Protein AF-A0A9D5PKR8-F1 (afdb_monomer)

Mean predicted aligned error: 23.33 Å

Sequence (1119 aa):
MSKFVYKGEVLKSQGVYWEDVYVYSGGSVDNIAVFSGNMHIYQGGSAYVPGITHGAMDLNGKAVSACVYSSGYLHVSSGGIATDAIIVHGSSYAHVYDGGSMARTSTLMGTVIGSSGSMITDTYMLGGGVYVYSGSIIKNTLKISGSMAICGGSSINITQSAGITYVYSGGKAVSNFISNGNMNVYSNGTAEQNNIIGNGRLNVFSGGTATKTTLHNGINSLLKGGLYISSNGVASDTTVNSGGILCVDNGGVHRGYMQIADGAVVSASIYGVIDFTVSNRTAADGYLINNLSLIQGNASYTITVANDQAKGIYKLADNAAAFNSTVSIGNGSVNYGKLAVGQALDYNNLTYSLSNDSGKLHLVVSDYVPPVVVNKADLIIDTISTDISTAYTSQSVTVSFTIKNSGNAAAGATEAYIYDGNTLLGKVSVGALAVGGAFSGTFTIAAGKLSVGTHTLTVVADGGNVVAESNESNNSAAQSLNVTAPPAATHDIREYIPEGWESGLVIAHKKGNWESAEKMGTYEDTVITNEDDVFISFGVTDDTAASAHPTFQSALYIDGVYVTAWNSESSTKHNRFVVDYNYGKLSVGTHTIKMVHDSTNLVSEINENNNVVTKTIVVERAVHDIKPYAPDDWSNSIVINNNGSYKDSSVNTKDNVYVNVAFEDDSNAAYIHEFYTAVYLDGKYVDSYVCRSDKESDNWFHNNEPLNLGKLSIGEHTITLKTDYYNDVAESNESNNTITRKFVVAAPPVVYDDAVHFKNNSLSKTALTNSADGKTASGQLTGFIGKGDAEDYFHVVTNGPAQSTISLSGLTCKAKVTLYDANKKKIKTYSLKGNGTIYSGYLPGDYYVAVTSADKGKGKYNTNYSVNINAVYAPGDAAKNNSFNEAAASASKLATANTFSGWVGMGDIADYYKFTNVSGEKLSFTVTGVTAKLKLTVYDRNLKKVKSVSIKKDGTYLTNLLVNGDFFVAVESSDKGKKQHSNYNISVKADIFPVEAKFNNDRSHASNLAQSGNGVVNTWDGVDAQIDDWVGFGDKSDYFAFEMTKAEKIDFNLELDDDNLKVGKAVKVTLYNAAGKKVALDKLMTTKKDLAIGKYFVEVSTSNEKKYLSGYNLDITIC

Solvent-accessible surface area (backbone atoms only — not comparable to full-atom values): 56037 Å² total; per-residue (Å²): 137,86,66,59,73,36,68,62,42,78,45,82,55,78,46,80,35,66,57,46,38,38,29,30,48,58,6,31,41,37,48,39,28,33,53,53,16,40,37,38,28,34,57,62,7,39,36,32,25,70,30,30,25,52,17,40,33,44,28,24,12,38,37,35,42,42,25,24,28,66,46,4,36,37,38,25,31,52,67,5,38,40,30,48,27,35,24,25,39,75,68,6,37,34,38,26,31,46,52,5,34,39,31,51,30,35,21,51,30,3,31,40,37,29,30,42,52,10,41,38,32,44,32,38,28,69,18,31,39,37,39,26,25,44,56,7,39,36,34,46,32,43,24,63,26,33,41,37,40,24,45,29,7,37,39,36,39,38,42,29,59,24,39,44,35,39,26,31,50,56,4,35,41,32,46,33,36,26,44,19,36,41,38,40,24,29,42,55,5,36,42,34,44,32,40,32,31,37,46,5,30,42,38,23,30,48,50,4,35,35,32,47,31,38,29,32,45,30,45,98,50,101,60,66,11,28,41,38,24,32,43,55,3,35,37,31,39,34,38,28,32,46,39,4,32,41,39,27,31,51,47,2,32,41,34,40,39,36,43,62,39,79,69,34,45,36,39,22,33,66,53,4,31,46,29,46,54,43,48,93,60,58,50,85,50,68,54,29,24,63,39,47,72,60,55,39,74,53,55,37,39,34,35,31,38,36,99,76,57,73,70,38,54,34,40,42,27,25,56,33,67,84,71,79,65,63,30,40,34,27,56,86,84,51,80,75,49,75,38,38,74,79,36,74,47,78,57,92,70,27,27,45,29,31,43,65,64,92,15,36,31,30,43,36,35,43,78,54,81,87,88,93,87,86,74,36,14,22,54,26,50,76,43,75,47,60,80,57,71,64,42,33,34,81,45,61,47,41,40,38,35,27,36,29,22,77,19,75,26,62,38,63,62,44,35,27,31,35,23,48,68,91,44,78,75,49,75,44,86,39,70,61,28,47,57,71,28,71,50,78,49,75,47,72,47,56,51,63,74,55,64,76,44,80,43,43,40,32,44,25,48,49,58,76,71,80,66,78,50,73,49,89,81,51,24,55,48,74,44,76,35,38,28,38,80,77,82,86,79,72,40,34,50,26,70,22,61,58,75,69,38,87,45,33,69,25,44,18,61,61,74,44,58,84,88,41,90,64,44,54,38,36,60,69,57,88,68,43,38,39,82,34,43,38,20,42,17,39,26,37,26,37,79,42,97,59,84,61,48,82,66,40,33,36,33,38,24,52,72,83,41,81,74,52,70,46,74,47,70,72,44,79,62,54,65,49,71,51,66,51,46,73,77,41,66,52,70,64,43,79,45,40,43,34,41,28,45,44,67,73,69,79,67,64,48,79,49,88,79,49,24,62,53,76,48,76,52,48,26,39,74,65,44,39,29,53,29,76,26,56,57,94,84,34,69,38,32,69,17,46,11,50,79,58,52,60,42,62,43,91,32,24,50,86,30,42,38,17,41,36,44,29,33,24,43,78,39,95,50,85,81,75,80,70,48,38,34,36,34,21,54,73,85,39,83,74,53,69,49,69,37,51,61,93,52,102,82,56,58,51,35,40,58,92,59,54,44,71,74,39,64,54,69,72,43,82,46,37,43,36,39,31,47,49,63,83,65,82,65,58,51,77,49,84,81,49,30,57,52,74,49,77,49,62,29,34,75,67,84,83,84,84,71,97,82,73,94,71,63,54,80,55,77,44,77,48,74,50,50,61,43,96,84,68,48,36,27,39,39,74,48,74,53,68,24,9,60,76,27,29,49,41,43,39,33,43,47,52,101,44,34,18,45,31,36,33,29,40,34,70,37,81,33,41,36,31,41,34,35,21,39,72,85,65,48,78,71,51,76,44,79,39,85,40,61,46,78,74,44,76,48,78,44,66,26,42,30,31,47,32,42,27,16,67,66,62,20,74,47,86,25,55,29,47,36,30,43,37,38,40,30,36,47,55,80,74,74,90,69,64,20,67,38,85,92,40,29,36,80,70,42,76,51,57,90,57,74,44,72,51,69,54,63,22,12,56,97,37,39,33,43,23,31,32,39,36,71,35,85,61,30,33,29,28,37,37,36,36,69,43,71,28,42,30,31,46,34,38,22,41,74,83,70,46,78,74,50,72,50,80,41,74,53,62,49,77,41,70,65,72,38,76,51,68,45,34,31,34,40,38,41,28,14,64,63,65,17,72,83,23,51,20,47,36,34,38,32,38,42,47,54,75,72,79,73,87,87,65,83,14,72,40,79,93,41,35,39,68,44,38,35,74,95,71,48,76,46,78,66,46,89,74,69,57,26,60,44,77,53,67,30,12,67,97,36,46,32,44,21,34,32,47,22,37,74,56,69,45,35,44,34,44,50,75,45,58,73,42,83,90,58,45,81,78,67,41,37,38,80,48,42,23,39,75,90,67,48,78,52,66,55,49,97,77,42,28,41,77,57,61,43,65,62,43,50,34,36,42,32,44,32,31,74,41,31,92,77,40,67,36,44,34,39,39,39,40,38,72,113

Foldseek 3Di:
DDEDAFDLDEAADADEDAAEYEFEANYEYENYEYACYEYEAADNYEYEYCYFHNYEYAFLYEYEAYEYDHQYEYEFEANGEYENYEFAAQNYEYEYEANGEYECYEYHQYEYEYDANYEYENYEYPEHEYEFAANYEYENYEAAEYEYEFHLGEYENYAHPEYEYEFDANGEYECAEFQAYEYEFDANGEYENYEWHELGAYEFDANGEYENHEFDAFDPDVRTTAYEFYANGEYENYEFEANHAAEQEANGEYEFAYHHYPNGQAEYEANREYEDECQVHDQPDDESEEAPPRYDYDYAYEYAHHPCRDFHKHFHYAQQQVPFDKYFYDNVPDTQGIATAPDWGDDPQWIWHWHQDNRTTIIGIGGDDDDDDDFFWAKAWPDWDWPDQEAELQDKIKIKTKIWTQTRAKWAKAWKWKDWPPHTQDIDTGHIAGHRGMDIDMDIHHRNNDDQAKTKIKIFQHPVPPGDGPDPPRRMDIDIHGYHHDDDAFWAKAFDAQQLAPGQKAKDLDFFDVPDPNGGRRDHDQEAAQQGWIFIKGKMFIPGQDQWDDKAKKWKDKQNHTDDIDIDDIHRDRMDMDTGDTPTGDDAAKMKIKIAIRPVCPHDHPDNPRRIDMDIHGHHHFAWAKAQDAPPPACGQKEWDQPFDRYHDQAAQVGFIWIKHKIFGPGPGFDDAKWKKWKDKQNHTDDMDIWGDPDRPGRMTMGPTTDGPGGDDFFKMKMKMAIRPVVPGHHPDNPRRIDMDIDGHHHPDDDDDPPDPADLPDAAEDEFCADPVRFKTKDKDKDKDAARRFKHKYKYAAPWKWFKWKKKAQFPAKKKKWKAAQVRHTPDIDIDGHIDTDDTGIHGRIIMIMIGFPVRNNGPGITMMMIMMMTGDDPDDPQPQQDPVSAAEQDEEQADWGKDKDKDAAPRFKGKHKYFNYAFWFKKKWKAQWPFKKKKWKAAPVRHTQDIDIDGHTGIDPGRRTYHGMIMIMIGQPVRRDHTITIMMIIMDTDDADDFPAPQLDPVRAAAWQAVPPGGDQEDPFGKTKDKDKDAAPRFKGKHKHWYPAWFKKFKDKDWPDPVDDEPAFKYKWKAFPVRDTFDADPRRIGPGTDHTTMMMMMIGGPHRHPHITIMMIMMGTD

Radius of gyration: 53.01 Å; Cα contacts (8 Å, |Δi|>4): 3312; chains: 1; bounding box: 114×83×146 Å

Nearest PDB structures (foldseek):
  5iku-assembly1_A  TM=3.672E-01  e=1.038E-08  Hathewaya histolytica
  2l0d-assembly1_A  TM=8.239E-01  e=1.111E-03  Methanosarcina acetivorans
  5axg-assembly1_A  TM=6.627E-01  e=4.649E-03  Thermoanaerobacter pseudethanolicus ATCC 33223
  5axh-assembly1_A  TM=6.688E-01  e=6.079E-03  Thermoanaerobacter pseudethanolicus ATCC 33223
  8cte-assembly1_X  TM=2.873E-01  e=1.699E-04  Homo sapiens

Secondary structure (DSSP, 8-state):
---EEESS-EE---EEESS-EEE-TT-EEESEEESSS-EEE-TT-EEE-SEEESSEEEESSEEES-EEETT-EEEE-TT-EEES-EEESTT-EEEE-TT-EEES-EEEB-EEEE-TT-EEEEEEESSSEEEEETT-EEEEEEESSSEEEEEBSEEEEEEESSSEEEE-TT-EEEEEEESSSEEEE-TT-EEEEEEEEET-EEEE-TT-EEEEEEEEEE--SSS--EEEE-TT-EEEEEEE-TT-EEEE-TT-EEEEEEEE-TT-EEEE-TT-EEEEE-TT--TTS--SBS-GGGEEE--EEEEE--TTPPSEEEEEESS-TT----EEEE-SSSEEEEE-TT-EEEETTEEEEEEEETTEEEEEEEE--PPP----B-EEEEEEEES-SEEETTS-EEEEEEEEE-SSSPBPPEEEEEEETTEEEEEEEE--B-TT-EEEEEEEE-TTSSPSEEEEEEEETTTT--S-BS-TTSSEEEEEEEEEPPPPP-B-EEE---TT-SSSEEEESSPPPTT-TTSTT-PPPS-EETTSEEEEEEEEEE-S--SSPPP-EEEEEETTEEEEEEEPP--S-SEEEEEEEEEEE--SEEEEEEEETTTT--S-BS-TTSSEEEEEEEEEPP-B-EEE---TTSSSSEEEESSS-SS----BTTS--EEEEEEEE-S-S-----EEEEEEETTEEEEEEEE--SSTT--EEE-SS-EE--PPPSEEEEEEEESSTT--S-BS-TTSSEEEEEEEEBPPP----TT--S---S-EEEE-EE-TTSSEEEEEEEEEEBTTB-EEEEEEE-SS-EEEEEEEES-SS-EEEEEEETT--EEEEEEESSSEEEEEEEE-SEEEEEEEETTSSSSSS-EEEEEEEEEEE----SS---SSSS-EEEEES-SS-EEEEEEEBTTB-EEEEEEES--SPEEEEEEE---S-EEEEEEETTS-EEEEEEE-SSEEEEEEEE--SSEEEEEEETTSSSS--EEEEEEEEEEPPPP-SS--SSGGGPEEPEETTTEE-SSB-S--EEEEEEEBTTB-EEEEEEEESS-B-EEEEEEES-TTS-BTTTEEEEEEETTSPEEPB-TTS-BSSPBPSEEEEEEEEES-TTT--EEEEEEEEE-

Structure (mmCIF, N/CA/C/O backbone):
data_AF-A0A9D5PKR8-F1
#
_entry.id   AF-A0A9D5PKR8-F1
#
loop_
_atom_site.group_PDB
_atom_site.id
_atom_site.type_symbol
_atom_site.label_atom_id
_atom_site.label_alt_id
_atom_site.label_comp_id
_atom_site.label_asym_id
_atom_site.label_entity_id
_atom_site.label_seq_id
_atom_site.pdbx_PDB_ins_code
_atom_site.Cartn_x
_atom_site.Cartn_y
_atom_site.Cartn_z
_atom_site.occupancy
_atom_site.B_iso_or_equiv
_atom_site.auth_seq_id
_atom_site.auth_comp_id
_atom_site.auth_asym_id
_atom_site.auth_atom_id
_atom_site.pdbx_PDB_model_num
ATOM 1 N N . MET A 1 1 ? 10.407 16.617 -37.428 1.00 34.12 1 MET A N 1
ATOM 2 C CA . MET A 1 1 ? 9.433 16.633 -38.544 1.00 34.12 1 MET A CA 1
ATOM 3 C C . MET A 1 1 ? 8.134 16.049 -38.009 1.00 34.12 1 MET A C 1
ATOM 5 O O . MET A 1 1 ? 8.202 15.239 -37.103 1.00 34.12 1 MET A O 1
ATOM 9 N N . SER A 1 2 ? 6.981 16.567 -38.423 1.00 33.25 2 SER A N 1
ATOM 10 C CA . SER A 1 2 ? 5.711 16.474 -37.688 1.00 33.25 2 SER A CA 1
ATOM 11 C C . SER A 1 2 ? 4.747 15.380 -38.171 1.00 33.25 2 SER A C 1
ATOM 13 O O . SER A 1 2 ? 4.370 15.398 -39.338 1.00 33.25 2 SER A O 1
ATOM 15 N N . LYS A 1 3 ? 4.257 14.592 -37.200 1.00 50.53 3 LYS A N 1
ATOM 16 C CA . LYS A 1 3 ? 2.852 14.248 -36.872 1.00 50.53 3 LYS A CA 1
ATOM 17 C C . LYS A 1 3 ? 1.977 13.664 -37.993 1.00 50.53 3 LYS A C 1
ATOM 19 O O . LYS A 1 3 ? 1.429 14.408 -38.804 1.00 50.53 3 LYS A O 1
ATOM 24 N N . PHE A 1 4 ? 1.685 12.362 -37.918 1.00 61.34 4 PHE A N 1
ATOM 25 C CA . PHE A 1 4 ? 0.495 11.799 -38.567 1.00 61.34 4 PHE A CA 1
ATOM 26 C C . PHE A 1 4 ? -0.755 12.345 -37.863 1.00 61.34 4 PHE A C 1
ATOM 28 O O . PHE A 1 4 ? -0.982 12.076 -36.683 1.00 61.34 4 PHE A O 1
ATOM 35 N N . VAL A 1 5 ? -1.526 13.165 -38.577 1.00 64.19 5 VAL A N 1
ATOM 36 C CA . VAL A 1 5 ? -2.736 13.834 -38.086 1.00 64.19 5 VAL A CA 1
ATOM 37 C C . VAL A 1 5 ? -3.935 13.298 -38.859 1.00 64.19 5 VAL A C 1
ATOM 39 O O . VAL A 1 5 ? -4.068 13.578 -40.046 1.00 64.19 5 VAL A O 1
ATOM 42 N N . TYR A 1 6 ? -4.829 12.578 -38.183 1.00 68.38 6 TYR A N 1
ATOM 43 C CA . TYR A 1 6 ? -6.042 12.026 -38.791 1.00 68.38 6 TYR A CA 1
ATOM 44 C C . TYR A 1 6 ? -7.264 12.852 -38.369 1.00 68.38 6 TYR A C 1
ATOM 46 O O . TYR A 1 6 ? -7.600 12.915 -37.184 1.00 68.38 6 TYR A O 1
ATOM 54 N N . LYS A 1 7 ? -7.916 13.518 -39.332 1.00 71.88 7 LYS A N 1
ATOM 55 C CA . LYS A 1 7 ? -9.127 14.338 -39.141 1.00 71.88 7 LYS A CA 1
ATOM 56 C C . LYS A 1 7 ? -10.229 13.836 -40.072 1.00 71.88 7 LYS A C 1
ATOM 58 O O . LYS A 1 7 ? -10.115 14.016 -41.276 1.00 71.88 7 LYS A O 1
ATOM 63 N N . GLY A 1 8 ? -11.292 13.247 -39.521 1.00 60.72 8 GLY A N 1
ATOM 64 C CA . GLY A 1 8 ? -12.469 12.835 -40.303 1.00 60.72 8 GLY A CA 1
ATOM 65 C C . GLY A 1 8 ? -12.281 11.633 -41.242 1.00 60.72 8 GLY A C 1
ATOM 66 O O . GLY A 1 8 ? -13.156 11.389 -42.067 1.00 60.72 8 GLY A O 1
ATOM 67 N N . GLU A 1 9 ? -11.177 10.887 -41.131 1.00 66.38 9 GLU A N 1
ATOM 68 C CA . GLU A 1 9 ? -10.867 9.713 -41.963 1.00 66.38 9 GLU A CA 1
ATOM 69 C C . GLU A 1 9 ? -10.698 8.444 -41.105 1.00 66.38 9 GLU A C 1
ATOM 71 O O . GLU A 1 9 ? -10.237 8.511 -39.961 1.00 66.38 9 GLU A O 1
ATOM 76 N N . VAL A 1 10 ? -11.064 7.281 -41.660 1.00 65.25 10 VAL A N 1
ATOM 77 C CA . VAL A 1 10 ? -10.853 5.958 -41.045 1.00 65.25 10 VAL A CA 1
ATOM 78 C C . VAL A 1 10 ? -9.610 5.323 -41.659 1.00 65.25 10 VAL A C 1
ATOM 80 O O . VAL A 1 10 ? -9.616 4.946 -42.831 1.00 65.25 10 VAL A O 1
ATOM 83 N N . LEU A 1 11 ? -8.555 5.166 -40.865 1.00 64.44 11 LEU A N 1
ATOM 84 C CA . LEU A 1 11 ? -7.315 4.536 -41.288 1.00 64.44 11 LEU A CA 1
ATOM 85 C C . LEU A 1 11 ? -7.275 3.077 -40.820 1.00 64.44 11 LEU A C 1
ATOM 87 O O . LEU A 1 11 ? -7.088 2.793 -39.639 1.00 64.44 11 LEU A O 1
ATOM 91 N N . LYS A 1 12 ? -7.434 2.145 -41.764 1.00 59.09 12 LYS A N 1
ATOM 92 C CA . LYS A 1 12 ? -7.359 0.691 -41.530 1.00 59.09 12 LYS A CA 1
ATOM 93 C C . LYS A 1 12 ? -5.987 0.115 -41.897 1.00 59.09 12 LYS A C 1
ATOM 95 O O . LYS A 1 12 ? -5.907 -0.880 -42.616 1.00 59.09 12 LYS A O 1
ATOM 100 N N . SER A 1 13 ? -4.896 0.772 -41.501 1.00 51.25 13 SER A N 1
ATOM 101 C CA . SER A 1 13 ? -3.542 0.305 -41.829 1.00 51.25 13 SER A CA 1
ATOM 102 C C . SER A 1 13 ? -2.840 -0.280 -40.607 1.00 51.25 13 SER A C 1
ATOM 104 O O . SER A 1 13 ? -2.622 0.426 -39.626 1.00 51.25 13 SER A O 1
ATOM 106 N N . GLN A 1 14 ? -2.414 -1.541 -40.703 1.00 56.12 14 GLN A N 1
ATOM 107 C CA . GLN A 1 14 ? -1.536 -2.161 -39.712 1.00 56.12 14 GLN A CA 1
ATOM 108 C C . GLN A 1 14 ? -0.155 -1.490 -39.739 1.00 56.12 14 GLN A C 1
ATOM 110 O O . GLN A 1 14 ? 0.482 -1.445 -40.794 1.00 56.12 14 GLN A O 1
ATOM 115 N N . GLY A 1 15 ? 0.324 -0.987 -38.600 1.00 60.47 15 GLY A N 1
ATOM 116 C CA . GLY A 1 15 ? 1.635 -0.337 -38.523 1.00 60.47 15 GLY A CA 1
ATOM 117 C C . GLY A 1 15 ? 2.159 -0.168 -37.098 1.00 60.47 15 GLY A C 1
ATOM 118 O O . GLY A 1 15 ? 1.382 0.038 -36.166 1.00 60.47 15 GLY A O 1
ATOM 119 N N . VAL A 1 16 ? 3.486 -0.255 -36.947 1.00 67.56 16 VAL A N 1
ATOM 120 C CA . VAL A 1 16 ? 4.221 0.089 -35.719 1.00 67.56 16 VAL A CA 1
ATOM 121 C C . VAL A 1 16 ? 4.809 1.484 -35.896 1.00 67.56 16 VAL A C 1
ATOM 123 O O . VAL A 1 16 ? 5.593 1.711 -36.819 1.00 67.56 16 VAL A O 1
ATOM 126 N N . TYR A 1 17 ? 4.446 2.410 -35.015 1.00 68.69 17 TYR A N 1
ATOM 127 C CA . TYR A 1 17 ? 4.891 3.799 -35.077 1.00 68.69 17 TYR A CA 1
ATOM 128 C C . TYR A 1 17 ? 5.894 4.097 -33.956 1.00 68.69 17 TYR A C 1
ATOM 130 O O . TYR A 1 17 ? 5.694 3.744 -32.790 1.00 68.69 17 TYR A O 1
ATOM 138 N N . TRP A 1 18 ? 6.987 4.757 -34.337 1.00 73.25 18 TRP A N 1
ATOM 139 C CA . TRP A 1 18 ? 8.067 5.200 -33.443 1.00 73.25 18 TRP A CA 1
ATOM 140 C C . TRP A 1 18 ? 7.974 6.697 -33.112 1.00 73.25 18 TRP A C 1
ATOM 142 O O . TRP A 1 18 ? 8.656 7.176 -32.210 1.00 73.25 18 TRP A O 1
ATOM 152 N N . GLU A 1 19 ? 7.114 7.417 -33.835 1.00 80.75 19 GLU A N 1
ATOM 153 C CA . GLU A 1 19 ? 6.816 8.841 -33.677 1.00 80.75 19 GLU A CA 1
ATOM 154 C C . GLU A 1 19 ? 5.392 9.042 -33.143 1.00 80.75 19 GLU A C 1
ATOM 156 O O . GLU A 1 19 ? 4.604 8.096 -33.061 1.00 80.75 19 GLU A O 1
ATOM 161 N N . ASP A 1 20 ? 5.052 10.286 -32.810 1.00 84.88 20 ASP A N 1
ATOM 162 C CA . ASP A 1 20 ? 3.745 10.617 -32.259 1.00 84.88 20 ASP A CA 1
ATOM 163 C C . ASP A 1 20 ? 2.599 10.530 -33.291 1.00 84.88 20 ASP A C 1
ATOM 165 O O . ASP A 1 20 ? 2.702 11.014 -34.427 1.00 84.88 20 ASP A O 1
ATOM 169 N N . VAL A 1 21 ? 1.454 10.007 -32.850 1.00 85.38 21 VAL A N 1
ATOM 170 C CA . VAL A 1 21 ? 0.216 9.851 -33.630 1.00 85.38 21 VAL A CA 1
ATOM 171 C C . VAL A 1 21 ? -0.887 10.729 -33.043 1.00 85.38 21 VAL A C 1
ATOM 173 O O . VAL A 1 21 ? -1.112 10.712 -31.838 1.00 85.38 21 VAL A O 1
ATOM 176 N N . TYR A 1 22 ? -1.616 11.466 -33.886 1.00 88.38 22 TYR A N 1
ATOM 177 C CA . TYR A 1 22 ? -2.680 12.378 -33.453 1.00 88.38 22 TYR A CA 1
ATOM 178 C C . TYR A 1 22 ? -4.001 12.036 -34.150 1.00 88.38 22 TYR A C 1
ATOM 180 O O . TYR A 1 22 ? -4.130 12.177 -35.368 1.00 88.38 22 TYR A O 1
ATOM 188 N N . VAL A 1 23 ? -5.002 11.618 -33.374 1.00 89.38 23 VAL A N 1
ATOM 189 C CA . VAL A 1 23 ? -6.343 11.255 -33.855 1.00 89.38 23 VAL A CA 1
ATOM 190 C C . VAL A 1 23 ? -7.339 12.302 -33.370 1.00 89.38 23 VAL A C 1
ATOM 192 O O . VAL A 1 23 ? -7.596 12.421 -32.174 1.00 89.38 23 VAL A O 1
ATOM 195 N N . TYR A 1 24 ? -7.882 13.095 -34.289 1.00 88.06 24 TYR A N 1
ATOM 196 C CA . TYR A 1 24 ? -8.833 14.164 -33.982 1.00 88.06 24 TYR A CA 1
ATOM 197 C C . TYR A 1 24 ? -10.284 13.694 -34.146 1.00 88.06 24 TYR A C 1
ATOM 199 O O . TYR A 1 24 ? -10.550 12.576 -34.583 1.00 88.06 24 TYR A O 1
ATOM 207 N N . SER A 1 25 ? -11.232 14.573 -33.813 1.00 88.44 25 SER A N 1
ATOM 208 C CA . SER A 1 25 ? -12.669 14.321 -33.959 1.00 88.44 25 SER A CA 1
ATOM 209 C C . SER A 1 25 ? -13.040 13.772 -35.345 1.00 88.44 25 SER A C 1
ATOM 211 O O . SER A 1 25 ? -12.597 14.296 -36.370 1.00 88.44 25 SER A O 1
ATOM 213 N N . GLY A 1 26 ? -13.826 12.691 -35.367 1.00 80.12 26 GLY A N 1
ATOM 214 C CA . GLY A 1 26 ? -14.239 11.979 -36.582 1.00 80.12 26 GLY A CA 1
ATOM 215 C C . GLY A 1 26 ? -13.165 11.070 -37.191 1.00 80.12 26 GLY A C 1
ATOM 216 O O . GLY A 1 26 ? -13.475 10.302 -38.096 1.00 80.12 26 GLY A O 1
ATOM 217 N N . GLY A 1 27 ? -11.920 11.138 -36.712 1.00 84.38 27 GLY A N 1
ATOM 218 C CA . GLY A 1 27 ? -10.853 10.220 -37.095 1.00 84.38 27 GLY A CA 1
ATOM 219 C C . GLY A 1 27 ? -10.980 8.873 -36.383 1.00 84.38 27 GLY A C 1
ATOM 220 O O . GLY A 1 27 ? -11.332 8.805 -35.201 1.00 84.38 27 GLY A O 1
ATOM 221 N N . SER A 1 28 ? -10.668 7.793 -37.093 1.00 85.62 28 SER A N 1
ATOM 222 C CA . SER A 1 28 ? -10.578 6.453 -36.514 1.00 85.62 28 SER A CA 1
ATOM 223 C C . SER A 1 28 ? -9.305 5.768 -36.980 1.00 85.62 28 SER A C 1
ATOM 225 O O . SER A 1 28 ? -8.995 5.807 -38.168 1.00 85.62 28 SER A O 1
ATOM 227 N N . VAL A 1 29 ? -8.572 5.150 -36.060 1.00 81.62 29 VAL A N 1
ATOM 228 C CA . VAL A 1 29 ? -7.404 4.331 -36.394 1.00 81.62 29 VAL A CA 1
ATOM 229 C C . VAL A 1 29 ? -7.620 2.899 -35.939 1.00 81.62 29 VAL A C 1
ATOM 231 O O . VAL A 1 29 ? -8.008 2.649 -34.802 1.00 81.62 29 VAL A O 1
ATOM 234 N N . ASP A 1 30 ? -7.374 1.950 -36.829 1.00 82.88 30 ASP A N 1
ATOM 235 C CA . ASP A 1 30 ? -7.586 0.535 -36.559 1.00 82.88 30 ASP A CA 1
ATOM 236 C C . ASP A 1 30 ? -6.271 -0.233 -36.698 1.00 82.88 30 ASP A C 1
ATOM 238 O O . ASP A 1 30 ? -5.599 -0.172 -37.730 1.00 82.88 30 ASP A O 1
ATOM 242 N N . ASN A 1 31 ? -5.924 -0.962 -35.639 1.00 77.94 31 ASN A N 1
ATOM 243 C CA . ASN A 1 31 ? -4.797 -1.882 -35.562 1.00 77.94 31 ASN A CA 1
ATOM 244 C C . ASN A 1 31 ? -3.411 -1.210 -35.625 1.00 77.94 31 ASN A C 1
ATOM 246 O O . ASN A 1 31 ? -2.489 -1.692 -36.290 1.00 77.94 31 ASN A O 1
ATOM 250 N N . ILE A 1 32 ? -3.263 -0.097 -34.901 1.00 75.12 32 ILE A N 1
ATOM 251 C CA . ILE A 1 32 ? -2.003 0.647 -34.778 1.00 75.12 32 ILE A CA 1
ATOM 252 C C . ILE A 1 32 ? -1.279 0.280 -33.479 1.00 75.12 32 ILE A C 1
ATOM 254 O O . ILE A 1 32 ? -1.868 0.367 -32.406 1.00 75.12 32 ILE A O 1
ATOM 258 N N . ALA A 1 33 ? 0.011 -0.056 -33.559 1.00 75.44 33 ALA A N 1
ATOM 259 C CA . ALA A 1 33 ? 0.880 -0.224 -32.395 1.00 75.44 33 ALA A CA 1
ATOM 260 C C . ALA A 1 33 ? 1.877 0.940 -32.269 1.00 75.44 33 ALA A C 1
ATOM 262 O O . ALA A 1 33 ? 2.372 1.457 -33.272 1.00 75.44 33 ALA A O 1
ATOM 263 N N . VAL A 1 34 ? 2.205 1.338 -31.040 1.00 76.06 34 VAL A N 1
ATOM 264 C CA . VAL A 1 34 ? 3.148 2.431 -30.747 1.00 76.06 34 VAL A CA 1
ATOM 265 C C . VAL A 1 34 ? 4.273 1.915 -29.856 1.00 76.06 34 VAL A C 1
ATOM 267 O O . VAL A 1 34 ? 4.000 1.269 -28.847 1.00 76.06 34 VAL A O 1
ATOM 270 N N . PHE A 1 35 ? 5.532 2.159 -30.238 1.00 74.62 35 PHE A N 1
ATOM 271 C CA . PHE A 1 35 ? 6.702 1.548 -29.580 1.00 74.62 35 PHE A CA 1
ATOM 272 C C . PHE A 1 35 ? 7.645 2.530 -28.860 1.00 74.62 35 PHE A C 1
ATOM 274 O O . PHE A 1 35 ? 8.410 2.112 -28.000 1.00 74.62 35 PHE A O 1
ATOM 281 N N . SER A 1 36 ? 7.641 3.817 -29.209 1.00 78.75 36 SER A N 1
ATOM 282 C CA . SER A 1 36 ? 8.428 4.855 -28.504 1.00 78.75 36 SER A CA 1
ATOM 283 C C . SER A 1 36 ? 7.846 6.263 -28.621 1.00 78.75 36 SER A C 1
ATOM 285 O O . SER A 1 36 ? 8.238 7.146 -27.865 1.00 78.75 36 SER A O 1
ATOM 287 N N . GLY A 1 37 ? 6.947 6.487 -29.583 1.00 77.44 37 GLY A N 1
ATOM 288 C CA . GLY A 1 37 ? 6.187 7.729 -29.703 1.00 77.44 37 GLY A CA 1
ATOM 289 C C . GLY A 1 37 ? 4.970 7.752 -28.781 1.00 77.44 37 GLY A C 1
ATOM 290 O O . GLY A 1 37 ? 4.679 6.771 -28.094 1.00 77.44 37 GLY A O 1
ATOM 291 N N . ASN A 1 38 ? 4.234 8.862 -28.802 1.00 86.88 38 ASN A N 1
ATOM 292 C CA . ASN A 1 38 ? 2.982 9.003 -28.064 1.00 86.88 38 ASN A CA 1
ATOM 293 C C . ASN A 1 38 ? 1.765 9.006 -28.994 1.00 86.88 38 ASN A C 1
ATOM 295 O O . ASN A 1 38 ? 1.780 9.609 -30.065 1.00 86.88 38 ASN A O 1
ATOM 299 N N . MET A 1 39 ? 0.673 8.363 -28.589 1.00 89.31 39 MET A N 1
ATOM 300 C CA . MET A 1 39 ? -0.605 8.451 -29.294 1.00 89.31 39 MET A CA 1
ATOM 301 C C . MET A 1 39 ? -1.552 9.389 -28.559 1.00 89.31 39 MET A C 1
ATOM 303 O O . MET A 1 39 ? -1.971 9.094 -27.449 1.00 89.31 39 MET A O 1
ATOM 307 N N . HIS A 1 40 ? -1.963 10.472 -29.205 1.00 91.50 40 HIS A N 1
ATOM 308 C CA . HIS A 1 40 ? -2.948 11.407 -28.678 1.00 91.50 40 HIS A CA 1
ATOM 309 C C . HIS A 1 40 ? -4.280 11.210 -29.403 1.00 91.50 40 HIS A C 1
ATOM 311 O O . HIS A 1 40 ? -4.406 11.508 -30.594 1.00 91.50 40 HIS A O 1
ATOM 317 N N . ILE A 1 41 ? -5.287 10.716 -28.687 1.00 91.62 41 ILE A N 1
ATOM 318 C CA . ILE A 1 41 ? -6.643 10.525 -29.207 1.00 91.62 41 ILE A CA 1
ATOM 319 C C . ILE A 1 41 ? -7.523 11.608 -28.598 1.00 91.62 41 ILE A C 1
ATOM 321 O O . ILE A 1 41 ? -7.952 11.504 -27.451 1.00 91.62 41 ILE A O 1
ATOM 325 N N . TYR A 1 42 ? -7.804 12.653 -29.367 1.00 92.31 42 TYR A N 1
ATOM 326 C CA . TYR A 1 42 ? -8.639 13.764 -28.928 1.00 92.31 42 TYR A CA 1
ATOM 327 C C . TYR A 1 42 ? -10.127 13.394 -28.903 1.00 92.31 42 TYR A C 1
ATOM 329 O O . TYR A 1 42 ? -10.563 12.384 -29.462 1.00 92.31 42 TYR A O 1
ATOM 337 N N . GLN A 1 43 ? -10.929 14.255 -28.275 1.00 92.88 43 GLN A N 1
ATOM 338 C CA . GLN A 1 43 ? -12.378 14.101 -28.193 1.00 92.88 43 GLN A CA 1
ATOM 339 C C . GLN A 1 43 ? -13.008 13.882 -29.582 1.00 92.88 43 GLN A C 1
ATOM 341 O O . GLN A 1 43 ? -12.724 14.608 -30.536 1.00 92.88 43 GLN A O 1
ATOM 346 N N . GLY A 1 44 ? -13.864 12.862 -29.688 1.00 85.06 44 GLY A N 1
ATOM 347 C CA . GLY A 1 44 ? -14.502 12.444 -30.942 1.00 85.06 44 GLY A CA 1
ATOM 348 C C . GLY A 1 44 ? -13.642 11.550 -31.847 1.00 85.06 44 GLY A C 1
ATOM 349 O O . GLY A 1 44 ? -14.157 11.065 -32.851 1.00 85.06 44 GLY A O 1
ATOM 350 N N . GLY A 1 45 ? -12.365 11.330 -31.518 1.00 89.00 45 GLY A N 1
ATOM 351 C CA . GLY A 1 45 ? -11.499 10.346 -32.171 1.00 89.00 45 GLY A CA 1
ATOM 352 C C . GLY A 1 45 ? -11.685 8.938 -31.594 1.00 89.00 45 GLY A C 1
ATOM 353 O O . GLY A 1 45 ? -12.113 8.777 -30.446 1.00 89.00 45 GLY A O 1
ATOM 354 N N . SER A 1 46 ? -11.363 7.908 -32.380 1.00 89.81 46 SER A N 1
ATOM 355 C CA . SER A 1 46 ? -11.424 6.505 -31.944 1.00 89.81 46 SER A CA 1
ATOM 356 C C . SER A 1 46 ? -10.198 5.700 -32.371 1.00 89.81 46 SER A C 1
ATOM 358 O O . SER A 1 46 ? -9.617 5.967 -33.420 1.00 89.81 46 SER A O 1
ATOM 360 N N . ALA A 1 47 ? -9.811 4.711 -31.569 1.00 87.75 47 ALA A N 1
ATOM 361 C CA . ALA A 1 47 ? -8.700 3.827 -31.883 1.00 87.75 47 ALA A CA 1
ATOM 362 C C . ALA A 1 47 ? -8.952 2.376 -31.451 1.00 87.75 47 ALA A C 1
ATOM 364 O O . ALA A 1 47 ? -9.502 2.127 -30.379 1.00 87.75 47 ALA A O 1
ATOM 365 N N . TYR A 1 48 ? -8.484 1.422 -32.248 1.00 85.31 48 TYR A N 1
ATOM 366 C CA . TYR A 1 48 ? -8.233 0.046 -31.823 1.00 85.31 48 TYR A CA 1
ATOM 367 C C . TYR A 1 48 ? -6.717 -0.173 -31.789 1.00 85.31 48 TYR A C 1
ATOM 369 O O . TYR A 1 48 ? -6.053 -0.073 -32.825 1.00 85.31 48 TYR A O 1
ATOM 377 N N . VAL A 1 49 ? -6.155 -0.397 -30.596 1.00 80.25 49 VAL A N 1
ATOM 378 C CA . VAL A 1 49 ? -4.698 -0.316 -30.372 1.00 80.25 49 VAL A CA 1
ATOM 379 C C . VAL A 1 49 ? -4.146 -1.623 -29.818 1.00 80.25 49 VAL A C 1
ATOM 381 O O . VAL A 1 49 ? -4.099 -1.798 -28.607 1.00 80.25 49 VAL A O 1
ATOM 384 N N . PRO A 1 50 ? -3.660 -2.537 -30.671 1.00 66.75 50 PRO A N 1
ATOM 385 C CA . PRO A 1 50 ? -3.145 -3.838 -30.245 1.00 66.75 50 PRO A CA 1
ATOM 386 C C . PRO A 1 50 ? -1.878 -3.780 -29.372 1.00 66.75 50 PRO A C 1
ATOM 388 O O . PRO A 1 50 ? -1.487 -4.819 -28.842 1.00 66.75 50 PRO A O 1
ATOM 391 N N . GLY A 1 51 ? -1.203 -2.629 -29.233 1.00 81.69 51 GLY A N 1
ATOM 392 C CA . GLY A 1 51 ? 0.024 -2.538 -28.436 1.00 81.69 51 GLY A CA 1
ATOM 393 C C . GLY A 1 51 ? 0.583 -1.126 -28.228 1.00 81.69 51 GLY A C 1
ATOM 394 O O . GLY A 1 51 ? 0.831 -0.409 -29.193 1.00 81.69 51 GLY A O 1
ATOM 395 N N . ILE A 1 52 ? 0.869 -0.766 -26.976 1.00 84.19 52 ILE A N 1
ATOM 396 C CA . ILE A 1 52 ? 1.692 0.380 -26.563 1.00 84.19 52 ILE A CA 1
ATOM 397 C C . ILE A 1 52 ? 2.894 -0.178 -25.802 1.00 84.19 52 ILE A C 1
ATOM 399 O O . ILE A 1 52 ? 2.722 -0.885 -24.813 1.00 84.19 52 ILE A O 1
ATOM 403 N N . THR A 1 53 ? 4.107 0.110 -26.259 1.00 85.75 53 THR A N 1
ATOM 404 C CA . THR A 1 53 ? 5.369 -0.316 -25.627 1.00 85.75 53 THR A CA 1
ATOM 405 C C . THR A 1 53 ? 6.275 0.905 -25.498 1.00 85.75 53 THR A C 1
ATOM 407 O O . THR A 1 53 ? 6.263 1.701 -26.423 1.00 85.75 53 THR A O 1
ATOM 410 N N . HIS A 1 54 ? 6.995 1.093 -24.384 1.00 81.81 54 HIS A N 1
ATOM 411 C CA . HIS A 1 54 ? 7.923 2.213 -24.074 1.00 81.81 54 HIS A CA 1
ATOM 412 C C . HIS A 1 54 ? 7.458 3.674 -24.329 1.00 81.81 54 HIS A C 1
ATOM 414 O O . HIS A 1 54 ? 8.217 4.598 -24.043 1.00 81.81 54 HIS A O 1
ATOM 420 N N . GLY A 1 55 ? 6.254 3.902 -24.854 1.00 84.25 55 GLY A N 1
ATOM 421 C CA . GLY A 1 55 ? 5.625 5.206 -25.083 1.00 84.25 55 GLY A CA 1
ATOM 422 C C . GLY A 1 55 ? 4.281 5.325 -24.358 1.00 84.25 55 GLY A C 1
ATOM 423 O O . GLY A 1 55 ? 3.911 4.442 -23.579 1.00 84.25 55 GLY A O 1
ATOM 424 N N . ALA A 1 56 ? 3.534 6.400 -24.610 1.00 90.50 56 ALA A N 1
ATOM 425 C CA . ALA A 1 56 ? 2.248 6.647 -23.957 1.00 90.50 56 ALA A CA 1
ATOM 426 C C . ALA A 1 56 ? 1.077 6.764 -24.945 1.00 90.50 56 ALA A C 1
ATOM 428 O O . ALA A 1 56 ? 1.236 7.182 -26.089 1.00 90.50 56 ALA A O 1
ATOM 429 N N . MET A 1 57 ? -0.130 6.439 -24.488 1.00 93.00 57 MET A N 1
ATOM 430 C CA . MET A 1 57 ? -1.374 6.861 -25.129 1.00 93.00 57 MET A CA 1
ATOM 431 C C . MET A 1 57 ? -2.111 7.842 -24.227 1.00 93.00 57 MET A C 1
ATOM 433 O O . MET A 1 57 ? -2.566 7.453 -23.157 1.00 93.00 57 MET A O 1
ATOM 437 N N . ASP A 1 58 ? -2.313 9.064 -24.705 1.00 94.19 58 ASP A N 1
ATOM 438 C CA . ASP A 1 58 ? -3.162 10.070 -24.079 1.00 94.19 58 ASP A CA 1
ATOM 439 C C . ASP A 1 58 ? -4.550 10.057 -24.732 1.00 94.19 58 ASP A C 1
ATOM 441 O O . ASP A 1 58 ? -4.726 10.393 -25.908 1.00 94.19 58 ASP A O 1
ATOM 445 N N . LEU A 1 59 ? -5.552 9.641 -23.965 1.00 94.44 59 LEU A N 1
ATOM 446 C CA . LEU A 1 59 ? -6.897 9.340 -24.436 1.00 94.44 59 LEU A CA 1
ATOM 447 C C . LEU A 1 59 ? -7.928 10.333 -23.881 1.00 94.44 59 LEU A C 1
ATOM 449 O O . LEU A 1 59 ? -8.313 10.257 -22.718 1.00 94.44 59 LEU A O 1
ATOM 453 N N . ASN A 1 60 ? -8.439 11.206 -24.749 1.00 94.44 60 ASN A N 1
ATOM 454 C CA . ASN A 1 60 ? -9.637 12.038 -24.556 1.00 94.44 60 ASN A CA 1
ATOM 455 C C . ASN A 1 60 ? -10.820 11.594 -25.451 1.00 94.44 60 ASN A C 1
ATOM 457 O O . ASN A 1 60 ? -11.922 12.127 -25.327 1.00 94.44 60 ASN A O 1
ATOM 461 N N . GLY A 1 61 ? -10.588 10.666 -26.389 1.00 92.06 61 GLY A N 1
ATOM 462 C CA . GLY A 1 61 ? -11.595 10.032 -27.252 1.00 92.06 61 GLY A CA 1
ATOM 463 C C . GLY A 1 61 ? -11.930 8.600 -26.819 1.00 92.06 61 GLY A C 1
ATOM 464 O O . GLY A 1 61 ? -12.130 8.336 -25.638 1.00 92.06 61 GLY A O 1
ATOM 465 N N . LYS A 1 62 ? -12.006 7.648 -27.757 1.00 93.31 62 LYS A N 1
ATOM 466 C CA . LYS A 1 62 ? -12.306 6.232 -27.457 1.00 93.31 62 LYS A CA 1
ATOM 467 C C . LYS A 1 62 ? -11.168 5.302 -27.871 1.00 93.31 62 LYS A C 1
ATOM 469 O O . LYS A 1 62 ? -10.678 5.420 -28.987 1.00 93.31 62 LYS A O 1
ATOM 474 N N . ALA A 1 63 ? -10.798 4.350 -27.020 1.00 90.94 63 ALA A N 1
ATOM 475 C CA . ALA A 1 63 ? -9.851 3.291 -27.354 1.00 90.94 63 ALA A CA 1
ATOM 476 C C . ALA A 1 63 ? -10.408 1.909 -26.98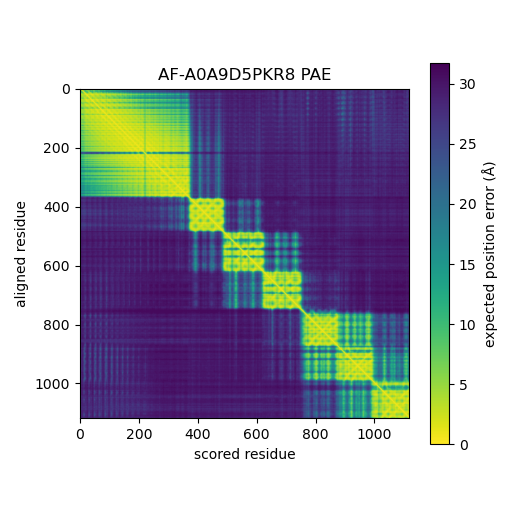4 1.00 90.94 63 ALA A C 1
ATOM 478 O O . ALA A 1 63 ? -10.969 1.721 -25.902 1.00 90.94 63 ALA A O 1
ATOM 479 N N . VAL A 1 64 ? -10.236 0.937 -27.876 1.00 87.56 64 VAL A N 1
ATOM 480 C CA . VAL A 1 64 ? -10.603 -0.469 -27.664 1.00 87.56 64 VAL A CA 1
ATOM 481 C C . VAL A 1 64 ? -9.349 -1.336 -27.749 1.00 87.56 64 VAL A C 1
ATOM 483 O O . VAL A 1 64 ? -8.492 -1.113 -28.605 1.00 87.56 64 VAL A O 1
ATOM 486 N N . SER A 1 65 ? -9.255 -2.330 -26.867 1.00 78.62 65 SER A N 1
ATOM 487 C CA . SER A 1 65 ? -8.200 -3.347 -26.841 1.00 78.62 65 SER A CA 1
ATOM 488 C C . SER A 1 65 ? -6.779 -2.798 -26.683 1.00 78.62 65 SER A C 1
ATOM 490 O O . SER A 1 65 ? -5.842 -3.381 -27.221 1.00 78.62 65 SER A O 1
ATOM 492 N N . ALA A 1 66 ? -6.618 -1.693 -25.944 1.00 79.69 66 ALA A N 1
ATOM 493 C CA . ALA A 1 66 ? -5.324 -1.069 -25.670 1.00 79.69 66 ALA A CA 1
ATOM 494 C C . ALA A 1 66 ? -4.436 -1.984 -24.810 1.00 79.69 66 ALA A C 1
ATOM 496 O O . ALA A 1 66 ? -4.499 -1.960 -23.577 1.00 79.69 66 ALA A O 1
ATOM 497 N N . CYS A 1 67 ? -3.613 -2.810 -25.448 1.00 84.50 67 CYS A N 1
ATOM 498 C CA . CYS A 1 67 ? -2.651 -3.644 -24.738 1.00 84.50 67 CYS A CA 1
ATOM 499 C C . CYS A 1 67 ? -1.387 -2.829 -24.421 1.00 84.50 67 CYS A C 1
ATOM 501 O O . CYS A 1 67 ? -0.766 -2.272 -25.321 1.00 84.50 67 CYS A O 1
ATOM 503 N N . VAL A 1 68 ? -0.992 -2.752 -23.151 1.00 89.50 68 VAL A N 1
ATOM 504 C CA . VAL A 1 68 ? 0.125 -1.928 -22.665 1.00 89.50 68 VAL A CA 1
ATOM 505 C C . VAL A 1 68 ? 1.231 -2.836 -22.131 1.00 89.50 68 VAL A C 1
ATOM 507 O O . VAL A 1 68 ? 0.988 -3.636 -21.227 1.00 89.50 68 VAL A O 1
ATOM 510 N N . TYR A 1 69 ? 2.442 -2.714 -22.673 1.00 86.06 69 TYR A N 1
ATOM 511 C CA . TYR A 1 69 ? 3.585 -3.588 -22.395 1.00 86.06 69 TYR A CA 1
ATOM 512 C C . TYR A 1 69 ? 4.851 -2.792 -22.074 1.00 86.06 69 TYR A C 1
ATOM 514 O O . TYR A 1 69 ? 4.990 -1.652 -22.499 1.00 86.06 69 TYR A O 1
ATOM 522 N N . SER A 1 70 ? 5.803 -3.440 -21.389 1.00 79.25 70 SER A N 1
ATOM 523 C CA . SER A 1 70 ? 7.212 -3.029 -21.243 1.00 79.25 70 SER A CA 1
ATOM 524 C C . SER A 1 70 ? 7.426 -1.510 -21.156 1.00 79.25 70 SER A C 1
ATOM 526 O O . SER A 1 70 ? 7.913 -0.882 -22.095 1.00 79.25 70 SER A O 1
ATOM 528 N N . SER A 1 71 ? 7.043 -0.927 -20.017 1.00 85.19 71 SER A N 1
ATOM 529 C CA . SER A 1 71 ? 7.172 0.513 -19.733 1.00 85.19 71 SER A CA 1
ATOM 530 C C . SER A 1 71 ? 6.322 1.418 -20.634 1.00 85.19 71 SER A C 1
ATOM 532 O O . SER A 1 71 ? 6.656 2.582 -20.835 1.00 85.19 71 SER A O 1
ATOM 534 N N . GLY A 1 72 ? 5.242 0.877 -21.200 1.00 89.00 72 GLY A N 1
ATOM 535 C CA . GLY A 1 72 ? 4.198 1.642 -21.870 1.00 89.00 72 GLY A CA 1
ATOM 536 C C . GLY A 1 72 ? 3.177 2.202 -20.879 1.00 89.00 72 GLY A C 1
ATOM 537 O O . GLY A 1 72 ? 2.943 1.621 -19.811 1.00 89.00 72 GLY A O 1
ATOM 538 N N . TYR A 1 73 ? 2.534 3.304 -21.265 1.00 93.06 73 TYR A N 1
ATOM 539 C CA . TYR A 1 73 ? 1.566 4.010 -20.428 1.00 93.06 73 TYR A CA 1
ATOM 540 C C . TYR A 1 73 ? 0.254 4.279 -21.162 1.00 93.06 73 TYR A C 1
ATOM 542 O O . TYR A 1 73 ? 0.239 4.613 -22.345 1.00 93.06 73 TYR A O 1
ATOM 550 N N . LEU A 1 74 ? -0.863 4.154 -20.451 1.00 96.12 74 LEU A N 1
ATOM 551 C CA . LEU A 1 74 ? -2.185 4.534 -20.944 1.00 96.12 74 LEU A CA 1
ATOM 552 C C . LEU A 1 74 ? -2.796 5.583 -20.018 1.00 96.12 74 LEU A C 1
ATOM 554 O O . LEU A 1 74 ? -3.153 5.280 -18.887 1.00 96.12 74 LEU A O 1
ATOM 558 N N . HIS A 1 75 ? -2.952 6.802 -20.506 1.00 96.62 75 HIS A N 1
ATOM 559 C CA . HIS A 1 75 ? -3.538 7.928 -19.795 1.00 96.62 75 HIS A CA 1
ATOM 560 C C . HIS A 1 75 ? -4.958 8.177 -20.293 1.00 96.62 75 HIS A C 1
ATOM 562 O O . HIS A 1 75 ? -5.167 8.684 -21.391 1.00 96.62 75 HIS A O 1
ATOM 568 N N . VAL A 1 76 ? -5.960 7.844 -19.486 1.00 97.06 76 VAL A N 1
ATOM 569 C CA . VAL A 1 76 ? -7.369 8.095 -19.806 1.00 97.06 76 VAL A CA 1
ATOM 570 C C . VAL A 1 76 ? -7.795 9.396 -19.143 1.00 97.06 76 VAL A C 1
ATOM 572 O O . VAL A 1 76 ? -8.054 9.443 -17.943 1.00 97.06 76 VAL A O 1
ATOM 575 N N . SER A 1 77 ? -7.814 10.462 -19.931 1.00 95.38 77 SER A N 1
ATOM 576 C CA . SER A 1 77 ? -8.151 11.818 -19.499 1.00 95.38 77 SER A CA 1
ATOM 577 C C . SER A 1 77 ? -9.661 12.077 -19.547 1.00 95.38 77 SER A C 1
ATOM 579 O O . SER A 1 77 ? -10.440 11.221 -19.965 1.00 95.38 77 SER A O 1
ATOM 581 N N . SER A 1 78 ? -10.083 13.278 -19.143 1.00 94.06 78 SER A N 1
ATOM 582 C CA . SER A 1 78 ? -11.490 13.695 -19.162 1.00 94.06 78 SER A CA 1
ATOM 583 C C . SER A 1 78 ? -12.154 13.467 -20.526 1.00 94.06 78 SER A C 1
ATOM 585 O O . SER A 1 78 ? -11.620 13.879 -21.563 1.00 94.06 78 SER A O 1
ATOM 587 N N . GLY A 1 79 ? -13.302 12.778 -20.520 1.00 86.50 79 GLY A N 1
ATOM 588 C CA . GLY A 1 79 ? -14.051 12.381 -21.719 1.00 86.50 79 GLY A CA 1
ATOM 589 C C . GLY A 1 79 ? -13.502 11.147 -22.447 1.00 86.50 79 GLY A C 1
ATOM 590 O O . GLY A 1 79 ? -14.174 10.620 -23.336 1.00 86.50 79 GLY A O 1
ATOM 591 N N . GLY A 1 80 ? -12.319 10.667 -22.053 1.00 95.38 80 GLY A N 1
ATOM 592 C CA . GLY A 1 80 ? -11.678 9.472 -22.583 1.00 95.38 80 GLY A CA 1
ATOM 593 C C . GLY A 1 80 ? -12.353 8.182 -22.120 1.00 95.38 80 GLY A C 1
ATOM 594 O O . GLY A 1 80 ? -12.716 8.047 -20.951 1.00 95.38 80 GLY A O 1
ATOM 595 N N . ILE A 1 81 ? -12.496 7.215 -23.029 1.00 95.81 81 ILE A N 1
ATOM 596 C CA . ILE A 1 81 ? -13.086 5.900 -22.749 1.00 95.81 81 ILE A CA 1
ATOM 597 C C . ILE A 1 81 ? -12.167 4.799 -23.275 1.00 95.81 81 ILE A C 1
ATOM 599 O O . ILE A 1 81 ? -12.050 4.626 -24.489 1.00 95.81 81 ILE A O 1
ATOM 603 N N . ALA A 1 82 ? -11.558 4.028 -22.375 1.00 95.94 82 ALA A N 1
ATOM 604 C CA . ALA A 1 82 ? -10.794 2.828 -22.710 1.00 95.94 82 ALA A CA 1
ATOM 605 C C . ALA A 1 82 ? -11.613 1.562 -22.418 1.00 95.94 82 ALA A C 1
ATOM 607 O O . ALA A 1 82 ? -12.178 1.419 -21.336 1.00 95.94 82 ALA A O 1
ATOM 608 N N . THR A 1 83 ? -11.653 0.614 -23.349 1.00 95.06 83 THR A N 1
ATOM 609 C CA . THR A 1 83 ? -12.310 -0.687 -23.140 1.00 95.06 83 THR A CA 1
ATOM 610 C C . THR A 1 83 ? -11.400 -1.838 -23.535 1.00 95.06 83 THR A C 1
ATOM 612 O O . THR A 1 83 ? -10.605 -1.691 -24.462 1.00 95.06 83 THR A O 1
ATOM 615 N N . ASP A 1 84 ? -11.500 -2.963 -22.825 1.00 93.31 84 ASP A N 1
ATOM 616 C CA . ASP A 1 84 ? -10.736 -4.191 -23.104 1.00 93.31 84 ASP A CA 1
ATOM 617 C C . ASP A 1 84 ? -9.209 -3.992 -23.030 1.00 93.31 84 ASP A C 1
ATOM 619 O O . ASP A 1 84 ? -8.438 -4.658 -23.716 1.00 93.31 84 ASP A O 1
ATOM 623 N N . ALA A 1 85 ? -8.754 -3.038 -22.210 1.00 92.81 85 ALA A N 1
ATOM 624 C CA . ALA A 1 85 ? -7.332 -2.773 -22.024 1.00 92.81 85 ALA A CA 1
ATOM 625 C C . ALA A 1 85 ? -6.651 -3.927 -21.272 1.00 92.81 85 ALA A C 1
ATOM 627 O O . ALA A 1 85 ? -7.205 -4.478 -20.320 1.00 92.81 85 ALA A O 1
ATOM 628 N N . ILE A 1 86 ? -5.426 -4.273 -21.664 1.00 93.62 86 ILE A N 1
ATOM 629 C CA . ILE A 1 86 ? -4.644 -5.328 -21.007 1.00 93.62 86 ILE A CA 1
ATOM 630 C C . ILE A 1 86 ? -3.309 -4.731 -20.580 1.00 93.62 86 ILE A C 1
ATOM 632 O O . ILE A 1 86 ? -2.498 -4.371 -21.427 1.00 93.62 86 ILE A O 1
ATOM 636 N N . ILE A 1 87 ? -3.071 -4.619 -19.273 1.00 95.62 87 ILE A N 1
ATOM 637 C CA . ILE A 1 87 ? -1.860 -3.996 -18.726 1.00 95.62 87 ILE A CA 1
ATOM 638 C C . ILE A 1 87 ? -0.892 -5.084 -18.274 1.00 95.62 87 ILE A C 1
ATOM 640 O O . ILE A 1 87 ? -1.165 -5.836 -17.332 1.00 95.62 87 ILE A O 1
ATOM 644 N N . VAL A 1 88 ? 0.244 -5.174 -18.958 1.00 91.25 88 VAL A N 1
ATOM 645 C CA . VAL A 1 88 ? 1.167 -6.305 -18.875 1.00 91.25 88 VAL A CA 1
ATOM 646 C C . VAL A 1 88 ? 2.561 -5.837 -18.456 1.00 91.25 88 VAL A C 1
ATOM 648 O O . VAL A 1 88 ? 3.042 -4.811 -18.931 1.00 91.25 88 VAL A O 1
ATOM 651 N N . HIS A 1 89 ? 3.230 -6.637 -17.619 1.00 83.94 89 HIS A N 1
ATOM 652 C CA . HIS A 1 89 ? 4.549 -6.369 -17.012 1.00 83.94 89 HIS A CA 1
ATOM 653 C C . HIS A 1 89 ? 4.547 -5.279 -15.927 1.00 83.94 89 HIS A C 1
ATOM 655 O O . HIS A 1 89 ? 3.832 -4.288 -16.014 1.00 83.94 89 HIS A O 1
ATOM 661 N N . GLY A 1 90 ? 5.406 -5.450 -14.914 1.00 80.75 90 GLY A N 1
ATOM 662 C CA . GLY A 1 90 ? 5.446 -4.596 -13.718 1.00 80.75 90 GLY A CA 1
ATOM 663 C C . GLY A 1 90 ? 5.822 -3.131 -13.946 1.00 80.75 90 GLY A C 1
ATOM 664 O O . GLY A 1 90 ? 5.542 -2.308 -13.082 1.00 80.75 90 GLY A O 1
ATOM 665 N N . SER A 1 91 ? 6.430 -2.795 -15.087 1.00 87.62 91 SER A N 1
ATOM 666 C CA . SER A 1 91 ? 6.784 -1.412 -15.429 1.00 87.62 91 SER A CA 1
ATOM 667 C C . SER A 1 91 ? 5.688 -0.653 -16.187 1.00 87.62 91 SER A C 1
ATOM 669 O O . SER A 1 91 ? 5.831 0.548 -16.391 1.00 87.62 91 SER A O 1
ATOM 671 N N . SER A 1 92 ? 4.606 -1.317 -16.603 1.00 92.44 92 SER A N 1
ATOM 672 C CA . SER A 1 92 ? 3.524 -0.699 -17.380 1.00 92.44 92 SER A CA 1
ATOM 673 C C . SER A 1 92 ? 2.363 -0.278 -16.483 1.00 92.44 92 SER A C 1
ATOM 675 O O . SER A 1 92 ? 1.988 -1.015 -15.560 1.00 92.44 92 SER A O 1
ATOM 677 N N . TYR A 1 93 ? 1.728 0.857 -16.787 1.00 95.38 93 TYR A N 1
ATOM 678 C CA . TYR A 1 93 ? 0.510 1.262 -16.084 1.00 95.38 93 TYR A CA 1
ATOM 679 C C . TYR A 1 93 ? -0.537 1.936 -16.971 1.00 95.38 93 TYR A C 1
ATOM 681 O O . TYR A 1 93 ? -0.228 2.568 -17.979 1.00 95.38 93 TYR A O 1
ATOM 689 N N . ALA A 1 94 ? -1.796 1.826 -16.551 1.00 97.25 94 ALA A N 1
ATOM 690 C CA . ALA A 1 94 ? -2.872 2.694 -17.002 1.00 97.25 94 ALA A CA 1
ATOM 691 C C . ALA A 1 94 ? -3.282 3.644 -15.877 1.00 97.25 94 ALA A C 1
ATOM 693 O O . ALA A 1 94 ? -3.552 3.199 -14.764 1.00 97.25 94 ALA A O 1
ATOM 694 N N . HIS A 1 95 ? -3.366 4.937 -16.169 1.00 98.00 95 HIS A N 1
ATOM 695 C CA . HIS A 1 95 ? -3.836 5.971 -15.258 1.00 98.00 95 HIS A CA 1
ATOM 696 C C . HIS A 1 95 ? -5.123 6.586 -15.806 1.00 98.00 95 HIS A C 1
ATOM 698 O O . HIS A 1 95 ? -5.140 7.155 -16.893 1.00 98.00 95 HIS A O 1
ATOM 704 N N . VAL A 1 96 ? -6.215 6.457 -15.056 1.00 98.25 96 VAL A N 1
ATOM 705 C CA . VAL A 1 96 ? -7.502 7.093 -15.334 1.00 98.25 96 VAL A CA 1
ATOM 706 C C . VAL A 1 96 ? -7.621 8.352 -14.478 1.00 98.25 96 VAL A C 1
ATOM 708 O O . VAL A 1 96 ? -7.674 8.284 -13.246 1.00 98.25 96 VAL A O 1
ATOM 711 N N . TYR A 1 97 ? -7.627 9.500 -15.143 1.00 96.75 97 TYR A N 1
ATOM 712 C CA . TYR A 1 97 ? -7.731 10.826 -14.541 1.00 96.75 97 TYR A CA 1
ATOM 713 C C . TYR A 1 97 ? -9.198 11.258 -14.388 1.00 96.75 97 TYR A C 1
ATOM 715 O O . TYR A 1 97 ? -10.129 10.509 -14.699 1.00 96.75 97 TYR A O 1
ATOM 723 N N . ASP A 1 98 ? -9.397 12.482 -13.901 1.00 96.38 98 ASP A N 1
ATOM 724 C CA . ASP A 1 98 ? -10.713 13.083 -13.687 1.00 96.38 98 ASP A CA 1
ATOM 725 C C . ASP A 1 98 ? -11.569 13.108 -14.959 1.00 96.38 98 ASP A C 1
ATOM 727 O O . ASP A 1 98 ? -11.130 13.548 -16.025 1.00 96.38 98 ASP A O 1
ATOM 731 N N . GLY A 1 99 ? -12.792 12.586 -14.849 1.00 89.38 99 GLY A N 1
ATOM 732 C CA . GLY A 1 99 ? -13.735 12.424 -15.954 1.00 89.38 99 GLY A CA 1
ATOM 733 C C . GLY A 1 99 ? -13.372 11.341 -16.979 1.00 89.38 99 GLY A C 1
ATOM 734 O O . GLY A 1 99 ? -14.061 11.233 -17.996 1.00 89.38 99 GLY A O 1
ATOM 735 N N . GLY A 1 100 ? -12.305 10.566 -16.761 1.00 96.31 100 GLY A N 1
ATOM 736 C CA . GLY A 1 100 ? -11.931 9.423 -17.597 1.00 96.31 100 GLY A CA 1
ATOM 737 C C . GLY A 1 100 ? -12.670 8.138 -17.207 1.00 96.31 100 GLY A C 1
ATOM 738 O O . GLY A 1 100 ? -13.011 7.927 -16.037 1.00 96.31 100 GLY A O 1
ATOM 739 N N . SER A 1 101 ? -12.898 7.248 -18.179 1.00 97.31 101 SER A N 1
ATOM 740 C CA . SER A 1 101 ? -13.558 5.957 -17.956 1.00 97.31 101 SER A CA 1
ATOM 741 C C . SER A 1 101 ? -12.792 4.776 -18.551 1.00 97.31 101 SER A C 1
ATOM 743 O O . SER A 1 101 ? -12.348 4.818 -19.698 1.00 97.31 101 SER A O 1
ATOM 745 N N . MET A 1 102 ? -12.665 3.693 -17.783 1.00 97.50 102 MET A N 1
ATOM 746 C CA . MET A 1 102 ? -12.083 2.434 -18.252 1.00 97.50 102 MET A CA 1
ATOM 747 C C . MET A 1 102 ? -12.998 1.249 -17.921 1.00 97.50 102 MET A C 1
ATOM 749 O O . MET A 1 102 ? -13.508 1.156 -16.806 1.00 97.50 102 MET A O 1
ATOM 753 N N . ALA A 1 103 ? -13.201 0.329 -18.865 1.00 96.94 103 ALA A N 1
ATOM 754 C CA . ALA A 1 103 ? -14.023 -0.864 -18.658 1.00 96.94 103 ALA A CA 1
ATOM 755 C C . ALA A 1 103 ? -13.369 -2.148 -19.192 1.00 96.94 103 ALA A C 1
ATOM 757 O O . ALA A 1 103 ? -12.609 -2.098 -20.161 1.00 96.94 103 ALA A O 1
ATOM 758 N N . ARG A 1 104 ? -13.703 -3.301 -18.596 1.00 95.06 104 ARG A N 1
ATOM 759 C CA . ARG A 1 104 ? -13.232 -4.639 -19.019 1.00 95.06 104 ARG A CA 1
ATOM 760 C C . ARG A 1 104 ? -11.706 -4.754 -19.078 1.00 95.06 104 ARG A C 1
ATOM 762 O O . ARG A 1 104 ? -11.145 -5.358 -19.986 1.00 95.06 104 ARG A O 1
ATOM 769 N N . THR A 1 105 ? -11.020 -4.130 -18.124 1.00 94.56 105 THR A N 1
ATOM 770 C CA . THR A 1 105 ? -9.552 -4.084 -18.100 1.00 94.56 105 THR A CA 1
ATOM 771 C C . THR A 1 105 ? -8.963 -5.300 -17.391 1.00 94.56 105 THR A C 1
ATOM 773 O O . THR A 1 105 ? -9.534 -5.791 -16.419 1.00 94.56 105 THR A O 1
ATOM 776 N N . SER A 1 106 ? -7.817 -5.793 -17.856 1.00 94.44 106 SER A N 1
ATOM 777 C CA . SER A 1 106 ? -7.104 -6.925 -17.252 1.00 94.44 106 SER A CA 1
ATOM 778 C C . SER A 1 106 ? -5.690 -6.538 -16.832 1.00 94.44 106 SER A C 1
ATOM 780 O O . SER A 1 106 ? -4.937 -5.988 -17.633 1.00 94.44 106 SER A O 1
ATOM 782 N N . THR A 1 107 ? -5.285 -6.879 -15.605 1.00 95.19 107 THR A N 1
ATOM 783 C CA . THR A 1 107 ? -3.896 -6.701 -15.147 1.00 95.19 107 THR A CA 1
ATOM 784 C C . THR A 1 107 ? -3.154 -8.035 -15.147 1.00 95.19 107 THR A C 1
ATOM 786 O O . THR A 1 107 ? -3.490 -8.955 -14.399 1.00 95.19 107 THR A O 1
ATOM 789 N N . LEU A 1 108 ? -2.115 -8.147 -15.976 1.00 91.19 108 LEU A N 1
ATOM 790 C CA . LEU A 1 108 ? -1.193 -9.284 -16.032 1.00 91.19 108 LEU A CA 1
ATOM 791 C C . LEU A 1 108 ? 0.200 -8.809 -15.603 1.00 91.19 108 LEU A C 1
ATOM 793 O O . LEU A 1 108 ? 1.105 -8.608 -16.410 1.00 91.19 108 LEU A O 1
ATOM 797 N N . MET A 1 109 ? 0.342 -8.583 -14.296 1.00 89.31 109 MET A N 1
ATOM 798 C CA . MET A 1 109 ? 1.512 -7.976 -13.641 1.00 89.31 109 MET A CA 1
ATOM 799 C C . MET A 1 109 ? 1.674 -6.460 -13.807 1.00 89.31 109 MET A C 1
ATOM 801 O O . MET A 1 109 ? 2.515 -5.902 -13.114 1.00 89.31 109 MET A O 1
ATOM 805 N N . GLY A 1 110 ? 0.875 -5.799 -14.646 1.00 92.94 110 GLY A N 1
ATOM 806 C CA . GLY A 1 110 ? 0.848 -4.338 -14.756 1.00 92.94 110 GLY A CA 1
ATOM 807 C C . GLY A 1 110 ? -0.013 -3.641 -13.700 1.00 92.94 110 GLY A C 1
ATOM 808 O O . GLY A 1 110 ? -0.617 -4.294 -12.843 1.00 92.94 110 GLY A O 1
ATOM 809 N N . THR A 1 111 ? -0.071 -2.309 -13.772 1.00 96.50 111 THR A N 1
ATOM 810 C CA . THR A 1 111 ? -0.768 -1.479 -12.776 1.00 96.50 111 THR A CA 1
ATOM 811 C C . THR A 1 111 ? -1.926 -0.677 -13.373 1.00 96.50 111 THR A C 1
ATOM 813 O O . THR A 1 111 ? -1.794 -0.092 -14.442 1.00 96.50 111 THR A O 1
ATOM 816 N N . VAL A 1 112 ? -3.056 -0.590 -12.671 1.00 98.12 112 VAL A N 1
ATOM 817 C CA . VAL A 1 112 ? -4.137 0.365 -12.981 1.00 98.12 112 VAL A CA 1
ATOM 818 C C . VAL A 1 112 ? -4.266 1.371 -11.841 1.00 98.12 112 VAL A C 1
ATOM 820 O O . VAL A 1 112 ? -4.293 0.993 -10.673 1.00 98.12 112 VAL A O 1
ATOM 823 N N . ILE A 1 113 ? -4.355 2.653 -12.176 1.00 98.31 113 ILE A N 1
ATOM 824 C CA . ILE A 1 113 ? -4.430 3.769 -11.236 1.00 98.31 113 ILE A CA 1
ATOM 825 C C . ILE A 1 113 ? -5.675 4.592 -11.559 1.00 98.31 113 ILE A C 1
ATOM 827 O O . ILE A 1 113 ? -5.817 5.082 -12.674 1.00 98.31 113 ILE A O 1
ATOM 831 N N . GLY A 1 114 ? -6.568 4.765 -10.590 1.00 97.69 114 GLY A N 1
ATOM 832 C CA . GLY A 1 114 ? -7.700 5.685 -10.676 1.00 97.69 114 GLY A CA 1
ATOM 833 C C . GLY A 1 114 ? -7.496 6.892 -9.764 1.00 97.69 114 GLY A C 1
ATOM 834 O O . GLY A 1 114 ? -7.253 6.726 -8.569 1.00 97.69 114 GLY A O 1
ATOM 835 N N . SER A 1 115 ? -7.608 8.102 -10.313 1.00 95.19 115 SER A N 1
ATOM 836 C CA . SER A 1 115 ? -7.572 9.372 -9.567 1.00 95.19 115 SER A CA 1
ATOM 837 C C . SER A 1 115 ? -8.965 9.988 -9.397 1.00 95.19 115 SER A C 1
ATOM 839 O O . SER A 1 115 ? -9.961 9.412 -9.835 1.00 95.19 115 SER A O 1
ATOM 841 N N . SER A 1 116 ? -9.049 11.141 -8.728 1.00 94.56 116 SER A N 1
ATOM 842 C CA . SER A 1 116 ? -10.312 11.843 -8.461 1.00 94.56 116 SER A CA 1
ATOM 843 C C . SER A 1 116 ? -11.187 11.949 -9.703 1.00 94.56 116 SER A C 1
ATOM 845 O O . SER A 1 116 ? -10.687 12.357 -10.741 1.00 94.56 116 SER A O 1
ATOM 847 N N . GLY A 1 117 ? -12.458 11.555 -9.591 1.00 87.62 117 GLY A N 1
ATOM 848 C CA . GLY A 1 117 ? -13.462 11.629 -10.655 1.00 87.62 117 GLY A CA 1
ATOM 849 C C . GLY A 1 117 ? -13.352 10.567 -11.755 1.00 87.62 117 GLY A C 1
ATOM 850 O O . GLY A 1 117 ? -14.158 10.573 -12.685 1.00 87.62 117 GLY A O 1
ATOM 851 N N . SER A 1 118 ? -12.402 9.631 -11.653 1.00 96.88 118 SER A N 1
ATOM 852 C CA . SER A 1 118 ? -12.305 8.492 -12.576 1.00 96.88 118 SER A CA 1
ATOM 853 C C . SER A 1 118 ? -13.352 7.408 -12.298 1.00 96.88 118 SER A C 1
ATOM 855 O O . SER A 1 118 ? -13.719 7.154 -11.146 1.00 96.88 118 SER A O 1
ATOM 857 N N . MET A 1 119 ? -13.789 6.717 -13.359 1.00 97.12 119 MET A N 1
ATOM 858 C CA . MET A 1 119 ? -14.687 5.560 -13.270 1.00 97.12 119 MET A CA 1
ATOM 859 C C . MET A 1 119 ? -14.095 4.329 -13.961 1.00 97.12 119 MET A C 1
ATOM 861 O O . MET A 1 119 ? -13.959 4.295 -15.183 1.00 97.12 119 MET A O 1
ATOM 865 N N . ILE A 1 120 ? -13.802 3.288 -13.183 1.00 98.25 120 ILE A N 1
ATOM 866 C CA . ILE A 1 120 ? -13.233 2.027 -13.670 1.00 98.25 120 ILE A CA 1
ATOM 867 C C . ILE A 1 120 ? -14.235 0.894 -13.419 1.00 98.25 120 ILE A C 1
ATOM 869 O O . ILE A 1 120 ? -14.805 0.795 -12.336 1.00 98.25 120 ILE A O 1
ATOM 873 N N . THR A 1 121 ? -14.495 0.039 -14.404 1.00 97.75 121 THR A N 1
ATOM 874 C CA . THR A 1 121 ? -15.496 -1.037 -14.292 1.00 97.75 121 THR A CA 1
ATOM 875 C C . THR A 1 121 ? -14.991 -2.353 -14.873 1.00 97.75 121 THR A C 1
ATOM 877 O O . THR A 1 121 ? -14.185 -2.358 -15.800 1.00 97.75 121 THR A O 1
ATOM 880 N N . ASP A 1 122 ? -15.478 -3.468 -14.333 1.00 96.69 122 ASP A N 1
ATOM 881 C CA . ASP A 1 122 ? -15.212 -4.823 -14.828 1.00 96.69 122 ASP A CA 1
ATOM 882 C C . ASP A 1 122 ? -13.702 -5.112 -14.930 1.00 96.69 122 ASP A C 1
ATOM 884 O O . ASP A 1 122 ? -13.151 -5.349 -16.004 1.00 96.69 122 ASP A O 1
ATOM 888 N N . THR A 1 123 ? -13.009 -5.033 -13.793 1.00 96.94 123 THR A N 1
ATOM 889 C CA . THR A 1 123 ? -11.550 -5.201 -13.719 1.00 96.94 123 THR A CA 1
ATOM 890 C C . THR A 1 123 ? -11.177 -6.635 -13.357 1.00 96.94 123 THR A C 1
ATOM 892 O O . THR A 1 123 ? -11.575 -7.141 -12.307 1.00 96.94 123 THR A O 1
ATOM 895 N N . TYR A 1 124 ? -10.339 -7.269 -14.174 1.00 95.94 124 TYR A N 1
ATOM 896 C CA . TYR A 1 124 ? -9.829 -8.624 -13.972 1.00 95.94 124 TYR A CA 1
ATOM 897 C C . TYR A 1 124 ? -8.371 -8.583 -13.502 1.00 95.94 124 TYR A C 1
ATOM 899 O O . TYR A 1 124 ? -7.444 -8.373 -14.286 1.00 95.94 124 TYR A O 1
ATOM 907 N N . MET A 1 125 ? -8.141 -8.799 -12.207 1.00 96.69 125 MET A N 1
ATOM 908 C CA . MET A 1 125 ? -6.792 -8.780 -11.636 1.00 96.69 125 MET A CA 1
ATOM 909 C C . MET A 1 125 ? -6.167 -10.177 -11.651 1.00 96.69 125 MET A C 1
ATOM 911 O O . MET A 1 125 ? -6.366 -10.971 -10.724 1.00 96.69 125 MET A O 1
ATOM 915 N N . LEU A 1 126 ? -5.393 -10.468 -12.701 1.00 92.12 126 LEU A N 1
ATOM 916 C CA . LEU A 1 126 ? -4.653 -11.727 -12.879 1.00 92.12 126 LEU A CA 1
ATOM 917 C C . LEU A 1 126 ? -3.236 -11.663 -12.265 1.00 92.12 126 LEU A C 1
ATOM 919 O O . LEU A 1 126 ? -2.589 -12.688 -12.064 1.00 92.12 126 LEU A O 1
ATOM 923 N N . GLY A 1 127 ? -2.767 -10.459 -11.928 1.00 89.06 127 GLY A N 1
ATOM 924 C CA . GLY A 1 127 ? -1.507 -10.145 -11.248 1.00 89.06 127 GLY A CA 1
ATOM 925 C C . GLY A 1 127 ? -1.271 -8.628 -11.223 1.00 89.06 127 GLY A C 1
ATOM 926 O O . GLY A 1 127 ? -2.054 -7.882 -11.802 1.00 89.06 127 GLY A O 1
ATOM 927 N N . GLY A 1 128 ? -0.193 -8.154 -10.595 1.00 92.50 128 GLY A N 1
ATOM 928 C CA . GLY A 1 128 ? 0.124 -6.715 -10.559 1.00 92.50 128 GLY A CA 1
ATOM 929 C C . GLY A 1 128 ? -0.704 -5.932 -9.536 1.00 92.50 128 GLY A C 1
ATOM 930 O O . GLY A 1 128 ? -1.048 -6.487 -8.487 1.00 92.50 128 GLY A O 1
ATOM 931 N N . GLY A 1 129 ? -0.985 -4.657 -9.830 1.00 95.62 129 GLY A N 1
ATOM 932 C CA . GLY A 1 129 ? -1.530 -3.690 -8.871 1.00 95.62 129 GLY A CA 1
ATOM 933 C C . GLY A 1 129 ? -2.761 -2.917 -9.358 1.00 95.62 129 GLY A C 1
ATOM 934 O O . GLY A 1 129 ? -2.868 -2.573 -10.532 1.00 95.62 129 GLY A O 1
ATOM 935 N N . VAL A 1 130 ? -3.674 -2.583 -8.445 1.00 98.31 130 VAL A N 1
ATOM 936 C CA . VAL A 1 130 ? -4.738 -1.588 -8.674 1.00 98.31 130 VAL A CA 1
ATOM 937 C C . VAL A 1 130 ? -4.724 -0.561 -7.546 1.00 98.31 130 VAL A C 1
ATOM 939 O O . VAL A 1 130 ? -4.824 -0.944 -6.382 1.00 98.31 130 VAL A O 1
ATOM 942 N N . TYR A 1 131 ? -4.646 0.727 -7.878 1.00 98.19 131 TYR A N 1
ATOM 943 C CA . TYR A 1 131 ? -4.671 1.842 -6.928 1.00 98.19 131 TYR A CA 1
ATOM 944 C C . TYR A 1 131 ? -5.912 2.706 -7.154 1.00 98.19 131 TYR A C 1
ATOM 946 O O . TYR A 1 131 ? -6.132 3.209 -8.253 1.00 98.19 131 TYR A O 1
ATOM 954 N N . VAL A 1 132 ? -6.717 2.886 -6.109 1.00 98.38 132 VAL A N 1
ATOM 955 C CA . VAL A 1 132 ? -7.976 3.644 -6.140 1.00 98.38 132 VAL A CA 1
ATOM 956 C C . VAL A 1 132 ? -7.826 4.855 -5.226 1.00 98.38 132 VAL A C 1
ATOM 958 O O . VAL A 1 132 ? -8.070 4.769 -4.020 1.00 98.38 132 VAL A O 1
ATOM 961 N N . TYR A 1 133 ? -7.358 5.970 -5.778 1.00 98.12 133 TYR A N 1
ATOM 962 C CA . TYR A 1 133 ? -7.117 7.190 -5.012 1.00 98.12 133 TYR A CA 1
ATOM 963 C C . TYR A 1 133 ? -8.404 7.978 -4.737 1.00 98.12 133 TYR A C 1
ATOM 965 O O . TYR A 1 133 ? -9.463 7.687 -5.295 1.00 98.12 133 TYR A O 1
ATOM 973 N N . SER A 1 134 ? -8.298 8.983 -3.864 1.00 97.06 134 SER A N 1
ATOM 974 C CA . SER A 1 134 ? -9.397 9.871 -3.469 1.00 97.06 134 SER A CA 1
ATOM 975 C C . SER A 1 134 ? -10.238 10.336 -4.655 1.00 97.06 134 SER A C 1
ATOM 977 O O . SER A 1 134 ? -9.697 10.820 -5.648 1.00 97.06 134 SER A O 1
ATOM 979 N N . GLY A 1 135 ? -11.555 10.146 -4.551 1.00 91.44 135 GLY A N 1
ATOM 980 C CA . GLY A 1 135 ? -12.540 10.498 -5.578 1.00 91.44 135 GLY A CA 1
ATOM 981 C C . GLY A 1 135 ? -12.657 9.521 -6.758 1.00 91.44 135 GLY A C 1
ATOM 982 O O . GLY A 1 135 ? -13.552 9.706 -7.579 1.00 91.44 135 GLY A O 1
ATOM 983 N N . SER A 1 136 ? -11.805 8.496 -6.867 1.00 97.31 136 SER A N 1
ATOM 984 C CA . SER A 1 136 ? -11.945 7.434 -7.876 1.00 97.31 136 SER A CA 1
ATOM 985 C C . SER A 1 136 ? -13.015 6.418 -7.474 1.00 97.31 136 SER A C 1
ATOM 987 O O . SER A 1 136 ? -13.141 6.077 -6.293 1.00 97.31 136 SER A O 1
ATOM 989 N N . ILE A 1 137 ? -13.759 5.897 -8.454 1.00 97.81 137 ILE A N 1
ATOM 990 C CA . ILE A 1 137 ? -14.709 4.796 -8.267 1.00 97.81 137 ILE A CA 1
ATOM 991 C C . ILE A 1 137 ? -14.318 3.620 -9.160 1.00 97.81 137 ILE A C 1
ATOM 993 O O . ILE A 1 137 ? -14.285 3.750 -10.384 1.00 97.81 137 ILE A O 1
ATOM 997 N N . ILE A 1 138 ? -14.119 2.448 -8.557 1.00 98.31 138 ILE A N 1
ATOM 998 C CA . ILE A 1 138 ? -13.960 1.177 -9.269 1.00 98.31 138 ILE A CA 1
ATOM 999 C C . ILE A 1 138 ? -15.111 0.216 -8.950 1.00 98.31 138 ILE A C 1
ATOM 1001 O O . ILE A 1 138 ? -15.546 0.124 -7.802 1.00 98.31 138 ILE A O 1
ATOM 1005 N N . LYS A 1 139 ? -15.633 -0.493 -9.956 1.00 98.12 139 LYS A N 1
ATOM 1006 C CA . LYS A 1 139 ? -16.733 -1.456 -9.791 1.00 98.12 139 LYS A CA 1
ATOM 1007 C C . LYS A 1 139 ? -16.426 -2.806 -10.431 1.00 98.12 139 LYS A C 1
ATOM 1009 O O . LYS A 1 139 ? -15.762 -2.855 -11.461 1.00 98.12 139 LYS A O 1
ATOM 1014 N N . ASN A 1 140 ? -17.005 -3.870 -9.875 1.00 97.00 140 ASN A N 1
ATOM 1015 C CA . ASN A 1 140 ? -16.972 -5.232 -10.423 1.00 97.00 140 ASN A CA 1
ATOM 1016 C C . ASN A 1 140 ? -15.538 -5.747 -10.622 1.00 97.00 140 ASN A C 1
ATOM 1018 O O . ASN A 1 140 ? -15.122 -6.085 -11.729 1.00 97.00 140 ASN A O 1
ATOM 1022 N N . THR A 1 141 ? -14.765 -5.789 -9.541 1.00 97.62 141 THR A N 1
ATOM 1023 C CA . THR A 1 141 ? -13.381 -6.271 -9.594 1.00 97.62 141 THR A CA 1
ATOM 1024 C C . THR A 1 141 ? -13.340 -7.768 -9.311 1.00 97.62 141 THR A C 1
ATOM 1026 O O . THR A 1 141 ? -13.617 -8.190 -8.187 1.00 97.62 141 THR A O 1
ATOM 1029 N N . LEU A 1 142 ? -12.941 -8.577 -10.294 1.00 96.31 142 LEU A N 1
ATOM 1030 C CA . LEU A 1 142 ? -12.607 -9.987 -10.094 1.00 96.31 142 LEU A CA 1
ATOM 1031 C C . LEU A 1 142 ? -11.110 -10.122 -9.811 1.00 96.31 142 LEU A C 1
ATOM 1033 O O . LEU A 1 142 ? -10.268 -9.942 -10.691 1.00 96.31 142 LEU A O 1
ATOM 1037 N N . LYS A 1 143 ? -10.776 -10.463 -8.568 1.00 96.38 143 LYS A N 1
ATOM 1038 C CA . LYS A 1 143 ? -9.406 -10.513 -8.068 1.00 96.38 143 LYS A CA 1
ATOM 1039 C C . LYS A 1 143 ? -8.960 -11.941 -7.790 1.00 96.38 143 LYS A C 1
ATOM 1041 O O . LYS A 1 143 ? -9.216 -12.492 -6.717 1.00 96.38 143 LYS A O 1
ATOM 1046 N N . ILE A 1 144 ? -8.230 -12.506 -8.748 1.00 92.56 144 ILE A N 1
ATOM 1047 C CA . ILE A 1 144 ? -7.676 -13.860 -8.645 1.00 92.56 144 ILE A CA 1
ATOM 1048 C C . ILE A 1 144 ? -6.197 -13.876 -8.239 1.00 92.56 144 ILE A C 1
ATOM 1050 O O . ILE A 1 144 ? -5.675 -14.936 -7.913 1.00 92.56 144 ILE A O 1
ATOM 1054 N N . SER A 1 145 ? -5.518 -12.720 -8.261 1.00 92.00 145 SER A N 1
ATOM 1055 C CA . SER A 1 145 ? -4.137 -12.518 -7.797 1.00 92.00 145 SER A CA 1
ATOM 1056 C C . SER A 1 145 ? -3.842 -11.017 -7.580 1.00 92.00 145 SER A C 1
ATOM 1058 O O . SER A 1 145 ? -4.747 -10.184 -7.641 1.00 92.00 145 SER A O 1
ATOM 1060 N N . GLY A 1 146 ? -2.586 -10.658 -7.296 1.00 92.31 146 GLY A N 1
ATOM 1061 C CA . GLY A 1 146 ? -2.112 -9.269 -7.198 1.00 92.31 146 GLY A CA 1
ATOM 1062 C C . GLY A 1 146 ? -2.525 -8.516 -5.925 1.00 92.31 146 GLY A C 1
ATOM 1063 O O . GLY A 1 146 ? -3.093 -9.095 -4.985 1.00 92.31 146 GLY A O 1
ATOM 1064 N N . SER A 1 147 ? -2.226 -7.215 -5.895 1.00 96.06 147 SER A N 1
ATOM 1065 C CA . SER A 1 147 ? -2.545 -6.295 -4.796 1.00 96.06 147 SER A CA 1
ATOM 1066 C C . SER A 1 147 ? -3.511 -5.194 -5.236 1.00 96.06 147 SER A C 1
ATOM 1068 O O . SER A 1 147 ? -3.370 -4.609 -6.305 1.00 96.06 147 SER A O 1
ATOM 1070 N N . MET A 1 148 ? -4.511 -4.901 -4.406 1.00 98.31 148 MET A N 1
ATOM 1071 C CA . MET A 1 148 ? -5.409 -3.758 -4.601 1.00 98.31 148 MET A CA 1
ATOM 1072 C C . MET A 1 148 ? -5.265 -2.804 -3.419 1.00 98.31 148 MET A C 1
ATOM 1074 O O . MET A 1 148 ? -5.338 -3.251 -2.280 1.00 98.31 148 MET A O 1
ATOM 1078 N N . ALA A 1 149 ? -5.072 -1.513 -3.666 1.00 98.50 149 ALA A N 1
ATOM 1079 C CA . ALA A 1 149 ? -4.965 -0.478 -2.645 1.00 98.50 149 ALA A CA 1
ATOM 1080 C C . ALA A 1 149 ? -6.048 0.586 -2.857 1.00 98.50 149 ALA A C 1
ATOM 1082 O O . ALA A 1 149 ? -6.116 1.219 -3.908 1.00 98.50 149 ALA A O 1
ATOM 1083 N N . ILE A 1 150 ? -6.902 0.783 -1.854 1.00 98.50 150 ILE A N 1
ATOM 1084 C CA . ILE A 1 150 ? -7.989 1.763 -1.860 1.00 98.50 150 ILE A CA 1
ATOM 1085 C C . ILE A 1 150 ? -7.583 2.901 -0.919 1.00 98.50 150 ILE A C 1
ATOM 1087 O O . ILE A 1 150 ? -7.617 2.751 0.301 1.00 98.50 150 ILE A O 1
ATOM 1091 N N . CYS A 1 151 ? -7.157 4.020 -1.501 1.00 96.38 151 CYS A N 1
ATOM 1092 C CA . CYS A 1 151 ? -6.483 5.142 -0.845 1.00 96.38 151 CYS A CA 1
ATOM 1093 C C . CYS A 1 151 ? -7.339 6.417 -0.951 1.00 96.38 151 CYS A C 1
ATOM 1095 O O . CYS A 1 151 ? -7.030 7.314 -1.735 1.00 96.38 151 CYS A O 1
ATOM 1097 N N . GLY A 1 152 ? -8.453 6.485 -0.218 1.00 93.50 152 GLY A N 1
ATOM 1098 C CA . GLY A 1 152 ? -9.416 7.594 -0.308 1.00 93.50 152 GLY A CA 1
ATOM 1099 C C . GLY A 1 152 ? -10.537 7.394 -1.336 1.00 93.50 152 GLY A C 1
ATOM 1100 O O . GLY A 1 152 ? -11.534 8.109 -1.302 1.00 93.50 152 GLY A O 1
ATOM 1101 N N . GLY A 1 153 ? -10.372 6.465 -2.282 1.00 96.38 153 GLY A N 1
ATOM 1102 C CA . GLY A 1 153 ? -11.376 6.165 -3.305 1.00 96.38 153 GLY A CA 1
ATOM 1103 C C . GLY A 1 153 ? -12.409 5.124 -2.868 1.00 96.38 153 GLY A C 1
ATOM 1104 O O . GLY A 1 153 ? -12.386 4.633 -1.737 1.00 96.38 153 GLY A O 1
ATOM 1105 N N . SER A 1 154 ? -13.310 4.747 -3.780 1.00 98.12 154 SER A N 1
ATOM 1106 C CA . SER A 1 154 ? -14.347 3.742 -3.529 1.00 98.12 154 SER A CA 1
ATOM 1107 C C . SER A 1 154 ? -14.253 2.550 -4.478 1.00 98.12 154 SER A C 1
ATOM 1109 O O . SER A 1 154 ? -14.168 2.710 -5.692 1.00 98.12 154 SER A O 1
ATOM 1111 N N . SER A 1 155 ? -14.310 1.344 -3.916 1.00 98.19 155 SER A N 1
ATOM 1112 C CA . SER A 1 155 ? -14.448 0.094 -4.657 1.00 98.19 155 SER A CA 1
ATOM 1113 C C . SER A 1 155 ? -15.784 -0.562 -4.339 1.00 98.19 155 SER A C 1
ATOM 1115 O O . SER A 1 155 ? -16.156 -0.652 -3.170 1.00 98.19 155 SER A O 1
ATOM 1117 N N . ILE A 1 156 ? -16.503 -1.021 -5.361 1.00 98.38 156 ILE A N 1
ATOM 1118 C CA . ILE A 1 156 ? -17.821 -1.647 -5.229 1.00 98.38 156 ILE A CA 1
ATOM 1119 C C . ILE A 1 156 ? -17.804 -3.008 -5.926 1.00 98.38 156 ILE A C 1
ATOM 1121 O O . ILE A 1 156 ? -17.376 -3.110 -7.074 1.00 98.38 156 ILE A O 1
ATOM 1125 N N . ASN A 1 157 ? -18.336 -4.040 -5.272 1.00 97.25 157 ASN A N 1
ATOM 1126 C CA . ASN A 1 157 ? -18.442 -5.395 -5.817 1.00 97.25 157 ASN A CA 1
ATOM 1127 C C . ASN A 1 157 ? -17.067 -6.027 -6.117 1.00 97.25 157 ASN A C 1
ATOM 1129 O O . ASN A 1 157 ? -16.715 -6.290 -7.270 1.00 97.25 157 ASN A O 1
ATOM 1133 N N . ILE A 1 158 ? -16.266 -6.242 -5.068 1.00 98.19 158 ILE A N 1
ATOM 1134 C CA . ILE A 1 158 ? -14.993 -6.975 -5.162 1.00 98.19 158 ILE A CA 1
ATOM 1135 C C . ILE A 1 158 ? -15.266 -8.466 -4.969 1.00 98.19 158 ILE A C 1
ATOM 1137 O O . ILE A 1 158 ? -15.755 -8.865 -3.919 1.00 98.19 158 ILE A O 1
ATOM 1141 N N . THR A 1 159 ? -14.873 -9.302 -5.928 1.00 97.81 159 THR A N 1
ATOM 1142 C CA . THR A 1 159 ? -14.835 -10.764 -5.784 1.00 97.81 159 THR A CA 1
ATOM 1143 C C . THR A 1 159 ? -13.384 -11.219 -5.663 1.00 97.81 159 THR A C 1
ATOM 1145 O O . THR A 1 159 ? -12.653 -11.237 -6.650 1.00 97.81 159 THR A O 1
ATOM 1148 N N . GLN A 1 160 ? -12.948 -11.578 -4.455 1.00 97.00 160 GLN A N 1
ATOM 1149 C CA . GLN A 1 160 ? -11.570 -11.957 -4.151 1.00 97.00 160 GLN A CA 1
ATOM 1150 C C . GLN A 1 160 ? -11.425 -13.468 -3.923 1.00 97.00 160 GLN A C 1
ATOM 1152 O O . GLN A 1 160 ? -12.038 -14.048 -3.020 1.00 97.00 160 GLN A O 1
ATOM 1157 N N . SER A 1 161 ? -10.556 -14.093 -4.718 1.00 93.94 161 SER A N 1
ATOM 1158 C CA . SER A 1 161 ? -10.168 -15.504 -4.595 1.00 93.94 161 SER A CA 1
ATOM 1159 C C . SER A 1 161 ? -8.665 -15.718 -4.382 1.00 93.94 161 SER A C 1
ATOM 1161 O O . SER A 1 161 ? -8.246 -16.859 -4.199 1.00 93.94 161 SER A O 1
ATOM 1163 N N . ALA A 1 162 ? -7.846 -14.656 -4.390 1.00 91.50 162 ALA A N 1
ATOM 1164 C CA . ALA A 1 162 ? -6.474 -14.666 -3.869 1.00 91.50 162 ALA A CA 1
ATOM 1165 C C . ALA A 1 162 ? -5.895 -13.245 -3.677 1.00 91.50 162 ALA A C 1
ATOM 1167 O O . ALA A 1 162 ? -6.518 -12.227 -3.997 1.00 91.50 162 ALA A O 1
ATOM 1168 N N . GLY A 1 163 ? -4.648 -13.182 -3.197 1.00 91.62 163 GLY A N 1
ATOM 1169 C CA . GLY A 1 163 ? -3.870 -11.953 -3.017 1.00 91.62 163 GLY A CA 1
ATOM 1170 C C . GLY A 1 163 ? -4.347 -11.092 -1.843 1.00 91.62 163 GLY A C 1
ATOM 1171 O O . GLY A 1 163 ? -5.044 -11.575 -0.950 1.00 91.62 163 GLY A O 1
ATOM 1172 N N . ILE A 1 164 ? -3.959 -9.811 -1.841 1.00 95.94 164 ILE A N 1
ATOM 1173 C CA . ILE A 1 164 ? -4.238 -8.888 -0.729 1.00 95.94 164 ILE A CA 1
ATOM 1174 C C . ILE A 1 164 ? -4.946 -7.622 -1.227 1.00 95.94 164 ILE A C 1
ATOM 1176 O O . ILE A 1 164 ? -4.562 -7.061 -2.253 1.00 95.94 164 ILE A O 1
ATOM 1180 N N . THR A 1 165 ? -5.969 -7.183 -0.498 1.00 98.62 165 THR A N 1
ATOM 1181 C CA . THR A 1 165 ? -6.593 -5.863 -0.654 1.00 98.62 165 THR A CA 1
ATOM 1182 C C . THR A 1 165 ? -6.303 -5.016 0.581 1.00 98.62 165 THR A C 1
ATOM 1184 O O . THR A 1 165 ? -6.487 -5.481 1.703 1.00 98.62 165 THR A O 1
ATOM 1187 N N . TYR A 1 166 ? -5.862 -3.779 0.380 1.00 98.62 166 TYR A N 1
ATOM 1188 C CA . TYR A 1 166 ? -5.568 -2.796 1.415 1.00 98.62 166 TYR A CA 1
ATOM 1189 C C . TYR A 1 166 ? -6.597 -1.668 1.332 1.00 98.62 166 TYR A C 1
ATOM 1191 O O . TYR A 1 166 ? -6.738 -1.033 0.287 1.00 98.62 166 TYR A O 1
ATOM 1199 N N . VAL A 1 167 ? -7.312 -1.413 2.423 1.00 98.75 167 VAL A N 1
ATOM 1200 C CA . VAL A 1 167 ? -8.238 -0.286 2.564 1.00 98.75 167 VAL A CA 1
ATOM 1201 C C . VAL A 1 167 ? -7.591 0.714 3.512 1.00 98.75 167 VAL A C 1
ATOM 1203 O O . VAL A 1 167 ? -7.558 0.501 4.725 1.00 98.75 167 VAL A O 1
ATOM 1206 N N . TYR A 1 168 ? -7.004 1.761 2.941 1.00 98.19 168 TYR A N 1
ATOM 1207 C CA . TYR A 1 168 ? -6.301 2.811 3.672 1.00 98.19 168 TYR A CA 1
ATOM 1208 C C . TYR A 1 168 ? -7.242 3.966 4.035 1.00 98.19 168 TYR A C 1
ATOM 1210 O O . TYR A 1 168 ? -8.435 3.933 3.731 1.00 98.19 168 TYR A O 1
ATOM 1218 N N . SER A 1 169 ? -6.691 4.993 4.685 1.00 97.31 169 SER A N 1
ATOM 1219 C CA . SER A 1 169 ? -7.415 6.186 5.136 1.00 97.31 169 SER A CA 1
ATOM 1220 C C . SER A 1 169 ? -8.297 6.793 4.041 1.00 97.31 169 SER A C 1
ATOM 1222 O O . SER A 1 169 ? -7.846 7.015 2.914 1.00 97.31 169 SER A O 1
ATOM 1224 N N . GLY A 1 170 ? -9.573 7.016 4.371 1.00 94.69 170 GLY A N 1
ATOM 1225 C CA . GLY A 1 170 ? -10.611 7.525 3.469 1.00 94.69 170 GLY A CA 1
ATOM 1226 C C . GLY A 1 170 ? -11.103 6.519 2.421 1.00 94.69 170 GLY A C 1
ATOM 1227 O O . GLY A 1 170 ? -12.072 6.795 1.722 1.00 94.69 170 GLY A O 1
ATOM 1228 N N . GLY A 1 171 ? -10.445 5.366 2.275 1.00 98.12 171 GLY A N 1
ATOM 1229 C CA . GLY A 1 171 ? -10.824 4.335 1.318 1.00 98.12 171 GLY A CA 1
ATOM 1230 C C . GLY A 1 171 ? -12.089 3.594 1.743 1.00 98.12 171 GLY A C 1
ATOM 1231 O O . GLY A 1 171 ? -12.251 3.250 2.916 1.00 98.12 171 GLY A O 1
ATOM 1232 N N . LYS A 1 172 ? -12.973 3.302 0.782 1.00 98.50 172 LYS A N 1
ATOM 1233 C CA . LYS A 1 172 ? -14.238 2.597 1.028 1.00 98.50 172 LYS A CA 1
ATOM 1234 C C . LYS A 1 172 ? -14.430 1.394 0.100 1.00 98.50 172 LYS A C 1
ATOM 1236 O O . LYS A 1 172 ? -14.631 1.568 -1.099 1.00 98.50 172 LYS A O 1
ATOM 1241 N N . ALA A 1 173 ? -14.427 0.183 0.652 1.00 98.62 173 ALA A N 1
ATOM 1242 C CA . ALA A 1 173 ? -14.719 -1.061 -0.065 1.00 98.62 173 ALA A CA 1
ATOM 1243 C C . ALA A 1 173 ? -16.143 -1.543 0.256 1.00 98.62 173 ALA A C 1
ATOM 1245 O O . ALA A 1 173 ? -16.451 -1.783 1.420 1.00 98.62 173 ALA A O 1
ATOM 1246 N N . VAL A 1 174 ? -17.014 -1.707 -0.739 1.00 98.62 174 VAL A N 1
ATOM 1247 C CA . VAL A 1 174 ? -18.442 -2.025 -0.555 1.00 98.62 174 VAL A CA 1
ATOM 1248 C C . VAL A 1 174 ? -18.823 -3.281 -1.331 1.00 98.62 174 VAL A C 1
ATOM 1250 O O . VAL A 1 174 ? -18.424 -3.443 -2.483 1.00 98.62 174 VAL A O 1
ATOM 1253 N N . SER A 1 175 ? -19.651 -4.136 -0.729 1.00 97.88 175 SER A N 1
ATOM 1254 C CA . SER A 1 175 ? -20.131 -5.387 -1.334 1.00 97.88 175 SER A CA 1
ATOM 1255 C C . SER A 1 175 ? -18.964 -6.323 -1.673 1.00 97.88 175 SER A C 1
ATOM 1257 O O . SER A 1 175 ? -18.701 -6.640 -2.830 1.00 97.88 175 SER A O 1
ATOM 1259 N N . ASN A 1 176 ? -18.215 -6.727 -0.650 1.00 98.25 176 ASN A N 1
ATOM 1260 C CA . ASN A 1 176 ? -16.991 -7.511 -0.807 1.00 98.25 176 ASN A CA 1
ATOM 1261 C C . ASN A 1 176 ? -17.289 -9.004 -0.638 1.00 98.25 176 ASN A C 1
ATOM 1263 O O . ASN A 1 176 ? -17.783 -9.408 0.407 1.00 98.25 176 ASN A O 1
ATOM 1267 N N . PHE A 1 177 ? -16.940 -9.835 -1.615 1.00 97.88 177 PHE A N 1
ATOM 1268 C CA . PHE A 1 177 ? -16.991 -11.293 -1.526 1.00 97.88 177 PHE A CA 1
ATOM 1269 C C . PHE A 1 177 ? -15.570 -11.855 -1.437 1.00 97.88 177 PHE A C 1
ATOM 1271 O O . PHE A 1 177 ? -14.801 -11.757 -2.392 1.00 97.88 177 PHE A O 1
ATOM 1278 N N . ILE A 1 178 ? -15.199 -12.442 -0.298 1.00 96.69 178 ILE A N 1
ATOM 1279 C CA . ILE A 1 178 ? -13.833 -12.910 -0.027 1.00 96.69 178 ILE A CA 1
ATOM 1280 C C . ILE A 1 178 ? -13.868 -14.411 0.247 1.00 96.69 178 ILE A C 1
ATOM 1282 O O . ILE A 1 178 ? -14.274 -14.858 1.317 1.00 96.69 178 ILE A O 1
ATOM 1286 N N . SER A 1 179 ? -13.417 -15.186 -0.736 1.00 93.75 179 SER A N 1
ATOM 1287 C CA . SER A 1 179 ? -13.344 -16.653 -0.656 1.00 93.75 179 SER A CA 1
ATOM 1288 C C . SER A 1 179 ? -11.960 -17.171 -0.252 1.00 93.75 179 SER A C 1
ATOM 1290 O O . SER A 1 179 ? -11.831 -18.268 0.296 1.00 93.75 179 SER A O 1
ATOM 1292 N N . ASN A 1 180 ? -10.917 -16.381 -0.524 1.00 90.69 180 ASN A N 1
ATOM 1293 C CA . ASN A 1 180 ? -9.529 -16.654 -0.161 1.00 90.69 180 ASN A CA 1
ATOM 1294 C C . ASN A 1 180 ? -8.689 -15.357 -0.250 1.00 90.69 180 ASN A C 1
ATOM 1296 O O . ASN A 1 180 ? -9.110 -14.364 -0.853 1.00 90.69 180 ASN A O 1
ATOM 1300 N N . GLY A 1 181 ? -7.498 -15.353 0.348 1.00 90.38 181 GLY A N 1
ATOM 1301 C CA . GLY A 1 181 ? -6.666 -14.156 0.499 1.00 90.38 181 GLY A CA 1
ATOM 1302 C C . GLY A 1 181 ? -7.162 -13.208 1.598 1.00 90.38 181 GLY A C 1
ATOM 1303 O O . GLY A 1 181 ? -8.105 -13.513 2.328 1.00 90.38 181 GLY A O 1
ATOM 1304 N N . ASN A 1 182 ? -6.526 -12.037 1.696 1.00 93.69 182 ASN A N 1
ATOM 1305 C CA . ASN A 1 182 ? -6.740 -11.099 2.801 1.00 93.69 182 ASN A CA 1
ATOM 1306 C C . ASN A 1 182 ? -7.321 -9.767 2.315 1.00 93.69 182 ASN A C 1
ATOM 1308 O O . ASN A 1 182 ? -6.876 -9.230 1.300 1.00 93.69 182 ASN A O 1
ATOM 1312 N N . MET A 1 183 ? -8.264 -9.204 3.063 1.00 98.50 183 MET A N 1
ATOM 1313 C CA . MET A 1 183 ? -8.597 -7.783 3.023 1.00 98.50 183 MET A CA 1
ATOM 1314 C C . MET A 1 183 ? -8.192 -7.154 4.353 1.00 98.50 183 MET A C 1
ATOM 1316 O O . MET A 1 183 ? -8.616 -7.606 5.411 1.00 98.50 183 MET A O 1
ATOM 1320 N N . ASN A 1 184 ? -7.359 -6.123 4.286 1.00 98.50 184 ASN A N 1
ATOM 1321 C CA . ASN A 1 184 ? -6.782 -5.432 5.427 1.00 98.50 184 ASN A CA 1
ATOM 1322 C C . ASN A 1 184 ? -7.332 -4.007 5.482 1.00 98.50 184 ASN A C 1
ATOM 1324 O O . ASN A 1 184 ? -7.089 -3.222 4.565 1.00 98.50 184 ASN A O 1
ATOM 1328 N N . VAL A 1 185 ? -8.049 -3.673 6.550 1.00 98.81 185 VAL A N 1
ATOM 1329 C CA . VAL A 1 185 ? -8.650 -2.354 6.765 1.00 98.81 185 VAL A CA 1
ATOM 1330 C C . VAL A 1 185 ? -7.840 -1.608 7.816 1.00 98.81 185 VAL A C 1
ATOM 1332 O O . VAL A 1 185 ? -7.735 -2.065 8.952 1.00 98.81 185 VAL A O 1
ATOM 1335 N N . TYR A 1 186 ? -7.246 -0.485 7.426 1.00 98.44 186 TYR A N 1
ATOM 1336 C CA . TYR A 1 186 ? -6.396 0.350 8.278 1.00 98.44 186 TYR A CA 1
ATOM 1337 C C . TYR A 1 186 ? -7.139 1.599 8.755 1.00 98.44 186 TYR A C 1
ATOM 1339 O O . TYR A 1 186 ? -8.299 1.811 8.407 1.00 98.44 186 TYR A O 1
ATOM 1347 N N . SER A 1 187 ? -6.450 2.431 9.539 1.00 97.94 187 SER A N 1
ATOM 1348 C CA . SER A 1 187 ? -6.976 3.672 10.110 1.00 97.94 187 SER A CA 1
ATOM 1349 C C . SER A 1 187 ? -7.754 4.520 9.101 1.00 97.94 187 SER A C 1
ATOM 1351 O O . SER A 1 187 ? -7.243 4.825 8.022 1.00 97.94 187 SER A O 1
ATOM 1353 N N . ASN A 1 188 ? -8.993 4.877 9.460 1.00 97.06 188 ASN A N 1
ATOM 1354 C CA . ASN A 1 188 ? -9.966 5.626 8.654 1.00 97.06 188 ASN A CA 1
ATOM 1355 C C . ASN A 1 188 ? -10.383 4.961 7.325 1.00 97.06 188 ASN A C 1
ATOM 1357 O O . ASN A 1 188 ? -11.041 5.598 6.502 1.00 97.06 188 ASN A O 1
ATOM 1361 N N . GLY A 1 189 ? -10.012 3.702 7.091 1.00 98.50 189 GLY A N 1
ATOM 1362 C CA . GLY A 1 189 ? -10.534 2.875 6.004 1.00 98.50 189 GLY A CA 1
ATOM 1363 C C . GLY A 1 189 ? -11.831 2.171 6.411 1.00 98.50 189 GLY A C 1
ATOM 1364 O O . GLY A 1 189 ? -12.020 1.826 7.580 1.00 98.50 189 GLY A O 1
ATOM 1365 N N . THR A 1 190 ? -12.729 1.938 5.449 1.00 98.75 190 THR A N 1
ATOM 1366 C CA . THR A 1 190 ? -14.034 1.299 5.699 1.00 98.75 190 THR A CA 1
ATOM 1367 C C . THR A 1 190 ? -14.317 0.147 4.731 1.00 98.75 190 THR A C 1
ATOM 1369 O O . THR A 1 190 ? -14.253 0.326 3.515 1.00 98.75 190 THR A O 1
ATOM 1372 N N . ALA A 1 191 ? -14.693 -1.021 5.258 1.00 98.75 191 ALA A N 1
ATOM 1373 C CA . ALA A 1 191 ? -15.196 -2.160 4.484 1.00 98.75 191 ALA A CA 1
ATOM 1374 C C . ALA A 1 191 ? -16.656 -2.478 4.852 1.00 98.75 191 ALA A C 1
ATOM 1376 O O . ALA A 1 191 ? -16.949 -2.859 5.981 1.00 98.75 191 ALA A O 1
ATOM 1377 N N . GLU A 1 192 ? -17.592 -2.359 3.915 1.00 98.56 192 GLU A N 1
ATOM 1378 C CA . GLU A 1 192 ? -19.030 -2.535 4.159 1.00 98.56 192 GLU A CA 1
ATOM 1379 C C . GLU A 1 192 ? -19.608 -3.681 3.328 1.00 98.56 192 GLU A C 1
ATOM 1381 O O . GLU A 1 192 ? -19.212 -3.887 2.180 1.00 98.56 192 GLU A O 1
ATOM 1386 N N . GLN A 1 193 ? -20.614 -4.373 3.871 1.00 98.44 193 GLN A N 1
ATOM 1387 C CA . GLN A 1 193 ? -21.307 -5.475 3.188 1.00 98.44 193 GLN A CA 1
ATOM 1388 C C . GLN A 1 193 ? -20.327 -6.578 2.770 1.00 98.44 193 GLN A C 1
ATOM 1390 O O . GLN A 1 193 ? -20.140 -6.869 1.588 1.00 98.44 193 GLN A O 1
ATOM 1395 N N . ASN A 1 194 ? -19.662 -7.163 3.761 1.00 98.50 194 ASN A N 1
ATOM 1396 C CA . ASN A 1 194 ? -18.619 -8.158 3.545 1.00 98.50 194 ASN A CA 1
ATOM 1397 C C . ASN A 1 194 ? -19.214 -9.563 3.633 1.00 98.50 194 ASN A C 1
ATOM 1399 O O . ASN A 1 194 ? -19.911 -9.871 4.592 1.00 98.50 194 ASN A O 1
ATOM 1403 N N . ASN A 1 195 ? -18.917 -10.426 2.673 1.00 97.75 195 ASN A N 1
ATOM 1404 C CA . ASN A 1 195 ? -19.304 -11.826 2.657 1.00 97.75 195 ASN A CA 1
ATOM 1405 C C . ASN A 1 195 ? -18.042 -12.698 2.610 1.00 97.75 195 ASN A C 1
ATOM 1407 O O . ASN A 1 195 ? -17.315 -12.684 1.614 1.00 97.75 195 ASN A O 1
ATOM 1411 N N . ILE A 1 196 ? -17.759 -13.414 3.699 1.00 97.06 196 ILE A N 1
ATOM 1412 C CA . ILE A 1 196 ? -16.510 -14.158 3.898 1.00 97.06 196 ILE A CA 1
ATOM 1413 C C . ILE A 1 196 ? -16.794 -15.659 3.942 1.00 97.06 196 ILE A C 1
ATOM 1415 O O . ILE A 1 196 ? -17.610 -16.122 4.742 1.00 97.06 196 ILE A O 1
ATOM 1419 N N . ILE A 1 197 ? -16.091 -16.426 3.111 1.00 93.00 197 ILE A N 1
ATOM 1420 C CA . ILE A 1 197 ? -16.224 -17.885 3.005 1.00 93.00 197 ILE A CA 1
ATOM 1421 C C . ILE A 1 197 ? -14.848 -18.550 2.859 1.00 93.00 197 ILE A C 1
ATOM 1423 O O . ILE A 1 197 ? -13.883 -17.915 2.433 1.00 93.00 197 ILE A O 1
ATOM 1427 N N . GLY A 1 198 ? -14.745 -19.841 3.184 1.00 89.50 198 GLY A N 1
ATOM 1428 C CA . GLY A 1 198 ? -13.556 -20.643 2.900 1.00 89.50 198 GLY A CA 1
ATOM 1429 C C . GLY A 1 198 ? -12.338 -20.176 3.696 1.00 89.50 198 GLY A C 1
ATOM 1430 O O . GLY A 1 198 ? -12.352 -20.200 4.923 1.00 89.50 198 GLY A O 1
ATOM 1431 N N . ASN A 1 199 ? -11.277 -19.767 2.997 1.00 89.31 199 ASN A N 1
ATOM 1432 C CA . ASN A 1 199 ? -10.041 -19.256 3.610 1.00 89.31 199 ASN A CA 1
ATOM 1433 C C . ASN A 1 199 ? -9.935 -17.724 3.525 1.00 89.31 199 ASN A C 1
ATOM 1435 O O . ASN A 1 199 ? -8.872 -17.160 3.778 1.00 89.31 199 ASN A O 1
ATOM 1439 N N . GLY A 1 200 ? -11.009 -17.039 3.122 1.00 93.56 200 GLY A N 1
ATOM 1440 C CA . GLY A 1 200 ? -11.044 -15.584 3.057 1.00 93.56 200 GLY A CA 1
ATOM 1441 C C . GLY A 1 200 ? -10.877 -14.954 4.436 1.00 93.56 200 GLY A C 1
ATOM 1442 O O . GLY A 1 200 ? -11.468 -15.418 5.412 1.00 93.56 200 GLY A O 1
ATOM 1443 N N . ARG A 1 201 ? -10.083 -13.886 4.526 1.00 94.56 201 ARG A N 1
ATOM 1444 C CA . ARG A 1 201 ? -9.840 -13.187 5.790 1.00 94.56 201 ARG A CA 1
ATOM 1445 C C . ARG A 1 201 ? -10.098 -11.693 5.662 1.00 94.56 201 ARG A C 1
ATOM 1447 O O . ARG A 1 201 ? -9.563 -11.046 4.763 1.00 94.56 201 ARG A O 1
ATOM 1454 N N . LEU A 1 202 ? -10.875 -11.150 6.595 1.00 98.31 202 LEU A N 1
ATOM 1455 C CA . LEU A 1 202 ? -11.053 -9.714 6.789 1.00 98.31 202 LEU A CA 1
ATOM 1456 C C . LEU A 1 202 ? -10.364 -9.308 8.094 1.00 98.31 202 LEU A C 1
ATOM 1458 O O . LEU A 1 202 ? -10.790 -9.715 9.173 1.00 98.31 202 LEU A O 1
ATOM 1462 N N . ASN A 1 203 ? -9.291 -8.531 7.989 1.00 98.12 203 ASN A N 1
ATOM 1463 C CA . ASN A 1 203 ? -8.542 -7.999 9.122 1.00 98.12 203 ASN A CA 1
ATOM 1464 C C . ASN A 1 203 ? -8.876 -6.521 9.301 1.00 98.12 203 ASN A C 1
ATOM 1466 O O . ASN A 1 203 ? -8.682 -5.727 8.380 1.00 98.12 203 ASN A O 1
ATOM 1470 N N . VAL A 1 204 ? -9.338 -6.154 10.490 1.00 98.69 204 VAL A N 1
ATOM 1471 C CA . VAL A 1 204 ? -9.646 -4.775 10.866 1.00 98.69 204 VAL A CA 1
ATOM 1472 C C . VAL A 1 204 ? -8.602 -4.321 11.874 1.00 98.69 204 VAL A C 1
ATOM 1474 O O . VAL A 1 204 ? -8.621 -4.730 13.034 1.00 98.69 204 VAL A O 1
ATOM 1477 N N . PHE A 1 205 ? -7.656 -3.514 11.404 1.00 98.38 205 PHE A N 1
ATOM 1478 C CA . PHE A 1 205 ? -6.571 -2.969 12.211 1.00 98.38 205 PHE A CA 1
ATOM 1479 C C . PHE A 1 205 ? -6.989 -1.670 12.913 1.00 98.38 205 PHE A C 1
ATOM 1481 O O . PHE A 1 205 ? -8.094 -1.169 12.713 1.00 98.38 205 PHE A O 1
ATOM 1488 N N . SER A 1 206 ? -6.085 -1.120 13.729 1.00 97.75 206 SER A N 1
ATOM 1489 C CA . SER A 1 206 ? -6.292 0.115 14.496 1.00 97.75 206 SER A CA 1
ATOM 1490 C C . SER A 1 206 ? -6.866 1.254 13.646 1.00 97.75 206 SER A C 1
ATOM 1492 O O . SER A 1 206 ? -6.299 1.614 12.610 1.00 97.75 206 SER A O 1
ATOM 1494 N N . GLY A 1 207 ? -8.009 1.795 14.081 1.00 95.88 207 GLY A N 1
ATOM 1495 C CA . GLY A 1 207 ? -8.761 2.863 13.418 1.00 95.88 207 GLY A CA 1
ATOM 1496 C C . GLY A 1 207 ? -9.544 2.434 12.169 1.00 95.88 207 GLY A C 1
ATOM 1497 O O . GLY A 1 207 ? -10.222 3.265 11.568 1.00 95.88 207 GLY A O 1
ATOM 1498 N N . GLY A 1 208 ? -9.435 1.175 11.737 1.00 98.44 208 GLY A N 1
ATOM 1499 C CA . GLY A 1 208 ? -10.197 0.629 10.617 1.00 98.44 208 GLY A CA 1
ATOM 1500 C C . GLY A 1 208 ? -11.616 0.244 11.020 1.00 98.44 208 GLY A C 1
ATOM 1501 O O . GLY A 1 208 ? -11.869 -0.113 12.172 1.00 98.44 208 GLY A O 1
ATOM 1502 N N . THR A 1 209 ? -12.549 0.299 10.065 1.00 98.62 209 THR A N 1
ATOM 1503 C CA . THR A 1 209 ? -13.961 -0.040 10.299 1.00 98.62 209 THR A CA 1
ATOM 1504 C C . THR A 1 209 ? -14.476 -1.095 9.318 1.00 98.62 209 THR A C 1
ATOM 1506 O O . THR A 1 209 ? -14.327 -0.948 8.107 1.00 98.62 209 THR A O 1
ATOM 1509 N N . ALA A 1 210 ? -15.150 -2.133 9.818 1.00 98.69 210 ALA A N 1
ATOM 1510 C CA . ALA A 1 210 ? -15.916 -3.075 8.999 1.00 98.69 210 ALA A CA 1
ATOM 1511 C C . ALA A 1 210 ? -17.395 -3.107 9.407 1.00 98.69 210 ALA A C 1
ATOM 1513 O O . ALA A 1 210 ? -17.703 -3.205 10.586 1.00 98.69 210 ALA A O 1
ATOM 1514 N N . THR A 1 211 ? -18.337 -3.070 8.465 1.00 98.38 211 THR A N 1
ATOM 1515 C CA . THR A 1 211 ? -19.777 -3.115 8.788 1.00 98.38 211 THR A CA 1
ATOM 1516 C C . THR A 1 211 ? -20.526 -4.125 7.928 1.00 98.38 211 THR A C 1
ATOM 1518 O O . THR A 1 211 ? -20.108 -4.434 6.808 1.00 98.38 211 THR A O 1
ATOM 1521 N N . LYS A 1 212 ? -21.657 -4.637 8.431 1.00 98.06 212 LYS A N 1
ATOM 1522 C CA . LYS A 1 212 ? -22.556 -5.541 7.687 1.00 98.06 212 LYS A CA 1
ATOM 1523 C C . LYS A 1 212 ? -21.816 -6.781 7.176 1.00 98.06 212 LYS A C 1
ATOM 1525 O O . LYS A 1 212 ? -21.822 -7.074 5.981 1.00 98.06 212 LYS A O 1
ATOM 1530 N N . THR A 1 213 ? -21.116 -7.472 8.072 1.00 98.69 213 THR A N 1
ATOM 1531 C CA . THR A 1 213 ? -20.262 -8.614 7.711 1.00 98.69 213 THR A CA 1
ATOM 1532 C C . THR A 1 213 ? -20.999 -9.934 7.914 1.00 98.69 213 THR A C 1
ATOM 1534 O O . THR A 1 213 ? -21.519 -10.191 8.989 1.00 98.69 213 THR A O 1
ATOM 1537 N N . THR A 1 214 ? -21.017 -10.799 6.906 1.00 98.31 214 THR A N 1
ATOM 1538 C CA . THR A 1 214 ? -21.553 -12.163 6.969 1.00 98.31 214 THR A CA 1
ATOM 1539 C C . THR A 1 214 ? -20.408 -13.163 6.847 1.00 98.31 214 THR A C 1
ATOM 1541 O O . THR A 1 214 ? -19.594 -13.077 5.928 1.00 98.31 214 THR A O 1
ATOM 1544 N N . LEU A 1 215 ? -20.331 -14.098 7.790 1.00 97.56 215 LEU A N 1
ATOM 1545 C CA . LEU A 1 215 ? -19.274 -15.099 7.903 1.00 97.56 215 LEU A CA 1
ATOM 1546 C C . LEU A 1 215 ? -19.872 -16.492 7.699 1.00 97.56 215 LEU A C 1
ATOM 1548 O O . LEU A 1 215 ? -20.890 -16.828 8.307 1.00 97.56 215 LEU A O 1
ATOM 1552 N N . HIS A 1 216 ? -19.238 -17.298 6.853 1.00 93.88 216 HIS A N 1
ATOM 1553 C CA . HIS A 1 216 ? -19.621 -18.678 6.538 1.00 93.88 216 HIS A CA 1
ATOM 1554 C C . HIS A 1 216 ? -18.494 -19.660 6.889 1.00 93.88 216 HIS A C 1
ATOM 1556 O O . HIS A 1 216 ? -17.438 -19.235 7.348 1.00 93.88 216 HIS A O 1
ATOM 1562 N N . ASN A 1 217 ? -18.718 -20.961 6.645 1.00 83.31 217 ASN A N 1
ATOM 1563 C CA . ASN A 1 217 ? -17.773 -22.058 6.893 1.00 83.31 217 ASN A CA 1
ATOM 1564 C C . ASN A 1 217 ? -16.312 -21.683 6.579 1.00 83.31 217 ASN A C 1
ATOM 1566 O O . ASN A 1 217 ? -15.910 -21.627 5.411 1.00 83.31 217 ASN A O 1
ATOM 1570 N N . GLY A 1 218 ? -15.530 -21.478 7.639 1.00 66.38 218 GLY A N 1
ATOM 1571 C CA . GLY A 1 218 ? -14.079 -21.426 7.595 1.00 66.38 218 GLY A CA 1
ATOM 1572 C C . GLY A 1 218 ? -13.515 -22.842 7.542 1.00 66.38 218 GLY A C 1
ATOM 1573 O O . GLY A 1 218 ? -13.959 -23.729 8.274 1.00 66.38 218 GLY A O 1
ATOM 1574 N N . ILE A 1 219 ? -12.536 -23.090 6.674 1.00 63.09 219 ILE A N 1
ATOM 1575 C CA . ILE A 1 219 ? -11.835 -24.379 6.681 1.00 63.09 219 ILE A CA 1
ATOM 1576 C C . ILE A 1 219 ? -10.857 -24.367 7.861 1.00 63.09 219 ILE A C 1
ATOM 1578 O O . ILE A 1 219 ? -10.124 -23.398 8.061 1.00 63.09 219 ILE A O 1
ATOM 1582 N N . ASN A 1 220 ? -10.827 -25.451 8.642 1.00 53.38 220 ASN A N 1
ATOM 1583 C CA . ASN A 1 220 ? -9.909 -25.641 9.769 1.00 53.38 220 ASN A CA 1
ATOM 1584 C C . ASN A 1 220 ? -8.473 -25.921 9.268 1.00 53.38 220 ASN A C 1
ATOM 1586 O O . ASN A 1 220 ? -7.934 -27.011 9.440 1.00 53.38 220 ASN A O 1
ATOM 1590 N N . SER A 1 221 ? -7.893 -24.951 8.559 1.00 54.91 221 SER A N 1
ATOM 1591 C CA . SER A 1 221 ? -6.511 -24.949 8.078 1.00 54.91 221 SER A CA 1
ATOM 1592 C C . SER A 1 221 ? -5.636 -24.054 8.971 1.00 54.91 221 SER A C 1
ATOM 1594 O O . SER A 1 221 ? -6.151 -23.302 9.800 1.00 54.91 221 SER A O 1
ATOM 1596 N N . LEU A 1 222 ? -4.308 -24.097 8.797 1.00 55.28 222 LEU A N 1
ATOM 1597 C CA . LEU A 1 222 ? -3.355 -23.193 9.475 1.00 55.28 222 LEU A CA 1
ATOM 1598 C C . LEU A 1 222 ? -3.706 -21.700 9.289 1.00 55.28 222 LEU A C 1
ATOM 1600 O O . LEU A 1 222 ? -3.311 -20.867 10.102 1.00 55.28 222 LEU A O 1
ATOM 1604 N N . LEU A 1 223 ? -4.467 -21.370 8.241 1.00 59.62 223 LEU A N 1
ATOM 1605 C CA . LEU A 1 223 ? -5.036 -20.054 7.977 1.00 59.62 223 LEU A CA 1
ATOM 1606 C C . LEU A 1 223 ? -6.558 -20.139 8.150 1.00 59.62 223 LEU A C 1
ATOM 1608 O O . LEU A 1 223 ? -7.287 -20.478 7.220 1.00 59.62 223 LEU A O 1
ATOM 1612 N N . LYS A 1 224 ? -7.043 -19.863 9.361 1.00 77.31 224 LYS A N 1
ATOM 1613 C CA . LYS A 1 224 ? -8.481 -19.791 9.639 1.00 77.31 224 LYS A CA 1
ATOM 1614 C C . LYS A 1 224 ? -9.077 -18.580 8.901 1.00 77.31 224 LYS A C 1
ATOM 1616 O O . LYS A 1 224 ? -8.668 -17.446 9.145 1.00 77.31 224 LYS A O 1
ATOM 1621 N N . GLY A 1 225 ? -9.997 -18.827 7.968 1.00 85.94 225 GLY A N 1
ATOM 1622 C CA . GLY A 1 225 ? -10.783 -17.773 7.320 1.00 85.94 225 GLY A CA 1
ATOM 1623 C C . GLY A 1 225 ? -11.810 -17.186 8.291 1.00 85.94 225 GLY A C 1
ATOM 1624 O O . GLY A 1 225 ? -12.368 -17.921 9.103 1.00 85.94 225 GLY A O 1
ATOM 1625 N N . GLY A 1 226 ? -12.048 -15.875 8.240 1.00 94.62 226 GLY A N 1
ATOM 1626 C CA . GLY A 1 226 ? -12.934 -15.190 9.186 1.00 94.62 226 GLY A CA 1
ATOM 1627 C C . GLY A 1 226 ? -12.735 -13.676 9.272 1.00 94.62 226 GLY A C 1
ATOM 1628 O O . GLY A 1 226 ? -11.990 -13.084 8.487 1.00 94.62 226 GLY A O 1
ATOM 1629 N N . LEU A 1 227 ? -13.406 -13.061 10.249 1.00 97.88 227 LEU A N 1
ATOM 1630 C CA . LEU A 1 227 ? -13.239 -11.655 10.632 1.00 97.88 227 LEU A CA 1
ATOM 1631 C C . LEU A 1 227 ? -12.369 -11.556 11.887 1.00 97.88 227 LEU A C 1
ATOM 1633 O O . LEU A 1 227 ? -12.675 -12.169 12.907 1.00 97.88 227 LEU A O 1
ATOM 1637 N N . TYR A 1 228 ? -11.312 -10.753 11.806 1.00 96.50 228 TYR A N 1
ATOM 1638 C CA . TYR A 1 228 ? -10.355 -10.507 12.880 1.00 96.50 228 TYR A CA 1
ATOM 1639 C C . TYR A 1 228 ? -10.298 -9.017 13.184 1.00 96.50 228 TYR A C 1
ATOM 1641 O O . TYR A 1 228 ? -9.991 -8.218 12.297 1.00 96.50 228 TYR A O 1
ATOM 1649 N N . ILE A 1 229 ? -10.588 -8.650 14.427 1.00 98.38 229 ILE A N 1
ATOM 1650 C CA . ILE A 1 229 ? -10.617 -7.263 14.888 1.00 98.38 229 ILE A CA 1
ATOM 1651 C C . ILE A 1 229 ? -9.457 -7.063 15.856 1.00 98.38 229 ILE A C 1
ATOM 1653 O O . ILE A 1 229 ? -9.485 -7.566 16.978 1.00 98.38 229 ILE A O 1
ATOM 1657 N N . SER A 1 230 ? -8.430 -6.348 15.410 1.00 96.81 230 SER A N 1
ATOM 1658 C CA . SER A 1 230 ? -7.259 -6.017 16.221 1.00 96.81 230 SER A CA 1
ATOM 1659 C C . SER A 1 230 ? -7.514 -4.790 17.101 1.00 96.81 230 SER A C 1
ATOM 1661 O O . SER A 1 230 ? -8.538 -4.124 16.969 1.00 96.81 230 SER A O 1
ATOM 1663 N N . SER A 1 231 ? -6.562 -4.470 17.984 1.00 96.00 231 SER A N 1
ATOM 1664 C CA . SER A 1 231 ? -6.637 -3.313 18.887 1.00 96.00 231 SER A CA 1
ATOM 1665 C C . SER A 1 231 ? -7.047 -2.023 18.165 1.00 96.00 231 SER A C 1
ATOM 1667 O O . SER A 1 231 ? -6.449 -1.673 17.145 1.00 96.00 231 SER A O 1
ATOM 1669 N N . ASN A 1 232 ? -8.071 -1.339 18.688 1.00 94.56 232 ASN A N 1
ATOM 1670 C CA . ASN A 1 232 ? -8.705 -0.131 18.143 1.00 94.56 232 ASN A CA 1
ATOM 1671 C C . ASN A 1 232 ? -9.340 -0.279 16.747 1.00 94.56 232 ASN A C 1
ATOM 1673 O O . ASN A 1 232 ? -9.768 0.715 16.158 1.00 94.56 232 ASN A O 1
ATOM 1677 N N . GLY A 1 233 ? -9.391 -1.488 16.189 1.00 98.12 233 GLY A N 1
ATOM 1678 C CA . GLY A 1 233 ? -10.229 -1.801 15.038 1.00 98.12 233 GLY A CA 1
ATOM 1679 C C . GLY A 1 233 ? -11.684 -1.960 15.469 1.00 98.12 233 GLY A C 1
ATOM 1680 O O . GLY A 1 233 ? -11.962 -2.390 16.591 1.00 98.12 233 GLY A O 1
ATOM 1681 N N . VAL A 1 234 ? -12.619 -1.621 14.581 1.00 98.38 234 VAL A N 1
ATOM 1682 C CA . VAL A 1 234 ? -14.051 -1.659 14.891 1.00 98.38 234 VAL A CA 1
ATOM 1683 C C . VAL A 1 234 ? -14.817 -2.451 13.842 1.00 98.38 234 VAL A C 1
ATOM 1685 O O . VAL A 1 234 ? -14.744 -2.145 12.654 1.00 98.38 234 VAL A O 1
ATOM 1688 N N . ALA A 1 235 ? -15.614 -3.431 14.264 1.00 98.56 235 ALA A N 1
ATOM 1689 C CA . ALA A 1 235 ? -16.622 -4.039 13.401 1.00 98.56 235 ALA A CA 1
ATOM 1690 C C . ALA A 1 235 ? -18.041 -3.824 13.933 1.00 98.56 235 ALA A C 1
ATOM 1692 O O . ALA A 1 235 ? -18.244 -3.763 15.143 1.00 98.56 235 ALA A O 1
ATOM 1693 N N . SER A 1 236 ? -19.031 -3.741 13.044 1.00 97.50 236 SER A N 1
ATOM 1694 C CA . SER A 1 236 ? -20.445 -3.714 13.421 1.00 97.50 236 SER A CA 1
ATOM 1695 C C . SER A 1 236 ? -21.328 -4.557 12.514 1.00 97.50 236 SER A C 1
ATOM 1697 O O . SER A 1 236 ? -20.990 -4.835 11.361 1.00 97.50 236 SER A O 1
ATOM 1699 N N . ASP A 1 237 ? -22.494 -4.928 13.039 1.00 96.38 237 ASP A N 1
ATOM 1700 C CA . ASP A 1 237 ? -23.564 -5.592 12.292 1.00 96.38 237 ASP A CA 1
ATOM 1701 C C . ASP A 1 237 ? -23.086 -6.887 11.621 1.00 96.38 237 ASP A C 1
ATOM 1703 O O . ASP A 1 237 ? -23.030 -7.008 10.396 1.00 96.38 237 ASP A O 1
ATOM 1707 N N . THR A 1 238 ? -22.698 -7.864 12.441 1.00 98.50 238 THR A N 1
ATOM 1708 C CA . THR A 1 238 ? -22.091 -9.116 11.975 1.00 98.50 238 THR A CA 1
ATOM 1709 C C . THR A 1 238 ? -23.068 -10.285 12.077 1.00 98.50 238 THR A C 1
ATOM 1711 O O . THR A 1 238 ? -23.702 -10.491 13.105 1.00 98.50 238 THR A O 1
ATOM 1714 N N . THR A 1 239 ? -23.156 -11.100 11.029 1.00 98.44 239 THR A N 1
ATOM 1715 C CA . THR A 1 239 ? -23.819 -12.410 11.042 1.00 98.44 239 THR A CA 1
ATOM 1716 C C . THR A 1 239 ? -22.762 -13.504 10.947 1.00 98.44 239 THR A C 1
ATOM 1718 O O . THR A 1 239 ? -22.008 -13.563 9.980 1.00 98.44 239 THR A O 1
ATOM 1721 N N . VAL A 1 240 ? -22.700 -14.378 11.945 1.00 97.69 240 VAL A N 1
ATOM 1722 C CA . VAL A 1 240 ? -21.783 -15.513 12.036 1.00 97.69 240 VAL A CA 1
ATOM 1723 C C . VAL A 1 240 ? -22.592 -16.795 11.868 1.00 97.69 240 VAL A C 1
ATOM 1725 O O . VAL A 1 240 ? -23.241 -17.264 12.802 1.00 97.69 240 VAL A O 1
ATOM 1728 N N . ASN A 1 241 ? -22.593 -17.346 10.654 1.00 96.62 241 ASN A N 1
ATOM 1729 C CA . ASN A 1 241 ? -23.265 -18.614 10.377 1.00 96.62 241 ASN A CA 1
ATOM 1730 C C . ASN A 1 241 ? -22.473 -19.793 10.968 1.00 96.62 241 ASN A C 1
ATOM 1732 O O . ASN A 1 241 ? -21.323 -19.632 11.380 1.00 96.62 241 ASN A O 1
ATOM 1736 N N . SER A 1 242 ? -23.067 -20.993 10.961 1.00 92.69 242 SER A N 1
ATOM 1737 C CA . SER A 1 242 ? -22.373 -22.231 11.342 1.00 92.69 242 SER A CA 1
ATOM 1738 C C . SER A 1 242 ? -21.028 -22.335 10.613 1.00 92.69 242 SER A C 1
ATOM 1740 O O . SER A 1 242 ? -20.959 -22.093 9.407 1.00 92.69 242 SER A O 1
ATOM 1742 N N . GLY A 1 243 ? -19.962 -22.652 11.354 1.00 88.31 243 GLY A N 1
ATOM 1743 C CA . GLY A 1 243 ? -18.584 -22.725 10.862 1.00 88.31 243 GLY A CA 1
ATOM 1744 C C . GLY A 1 243 ? -17.905 -21.378 10.576 1.00 88.31 243 GLY A C 1
ATOM 1745 O O . GLY A 1 243 ? -16.720 -21.370 10.249 1.00 88.31 243 GLY A O 1
ATOM 1746 N N . GLY A 1 244 ? -18.611 -20.249 10.689 1.00 93.12 244 GLY A N 1
ATOM 1747 C CA . GLY A 1 244 ? -18.035 -18.909 10.587 1.00 93.12 244 GLY A CA 1
ATOM 1748 C C . GLY A 1 244 ? -17.177 -18.554 11.800 1.00 93.12 244 GLY A C 1
ATOM 1749 O O . GLY A 1 244 ? -17.450 -19.007 12.911 1.00 93.12 244 GLY A O 1
ATOM 1750 N N . ILE A 1 245 ? -16.139 -17.740 11.583 1.00 93.88 245 ILE A N 1
ATOM 1751 C CA . ILE A 1 245 ? -15.156 -17.384 12.615 1.00 93.88 245 ILE A CA 1
ATOM 1752 C C . ILE A 1 245 ? -15.089 -15.865 12.791 1.00 93.88 245 ILE A C 1
ATOM 1754 O O . ILE A 1 245 ? -14.697 -15.151 11.865 1.00 93.88 245 ILE A O 1
ATOM 1758 N N . LEU A 1 246 ? -15.419 -15.389 13.992 1.00 96.50 246 LEU A N 1
ATOM 1759 C CA . LEU A 1 246 ? -15.222 -14.012 14.448 1.00 96.50 246 LEU A CA 1
ATOM 1760 C C . LEU A 1 246 ? -14.249 -14.001 15.632 1.00 96.50 246 LEU A C 1
ATOM 1762 O O . LEU A 1 246 ? -14.510 -14.629 16.657 1.00 96.50 246 LEU A O 1
ATOM 1766 N N . CYS A 1 247 ? -13.156 -13.251 15.505 1.00 95.19 247 CYS A N 1
ATOM 1767 C CA . CYS A 1 247 ? -12.182 -13.037 16.568 1.00 95.19 247 CYS A CA 1
ATOM 1768 C C . CYS A 1 247 ? -12.081 -11.549 16.915 1.00 95.19 247 CYS A C 1
ATOM 1770 O O . CYS A 1 247 ? -11.789 -10.723 16.046 1.00 95.19 247 CYS A O 1
ATOM 1772 N N . VAL A 1 248 ? -12.310 -11.220 18.185 1.00 97.69 248 VAL A N 1
ATOM 1773 C CA . VAL A 1 248 ? -12.107 -9.886 18.756 1.00 97.69 248 VAL A CA 1
ATOM 1774 C C . VAL A 1 248 ? -10.873 -9.946 19.653 1.00 97.69 248 VAL A C 1
ATOM 1776 O O . VAL A 1 248 ? -10.908 -10.528 20.738 1.00 97.69 248 VAL A O 1
ATOM 1779 N N . ASP A 1 249 ? -9.758 -9.397 19.184 1.00 95.06 249 ASP A N 1
ATOM 1780 C CA . ASP A 1 249 ? -8.492 -9.419 19.918 1.00 95.06 249 ASP A CA 1
ATOM 1781 C C . ASP A 1 249 ? -8.463 -8.325 21.001 1.00 95.06 249 ASP A C 1
ATOM 1783 O O . ASP A 1 249 ? -9.384 -7.516 21.125 1.00 95.06 249 ASP A O 1
ATOM 1787 N N . ASN A 1 250 ? -7.400 -8.295 21.811 1.00 93.94 250 ASN A N 1
ATOM 1788 C CA . ASN A 1 250 ? -7.227 -7.307 22.881 1.00 93.94 250 ASN A CA 1
ATOM 1789 C C . ASN A 1 250 ? -7.357 -5.864 22.340 1.00 93.94 250 ASN A C 1
ATOM 1791 O O . ASN A 1 250 ? -6.602 -5.446 21.457 1.00 93.94 250 ASN A O 1
ATOM 1795 N N . GLY A 1 251 ? -8.332 -5.118 22.868 1.00 91.75 251 GLY A N 1
ATOM 1796 C CA . GLY A 1 251 ? -8.655 -3.747 22.474 1.00 91.75 251 GLY A CA 1
ATOM 1797 C C . GLY A 1 251 ? -9.419 -3.614 21.153 1.00 91.75 251 GLY A C 1
ATOM 1798 O O . GLY A 1 251 ? -9.713 -2.492 20.750 1.00 91.75 251 GLY A O 1
ATOM 1799 N N . GLY A 1 252 ? -9.711 -4.710 20.447 1.00 97.25 252 GLY A N 1
ATOM 1800 C CA . GLY A 1 252 ? -10.615 -4.691 19.297 1.00 97.25 252 GLY A CA 1
ATOM 1801 C C . GLY A 1 252 ? -12.063 -4.523 19.749 1.00 97.25 252 GLY A C 1
ATOM 1802 O O . GLY A 1 252 ? -12.417 -4.949 20.847 1.00 97.25 252 GLY A O 1
ATOM 1803 N N . VAL A 1 253 ? -12.904 -3.908 18.917 1.00 97.62 253 VAL A N 1
ATOM 1804 C CA . VAL A 1 253 ? -14.298 -3.601 19.266 1.00 97.62 253 VAL A CA 1
ATOM 1805 C C . VAL A 1 253 ? -15.252 -4.217 18.249 1.00 97.62 253 VAL A C 1
ATOM 1807 O O . VAL A 1 253 ? -15.212 -3.886 17.064 1.00 97.62 253 VAL A O 1
ATOM 1810 N N . HIS A 1 254 ? -16.163 -5.073 18.706 1.00 98.19 254 HIS A N 1
ATOM 1811 C CA . HIS A 1 254 ? -17.395 -5.353 17.968 1.00 98.19 254 HIS A CA 1
ATOM 1812 C C . HIS A 1 254 ? -18.536 -4.547 18.584 1.00 98.19 254 HIS A C 1
ATOM 1814 O O . HIS A 1 254 ? -18.670 -4.529 19.804 1.00 98.19 254 HIS A O 1
ATOM 1820 N N . ARG A 1 255 ? -19.341 -3.873 17.759 1.00 96.06 255 ARG A N 1
ATOM 1821 C CA . ARG A 1 255 ? -20.460 -3.054 18.228 1.00 96.06 255 ARG A CA 1
ATOM 1822 C C . ARG A 1 255 ? -21.752 -3.290 17.458 1.00 96.06 255 ARG A C 1
ATOM 1824 O O . ARG A 1 255 ? -21.741 -3.621 16.274 1.00 96.06 255 ARG A O 1
ATOM 1831 N N . GLY A 1 256 ? -22.879 -3.045 18.111 1.00 93.56 256 GLY A N 1
ATOM 1832 C CA . GLY A 1 256 ? -24.191 -3.162 17.481 1.00 93.56 256 GLY A CA 1
ATOM 1833 C C . GLY A 1 256 ? -24.614 -4.618 17.272 1.00 93.56 256 GLY A C 1
ATOM 1834 O O . GLY A 1 256 ? -24.466 -5.448 18.165 1.00 93.56 256 GLY A O 1
ATOM 1835 N N . TYR A 1 257 ? -25.236 -4.919 16.131 1.00 95.25 257 TYR A N 1
ATOM 1836 C CA . TYR A 1 257 ? -25.912 -6.202 15.930 1.00 95.25 257 TYR A CA 1
ATOM 1837 C C . TYR A 1 257 ? -24.922 -7.365 15.721 1.00 95.25 257 TYR A C 1
ATOM 1839 O O . TYR A 1 257 ? -23.992 -7.263 14.920 1.00 95.25 257 TYR A O 1
ATOM 1847 N N . MET A 1 258 ? -25.133 -8.492 16.407 1.00 98.31 258 MET A N 1
ATOM 1848 C CA . MET A 1 258 ? -24.399 -9.746 16.215 1.00 98.31 258 MET A CA 1
ATOM 1849 C C . MET A 1 258 ? -25.365 -10.938 16.197 1.00 98.31 258 MET A C 1
ATOM 1851 O O . MET A 1 258 ? -26.004 -11.246 17.200 1.00 98.31 258 MET A O 1
ATOM 1855 N N . GLN A 1 259 ? -25.468 -11.631 15.063 1.00 98.00 259 GLN A N 1
ATOM 1856 C CA . GLN A 1 259 ? -26.223 -12.885 14.959 1.00 98.00 259 GLN A CA 1
ATOM 1857 C C . GLN A 1 259 ? -25.271 -14.056 14.920 1.00 98.00 259 GLN A C 1
ATOM 1859 O O . GLN A 1 259 ? -24.404 -14.106 14.056 1.00 98.00 259 GLN A O 1
ATOM 1864 N N . ILE A 1 260 ? -25.451 -14.999 15.828 1.00 98.00 260 ILE A N 1
ATOM 1865 C CA . ILE A 1 260 ? -24.586 -16.155 15.994 1.00 98.00 260 ILE A CA 1
ATOM 1866 C C . ILE A 1 260 ? -25.449 -17.401 15.816 1.00 98.00 260 ILE A C 1
ATOM 1868 O O . ILE A 1 260 ? -26.424 -17.592 16.544 1.00 98.00 260 ILE A O 1
ATOM 1872 N N . ALA A 1 261 ? -25.125 -18.213 14.814 1.00 96.81 261 ALA A N 1
ATOM 1873 C CA . ALA A 1 261 ? -25.741 -19.517 14.611 1.00 96.81 261 ALA A CA 1
ATOM 1874 C C . ALA A 1 261 ? -25.012 -20.596 15.423 1.00 96.81 261 ALA A C 1
ATOM 1876 O O . ALA A 1 261 ? -23.819 -20.476 15.711 1.00 96.81 261 ALA A O 1
ATOM 1877 N N . ASP A 1 262 ? -25.703 -21.691 15.727 1.00 92.81 262 ASP A N 1
ATOM 1878 C CA . ASP A 1 262 ? -25.069 -22.857 16.340 1.00 92.81 262 ASP A CA 1
ATOM 1879 C C . ASP A 1 262 ? -23.936 -23.390 15.446 1.00 92.81 262 ASP A C 1
ATOM 1881 O O . ASP A 1 262 ? -24.053 -23.443 14.219 1.00 92.81 262 ASP A O 1
ATOM 1885 N N . GLY A 1 263 ? -22.809 -23.754 16.062 1.00 90.19 263 GLY A N 1
ATOM 1886 C CA . GLY A 1 263 ? -21.596 -24.174 15.350 1.00 90.19 263 GLY A CA 1
ATOM 1887 C C . GLY A 1 263 ? -20.719 -23.028 14.827 1.00 90.19 263 GLY A C 1
ATOM 1888 O O . GLY A 1 263 ? -19.690 -23.298 14.205 1.00 90.19 263 GLY A O 1
ATOM 1889 N N . ALA A 1 264 ? -21.086 -21.763 15.055 1.00 93.44 264 ALA A N 1
ATOM 1890 C CA . ALA A 1 264 ? -20.192 -20.624 14.856 1.00 93.44 264 ALA A CA 1
ATOM 1891 C C . ALA A 1 264 ? -19.058 -20.602 15.898 1.00 93.44 264 ALA A C 1
ATOM 1893 O O . ALA A 1 264 ? -19.209 -21.084 17.021 1.00 93.44 264 ALA A O 1
ATOM 1894 N N . VAL A 1 265 ? -17.928 -19.993 15.539 1.00 92.62 265 VAL A N 1
ATOM 1895 C CA . VAL A 1 265 ? -16.805 -19.738 16.449 1.00 92.62 265 VAL A CA 1
ATOM 1896 C C . VAL A 1 265 ? -16.687 -18.234 16.654 1.00 92.62 265 VAL 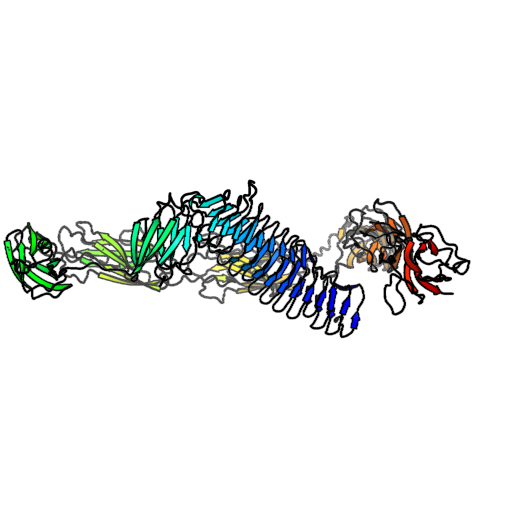A C 1
ATOM 1898 O O . VAL A 1 265 ? -16.183 -17.519 15.789 1.00 92.62 265 VAL A O 1
ATOM 1901 N N . VAL A 1 266 ? -17.148 -17.751 17.805 1.00 95.50 266 VAL A N 1
ATOM 1902 C CA . VAL A 1 266 ? -16.997 -16.352 18.211 1.00 95.50 266 VAL A CA 1
ATOM 1903 C C . VAL A 1 266 ? -16.126 -16.305 19.456 1.00 95.50 266 VAL A C 1
ATOM 1905 O O . VAL A 1 266 ? -16.492 -16.860 20.488 1.00 95.50 266 VAL A O 1
ATOM 1908 N N . SER A 1 267 ? -14.968 -15.659 19.363 1.00 94.00 267 SER A N 1
ATOM 1909 C CA . SER A 1 267 ? -14.034 -15.523 20.482 1.00 94.00 267 SER A CA 1
ATOM 1910 C C . SER A 1 267 ? -13.654 -14.069 20.714 1.00 94.00 267 SER A C 1
ATOM 1912 O O . SER A 1 267 ? -13.277 -13.370 19.775 1.00 94.00 267 SER A O 1
ATOM 1914 N N . ALA A 1 268 ? -13.688 -13.640 21.971 1.00 93.00 268 ALA A N 1
ATOM 1915 C CA . ALA A 1 268 ? -13.207 -12.345 22.420 1.00 93.00 268 ALA A CA 1
ATOM 1916 C C . ALA A 1 268 ? -12.094 -12.538 23.461 1.00 93.00 268 ALA A C 1
ATOM 1918 O O . ALA A 1 268 ? -12.277 -13.187 24.494 1.00 93.00 268 ALA A O 1
ATOM 1919 N N . SER A 1 269 ? -10.914 -11.998 23.162 1.00 88.81 269 SER A N 1
ATOM 1920 C CA . SER A 1 269 ? -9.746 -12.048 24.045 1.00 88.81 269 SER A CA 1
ATOM 1921 C C . SER A 1 269 ? -9.975 -11.238 25.322 1.00 88.81 269 SER A C 1
ATOM 1923 O O . SER A 1 269 ? -10.898 -10.428 25.400 1.00 88.81 269 SER A O 1
ATOM 1925 N N . ILE A 1 270 ? -9.091 -11.403 26.314 1.00 77.94 270 ILE A N 1
ATOM 1926 C CA . ILE A 1 270 ? -9.049 -10.491 27.462 1.00 77.94 270 ILE A CA 1
ATOM 1927 C C . ILE A 1 270 ? -8.897 -9.050 26.946 1.00 77.94 270 ILE A C 1
ATOM 1929 O O . ILE A 1 270 ? -8.009 -8.773 26.137 1.00 77.94 270 ILE A O 1
ATOM 1933 N N . TYR A 1 271 ? -9.815 -8.171 27.355 1.00 83.44 271 TYR A N 1
ATOM 1934 C CA . TYR A 1 271 ? -9.963 -6.786 26.876 1.00 83.44 271 TYR A CA 1
ATOM 1935 C C . TYR A 1 271 ? -10.448 -6.591 25.427 1.00 83.44 271 TYR A C 1
ATOM 1937 O O . TYR A 1 271 ? -10.480 -5.455 24.955 1.00 83.44 271 TYR A O 1
ATOM 1945 N N . GLY A 1 272 ? -10.849 -7.642 24.708 1.00 93.38 272 GLY A N 1
ATOM 1946 C CA . GLY A 1 272 ? -11.679 -7.474 23.511 1.00 93.38 272 GLY A CA 1
ATOM 1947 C C . GLY A 1 272 ? -13.050 -6.927 23.917 1.00 93.38 272 GLY A C 1
ATOM 1948 O O . GLY A 1 272 ? -13.622 -7.392 24.901 1.00 93.38 272 GLY A O 1
ATOM 1949 N N . VAL A 1 273 ? -13.561 -5.921 23.211 1.00 96.50 273 VAL A N 1
ATOM 1950 C CA . VAL A 1 273 ? -14.766 -5.180 23.604 1.00 96.50 273 VAL A CA 1
ATOM 1951 C C . VAL A 1 273 ? -15.972 -5.628 22.786 1.00 96.50 273 VAL A C 1
ATOM 1953 O O . VAL A 1 273 ? -15.945 -5.600 21.555 1.00 96.50 273 VAL A O 1
ATOM 1956 N N . ILE A 1 274 ? -17.047 -5.986 23.483 1.00 97.62 274 ILE A N 1
ATOM 1957 C CA . ILE A 1 274 ? -18.385 -6.158 22.918 1.00 97.62 274 ILE A CA 1
ATOM 1958 C C . ILE A 1 274 ? -19.237 -4.966 23.364 1.00 97.62 274 ILE A C 1
ATOM 1960 O O . ILE A 1 274 ? -19.576 -4.838 24.542 1.00 97.62 274 ILE A O 1
ATOM 1964 N N . ASP A 1 275 ? -19.557 -4.081 22.423 1.00 97.38 275 ASP A N 1
ATOM 1965 C CA . ASP A 1 275 ? -20.316 -2.858 22.664 1.00 97.38 275 ASP A CA 1
ATOM 1966 C C . ASP A 1 275 ? -21.782 -2.998 22.242 1.00 97.38 275 ASP A C 1
ATOM 1968 O O . ASP A 1 275 ? -22.134 -3.112 21.063 1.00 97.38 275 ASP A O 1
ATOM 1972 N N . PHE A 1 276 ? -22.670 -2.908 23.222 1.00 97.62 276 PHE A N 1
ATOM 1973 C CA . PHE A 1 276 ? -24.101 -2.823 23.002 1.00 97.62 276 PHE A CA 1
ATOM 1974 C C . PHE A 1 276 ? -24.492 -1.386 22.628 1.00 97.62 276 PHE A C 1
ATOM 1976 O O . PHE A 1 276 ? -24.936 -0.598 23.465 1.00 97.62 276 PHE A O 1
ATOM 1983 N N . THR A 1 277 ? -24.327 -1.023 21.356 1.00 97.19 277 THR A N 1
ATOM 1984 C CA . THR A 1 277 ? -24.734 0.299 20.860 1.00 97.19 277 THR A CA 1
ATOM 1985 C C . THR A 1 277 ? -26.261 0.404 20.747 1.00 97.19 277 THR A C 1
ATOM 1987 O O . THR A 1 277 ? -26.881 -0.239 19.896 1.00 97.19 277 THR A O 1
ATOM 1990 N N . VAL A 1 278 ? -26.875 1.254 21.573 1.00 96.62 278 VAL A N 1
ATOM 1991 C CA . VAL A 1 278 ? -28.323 1.541 21.584 1.00 96.62 278 VAL A CA 1
ATOM 1992 C C . VAL A 1 278 ? -28.673 2.989 21.233 1.00 96.62 278 VAL A C 1
ATOM 1994 O O . VAL A 1 278 ? -29.851 3.307 21.088 1.00 96.62 278 VAL A O 1
ATOM 1997 N N . SER A 1 279 ? -27.670 3.842 21.014 1.00 95.06 279 SER A N 1
ATOM 1998 C CA . SER A 1 279 ? -27.838 5.266 20.689 1.00 95.06 279 SER A CA 1
ATOM 1999 C C . SER A 1 279 ? -28.767 5.552 19.505 1.00 95.06 279 SER A C 1
ATOM 2001 O O . SER A 1 279 ? -29.487 6.542 19.518 1.00 95.06 279 SER A O 1
ATOM 2003 N N . ASN A 1 280 ? -28.808 4.662 18.511 1.00 91.56 280 ASN A N 1
ATOM 2004 C CA . ASN A 1 280 ? -29.676 4.782 17.334 1.00 91.56 280 ASN A CA 1
ATOM 2005 C C . ASN A 1 280 ? -30.829 3.758 17.332 1.00 91.56 280 ASN A C 1
ATOM 2007 O O . ASN A 1 280 ? -31.305 3.369 16.266 1.00 91.56 280 ASN A O 1
ATOM 2011 N N . ARG A 1 281 ? -31.236 3.262 18.508 1.00 94.62 281 ARG A N 1
ATOM 2012 C CA . ARG A 1 281 ? -32.288 2.245 18.673 1.00 94.62 281 ARG A CA 1
ATOM 2013 C C . ARG A 1 281 ? -33.467 2.780 19.470 1.00 94.62 281 ARG A C 1
ATOM 2015 O O . ARG A 1 281 ? -33.358 3.755 20.206 1.00 94.62 281 ARG A O 1
ATOM 2022 N N . THR A 1 282 ? -34.584 2.073 19.368 1.00 94.25 282 THR A N 1
ATOM 2023 C CA . THR A 1 282 ? -35.776 2.249 20.199 1.00 94.25 282 THR A CA 1
ATOM 2024 C C . THR A 1 282 ? -35.994 1.019 21.083 1.00 94.25 282 THR A C 1
ATOM 2026 O O . THR A 1 282 ? -35.509 -0.074 20.788 1.00 94.25 282 THR A O 1
ATOM 2029 N N . ALA A 1 283 ? -36.788 1.156 22.148 1.00 90.94 283 ALA A N 1
ATOM 2030 C CA . ALA A 1 283 ? -37.157 0.029 23.014 1.00 90.94 283 ALA A CA 1
ATOM 2031 C C . ALA A 1 283 ? -37.957 -1.081 22.286 1.00 90.94 283 ALA A C 1
ATOM 2033 O O . ALA A 1 283 ? -38.065 -2.208 22.776 1.00 90.94 283 ALA A O 1
ATOM 2034 N N . ALA A 1 284 ? -38.521 -0.787 21.107 1.00 93.62 284 ALA A N 1
ATOM 2035 C CA . ALA A 1 284 ? -39.234 -1.771 20.295 1.00 93.62 284 ALA A CA 1
ATOM 2036 C C . ALA A 1 284 ? -38.287 -2.757 19.591 1.00 93.62 284 ALA A C 1
ATOM 2038 O O . ALA A 1 284 ? -38.690 -3.892 19.314 1.00 93.62 284 ALA A O 1
ATOM 2039 N N . ASP A 1 285 ? -37.034 -2.361 19.344 1.00 95.81 285 ASP A N 1
ATOM 2040 C CA . ASP A 1 285 ? -36.082 -3.165 18.585 1.00 95.81 285 ASP A CA 1
ATOM 2041 C C . ASP A 1 285 ? -35.775 -4.513 19.269 1.00 95.81 285 ASP A C 1
ATOM 2043 O O . ASP A 1 285 ? -35.981 -4.719 20.474 1.00 95.81 285 ASP A O 1
ATOM 2047 N N . GLY A 1 286 ? -35.324 -5.484 18.469 1.00 95.81 286 GLY A N 1
ATOM 2048 C CA . GLY A 1 286 ? -34.950 -6.825 18.934 1.00 95.81 286 GLY A CA 1
ATOM 2049 C C . GLY A 1 286 ? -33.684 -6.843 19.798 1.00 95.81 286 GLY A C 1
ATOM 2050 O O . GLY A 1 286 ? -33.157 -5.802 20.178 1.00 95.81 286 GLY A O 1
ATOM 2051 N N . TYR A 1 287 ? -33.165 -8.032 20.095 1.00 97.31 287 TYR A N 1
ATOM 2052 C CA . TYR A 1 287 ? -31.862 -8.166 20.755 1.00 97.31 287 TYR A CA 1
ATOM 2053 C C . TYR A 1 287 ? -30.722 -7.764 19.811 1.00 97.31 287 TYR A C 1
ATOM 2055 O O . TYR A 1 287 ? -30.774 -8.076 18.620 1.00 97.31 287 TYR A O 1
ATOM 2063 N N . LEU A 1 288 ? -29.696 -7.077 20.332 1.00 97.88 288 LEU A N 1
ATOM 2064 C CA . LEU A 1 288 ? -28.460 -6.823 19.581 1.00 97.88 288 LEU A CA 1
ATOM 2065 C C . LEU A 1 288 ? -27.700 -8.129 19.344 1.00 97.88 288 LEU A C 1
ATOM 2067 O O . LEU A 1 288 ? -27.270 -8.375 18.221 1.00 97.88 288 LEU A O 1
ATOM 2071 N N . ILE A 1 289 ? -27.601 -8.974 20.374 1.00 98.31 289 ILE A N 1
ATOM 2072 C CA . ILE A 1 289 ? -26.961 -10.293 20.306 1.00 98.31 289 ILE A CA 1
ATOM 2073 C C . ILE A 1 289 ? -28.001 -11.387 20.562 1.00 98.31 289 ILE A C 1
ATOM 2075 O O . ILE A 1 289 ? -28.625 -11.419 21.621 1.00 98.31 289 ILE A O 1
ATOM 2079 N N . ASN A 1 290 ? -28.203 -12.295 19.606 1.00 97.75 290 ASN A N 1
ATOM 2080 C CA . ASN A 1 290 ? -29.218 -13.357 19.715 1.00 97.75 290 ASN A CA 1
ATOM 2081 C C . ASN A 1 290 ? -28.833 -14.507 20.663 1.00 97.75 290 ASN A C 1
ATOM 2083 O O . ASN A 1 290 ? -29.710 -15.205 21.166 1.00 97.75 290 ASN A O 1
ATOM 2087 N N . ASN A 1 291 ? -27.541 -14.753 20.885 1.00 96.81 291 ASN A N 1
ATOM 2088 C CA . ASN A 1 291 ? -27.091 -15.797 21.798 1.00 96.81 291 ASN A CA 1
ATOM 2089 C C . ASN A 1 291 ? -25.726 -15.457 22.407 1.00 96.81 291 ASN A C 1
ATOM 2091 O O . ASN A 1 291 ? -24.683 -15.790 21.847 1.00 96.81 291 ASN A O 1
ATOM 2095 N N . LEU A 1 292 ? -25.730 -14.802 23.570 1.00 96.06 292 LEU A N 1
ATOM 2096 C CA . LEU A 1 292 ? -24.500 -14.395 24.254 1.00 96.06 292 LEU A CA 1
ATOM 2097 C C . LEU A 1 292 ? -23.651 -15.587 24.717 1.00 96.06 292 LEU A C 1
ATOM 2099 O O . LEU A 1 292 ? -22.430 -15.478 24.769 1.00 96.06 292 LEU A O 1
ATOM 2103 N N . SER A 1 293 ? -24.277 -16.731 25.020 1.00 95.00 293 SER A N 1
ATOM 2104 C CA . SER A 1 293 ? -23.575 -17.926 25.512 1.00 95.00 293 SER A CA 1
ATOM 2105 C C . SER A 1 293 ? -22.599 -18.543 24.503 1.00 95.00 293 SER A C 1
ATOM 2107 O O . SER A 1 293 ? -21.733 -19.324 24.891 1.00 95.00 293 SER A O 1
ATOM 2109 N N . LEU A 1 294 ? -22.717 -18.188 23.217 1.00 95.50 294 LEU A N 1
ATOM 2110 C CA . LEU A 1 294 ? -21.827 -18.663 22.154 1.00 95.50 294 LEU A CA 1
ATOM 2111 C C . LEU A 1 294 ? -20.551 -17.821 22.001 1.00 95.50 294 LEU A C 1
ATOM 2113 O O . LEU A 1 294 ? -19.658 -18.214 21.249 1.00 95.50 294 LEU A O 1
ATOM 2117 N N . ILE A 1 295 ? -20.441 -16.686 22.698 1.00 94.94 295 ILE A N 1
ATOM 2118 C CA . ILE A 1 295 ? -19.219 -15.877 22.718 1.00 94.94 295 ILE A CA 1
ATOM 2119 C C . ILE A 1 295 ? -18.255 -16.465 23.750 1.00 94.94 295 ILE A C 1
ATOM 2121 O O . ILE A 1 295 ? -18.548 -16.524 24.941 1.00 94.94 295 ILE A O 1
ATOM 2125 N N . GLN A 1 296 ? -17.086 -16.897 23.286 1.00 92.38 296 GLN A N 1
ATOM 2126 C CA . GLN A 1 296 ? -16.050 -17.508 24.117 1.00 92.38 296 GLN A CA 1
ATOM 2127 C C . GLN A 1 296 ? -15.012 -16.473 24.574 1.00 92.38 296 GLN A C 1
ATOM 2129 O O . GLN A 1 296 ? -14.673 -15.556 23.826 1.00 92.38 296 GLN A O 1
ATOM 2134 N N . GLY A 1 297 ? -14.439 -16.673 25.764 1.00 88.06 297 GLY A N 1
ATOM 2135 C CA . GLY A 1 297 ? -13.367 -15.838 26.321 1.00 88.06 297 GLY A CA 1
ATOM 2136 C C . GLY A 1 297 ? -13.846 -14.785 27.328 1.00 88.06 297 GLY A C 1
ATOM 2137 O O . GLY A 1 297 ? -14.989 -14.811 27.777 1.00 88.06 297 GLY A O 1
ATOM 2138 N N . ASN A 1 298 ? -12.946 -13.874 27.709 1.00 86.12 298 ASN A N 1
ATOM 2139 C CA . ASN A 1 298 ? -13.161 -12.887 28.777 1.00 86.12 298 ASN A CA 1
ATOM 2140 C C . ASN A 1 298 ? -13.297 -11.475 28.191 1.00 86.12 298 ASN A C 1
ATOM 2142 O O . ASN A 1 298 ? -12.416 -10.630 28.372 1.00 86.12 298 ASN A O 1
ATOM 2146 N N . ALA A 1 299 ? -14.387 -11.241 27.461 1.00 91.44 299 ALA A N 1
ATOM 2147 C CA . ALA A 1 299 ? -14.669 -9.944 26.858 1.00 91.44 299 ALA A CA 1
ATOM 2148 C C . ALA A 1 299 ? -14.897 -8.842 27.907 1.00 91.44 299 ALA A C 1
ATOM 2150 O O . ALA A 1 299 ? -15.474 -9.076 28.971 1.00 91.44 299 ALA A O 1
ATOM 2151 N N . SER A 1 300 ? -14.518 -7.619 27.552 1.00 94.00 300 SER A N 1
ATOM 2152 C CA . SER A 1 300 ? -15.022 -6.398 28.175 1.00 94.00 300 SER A CA 1
ATOM 2153 C C . SER A 1 300 ? -16.347 -6.011 27.522 1.00 94.00 300 SER A C 1
ATOM 2155 O O . SER A 1 300 ? -16.480 -6.075 26.302 1.00 94.00 300 SER A O 1
ATOM 2157 N N . TYR A 1 301 ? -17.314 -5.554 28.313 1.00 95.44 301 TYR A N 1
ATOM 2158 C CA . TYR A 1 301 ? -18.624 -5.149 27.805 1.00 95.44 301 TYR A CA 1
ATOM 2159 C C . TYR A 1 301 ? -18.841 -3.651 27.980 1.00 95.44 301 TYR A C 1
ATOM 2161 O O . TYR A 1 301 ? -18.554 -3.087 29.045 1.00 95.44 301 TYR A O 1
ATOM 2169 N N . THR A 1 302 ? -19.388 -3.012 26.950 1.00 96.94 302 THR A N 1
ATOM 2170 C CA . THR A 1 302 ? -19.796 -1.605 26.999 1.00 96.94 302 THR A CA 1
ATOM 2171 C C . THR A 1 302 ? -21.218 -1.415 26.485 1.00 96.94 302 THR A C 1
ATOM 2173 O O . THR A 1 302 ? -21.754 -2.273 25.789 1.00 96.94 302 THR A O 1
ATOM 2176 N N . ILE A 1 303 ? -21.851 -0.307 26.860 1.00 98.06 303 ILE A N 1
ATOM 2177 C CA . ILE A 1 303 ? -23.130 0.154 26.318 1.00 98.06 303 ILE A CA 1
ATOM 2178 C C . ILE A 1 303 ? -22.932 1.584 25.829 1.00 98.06 303 ILE A C 1
ATOM 2180 O O . ILE A 1 303 ? -22.591 2.470 26.618 1.00 98.06 303 ILE A O 1
ATOM 2184 N N . THR A 1 304 ? -23.208 1.814 24.548 1.00 97.81 304 THR A N 1
ATOM 2185 C CA . THR A 1 304 ? -23.175 3.151 23.949 1.00 97.81 304 THR A CA 1
ATOM 2186 C C . THR A 1 304 ? -24.595 3.686 23.767 1.00 97.81 304 THR A C 1
ATOM 2188 O O . THR A 1 304 ? -25.362 3.144 22.968 1.00 97.81 304 THR A O 1
ATOM 2191 N N . VAL A 1 305 ? -24.945 4.754 24.485 1.00 96.75 305 VAL A N 1
ATOM 2192 C CA . VAL A 1 305 ? -26.260 5.423 24.459 1.00 96.75 305 VAL A CA 1
ATOM 2193 C C . VAL A 1 305 ? -26.198 6.787 23.760 1.00 96.75 305 VAL A C 1
ATOM 2195 O O . VAL A 1 305 ? -25.122 7.347 23.557 1.00 96.75 305 VAL A O 1
ATOM 2198 N N . ALA A 1 306 ? -27.347 7.328 23.358 1.00 95.12 306 ALA A N 1
ATOM 2199 C CA . ALA A 1 306 ? -27.457 8.716 22.910 1.00 95.12 306 ALA A CA 1
ATOM 2200 C C . ALA A 1 306 ? -27.418 9.680 24.108 1.00 95.12 306 ALA A C 1
ATOM 2202 O O . ALA A 1 306 ? -27.737 9.295 25.232 1.00 95.12 306 ALA A O 1
ATOM 2203 N N . ASN A 1 307 ? -27.073 10.948 23.865 1.00 90.81 307 ASN A N 1
ATOM 2204 C CA . ASN A 1 307 ? -27.065 11.992 24.905 1.00 90.81 307 ASN A CA 1
ATOM 2205 C C . ASN A 1 307 ? -28.435 12.172 25.578 1.00 90.81 307 ASN A C 1
ATOM 2207 O O . ASN A 1 307 ? -28.520 12.513 26.756 1.00 90.81 307 ASN A O 1
ATOM 2211 N N . ASP A 1 308 ? -29.490 11.944 24.806 1.00 88.69 308 ASP A N 1
ATOM 2212 C CA . ASP A 1 308 ? -30.903 12.057 25.140 1.00 88.69 308 ASP A CA 1
ATOM 2213 C C . ASP A 1 308 ? -31.616 10.711 24.932 1.00 88.69 308 ASP A C 1
ATOM 2215 O O . ASP A 1 308 ? -32.730 10.657 24.409 1.00 88.69 308 ASP A O 1
ATOM 2219 N N . GLN A 1 309 ? -30.961 9.605 25.313 1.00 94.94 309 GLN A N 1
ATOM 2220 C CA . GLN A 1 309 ? -31.498 8.258 25.118 1.00 94.94 309 GLN A CA 1
ATOM 2221 C C . GLN A 1 309 ? -32.949 8.162 25.601 1.00 94.94 309 GLN A C 1
ATOM 2223 O O . GLN A 1 309 ? -33.258 8.393 26.772 1.00 94.94 309 GLN A O 1
ATOM 2228 N N . ALA A 1 310 ? -33.844 7.781 24.689 1.00 94.81 310 ALA A N 1
ATOM 2229 C CA . ALA A 1 310 ? -35.256 7.663 25.008 1.00 94.81 310 ALA A CA 1
ATOM 2230 C C . ALA A 1 310 ? -35.483 6.633 26.125 1.00 94.81 310 ALA A C 1
ATOM 2232 O O . ALA A 1 310 ? -34.826 5.593 26.185 1.00 94.81 310 ALA A O 1
ATOM 2233 N N . LYS A 1 311 ? -36.457 6.904 26.988 1.00 94.94 311 LYS A N 1
ATOM 2234 C CA . LYS A 1 311 ? -36.837 6.013 28.088 1.00 94.94 311 LYS A CA 1
ATOM 2235 C C . LYS A 1 311 ? -37.383 4.692 27.549 1.00 94.94 311 LYS A C 1
ATOM 2237 O O . LYS A 1 311 ? -38.061 4.667 26.521 1.00 94.94 311 LYS A O 1
ATOM 2242 N N . GLY A 1 312 ? -37.134 3.604 28.266 1.00 96.19 312 GLY A N 1
ATOM 2243 C CA . GLY A 1 312 ? -37.647 2.285 27.909 1.00 96.19 312 GLY A CA 1
ATOM 2244 C C . GLY A 1 312 ? -36.681 1.150 28.219 1.00 96.19 312 GLY A C 1
ATOM 2245 O O . GLY A 1 312 ? -35.648 1.342 28.856 1.00 96.19 312 GLY A O 1
ATOM 2246 N N . ILE A 1 313 ? -37.051 -0.047 27.763 1.00 96.94 313 ILE A N 1
ATOM 2247 C CA . ILE A 1 313 ? -36.296 -1.286 27.971 1.00 96.94 313 ILE A CA 1
ATOM 2248 C C . ILE A 1 313 ? -35.628 -1.674 26.651 1.00 96.94 313 ILE A C 1
ATOM 2250 O O . ILE A 1 313 ? -36.298 -2.060 25.694 1.00 96.94 313 ILE A O 1
ATOM 2254 N N . TYR A 1 314 ? -34.305 -1.581 26.603 1.00 97.81 314 TYR A N 1
ATOM 2255 C CA . TYR A 1 314 ? -33.490 -1.912 25.441 1.00 97.81 314 TYR A CA 1
ATOM 2256 C C . TYR A 1 314 ? -32.950 -3.331 25.562 1.00 97.81 314 TYR A C 1
ATOM 2258 O O . TYR A 1 314 ? -32.290 -3.689 26.538 1.00 97.81 314 TYR A O 1
ATOM 2266 N N . LYS A 1 315 ? -33.210 -4.145 24.539 1.00 97.56 315 LYS A N 1
ATOM 2267 C CA . LYS A 1 315 ? -32.815 -5.554 24.498 1.00 97.56 315 LYS A CA 1
ATOM 2268 C C . LYS A 1 315 ? -31.357 -5.684 24.051 1.00 97.56 315 LYS A C 1
ATOM 2270 O O . LYS A 1 315 ? -31.054 -5.500 22.872 1.00 97.56 315 LYS A O 1
ATOM 2275 N N . LEU A 1 316 ? -30.457 -6.001 24.983 1.00 98.00 316 LEU A N 1
ATOM 2276 C CA . LEU A 1 316 ? -29.019 -6.083 24.710 1.00 98.00 316 LEU A CA 1
ATOM 2277 C C . LEU A 1 316 ? -28.647 -7.468 24.175 1.00 98.00 316 LEU A C 1
ATOM 2279 O O . LEU A 1 316 ? -28.215 -7.594 23.032 1.00 98.00 316 LEU A O 1
ATOM 2283 N N . ALA A 1 317 ? -28.878 -8.521 24.960 1.00 98.00 317 ALA A N 1
ATOM 2284 C CA . ALA A 1 317 ? -28.531 -9.883 24.565 1.00 98.00 317 ALA A CA 1
ATOM 2285 C C . ALA A 1 317 ? -29.525 -10.928 25.084 1.00 98.00 317 ALA A C 1
ATOM 2287 O O . ALA A 1 317 ? -30.088 -10.771 26.167 1.00 98.00 317 ALA A O 1
ATOM 2288 N N . ASP A 1 318 ? -29.725 -11.992 24.313 1.00 97.75 318 ASP A N 1
ATOM 2289 C CA . ASP A 1 318 ? -30.480 -13.181 24.723 1.00 97.75 318 ASP A CA 1
ATOM 2290 C C . ASP A 1 318 ? -29.519 -14.340 25.062 1.00 97.75 318 ASP A C 1
ATOM 2292 O O . ASP A 1 318 ? -28.328 -14.289 24.736 1.00 97.75 318 ASP A O 1
ATOM 2296 N N . ASN A 1 319 ? -30.018 -15.378 25.739 1.00 96.69 319 ASN A N 1
ATOM 2297 C CA . ASN A 1 319 ? -29.232 -16.508 26.263 1.00 96.69 319 ASN A CA 1
ATOM 2298 C C . ASN A 1 319 ? -28.029 -16.079 27.135 1.00 96.69 319 ASN A C 1
ATOM 2300 O O . ASN A 1 319 ? -26.956 -16.679 27.117 1.00 96.69 319 ASN A O 1
ATOM 2304 N N . ALA A 1 320 ? -28.213 -15.032 27.931 1.00 96.44 320 ALA A N 1
ATOM 2305 C CA . ALA A 1 320 ? -27.224 -14.416 28.807 1.00 96.44 320 ALA A CA 1
ATOM 2306 C C . ALA A 1 320 ? -27.318 -14.913 30.265 1.00 96.44 320 ALA A C 1
ATOM 2308 O O . ALA A 1 320 ? -26.968 -14.186 31.191 1.00 96.44 320 ALA A O 1
ATOM 2309 N N . ALA A 1 321 ? -27.803 -16.135 30.518 1.00 93.88 321 ALA A N 1
ATOM 2310 C CA . ALA A 1 321 ? -28.064 -16.625 31.883 1.00 93.88 321 ALA A CA 1
ATOM 2311 C C . ALA A 1 321 ? -26.811 -16.652 32.784 1.00 93.88 321 ALA A C 1
ATOM 2313 O O . ALA A 1 321 ? -26.916 -16.450 33.989 1.00 93.88 321 ALA A O 1
ATOM 2314 N N . ALA A 1 322 ? -25.627 -16.856 32.198 1.00 91.75 322 ALA A N 1
ATOM 2315 C CA . ALA A 1 322 ? -24.344 -16.850 32.904 1.00 91.75 322 ALA A CA 1
ATOM 2316 C C . ALA A 1 322 ? -23.673 -15.461 32.971 1.00 91.75 322 ALA A C 1
ATOM 2318 O O . ALA A 1 322 ? -22.542 -15.350 33.442 1.00 91.75 322 ALA A O 1
ATOM 2319 N N . PHE A 1 323 ? -24.326 -14.401 32.482 1.00 94.75 323 PHE A N 1
ATOM 2320 C CA . PHE A 1 323 ? -23.730 -13.069 32.428 1.00 94.75 323 PHE A CA 1
ATOM 2321 C C . PHE A 1 323 ? -23.607 -12.448 33.824 1.00 94.75 323 PHE A C 1
ATOM 2323 O O . PHE A 1 323 ? -24.607 -12.123 34.464 1.00 94.75 323 PHE A O 1
ATOM 2330 N N . ASN A 1 324 ? -22.367 -12.250 34.272 1.00 90.81 324 ASN A N 1
ATOM 2331 C CA . ASN A 1 324 ? -22.018 -11.707 35.590 1.00 90.81 324 ASN A CA 1
ATOM 2332 C C . ASN A 1 324 ? -20.961 -10.584 35.528 1.00 90.81 324 ASN A C 1
ATOM 2334 O O . ASN A 1 324 ? -20.407 -10.193 36.554 1.00 90.81 324 ASN A O 1
ATOM 2338 N N . SER A 1 325 ? -20.652 -10.087 34.328 1.00 91.94 325 SER A N 1
ATOM 2339 C CA . SER A 1 325 ? -19.629 -9.059 34.113 1.00 91.94 325 SER A CA 1
ATOM 2340 C C . SER A 1 325 ? -20.155 -7.650 34.408 1.00 91.94 325 SER A C 1
ATOM 2342 O O . SER A 1 325 ? -21.356 -7.388 34.331 1.00 91.94 325 SER A O 1
ATOM 2344 N N . THR A 1 326 ? -19.242 -6.726 34.721 1.00 94.25 326 THR A N 1
ATOM 2345 C CA . THR A 1 326 ? -19.560 -5.289 34.768 1.00 94.25 326 THR A CA 1
ATOM 2346 C C . THR A 1 326 ? -19.534 -4.699 33.361 1.00 94.25 326 THR A C 1
ATOM 2348 O O . THR A 1 326 ? -18.730 -5.107 32.522 1.00 94.25 326 THR A O 1
ATOM 2351 N N . VAL A 1 327 ? -20.410 -3.732 33.107 1.00 96.50 327 VAL A N 1
ATOM 2352 C CA . VAL A 1 327 ? -20.577 -3.072 31.811 1.00 96.50 327 VAL A CA 1
ATOM 2353 C C . VAL A 1 327 ? -20.283 -1.591 31.971 1.00 96.50 327 VAL A C 1
ATOM 2355 O O . VAL A 1 327 ? -20.856 -0.945 32.845 1.00 96.50 327 VAL A O 1
ATOM 2358 N N . SER A 1 328 ? -19.393 -1.039 31.149 1.00 96.69 328 SER A N 1
ATOM 2359 C CA . SER A 1 328 ? -19.173 0.416 31.137 1.00 96.69 328 SER A CA 1
ATOM 2360 C C . SER A 1 328 ? -20.204 1.086 30.232 1.00 96.69 328 SER A C 1
ATOM 2362 O O . SER A 1 328 ? -20.440 0.606 29.128 1.00 96.69 328 SER A O 1
ATOM 2364 N N . ILE A 1 329 ? -20.811 2.183 30.668 1.00 97.62 329 ILE A N 1
ATOM 2365 C CA . ILE A 1 329 ? -21.849 2.891 29.909 1.00 97.62 329 ILE A CA 1
ATOM 2366 C C . ILE A 1 329 ? -21.417 4.326 29.607 1.00 97.62 329 ILE A C 1
ATOM 2368 O O . ILE A 1 329 ? -20.749 4.969 30.416 1.00 97.62 329 ILE A O 1
ATOM 2372 N N . GLY A 1 330 ? -21.773 4.826 28.426 1.00 96.94 330 GLY A N 1
ATOM 2373 C CA . GLY A 1 330 ? -21.479 6.192 27.999 1.00 96.94 330 GLY A CA 1
ATOM 2374 C C . GLY A 1 330 ? -22.045 6.502 26.618 1.00 96.94 330 GLY A C 1
ATOM 2375 O O . GLY A 1 330 ? -22.739 5.682 26.027 1.00 96.94 330 GLY A O 1
ATOM 2376 N N . ASN A 1 331 ? -21.716 7.671 26.073 1.00 94.00 331 ASN A N 1
ATOM 2377 C CA . ASN A 1 331 ? -22.130 8.101 24.724 1.00 94.00 331 ASN A CA 1
ATOM 2378 C C . ASN A 1 331 ? -21.010 8.004 23.671 1.00 94.00 331 ASN A C 1
ATOM 2380 O O . ASN A 1 331 ? -21.090 8.618 22.610 1.00 94.00 331 ASN A O 1
ATOM 2384 N N . GLY A 1 332 ? -19.930 7.285 23.986 1.00 88.31 332 GLY A N 1
ATOM 2385 C CA . GLY A 1 332 ? -18.719 7.198 23.164 1.00 88.31 332 GLY A CA 1
ATOM 2386 C C . GLY A 1 332 ? -17.696 8.314 23.415 1.00 88.31 332 GLY A C 1
ATOM 2387 O O . GLY A 1 332 ? -16.510 8.080 23.206 1.00 88.31 332 GLY A O 1
ATOM 2388 N N . SER A 1 333 ? -18.117 9.476 23.925 1.00 92.38 333 SER A N 1
ATOM 2389 C CA . SER A 1 333 ? -17.223 10.598 24.273 1.00 92.38 333 SER A CA 1
ATOM 2390 C C . SER A 1 333 ? -17.009 10.745 25.780 1.00 92.38 333 SER A C 1
ATOM 2392 O O . SER A 1 333 ? -15.935 11.130 26.230 1.00 92.38 333 SER A O 1
ATOM 2394 N N . VAL A 1 334 ? -18.037 10.445 26.568 1.00 94.06 334 VAL A N 1
ATOM 2395 C CA . VAL A 1 334 ? -18.057 10.563 28.023 1.00 94.06 334 VAL A CA 1
ATOM 2396 C C . VAL A 1 334 ? -18.463 9.217 28.601 1.00 94.06 334 VAL A C 1
ATOM 2398 O O . VAL A 1 334 ? -19.466 8.626 28.196 1.00 94.06 334 VAL A O 1
ATOM 2401 N N . ASN A 1 335 ? -17.672 8.735 29.554 1.00 95.81 335 ASN A N 1
ATOM 2402 C CA . ASN A 1 335 ? -18.004 7.568 30.357 1.00 95.81 335 ASN A CA 1
ATOM 2403 C C . ASN A 1 335 ? -18.913 8.013 31.510 1.00 95.81 335 ASN A C 1
ATOM 2405 O O . ASN A 1 335 ? -18.530 8.885 32.287 1.00 95.81 335 ASN A O 1
ATOM 2409 N N . TYR A 1 336 ? -20.116 7.448 31.595 1.00 95.56 336 TYR A N 1
ATOM 2410 C CA . TYR A 1 336 ? -21.083 7.773 32.647 1.00 95.56 336 TYR A CA 1
ATOM 2411 C C . TYR A 1 336 ? -20.805 6.971 33.922 1.00 95.56 336 TYR A C 1
ATOM 2413 O O . TYR A 1 336 ? -21.089 7.441 35.020 1.00 95.56 336 TYR A O 1
ATOM 2421 N N . GLY A 1 337 ? -20.254 5.762 33.786 1.00 96.06 337 GLY A N 1
ATOM 2422 C CA . GLY A 1 337 ? -19.925 4.875 34.894 1.00 96.06 337 GLY A CA 1
ATOM 2423 C C . GLY A 1 337 ? -19.915 3.399 34.493 1.00 96.06 337 GLY A C 1
ATOM 2424 O O . GLY A 1 337 ? -19.878 3.040 33.313 1.00 96.06 337 GLY A O 1
ATOM 2425 N N . LYS A 1 338 ? -19.957 2.520 35.499 1.00 96.56 338 LYS A N 1
ATOM 2426 C CA . LYS A 1 338 ? -20.051 1.063 35.331 1.00 96.56 338 LYS A CA 1
ATOM 2427 C C . LYS A 1 338 ? -21.301 0.522 36.017 1.00 96.56 338 LYS A C 1
ATOM 2429 O O . LYS A 1 338 ? -21.647 0.970 37.104 1.00 96.56 338 LYS A O 1
ATOM 2434 N N . LEU A 1 339 ? -21.926 -0.477 35.405 1.00 95.56 339 LEU A N 1
ATOM 2435 C CA . LEU A 1 339 ? -23.124 -1.155 35.889 1.00 95.56 339 LEU A CA 1
ATOM 2436 C C . LEU A 1 339 ? -22.881 -2.663 35.974 1.00 95.56 339 LEU A C 1
ATOM 2438 O O . LEU A 1 339 ? -22.382 -3.274 35.032 1.00 95.56 339 LEU A O 1
ATOM 2442 N N . ALA A 1 340 ? -23.256 -3.270 37.096 1.00 96.06 340 ALA A N 1
ATOM 2443 C CA . ALA A 1 340 ? -23.450 -4.715 37.196 1.00 96.06 340 ALA A CA 1
ATOM 2444 C C . ALA A 1 340 ? -24.949 -5.032 37.113 1.00 96.06 340 ALA A C 1
ATOM 2446 O O . ALA A 1 340 ? -25.787 -4.148 37.301 1.00 96.06 340 ALA A O 1
ATOM 2447 N N . VAL A 1 341 ? -25.300 -6.292 36.855 1.00 95.31 341 VAL A N 1
ATOM 2448 C CA . VAL A 1 341 ? -26.705 -6.727 36.873 1.00 95.31 341 VAL A CA 1
ATOM 2449 C C . VAL A 1 341 ? -27.325 -6.414 38.244 1.00 95.31 341 VAL A C 1
ATOM 2451 O O . VAL A 1 341 ? -26.753 -6.754 39.278 1.00 95.31 341 VAL A O 1
ATOM 2454 N N . GLY A 1 342 ? -28.483 -5.752 38.244 1.00 93.31 342 GLY A N 1
ATOM 2455 C CA . GLY A 1 342 ? -29.203 -5.302 39.439 1.00 93.31 342 GLY A CA 1
ATOM 2456 C C . GLY A 1 342 ? -28.772 -3.935 39.983 1.00 93.31 342 GLY A C 1
ATOM 2457 O O . GLY A 1 342 ? -29.333 -3.489 40.979 1.00 93.31 342 GLY A O 1
ATOM 2458 N N . GLN A 1 343 ? -27.794 -3.270 39.362 1.00 95.25 343 GLN A N 1
ATOM 2459 C CA . GLN A 1 343 ? -27.370 -1.915 39.729 1.00 95.25 343 GLN A CA 1
ATOM 2460 C C . GLN A 1 343 ? -28.044 -0.856 38.850 1.00 95.25 343 GLN A C 1
ATOM 2462 O O . GLN A 1 343 ? -28.452 -1.137 37.719 1.00 95.25 343 GLN A O 1
ATOM 2467 N N . ALA A 1 344 ? -28.095 0.367 39.378 1.00 93.62 344 ALA A N 1
ATOM 2468 C CA . ALA A 1 344 ? -28.561 1.569 38.701 1.00 93.62 344 ALA A CA 1
ATOM 2469 C C . ALA A 1 344 ? -27.483 2.664 38.755 1.00 93.62 344 ALA A C 1
ATOM 2471 O O . ALA A 1 344 ? -26.698 2.723 39.702 1.00 93.62 344 ALA A O 1
ATOM 2472 N N . LEU A 1 345 ? -27.441 3.512 37.731 1.00 94.81 345 LEU A N 1
ATOM 2473 C CA . LEU A 1 345 ? -26.522 4.636 37.598 1.00 94.81 345 LEU A CA 1
ATOM 2474 C C . LEU A 1 345 ? -27.307 5.860 37.140 1.00 94.81 345 LEU A C 1
ATOM 2476 O O . LEU A 1 345 ? -27.920 5.836 36.072 1.00 94.81 345 LEU A O 1
ATOM 2480 N N . ASP A 1 346 ? -27.231 6.932 37.917 1.00 92.75 346 ASP A N 1
ATOM 2481 C CA . ASP A 1 346 ? -27.873 8.198 37.592 1.00 92.75 346 ASP A CA 1
ATOM 2482 C C . ASP A 1 346 ? -26.915 9.104 36.819 1.00 92.75 346 ASP A C 1
ATOM 2484 O O . ASP A 1 346 ? -25.792 9.368 37.252 1.00 92.75 346 ASP A O 1
ATOM 2488 N N . TYR A 1 347 ? -27.355 9.587 35.660 1.00 92.75 347 TYR A N 1
ATOM 2489 C CA . TYR A 1 347 ? -26.588 10.513 34.836 1.00 92.75 347 TYR A CA 1
ATOM 2490 C C . TYR A 1 347 ? -27.520 11.376 33.979 1.00 92.75 347 TYR A C 1
ATOM 2492 O O . TYR A 1 347 ? -28.394 10.860 33.284 1.00 92.75 347 TYR A O 1
ATOM 2500 N N . ASN A 1 348 ? -27.313 12.697 33.997 1.00 89.69 348 ASN A N 1
ATOM 2501 C CA . ASN A 1 348 ? -28.056 13.671 33.184 1.00 89.69 348 ASN A CA 1
ATOM 2502 C C . ASN A 1 348 ? -29.597 13.534 33.278 1.00 89.69 348 ASN A C 1
ATOM 2504 O O . ASN A 1 348 ? -30.284 13.447 32.264 1.00 89.69 348 ASN A O 1
ATOM 2508 N N . ASN A 1 349 ? -30.137 13.497 34.504 1.00 89.94 349 ASN A N 1
ATOM 2509 C CA . ASN A 1 349 ? -31.569 13.319 34.820 1.00 89.94 349 ASN A CA 1
ATOM 2510 C C . ASN A 1 349 ? -32.202 11.984 34.379 1.00 89.94 349 ASN A C 1
ATOM 2512 O O . ASN A 1 349 ? -33.422 11.829 34.467 1.00 89.94 349 ASN A O 1
ATOM 2516 N N . LEU A 1 350 ? -31.398 11.013 33.951 1.00 93.44 350 LEU A N 1
ATOM 2517 C CA . LEU A 1 350 ? -31.837 9.653 33.669 1.00 93.44 350 LEU A CA 1
ATOM 2518 C C . LEU A 1 350 ? -31.193 8.673 34.646 1.00 93.44 350 LEU A C 1
ATOM 2520 O O . LEU A 1 350 ? -30.071 8.881 35.104 1.00 93.44 350 LEU A O 1
ATOM 2524 N N . THR A 1 351 ? -31.891 7.574 34.895 1.00 94.56 351 THR A N 1
ATOM 2525 C CA . THR A 1 351 ? -31.373 6.405 35.600 1.00 94.56 351 THR A CA 1
ATOM 2526 C C . THR A 1 351 ? -31.207 5.267 34.600 1.00 94.56 351 THR A C 1
ATOM 2528 O O . THR A 1 351 ? -32.159 4.878 33.919 1.00 94.56 351 THR A O 1
ATOM 2531 N N . TYR A 1 352 ? -29.998 4.717 34.523 1.00 96.69 352 TYR A N 1
ATOM 2532 C CA . TYR A 1 352 ? -29.644 3.556 33.711 1.00 96.69 352 TYR A CA 1
ATOM 2533 C C . TYR A 1 352 ? -29.520 2.332 34.612 1.00 96.69 352 TYR A C 1
ATOM 2535 O O . TYR A 1 352 ? -28.656 2.303 35.483 1.00 96.69 352 TYR A O 1
ATOM 2543 N N . SER A 1 353 ? -30.351 1.313 34.405 1.00 96.25 353 SER A N 1
ATOM 2544 C CA . SER A 1 353 ? -30.305 0.065 35.180 1.00 96.25 353 SER A CA 1
ATOM 2545 C C . SER A 1 353 ? -30.047 -1.135 34.280 1.00 96.25 353 SER A C 1
ATOM 2547 O O . SER A 1 353 ? -30.613 -1.228 33.192 1.00 96.25 353 SER A O 1
ATOM 2549 N N . LEU A 1 354 ? -29.212 -2.071 34.731 1.00 97.88 354 LEU A N 1
ATOM 2550 C CA . LEU A 1 354 ? -28.922 -3.305 33.997 1.00 97.88 354 LEU A CA 1
ATOM 2551 C C . LEU A 1 354 ? -29.681 -4.477 34.631 1.00 97.88 354 LEU A C 1
ATOM 2553 O O . LEU A 1 354 ? -29.457 -4.786 35.800 1.00 97.88 354 LEU A O 1
ATOM 2557 N N . SER A 1 355 ? -30.549 -5.155 33.877 1.00 95.44 355 SER A N 1
ATOM 2558 C CA . SER A 1 355 ? -31.299 -6.331 34.348 1.00 95.44 355 SER A CA 1
ATOM 2559 C C . SER A 1 355 ? -30.991 -7.577 33.516 1.00 95.44 355 SER A C 1
ATOM 2561 O O . SER A 1 355 ? -30.606 -7.485 32.350 1.00 95.44 355 SER A O 1
ATOM 2563 N N . ASN A 1 356 ? -31.138 -8.756 34.127 1.00 95.81 356 ASN A N 1
ATOM 2564 C CA . ASN A 1 356 ? -31.013 -10.049 33.457 1.00 95.81 356 ASN A CA 1
ATOM 2565 C C . ASN A 1 356 ? -32.170 -10.961 33.879 1.00 95.81 356 ASN A C 1
ATOM 2567 O O . ASN A 1 356 ? -32.104 -11.636 34.908 1.00 95.81 356 ASN A O 1
ATOM 2571 N N . ASP A 1 357 ? -33.227 -10.977 33.071 1.00 93.50 357 ASP A N 1
ATOM 2572 C CA . ASP A 1 357 ? -34.472 -11.672 33.386 1.00 93.50 357 ASP A CA 1
ATOM 2573 C C . ASP A 1 357 ? -34.497 -13.039 32.699 1.00 93.50 357 ASP A C 1
ATOM 2575 O O . ASP A 1 357 ? -34.794 -13.162 31.510 1.00 93.50 357 ASP A O 1
ATOM 2579 N N . SER A 1 358 ? -34.144 -14.089 33.446 1.00 91.25 358 SER A N 1
ATOM 2580 C CA . SER A 1 358 ? -34.101 -15.474 32.943 1.00 91.25 358 SER A CA 1
ATOM 2581 C C . SER A 1 358 ? -33.224 -15.651 31.692 1.00 91.25 358 SER A C 1
ATOM 2583 O O . SER A 1 358 ? -33.590 -16.365 30.760 1.00 91.25 358 SER A O 1
ATOM 2585 N N . GLY A 1 359 ? -32.056 -15.001 31.667 1.00 93.62 359 GLY A N 1
ATOM 2586 C CA . GLY A 1 359 ? -31.118 -15.061 30.544 1.00 93.62 359 GLY A CA 1
ATOM 2587 C C . GLY A 1 359 ? -31.355 -14.007 29.465 1.00 93.62 359 GLY A C 1
ATOM 2588 O O . GLY A 1 359 ? -30.747 -14.088 28.402 1.00 93.62 359 GLY A O 1
ATOM 2589 N N . LYS A 1 360 ? -32.203 -13.010 29.720 1.00 96.69 360 LYS A N 1
ATOM 2590 C CA . LYS A 1 360 ? -32.442 -11.880 28.821 1.00 96.69 360 LYS A CA 1
ATOM 2591 C C . LYS A 1 360 ? -31.843 -10.617 29.423 1.00 96.69 360 LYS A C 1
ATOM 2593 O O . LYS A 1 360 ? -32.384 -10.081 30.383 1.00 96.69 360 LYS A O 1
ATOM 2598 N N . LEU A 1 361 ? -30.738 -10.148 28.851 1.00 98.06 361 LEU A N 1
ATOM 2599 C CA . LEU A 1 361 ? -30.013 -8.968 29.316 1.00 98.06 361 LEU A CA 1
ATOM 2600 C C . LEU A 1 361 ? -30.618 -7.692 28.719 1.00 98.06 361 LEU A C 1
ATOM 2602 O O . LEU A 1 361 ? -30.671 -7.544 27.490 1.00 98.06 361 LEU A O 1
ATOM 2606 N N . HIS A 1 362 ? -31.034 -6.757 29.573 1.00 97.56 362 HIS A N 1
ATOM 2607 C CA . HIS A 1 362 ? -31.655 -5.492 29.178 1.00 97.56 362 HIS A CA 1
ATOM 2608 C C . HIS A 1 362 ? -30.993 -4.283 29.842 1.00 97.56 362 HIS A C 1
ATOM 2610 O O . HIS A 1 362 ? -30.542 -4.353 30.983 1.00 97.56 362 HIS A O 1
ATOM 2616 N N . LEU A 1 363 ? -31.005 -3.155 29.132 1.00 97.94 363 LEU A N 1
ATOM 2617 C CA . LEU A 1 363 ? -30.793 -1.829 29.709 1.00 97.94 363 LEU A CA 1
ATOM 2618 C C . LEU A 1 363 ? -32.152 -1.158 29.901 1.00 97.94 363 LEU A C 1
ATOM 2620 O O . LEU A 1 363 ? -32.900 -0.990 28.939 1.00 97.94 363 LEU A O 1
ATOM 2624 N N . VAL A 1 364 ? -32.448 -0.730 31.119 1.00 97.19 364 VAL A N 1
ATOM 2625 C CA . VAL A 1 364 ? -33.637 0.058 31.446 1.00 97.19 364 VAL A CA 1
ATOM 2626 C C . VAL A 1 364 ? -33.225 1.514 31.620 1.00 97.19 364 VAL A C 1
ATOM 2628 O O . VAL A 1 364 ? -32.319 1.808 32.397 1.00 97.19 364 VAL A O 1
ATOM 2631 N N . VAL A 1 365 ? -33.889 2.415 30.898 1.00 97.19 365 VAL A N 1
ATOM 2632 C CA . VAL A 1 365 ? -33.682 3.868 30.984 1.00 97.19 365 VAL A CA 1
ATOM 2633 C C . VAL A 1 365 ? -34.955 4.518 31.531 1.00 97.19 365 VAL A C 1
ATOM 2635 O O . VAL A 1 365 ? -36.017 4.398 30.909 1.00 97.19 365 VAL A O 1
ATOM 2638 N N . SER A 1 366 ? -34.861 5.197 32.677 1.00 94.12 366 SER A N 1
ATOM 2639 C CA . SER A 1 366 ? -35.984 5.848 33.377 1.00 94.12 366 SER A CA 1
ATOM 2640 C C . SER A 1 366 ? -35.636 7.255 33.877 1.00 94.12 366 SER A C 1
ATOM 2642 O O . SER A 1 366 ? -34.498 7.694 33.753 1.00 94.12 366 SER A O 1
ATOM 2644 N N . ASP A 1 367 ? -36.617 7.972 34.434 1.00 91.19 367 ASP A N 1
ATOM 2645 C CA . ASP A 1 367 ? -36.391 9.267 35.092 1.00 91.19 367 ASP A CA 1
ATOM 2646 C C . ASP A 1 367 ? -35.593 9.115 36.394 1.00 91.19 367 ASP A C 1
ATOM 2648 O O . ASP A 1 367 ? -35.835 8.181 37.160 1.00 91.19 367 ASP A O 1
ATOM 2652 N N . TYR A 1 368 ? -34.694 10.069 36.652 1.00 84.00 368 TYR A N 1
ATOM 2653 C CA . TYR A 1 368 ? -34.017 10.214 37.942 1.00 84.00 368 TYR A CA 1
ATOM 2654 C C . TYR A 1 368 ? -34.984 10.681 39.044 1.00 84.00 368 TYR A C 1
ATOM 2656 O O . TYR A 1 368 ? -35.793 11.588 38.828 1.00 84.00 368 TYR A O 1
ATOM 2664 N N . VAL A 1 369 ? -34.867 10.110 40.250 1.00 70.62 369 VAL A N 1
ATOM 2665 C CA . VAL A 1 369 ? -35.662 10.487 41.435 1.00 70.62 369 VAL A CA 1
ATOM 2666 C C . VAL A 1 369 ? -34.732 10.767 42.638 1.00 70.62 369 VAL A C 1
ATOM 2668 O O . VAL A 1 369 ? -34.143 9.823 43.161 1.00 70.62 369 VAL A O 1
ATOM 2671 N N . PRO A 1 370 ? -34.587 12.027 43.113 1.00 61.00 370 PRO A N 1
ATOM 2672 C CA . PRO A 1 370 ? -33.671 12.373 44.213 1.00 61.00 370 PRO A CA 1
ATOM 2673 C C . PRO A 1 370 ? -34.198 12.026 45.634 1.00 61.00 370 PRO A C 1
ATOM 2675 O O . PRO A 1 370 ? -35.411 12.076 45.855 1.00 61.00 370 PRO A O 1
ATOM 2678 N N . PRO A 1 371 ? -33.324 11.756 46.637 1.00 51.47 371 PRO A N 1
ATOM 2679 C CA . PRO A 1 371 ? -33.706 11.553 48.052 1.00 51.47 371 PRO A CA 1
ATOM 2680 C C . PRO A 1 371 ? -33.938 12.871 48.848 1.00 51.47 371 PRO A C 1
ATOM 2682 O O . PRO A 1 371 ? -33.375 13.907 48.507 1.00 51.47 371 PRO A O 1
ATOM 2685 N N . VAL A 1 372 ? -34.726 12.846 49.943 1.00 42.28 372 VAL A N 1
ATOM 2686 C CA . VAL A 1 372 ? -35.142 14.022 50.772 1.00 42.28 372 VAL A CA 1
ATOM 2687 C C . VAL A 1 372 ? -34.176 14.308 51.959 1.00 42.28 372 VAL A C 1
ATOM 2689 O O . VAL A 1 372 ? -33.776 13.363 52.633 1.00 42.28 372 VAL A O 1
ATOM 2692 N N . VAL A 1 373 ? -33.837 15.583 52.267 1.00 47.78 373 VAL A N 1
ATOM 2693 C CA . VAL A 1 373 ? -32.814 16.025 53.274 1.00 47.78 373 VAL A CA 1
ATOM 2694 C C . VAL A 1 373 ? -33.394 16.921 54.409 1.00 47.78 373 VAL A C 1
ATOM 2696 O O . VAL A 1 373 ? -34.312 17.699 54.157 1.00 47.78 373 VAL A O 1
ATOM 2699 N N . VAL A 1 374 ? -32.854 16.845 55.647 1.00 52.47 374 VAL A N 1
ATOM 2700 C CA . VAL A 1 374 ? -33.204 17.660 56.853 1.00 52.47 374 VAL A CA 1
ATOM 2701 C C . VAL A 1 374 ? -32.150 18.765 57.112 1.00 52.47 374 VAL A C 1
ATOM 2703 O O . VAL A 1 374 ? -30.959 18.481 57.040 1.00 52.47 374 VAL A O 1
ATOM 2706 N N . ASN A 1 375 ? -32.554 20.003 57.452 1.00 69.81 375 ASN A N 1
ATOM 2707 C CA . ASN A 1 375 ? -31.659 21.181 57.560 1.00 69.81 375 ASN A CA 1
ATOM 2708 C C . ASN A 1 375 ? -31.204 21.512 59.009 1.00 69.81 375 ASN A C 1
ATOM 2710 O O . ASN A 1 375 ? -32.041 21.854 59.844 1.00 69.81 375 ASN A O 1
ATOM 2714 N N . LYS A 1 376 ? -29.885 21.500 59.281 1.00 80.62 376 LYS A N 1
ATOM 2715 C CA . LYS A 1 376 ? -29.196 22.012 60.496 1.00 80.62 376 LYS A CA 1
ATOM 2716 C C . LYS A 1 376 ? -27.871 22.713 60.120 1.00 80.62 376 LYS A C 1
ATOM 2718 O O . LYS A 1 376 ? -27.378 22.483 59.018 1.00 80.62 376 LYS A O 1
ATOM 2723 N N . ALA A 1 377 ? -27.331 23.568 60.996 1.00 87.69 377 ALA A N 1
ATOM 2724 C CA . ALA A 1 377 ? -25.996 24.171 60.841 1.00 87.69 377 ALA A CA 1
ATOM 2725 C C . ALA A 1 377 ? -24.880 23.157 61.178 1.00 87.69 377 ALA A C 1
ATOM 2727 O O . ALA A 1 377 ? -25.170 22.171 61.841 1.00 87.69 377 ALA A O 1
ATOM 2728 N N . ASP A 1 378 ? -23.642 23.377 60.725 1.00 93.00 378 ASP A N 1
ATOM 2729 C CA . ASP A 1 378 ? -22.462 22.532 61.023 1.00 93.00 378 ASP A CA 1
ATOM 2730 C C . ASP A 1 378 ? -21.204 23.409 61.062 1.00 93.00 378 ASP A C 1
ATOM 2732 O O . ASP A 1 378 ? -20.647 23.736 60.017 1.00 93.00 378 ASP A O 1
ATOM 2736 N N . LEU A 1 379 ? -20.787 23.883 62.228 1.00 93.81 379 LEU A N 1
ATOM 2737 C CA . LEU A 1 379 ? -19.607 24.724 62.392 1.00 93.81 379 LEU A CA 1
ATOM 2738 C C . LEU A 1 379 ? -18.349 23.857 62.474 1.00 93.81 379 LEU A C 1
ATOM 2740 O O . LEU A 1 379 ? -18.169 23.057 63.376 1.00 93.81 379 LEU A O 1
ATOM 2744 N N . ILE A 1 380 ? -17.412 24.065 61.555 1.00 94.62 380 ILE A N 1
ATOM 2745 C CA . ILE A 1 380 ? -16.112 23.387 61.561 1.00 94.62 380 ILE A CA 1
ATOM 2746 C C . ILE A 1 380 ? -14.975 24.394 61.672 1.00 94.62 380 ILE A C 1
ATOM 2748 O O . ILE A 1 380 ? -15.099 25.526 61.193 1.00 94.62 380 ILE A O 1
ATOM 2752 N N . ILE A 1 381 ? -13.843 23.977 62.246 1.00 94.81 381 ILE A N 1
ATOM 2753 C CA . ILE A 1 381 ? -12.583 24.709 62.069 1.00 94.81 381 ILE A CA 1
ATOM 2754 C C . ILE A 1 381 ? -11.993 24.301 60.720 1.00 94.81 381 ILE A C 1
ATOM 2756 O O . ILE A 1 381 ? -11.484 23.196 60.562 1.00 94.81 381 ILE A O 1
ATOM 2760 N N . ASP A 1 382 ? -12.090 25.196 59.742 1.00 93.12 382 ASP A N 1
ATOM 2761 C CA . ASP A 1 382 ? -11.581 24.992 58.384 1.00 93.12 382 ASP A CA 1
ATOM 2762 C C . ASP A 1 382 ? -10.053 25.129 58.348 1.00 93.12 382 ASP A C 1
ATOM 2764 O O . ASP A 1 382 ? -9.355 24.338 57.717 1.00 93.12 382 ASP A O 1
ATOM 2768 N N . THR A 1 383 ? -9.516 26.108 59.085 1.00 93.06 383 THR A N 1
ATOM 2769 C CA . THR A 1 383 ? -8.070 26.322 59.231 1.00 93.06 383 THR A CA 1
ATOM 2770 C C . THR A 1 383 ? -7.717 26.845 60.620 1.00 93.06 383 THR A C 1
ATOM 2772 O O . THR A 1 383 ? -8.475 27.610 61.215 1.00 93.06 383 THR A O 1
ATOM 2775 N N . ILE A 1 384 ? -6.543 26.454 61.118 1.00 94.50 384 ILE A N 1
ATOM 2776 C CA . ILE A 1 384 ? -5.862 27.051 62.270 1.00 94.50 384 ILE A CA 1
ATOM 2777 C C . ILE A 1 384 ? -4.369 27.135 61.946 1.00 94.50 384 ILE A C 1
ATOM 2779 O O . ILE A 1 384 ? -3.789 26.186 61.424 1.00 94.50 384 ILE A O 1
ATOM 2783 N N . SER A 1 385 ? -3.748 28.270 62.241 1.00 92.69 385 SER A N 1
ATOM 2784 C CA . SER A 1 385 ? -2.307 28.462 62.123 1.00 92.69 385 SER A CA 1
ATOM 2785 C C . SER A 1 385 ? -1.815 29.474 63.151 1.00 92.69 385 SER A C 1
ATOM 2787 O O . SER A 1 385 ? -2.573 30.299 63.661 1.00 92.69 385 SER A O 1
ATOM 2789 N N . THR A 1 386 ? -0.523 29.433 63.440 1.00 89.69 386 THR A N 1
ATOM 2790 C CA . THR A 1 386 ? 0.187 30.515 64.124 1.00 89.69 386 THR A CA 1
ATOM 2791 C C . THR A 1 386 ? 1.007 31.297 63.104 1.00 89.69 386 THR A C 1
ATOM 2793 O O . THR A 1 386 ? 1.401 30.759 62.070 1.00 89.69 386 THR A O 1
ATOM 2796 N N . ASP A 1 387 ? 1.250 32.575 63.377 1.00 85.69 387 ASP A N 1
ATOM 2797 C CA . ASP A 1 387 ? 2.146 33.428 62.586 1.00 85.69 387 ASP A CA 1
ATOM 2798 C C . ASP A 1 387 ? 3.609 32.949 62.609 1.00 85.69 387 ASP A C 1
ATOM 2800 O O . ASP A 1 387 ? 4.350 33.186 61.658 1.00 85.69 387 ASP A O 1
ATOM 2804 N N . ILE A 1 388 ? 4.007 32.227 63.660 1.00 82.62 388 ILE A N 1
ATOM 2805 C CA . ILE A 1 388 ? 5.333 31.617 63.825 1.00 82.62 388 ILE A CA 1
ATOM 2806 C C . ILE A 1 388 ? 5.221 30.160 64.296 1.00 82.62 388 ILE A C 1
ATOM 2808 O O . ILE A 1 388 ? 4.328 29.826 65.070 1.00 82.62 388 ILE A O 1
ATOM 2812 N N . SER A 1 389 ? 6.110 29.269 63.840 1.00 77.38 389 SER A N 1
ATOM 2813 C CA . SER A 1 389 ? 6.108 27.839 64.223 1.00 77.38 389 SER A CA 1
ATOM 2814 C C . SER A 1 389 ? 6.947 27.535 65.476 1.00 77.38 389 SER A C 1
ATOM 2816 O O . SER A 1 389 ? 6.695 26.552 66.175 1.00 77.38 389 SER A O 1
ATOM 2818 N N . THR A 1 390 ? 7.910 28.408 65.789 1.00 81.44 390 THR A N 1
ATOM 2819 C CA . THR A 1 390 ? 8.639 28.472 67.062 1.00 81.44 390 THR A CA 1
ATOM 2820 C C . THR A 1 390 ? 8.666 29.931 67.514 1.00 81.44 390 THR A C 1
ATOM 2822 O O . THR A 1 390 ? 9.075 30.789 66.736 1.00 81.44 390 THR A O 1
ATOM 2825 N N . ALA A 1 391 ? 8.231 30.225 68.738 1.00 82.12 391 ALA A N 1
ATOM 2826 C CA . ALA A 1 391 ? 8.213 31.577 69.296 1.00 82.12 391 ALA A CA 1
ATOM 2827 C C . ALA A 1 391 ? 9.264 31.750 70.389 1.00 82.12 391 ALA A C 1
ATOM 2829 O O . ALA A 1 391 ? 9.611 30.798 71.081 1.00 82.12 391 ALA A O 1
ATOM 2830 N N . TYR A 1 392 ? 9.726 32.972 70.619 1.00 81.00 392 TYR A N 1
ATOM 2831 C CA . TYR A 1 392 ? 10.472 33.296 71.827 1.00 81.00 392 TYR A CA 1
ATOM 2832 C C . TYR A 1 392 ? 9.548 33.796 72.940 1.00 81.00 392 TYR A C 1
ATOM 2834 O O . TYR A 1 392 ? 8.510 34.393 72.664 1.00 81.00 392 TYR A O 1
ATOM 2842 N N . THR A 1 393 ? 9.927 33.635 74.211 1.00 75.44 393 THR A N 1
ATOM 2843 C CA . THR A 1 393 ? 9.126 34.137 75.350 1.00 75.44 393 THR A CA 1
ATOM 2844 C C . THR A 1 393 ? 8.850 35.645 75.296 1.00 75.44 393 THR A C 1
ATOM 2846 O O . THR A 1 393 ? 7.885 36.113 75.897 1.00 75.44 393 THR A O 1
ATOM 2849 N N . SER A 1 394 ? 9.664 36.419 74.571 1.00 70.12 394 SER A N 1
ATOM 2850 C CA . SER A 1 394 ? 9.471 37.858 74.347 1.00 70.12 394 SER A CA 1
ATOM 2851 C C . SER A 1 394 ? 8.563 38.203 73.160 1.00 70.12 394 SER A C 1
ATOM 2853 O O . SER A 1 394 ? 8.269 39.380 72.959 1.00 70.12 394 SER A O 1
ATOM 2855 N N . GLN A 1 395 ? 8.122 37.223 72.372 1.00 78.69 395 GLN A N 1
ATOM 2856 C CA . GLN A 1 395 ? 7.289 37.440 71.193 1.00 78.69 395 GLN A CA 1
ATOM 2857 C C . GLN A 1 395 ? 5.812 37.220 71.523 1.00 78.69 395 GLN A C 1
ATOM 2859 O O . GLN A 1 395 ? 5.448 36.315 72.274 1.00 78.69 395 GLN A O 1
ATOM 2864 N N . SER A 1 396 ? 4.947 38.066 70.964 1.00 83.88 396 SER A N 1
ATOM 2865 C CA . SER A 1 396 ? 3.519 37.768 70.878 1.00 83.88 396 SER A CA 1
ATOM 2866 C C . SER A 1 396 ? 3.272 36.774 69.750 1.00 83.88 396 SER A C 1
ATOM 2868 O O . SER A 1 396 ? 3.927 36.866 68.716 1.00 83.88 396 SER A O 1
ATOM 2870 N N . VAL A 1 397 ? 2.306 35.879 69.928 1.00 89.25 397 VAL A N 1
ATOM 2871 C CA . VAL A 1 397 ? 1.920 34.879 68.923 1.00 89.25 397 VAL A CA 1
ATOM 2872 C C . VAL A 1 397 ? 0.503 35.173 68.473 1.00 89.25 397 VAL A C 1
ATOM 2874 O O . VAL A 1 397 ? -0.397 35.263 69.307 1.00 89.25 397 VAL A O 1
ATOM 2877 N N . THR A 1 398 ? 0.280 35.286 67.172 1.00 92.81 398 THR A N 1
ATOM 2878 C CA . THR A 1 398 ? -1.061 35.463 66.611 1.00 92.81 398 THR A CA 1
ATOM 2879 C C . THR A 1 398 ? -1.587 34.135 66.087 1.00 92.81 398 THR A C 1
ATOM 2881 O O . THR A 1 398 ? -1.073 33.584 65.117 1.00 92.81 398 THR A O 1
ATOM 2884 N N . VAL A 1 399 ? -2.651 33.630 66.712 1.00 94.25 399 VAL A N 1
ATOM 2885 C CA . VAL A 1 399 ? -3.411 32.478 66.215 1.00 94.25 399 VAL A CA 1
ATOM 2886 C C . VAL A 1 399 ? -4.415 32.985 65.191 1.00 94.25 399 VAL A C 1
ATOM 2888 O O . VAL A 1 399 ? -5.274 33.795 65.533 1.00 94.25 399 VAL A O 1
ATOM 2891 N N . SER A 1 400 ? -4.314 32.515 63.952 1.00 95.06 400 SER A N 1
ATOM 2892 C CA . SER A 1 400 ? -5.289 32.770 62.890 1.00 95.06 400 SER A CA 1
ATOM 2893 C C . SER A 1 400 ? -6.123 31.520 62.662 1.00 95.06 400 SER A C 1
ATOM 2895 O O . SER A 1 400 ? -5.584 30.416 62.613 1.00 95.06 400 SER A O 1
ATOM 2897 N N . PHE A 1 401 ? -7.435 31.672 62.534 1.00 95.81 401 PHE A N 1
ATOM 2898 C CA . PHE A 1 401 ? -8.329 30.546 62.294 1.00 95.81 401 PHE A CA 1
ATOM 2899 C C . PHE A 1 401 ? -9.515 30.944 61.423 1.00 95.81 401 PHE A C 1
ATOM 2901 O O . PHE A 1 401 ? -9.927 32.105 61.400 1.00 95.81 401 PHE A O 1
ATOM 2908 N N . THR A 1 402 ? -10.088 29.962 60.733 1.00 95.38 402 THR A N 1
ATOM 2909 C CA . THR A 1 402 ? -11.332 30.123 59.978 1.00 95.38 402 THR A CA 1
ATOM 2910 C C . THR A 1 402 ? -12.365 29.119 60.463 1.00 95.38 402 THR A C 1
ATOM 2912 O O . THR A 1 402 ? -12.109 27.918 60.484 1.00 95.38 402 THR A O 1
ATOM 2915 N N . ILE A 1 403 ? -13.539 29.620 60.839 1.00 96.31 403 ILE A N 1
ATOM 2916 C CA . ILE A 1 403 ? -14.725 28.832 61.175 1.00 96.31 403 ILE A CA 1
ATOM 2917 C C . ILE A 1 403 ? -15.645 28.840 59.966 1.00 96.31 403 ILE A C 1
ATOM 2919 O O . ILE A 1 403 ? -15.938 29.911 59.438 1.00 96.31 403 ILE A O 1
ATOM 2923 N N . LYS A 1 404 ? -16.142 27.680 59.546 1.00 94.69 404 LYS A N 1
ATOM 2924 C CA . LYS A 1 404 ? -17.059 27.561 58.410 1.00 94.69 404 LYS A CA 1
ATOM 2925 C C . LYS A 1 404 ? -18.329 26.832 58.814 1.00 94.69 404 LYS A C 1
ATOM 2927 O O . LYS A 1 404 ? -18.253 25.785 59.440 1.00 94.69 404 LYS A O 1
ATOM 2932 N N . ASN A 1 405 ? -19.485 27.347 58.399 1.00 94.69 405 ASN A N 1
ATOM 2933 C CA . ASN A 1 405 ? -20.748 26.626 58.500 1.00 94.69 405 ASN A CA 1
ATOM 2934 C C . ASN A 1 405 ? -20.926 25.706 57.278 1.00 94.69 405 ASN A C 1
ATOM 2936 O O . ASN A 1 405 ? -21.356 26.150 56.213 1.00 94.69 405 ASN A O 1
ATOM 2940 N N . SER A 1 406 ? -20.580 24.432 57.424 1.00 91.44 406 SER A N 1
ATOM 2941 C CA . SER A 1 406 ? -20.726 23.370 56.421 1.00 91.44 406 SER A CA 1
ATOM 2942 C C . SER A 1 406 ? -22.103 22.692 56.436 1.00 91.44 406 SER A C 1
ATOM 2944 O O . SER A 1 406 ? -22.336 21.768 55.658 1.00 91.44 406 SER A O 1
ATOM 2946 N N . GLY A 1 407 ? -23.021 23.146 57.295 1.00 88.06 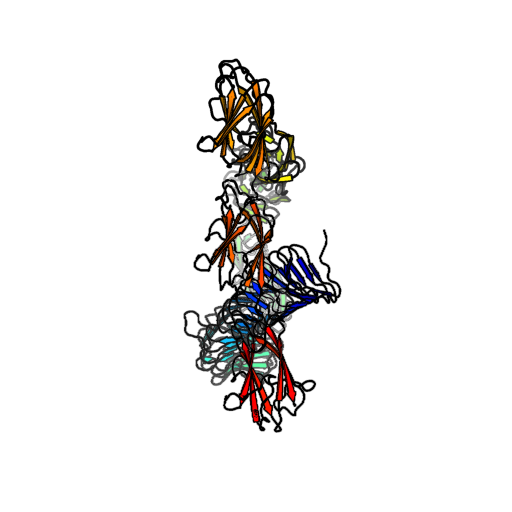407 GLY A N 1
ATOM 2947 C CA . GLY A 1 407 ? -24.384 22.630 57.381 1.00 88.06 407 GLY A CA 1
ATOM 2948 C C . GLY A 1 407 ? -25.335 23.307 56.398 1.00 88.06 407 GLY A C 1
ATOM 2949 O O . GLY A 1 407 ? -25.038 24.351 55.823 1.00 88.06 407 GLY A O 1
ATOM 2950 N N . ASN A 1 408 ? -26.532 22.739 56.249 1.00 84.12 408 ASN A N 1
ATOM 2951 C CA . ASN A 1 408 ? -27.566 23.216 55.321 1.00 84.12 408 ASN A CA 1
ATOM 2952 C C . ASN A 1 408 ? -28.587 24.179 55.972 1.00 84.12 408 ASN A C 1
ATOM 2954 O O . ASN A 1 408 ? -29.615 24.494 55.370 1.00 84.12 408 ASN A O 1
ATOM 2958 N N . ALA A 1 409 ? -28.319 24.670 57.189 1.00 88.62 409 ALA A N 1
ATOM 2959 C CA . ALA A 1 409 ? -29.030 25.789 57.819 1.00 88.62 409 ALA A CA 1
ATOM 2960 C C . ALA A 1 409 ? -28.050 26.863 58.324 1.00 88.62 409 ALA A C 1
ATOM 2962 O O . ALA A 1 409 ? -26.887 26.574 58.593 1.00 88.62 409 ALA A O 1
ATOM 2963 N N . ALA A 1 410 ? -28.514 28.108 58.458 1.00 89.31 410 ALA A N 1
ATOM 2964 C CA . ALA A 1 410 ? -27.701 29.190 59.012 1.00 89.31 410 ALA A CA 1
ATOM 2965 C C . ALA A 1 410 ? -27.399 28.959 60.506 1.00 89.31 410 ALA A C 1
ATOM 2967 O O . ALA A 1 410 ? -28.283 28.551 61.260 1.00 89.31 410 ALA A O 1
ATOM 2968 N N . ALA A 1 411 ? -26.170 29.254 60.924 1.00 91.12 411 ALA A N 1
ATOM 2969 C CA . ALA A 1 411 ? -25.732 29.241 62.314 1.00 91.12 411 ALA A CA 1
ATOM 2970 C C . ALA A 1 411 ? -25.979 30.611 62.967 1.00 91.12 411 ALA A C 1
ATOM 2972 O O . ALA A 1 411 ? -25.739 31.656 62.354 1.00 91.12 411 ALA A O 1
ATOM 2973 N N . GLY A 1 412 ? -26.444 30.612 64.219 1.00 90.00 412 GLY A N 1
ATOM 2974 C CA . GLY A 1 412 ? -26.525 31.825 65.039 1.00 90.00 412 GLY A CA 1
ATOM 2975 C C . GLY A 1 412 ? -25.139 32.370 65.406 1.00 90.00 412 GLY A C 1
ATOM 2976 O O . GLY A 1 412 ? -24.125 31.726 65.157 1.00 90.00 412 GLY A O 1
ATOM 2977 N N . ALA A 1 413 ? -25.090 33.570 65.990 1.00 93.06 413 ALA A N 1
ATOM 2978 C CA . ALA A 1 413 ? -23.837 34.124 66.507 1.00 93.06 413 ALA A CA 1
ATOM 2979 C C . ALA A 1 413 ? -23.334 33.314 67.718 1.00 93.06 413 ALA A C 1
ATOM 2981 O O . ALA A 1 413 ? -24.140 32.882 68.543 1.00 93.06 413 ALA A O 1
ATOM 2982 N N . THR A 1 414 ? -22.016 33.152 67.833 1.00 94.75 414 THR A N 1
ATOM 2983 C CA . THR A 1 414 ? -21.346 32.435 68.931 1.00 94.75 414 THR A CA 1
ATOM 2984 C C . THR A 1 414 ? -19.987 33.081 69.278 1.00 94.75 414 THR A C 1
ATOM 2986 O O . THR A 1 414 ? -19.669 34.174 68.811 1.00 94.75 414 THR A O 1
ATOM 2989 N N . GLU A 1 415 ? -19.185 32.454 70.136 1.00 95.38 415 GLU A N 1
ATOM 2990 C CA . GLU A 1 415 ? -17.827 32.837 70.500 1.00 95.38 415 GLU A CA 1
ATOM 2991 C C . GLU A 1 415 ? -16.862 31.668 70.263 1.00 95.38 415 GLU A C 1
ATOM 2993 O O . GLU A 1 415 ? -17.048 30.571 70.794 1.00 95.38 415 GLU A O 1
ATOM 2998 N N . ALA A 1 416 ? -15.774 31.940 69.544 1.00 95.56 416 ALA A N 1
ATOM 2999 C CA . ALA A 1 416 ? -14.664 31.014 69.409 1.00 95.56 416 ALA A CA 1
ATOM 3000 C C . ALA A 1 416 ? -13.774 31.090 70.653 1.00 95.56 416 ALA A C 1
ATOM 3002 O O . ALA A 1 416 ? -13.362 32.184 71.052 1.00 95.56 416 ALA A O 1
ATOM 3003 N N . TYR A 1 417 ? -13.469 29.954 71.276 1.00 96.31 417 TYR A N 1
ATOM 3004 C CA . TYR A 1 417 ? -12.601 29.888 72.456 1.00 96.31 417 TYR A CA 1
ATOM 3005 C C . TYR A 1 417 ? -11.213 29.383 72.069 1.00 96.31 417 TYR A C 1
ATOM 3007 O O . TYR A 1 417 ? -11.095 28.390 71.354 1.00 96.31 417 TYR A O 1
ATOM 3015 N N . ILE A 1 418 ? -10.172 30.058 72.560 1.00 95.94 418 ILE A N 1
ATOM 3016 C CA . ILE A 1 418 ? -8.771 29.729 72.290 1.00 95.94 418 ILE A CA 1
ATOM 3017 C C . ILE A 1 418 ? -8.121 29.251 73.583 1.00 95.94 418 ILE A C 1
ATOM 3019 O O . ILE A 1 418 ? -8.088 29.984 74.574 1.00 95.94 418 ILE A O 1
ATOM 3023 N N . TYR A 1 419 ? -7.583 28.037 73.565 1.00 93.94 419 TYR A N 1
ATOM 3024 C CA . TYR A 1 419 ? -6.947 27.376 74.699 1.00 93.94 419 TYR A CA 1
ATOM 3025 C C . TYR A 1 419 ? -5.468 27.112 74.442 1.00 93.94 419 TYR A C 1
ATOM 3027 O O . TYR A 1 419 ? -5.081 26.887 73.303 1.00 93.94 419 TYR A O 1
ATOM 3035 N N . ASP A 1 420 ? -4.670 27.056 75.504 1.00 93.56 420 ASP A N 1
ATOM 3036 C CA . ASP A 1 420 ? -3.379 26.365 75.532 1.00 93.56 420 ASP A CA 1
ATOM 3037 C C . ASP A 1 420 ? -3.471 25.176 76.493 1.00 93.56 420 ASP A C 1
ATOM 3039 O O . ASP A 1 420 ? -3.675 25.339 77.703 1.00 93.56 420 ASP A O 1
ATOM 3043 N N . GLY A 1 421 ? -3.415 23.963 75.939 1.00 88.75 421 GLY A N 1
ATOM 3044 C CA . GLY A 1 421 ? -3.830 22.758 76.651 1.00 88.75 421 GLY A CA 1
ATOM 3045 C C . GLY A 1 421 ? -5.264 22.914 77.170 1.00 88.75 421 GLY A C 1
ATOM 3046 O O . GLY A 1 421 ? -6.197 23.067 76.390 1.00 88.75 421 GLY A O 1
ATOM 3047 N N . ASN A 1 422 ? -5.434 22.929 78.496 1.00 86.69 422 ASN A N 1
ATOM 3048 C CA . ASN A 1 422 ? -6.736 23.127 79.151 1.00 86.69 422 ASN A CA 1
ATOM 3049 C C . ASN A 1 422 ? -6.971 24.571 79.638 1.00 86.69 422 ASN A C 1
ATOM 3051 O O . ASN A 1 422 ? -8.005 24.858 80.243 1.00 86.69 422 ASN A O 1
ATOM 3055 N N . THR A 1 423 ? -6.018 25.482 79.428 1.00 89.44 423 THR A N 1
ATOM 3056 C CA . THR A 1 423 ? -6.096 26.862 79.926 1.00 89.44 423 THR A CA 1
ATOM 3057 C C . THR A 1 423 ? -6.728 27.760 78.873 1.00 89.44 423 THR A C 1
ATOM 3059 O O . THR A 1 423 ? -6.177 27.908 77.788 1.00 89.44 423 THR A O 1
ATOM 3062 N N . LEU A 1 424 ? -7.865 28.390 79.181 1.00 92.56 424 LEU A N 1
ATOM 3063 C CA . LEU A 1 424 ? -8.494 29.358 78.277 1.00 92.56 424 LEU A CA 1
ATOM 3064 C C . LEU A 1 424 ? -7.643 30.635 78.203 1.00 92.56 424 LEU A C 1
ATOM 3066 O O . LEU A 1 424 ? -7.461 31.318 79.211 1.00 92.56 424 LEU A O 1
ATOM 3070 N N . LEU A 1 425 ? -7.152 30.966 77.010 1.00 92.50 425 LEU A N 1
ATOM 3071 C CA . LEU A 1 425 ? -6.358 32.167 76.744 1.00 92.50 425 LEU A CA 1
ATOM 3072 C C . LEU A 1 425 ? -7.232 33.370 76.385 1.00 92.50 425 LEU A C 1
ATOM 3074 O O . LEU A 1 425 ? -6.904 34.500 76.746 1.00 92.50 425 LEU A O 1
ATOM 3078 N N . GLY A 1 426 ? -8.346 33.135 75.691 1.00 92.75 426 GLY A N 1
ATOM 3079 C CA . GLY A 1 426 ? -9.268 34.194 75.304 1.00 92.75 426 GLY A CA 1
ATOM 3080 C C . GLY A 1 426 ? -10.421 33.719 74.431 1.00 92.75 426 GLY A C 1
ATOM 3081 O O . GLY A 1 426 ? -10.572 32.529 74.151 1.00 92.75 426 GLY A O 1
ATOM 3082 N N . LYS A 1 427 ? -11.253 34.681 74.032 1.00 95.00 427 LYS A N 1
ATOM 3083 C CA . LYS A 1 427 ? -12.462 34.466 73.239 1.00 95.00 427 LYS A CA 1
ATOM 3084 C C . LYS A 1 427 ? -12.530 35.468 72.092 1.00 95.00 427 LYS A C 1
ATOM 3086 O O . LYS A 1 427 ? -12.122 36.616 72.268 1.00 95.00 427 LYS A O 1
ATOM 3091 N N . VAL A 1 428 ? -13.085 35.053 70.958 1.00 95.75 428 VAL A N 1
ATOM 3092 C CA . VAL A 1 428 ? -13.319 35.901 69.780 1.00 95.75 428 VAL A CA 1
ATOM 3093 C C . VAL A 1 428 ? -14.786 35.785 69.374 1.00 95.75 428 VAL A C 1
ATOM 3095 O O . VAL A 1 428 ? -15.278 34.682 69.159 1.00 95.75 428 VAL A O 1
ATOM 3098 N N . SER A 1 429 ? -15.504 36.906 69.274 1.00 94.56 429 SER A N 1
ATOM 3099 C CA . SER A 1 429 ? -16.912 36.899 68.855 1.00 94.56 429 SER A CA 1
ATOM 3100 C C . SER A 1 429 ? -17.054 36.507 67.381 1.00 94.56 429 SER A C 1
ATOM 3102 O O . SER A 1 429 ? -16.391 37.080 66.518 1.00 94.56 429 SER A O 1
ATOM 3104 N N . VAL A 1 430 ? -17.965 35.577 67.099 1.00 92.75 430 VAL A N 1
ATOM 3105 C CA . VAL A 1 430 ? -18.298 35.074 65.763 1.00 92.75 430 VAL A CA 1
ATOM 3106 C C . VAL A 1 430 ? -19.732 35.493 65.444 1.00 92.75 430 VAL A C 1
ATOM 3108 O O . VAL A 1 430 ? -20.680 35.129 66.141 1.00 92.75 430 VAL A O 1
ATOM 3111 N N . GLY A 1 431 ? -19.910 36.299 64.397 1.00 91.19 431 GLY A N 1
ATOM 3112 C CA . GLY A 1 431 ? -21.243 36.688 63.929 1.00 91.19 431 GLY A CA 1
ATOM 3113 C C . GLY A 1 431 ? -22.045 35.497 63.390 1.00 91.19 431 GLY A C 1
ATOM 3114 O O . GLY A 1 431 ? -21.501 34.420 63.168 1.00 91.19 431 GLY A O 1
ATOM 3115 N N . ALA A 1 432 ? -23.343 35.690 63.146 1.00 91.81 432 ALA A N 1
ATOM 3116 C CA . ALA A 1 432 ? -24.161 34.658 62.507 1.00 91.81 432 ALA A CA 1
ATOM 3117 C C . ALA A 1 432 ? -23.596 34.288 61.122 1.00 91.81 432 ALA A C 1
ATOM 3119 O O . ALA A 1 432 ? -23.250 35.173 60.334 1.00 91.81 432 ALA A O 1
ATOM 3120 N N . LEU A 1 433 ? -23.538 32.991 60.815 1.00 93.25 433 LEU A N 1
ATOM 3121 C CA . LEU A 1 433 ? -22.988 32.470 59.563 1.00 93.25 433 LEU A CA 1
ATOM 3122 C C . LEU A 1 433 ? -24.086 31.841 58.705 1.00 93.25 433 LEU A C 1
ATOM 3124 O O . LEU A 1 433 ? -24.748 30.881 59.104 1.00 93.25 433 LEU A O 1
ATOM 3128 N N . ALA A 1 434 ? -24.258 32.353 57.485 1.00 92.62 434 ALA A N 1
ATOM 3129 C CA . ALA A 1 434 ? -25.109 31.718 56.481 1.00 92.62 434 ALA A CA 1
ATOM 3130 C C . ALA A 1 434 ? -24.580 30.318 56.104 1.00 92.62 434 ALA A C 1
ATOM 3132 O O . ALA A 1 434 ? -23.437 29.977 56.401 1.00 92.62 434 ALA A O 1
ATOM 3133 N N . VAL A 1 435 ? -25.405 29.511 55.432 1.00 89.38 435 VAL A N 1
ATOM 3134 C CA . VAL A 1 435 ? -24.986 28.215 54.861 1.00 89.38 435 VAL A CA 1
ATOM 3135 C C . VAL A 1 435 ? -23.766 28.412 53.957 1.00 89.38 435 VAL A C 1
ATOM 3137 O O . VAL A 1 435 ? -23.787 29.273 53.078 1.00 89.38 435 VAL A O 1
ATOM 3140 N N . GLY A 1 436 ? -22.698 27.647 54.192 1.00 88.75 436 GLY A N 1
ATOM 3141 C CA . GLY A 1 436 ? -21.417 27.770 53.489 1.00 88.75 436 GLY A CA 1
ATOM 3142 C C . GLY A 1 436 ? -20.590 29.006 53.861 1.00 88.75 436 GLY A C 1
ATOM 3143 O O . GLY A 1 436 ? -19.472 29.153 53.368 1.00 88.75 436 GLY A O 1
ATOM 3144 N N . GLY A 1 437 ? -21.117 29.891 54.711 1.00 91.56 437 GLY A N 1
ATOM 3145 C CA . GLY A 1 437 ? -20.433 31.088 55.182 1.00 91.56 437 GLY A CA 1
ATOM 3146 C C . GLY A 1 437 ? -19.269 30.751 56.109 1.00 91.56 437 GLY A C 1
ATOM 3147 O O . GLY A 1 437 ? -19.290 29.738 56.810 1.00 91.56 437 GLY A O 1
ATOM 3148 N N . ALA A 1 438 ? -18.264 31.622 56.125 1.00 93.56 438 ALA A N 1
ATOM 3149 C CA . ALA A 1 438 ? -17.092 31.477 56.971 1.00 93.56 438 ALA A CA 1
ATOM 3150 C C . ALA A 1 438 ? -16.766 32.778 57.711 1.00 93.56 438 ALA A C 1
ATOM 3152 O O . ALA A 1 438 ? -17.049 33.876 57.229 1.00 93.56 438 ALA A O 1
ATOM 3153 N N . PHE A 1 439 ? -16.155 32.635 58.880 1.00 95.69 439 PHE A N 1
ATOM 3154 C CA . PHE A 1 439 ? -15.587 33.705 59.682 1.00 95.69 439 PHE A CA 1
ATOM 3155 C C . PHE A 1 439 ? -14.098 33.436 59.867 1.00 95.69 439 PHE A C 1
ATOM 3157 O O . PHE A 1 439 ? -13.729 32.394 60.403 1.00 95.69 439 PHE A O 1
ATOM 3164 N N . SER A 1 440 ? -13.252 34.382 59.466 1.00 95.62 440 SER A N 1
ATOM 3165 C CA . SER A 1 440 ? -11.825 34.351 59.789 1.00 95.62 440 SER A CA 1
ATOM 3166 C C . SER A 1 440 ? -11.557 35.284 60.963 1.00 95.62 440 SER A C 1
ATOM 3168 O O . SER A 1 440 ? -11.901 36.466 60.919 1.00 95.62 440 SER A O 1
ATOM 3170 N N . GLY A 1 441 ? -10.953 34.739 62.013 1.00 92.19 441 GLY A N 1
ATOM 3171 C CA . GLY A 1 441 ? -10.607 35.452 63.233 1.00 92.19 441 GLY A CA 1
ATOM 3172 C C . GLY A 1 441 ? -9.123 35.329 63.541 1.00 92.19 441 GLY A C 1
ATOM 3173 O O . GLY A 1 441 ? -8.462 34.368 63.145 1.00 92.19 441 GLY A O 1
ATOM 3174 N N . THR A 1 442 ? -8.604 36.306 64.277 1.00 93.75 442 THR A N 1
ATOM 3175 C CA . THR A 1 442 ? -7.265 36.237 64.857 1.00 93.75 442 THR A CA 1
ATOM 3176 C C . THR A 1 442 ? -7.323 36.500 66.356 1.00 93.75 442 THR A C 1
ATOM 3178 O O . THR A 1 442 ? -8.171 37.251 66.843 1.00 93.75 442 THR A O 1
ATOM 3181 N N . PHE A 1 443 ? -6.425 35.865 67.105 1.00 94.19 443 PHE A N 1
ATOM 3182 C CA . PHE A 1 443 ? -6.233 36.107 68.529 1.00 94.19 443 PHE A CA 1
ATOM 3183 C C . PHE A 1 443 ? -4.741 36.217 68.837 1.00 94.19 443 PHE A C 1
ATOM 3185 O O . PHE A 1 443 ? -3.987 35.265 68.640 1.00 94.19 443 PHE A O 1
ATOM 3192 N N . THR A 1 444 ? -4.310 37.379 69.331 1.00 93.19 444 THR A N 1
ATOM 3193 C CA . THR A 1 444 ? -2.912 37.612 69.703 1.00 93.19 444 THR A CA 1
ATOM 3194 C C . THR A 1 444 ? -2.684 37.267 71.170 1.00 93.19 444 THR A C 1
ATOM 3196 O O . THR A 1 444 ? -3.156 37.948 72.082 1.00 93.19 444 THR A O 1
ATOM 3199 N N . ILE A 1 445 ? -1.899 36.221 71.397 1.00 90.75 445 ILE A N 1
ATOM 3200 C CA . ILE A 1 445 ? -1.339 35.858 72.691 1.00 90.75 445 ILE A CA 1
ATOM 3201 C C . ILE A 1 445 ? -0.197 36.837 72.976 1.00 90.75 445 ILE A C 1
ATOM 3203 O O . ILE A 1 445 ? 0.805 36.866 72.263 1.00 90.75 445 ILE A O 1
ATOM 3207 N N . ALA A 1 446 ? -0.355 37.680 73.996 1.00 84.38 446 ALA A N 1
ATOM 3208 C CA . ALA A 1 446 ? 0.643 38.692 74.338 1.00 84.38 446 ALA A CA 1
ATOM 3209 C C . ALA A 1 446 ? 2.001 38.070 74.722 1.00 84.38 446 ALA A C 1
ATOM 3211 O O . ALA A 1 446 ? 2.054 36.989 75.316 1.00 84.38 446 ALA A O 1
ATOM 3212 N N . ALA A 1 447 ? 3.093 38.789 74.440 1.00 80.19 447 ALA A N 1
ATOM 3213 C CA . ALA A 1 447 ? 4.444 38.390 74.831 1.00 80.19 447 ALA A CA 1
ATOM 3214 C C . ALA A 1 447 ? 4.533 38.054 76.332 1.00 80.19 447 ALA A C 1
ATOM 3216 O O . ALA A 1 447 ? 3.922 38.719 77.174 1.00 80.19 447 ALA A O 1
ATOM 3217 N N . GLY A 1 448 ? 5.281 37.003 76.671 1.00 77.94 448 GLY A N 1
ATOM 3218 C CA . GLY A 1 448 ? 5.459 36.518 78.043 1.00 77.94 448 GLY A CA 1
ATOM 3219 C C . GLY A 1 448 ? 4.297 35.696 78.613 1.00 77.94 448 GLY A C 1
ATOM 3220 O O . GLY A 1 448 ? 4.362 35.300 79.775 1.00 77.94 448 GLY A O 1
ATOM 3221 N N . LYS A 1 449 ? 3.230 35.433 77.841 1.00 84.69 449 LYS A N 1
ATOM 3222 C CA . LYS A 1 449 ? 2.109 34.577 78.281 1.00 84.69 449 LYS A CA 1
ATOM 3223 C C . LYS A 1 449 ? 2.348 33.084 78.086 1.00 84.69 449 LYS A C 1
ATOM 3225 O O . LYS A 1 449 ? 1.719 32.297 78.786 1.00 84.69 449 LYS A O 1
ATOM 3230 N N . LEU A 1 450 ? 3.249 32.711 77.182 1.00 87.69 450 LEU A N 1
ATOM 3231 C CA . LEU A 1 450 ? 3.662 31.329 76.967 1.00 87.69 450 LEU A CA 1
ATOM 3232 C C . LEU A 1 450 ? 5.032 31.104 77.610 1.00 87.69 450 LEU A C 1
ATOM 3234 O O . LEU A 1 450 ? 5.952 31.910 77.450 1.00 87.69 450 LEU A O 1
ATOM 3238 N N . SER A 1 451 ? 5.146 30.032 78.384 1.00 85.44 451 SER A N 1
ATOM 3239 C CA . SER A 1 451 ? 6.399 29.605 79.007 1.00 85.44 451 SER A CA 1
ATOM 3240 C C . SER A 1 451 ? 7.333 28.952 77.986 1.00 85.44 451 SER A C 1
ATOM 3242 O O . SER A 1 451 ? 6.906 28.581 76.906 1.00 85.44 451 SER A O 1
ATOM 3244 N N . VAL A 1 452 ? 8.609 28.754 78.325 1.00 84.25 452 VAL A N 1
ATOM 3245 C CA . VAL A 1 452 ? 9.483 27.905 77.497 1.00 84.25 452 VAL A CA 1
ATOM 3246 C C . VAL A 1 452 ? 8.940 26.470 77.489 1.00 84.25 452 VAL A C 1
ATOM 3248 O O . VAL A 1 452 ? 8.704 25.903 78.556 1.00 84.25 452 VAL A O 1
ATOM 3251 N N . GLY A 1 453 ? 8.771 25.882 76.305 1.00 85.94 453 GLY A N 1
ATOM 3252 C CA . GLY A 1 453 ? 8.243 24.532 76.111 1.00 85.94 453 GLY A CA 1
ATOM 3253 C C . GLY A 1 453 ? 7.293 24.421 74.918 1.00 85.94 453 GLY A C 1
ATOM 3254 O O . GLY A 1 453 ? 7.035 25.388 74.207 1.00 85.94 453 GLY A O 1
ATOM 3255 N N . THR A 1 454 ? 6.768 23.219 74.680 1.00 88.31 454 THR A N 1
ATOM 3256 C CA . THR A 1 454 ? 5.773 22.976 73.628 1.00 88.31 454 THR A CA 1
ATOM 3257 C C . THR A 1 454 ? 4.361 23.245 74.147 1.00 88.31 454 THR A C 1
ATOM 3259 O O . THR A 1 454 ? 3.931 22.645 75.129 1.00 88.31 454 THR A O 1
ATOM 3262 N N . HIS A 1 455 ? 3.640 24.113 73.447 1.00 91.19 455 HIS A N 1
ATOM 3263 C CA . HIS A 1 455 ? 2.266 24.531 73.699 1.00 91.19 455 HIS A CA 1
ATOM 3264 C C . HIS A 1 455 ? 1.321 23.922 72.654 1.00 91.19 455 HIS A C 1
ATOM 3266 O O . HIS A 1 455 ? 1.702 23.734 71.497 1.00 91.19 455 HIS A O 1
ATOM 3272 N N . THR A 1 456 ? 0.089 23.589 73.053 1.00 93.38 456 THR A N 1
ATOM 3273 C CA . THR A 1 456 ? -0.942 23.041 72.148 1.00 93.38 456 THR A CA 1
ATOM 3274 C C . THR A 1 456 ? -2.127 23.989 72.126 1.00 93.38 456 THR A C 1
ATOM 3276 O O . THR A 1 456 ? -2.960 23.976 73.033 1.00 93.38 456 THR A O 1
ATOM 3279 N N . LEU A 1 457 ? -2.184 24.821 71.090 1.00 95.06 457 LEU A N 1
ATOM 3280 C CA . LEU A 1 457 ? -3.175 25.873 70.940 1.00 95.06 457 LEU A CA 1
ATOM 3281 C C . LEU A 1 457 ? -4.432 25.314 70.275 1.00 95.06 457 LEU A C 1
ATOM 3283 O O . LEU A 1 457 ? -4.377 24.906 69.121 1.00 95.06 457 LEU A O 1
ATOM 3287 N N . THR A 1 458 ? -5.556 25.278 70.987 1.00 95.38 458 THR A N 1
ATOM 3288 C CA . THR A 1 458 ? -6.822 24.715 70.485 1.00 95.38 458 THR A CA 1
ATOM 3289 C C . THR A 1 458 ? -7.850 25.815 70.275 1.00 95.38 458 THR A C 1
ATOM 3291 O O . THR A 1 458 ? -8.087 26.605 71.187 1.00 95.38 458 THR A O 1
ATOM 3294 N N . VAL A 1 459 ? -8.482 25.853 69.101 1.00 96.38 459 VAL A N 1
ATOM 3295 C CA . VAL A 1 459 ? -9.630 26.721 68.811 1.00 96.38 459 VAL A CA 1
ATOM 3296 C C . VAL A 1 459 ? -10.893 25.867 68.772 1.00 96.38 459 VAL A C 1
ATOM 3298 O O . VAL A 1 459 ? -10.924 24.835 68.103 1.00 96.38 459 VAL A O 1
ATOM 3301 N N . VAL A 1 460 ? -11.934 26.310 69.474 1.00 95.56 460 VAL A N 1
ATOM 3302 C CA . VAL A 1 460 ? -13.276 25.709 69.461 1.00 95.56 460 VAL A CA 1
ATOM 3303 C C . VAL A 1 460 ? -14.252 26.747 68.917 1.00 95.56 460 VAL A C 1
ATOM 3305 O O . VAL A 1 460 ? -14.348 27.828 69.494 1.00 95.56 460 VAL A O 1
ATOM 3308 N N . ALA A 1 461 ? -14.927 26.447 67.803 1.00 93.06 461 ALA A N 1
ATOM 3309 C CA . ALA A 1 461 ? -15.725 27.404 67.032 1.00 93.06 461 ALA A CA 1
ATOM 3310 C C . ALA A 1 461 ? -16.927 27.961 67.808 1.00 93.06 461 ALA A C 1
ATOM 3312 O O . ALA A 1 461 ? -17.178 29.165 67.772 1.00 93.06 461 ALA A O 1
ATOM 3313 N N . ASP A 1 462 ? -17.630 27.081 68.519 1.00 91.81 462 ASP A N 1
ATOM 3314 C CA . ASP A 1 462 ? -18.737 27.391 69.419 1.00 91.81 462 ASP A CA 1
ATOM 3315 C C . ASP A 1 462 ? -18.355 26.986 70.848 1.00 91.81 462 ASP A C 1
ATOM 3317 O O . ASP A 1 462 ? -18.879 26.038 71.430 1.00 91.81 462 ASP A O 1
ATOM 3321 N N . GLY A 1 463 ? -17.378 27.683 71.433 1.00 87.56 463 GLY A N 1
ATOM 3322 C CA . GLY A 1 463 ? -16.850 27.326 72.754 1.00 87.56 463 GLY A CA 1
ATOM 3323 C C . GLY A 1 463 ? -17.884 27.432 73.885 1.00 87.56 463 GLY A C 1
ATOM 3324 O O . GLY A 1 463 ? -17.702 26.852 74.957 1.00 87.56 463 GLY A O 1
ATOM 3325 N N . GLY A 1 464 ? -18.975 28.170 73.653 1.00 86.94 464 GLY A N 1
ATOM 3326 C CA . GLY A 1 464 ? -20.130 28.261 74.545 1.00 86.94 464 GLY A CA 1
ATOM 3327 C C . GLY A 1 464 ? -21.182 27.165 74.343 1.00 86.94 464 GLY A C 1
ATOM 3328 O O . GLY A 1 464 ? -22.069 27.057 75.191 1.00 86.94 464 GLY A O 1
ATOM 3329 N N . ASN A 1 465 ? -21.076 26.369 73.271 1.00 89.50 465 ASN A N 1
ATOM 3330 C CA . ASN A 1 465 ? -22.032 25.340 72.858 1.00 89.50 465 ASN A CA 1
ATOM 3331 C C . ASN A 1 465 ? -23.476 25.882 72.745 1.00 89.50 465 ASN A C 1
ATOM 3333 O O . ASN A 1 465 ? -24.404 25.359 73.371 1.00 89.50 465 ASN A O 1
ATOM 3337 N N . VAL A 1 466 ? -23.651 27.007 72.037 1.00 90.56 466 VAL A N 1
ATOM 3338 C CA . VAL A 1 466 ? -24.927 27.738 71.894 1.00 90.56 466 VAL A CA 1
ATOM 3339 C C . VAL A 1 466 ? -25.625 27.543 70.539 1.00 90.56 466 VAL A C 1
ATOM 3341 O O . VAL A 1 466 ? -26.814 27.855 70.427 1.00 90.56 466 VAL A O 1
ATOM 3344 N N . VAL A 1 467 ? -24.939 27.028 69.516 1.00 89.56 467 VAL A N 1
ATOM 3345 C CA . VAL A 1 467 ? -25.482 26.695 68.191 1.00 89.56 467 VAL A CA 1
ATOM 3346 C C . VAL A 1 467 ? -25.634 25.180 68.098 1.00 89.56 467 VAL A C 1
ATOM 3348 O O . VAL A 1 467 ? -24.664 24.456 68.208 1.00 89.56 467 VAL A O 1
ATOM 3351 N N . ALA A 1 468 ? -26.854 24.685 67.865 1.00 87.88 468 ALA A N 1
ATOM 3352 C CA . ALA A 1 468 ? -27.075 23.251 67.669 1.00 87.88 468 ALA A CA 1
ATOM 3353 C C . ALA A 1 468 ? -26.656 22.816 66.256 1.00 87.88 468 ALA A C 1
ATOM 3355 O O . ALA A 1 468 ? -27.208 23.308 65.262 1.00 87.88 468 ALA A O 1
ATOM 3356 N N . GLU A 1 469 ? -25.757 21.843 66.173 1.00 89.00 469 GLU A N 1
ATOM 3357 C CA . GLU A 1 469 ? -25.101 21.434 64.934 1.00 89.00 469 GLU A CA 1
ATOM 3358 C C . GLU A 1 469 ? -25.634 20.086 64.399 1.00 89.00 469 GLU A C 1
ATOM 3360 O O . GLU A 1 469 ? -26.376 19.345 65.065 1.00 89.00 469 GLU A O 1
ATOM 3365 N N . SER A 1 470 ? -25.328 19.758 63.139 1.00 86.00 470 SER A N 1
ATOM 3366 C CA . SER A 1 470 ? -25.523 18.408 62.596 1.00 86.00 470 SER A CA 1
ATOM 3367 C C . SER A 1 470 ? -24.473 17.431 63.112 1.00 86.00 470 SER A C 1
ATOM 3369 O O . SER A 1 470 ? -24.785 16.247 63.260 1.00 86.00 470 SER A O 1
ATOM 3371 N N . ASN A 1 471 ? -23.274 17.922 63.423 1.00 86.38 471 ASN A N 1
ATOM 3372 C CA . ASN A 1 471 ? -22.188 17.167 64.014 1.00 86.38 471 ASN A CA 1
ATOM 3373 C C . ASN A 1 471 ? -21.487 17.993 65.107 1.00 86.38 471 ASN A C 1
ATOM 3375 O O . ASN A 1 471 ? -20.671 18.845 64.826 1.00 86.38 471 ASN A O 1
ATOM 3379 N N . GLU A 1 472 ? -21.734 17.682 66.376 1.00 87.19 472 GLU A N 1
ATOM 3380 C CA . GLU A 1 472 ? -21.136 18.412 67.513 1.00 87.19 472 GLU A CA 1
ATOM 3381 C C . GLU A 1 472 ? -19.648 18.068 67.762 1.00 87.19 472 GLU A C 1
ATOM 3383 O O . GLU A 1 472 ? -19.066 18.482 68.760 1.00 87.19 472 GLU A O 1
ATOM 3388 N N . SER A 1 473 ? -19.025 17.230 66.921 1.00 87.19 473 SER A N 1
ATOM 3389 C CA . SER A 1 473 ? -17.676 16.692 67.173 1.00 87.19 473 SER A CA 1
ATOM 3390 C C . SER A 1 473 ? -16.580 17.233 66.253 1.00 87.19 473 SER A C 1
ATOM 3392 O O . SER A 1 473 ? -15.408 16.923 66.467 1.00 87.19 473 SER A O 1
ATOM 3394 N N . ASN A 1 474 ? -16.927 18.033 65.240 1.00 89.44 474 ASN A N 1
ATOM 3395 C CA . ASN A 1 474 ? -15.993 18.554 64.229 1.00 89.44 474 ASN A CA 1
ATOM 3396 C C . ASN A 1 474 ? -15.732 20.072 64.345 1.00 89.44 474 ASN A C 1
ATOM 3398 O O . ASN A 1 474 ? -15.092 20.651 63.465 1.00 89.44 474 ASN A O 1
ATOM 3402 N N . ASN A 1 475 ? -16.150 20.704 65.445 1.00 90.88 475 ASN A N 1
ATOM 3403 C CA . ASN A 1 475 ? -16.055 22.149 65.665 1.00 90.88 475 ASN A CA 1
ATOM 3404 C C . ASN A 1 475 ? -14.806 22.600 66.462 1.00 90.88 475 ASN A C 1
ATOM 3406 O O . ASN A 1 475 ? -14.747 23.736 66.938 1.00 90.88 475 ASN A O 1
ATOM 3410 N N . SER A 1 476 ? -13.781 21.743 66.590 1.00 93.50 476 SER A N 1
ATOM 3411 C CA . SER A 1 476 ? -12.507 22.074 67.252 1.00 93.50 476 SER A CA 1
ATOM 3412 C C . SER A 1 476 ? -11.275 21.590 66.479 1.00 93.50 476 SER A C 1
ATOM 3414 O O . SER A 1 476 ? -11.308 20.540 65.839 1.00 93.50 476 SER A O 1
ATOM 3416 N N . ALA A 1 477 ? -10.177 22.348 66.547 1.00 94.75 477 ALA A N 1
ATOM 3417 C CA . ALA A 1 477 ? -8.876 21.963 65.993 1.00 94.75 477 ALA A CA 1
ATOM 3418 C C . ALA A 1 477 ? -7.720 22.524 66.833 1.00 94.75 477 ALA A C 1
ATOM 3420 O O . ALA A 1 477 ? -7.864 23.562 67.482 1.00 94.75 477 ALA A O 1
ATOM 3421 N N . ALA A 1 478 ? -6.569 21.847 66.804 1.00 93.19 478 ALA A N 1
ATOM 3422 C CA . ALA A 1 478 ? -5.390 22.207 67.587 1.00 93.19 478 ALA A CA 1
ATOM 3423 C C . ALA A 1 478 ? -4.136 22.392 66.720 1.00 93.19 478 ALA A C 1
ATOM 3425 O O . ALA A 1 478 ? -3.944 21.685 65.733 1.00 93.19 478 ALA A O 1
ATOM 3426 N N . GLN A 1 479 ? -3.264 23.310 67.137 1.00 93.44 479 GLN A N 1
ATOM 3427 C CA . GLN A 1 479 ? -1.977 23.634 66.528 1.00 93.44 479 GLN A CA 1
ATOM 3428 C C . GLN A 1 479 ? -0.880 23.599 67.600 1.00 93.44 479 GLN A C 1
ATOM 3430 O O . GLN A 1 479 ? -0.984 24.262 68.632 1.00 93.44 479 GLN A O 1
ATOM 3435 N N . SER A 1 480 ? 0.195 22.847 67.363 1.00 90.69 480 SER A N 1
ATOM 3436 C CA . SER A 1 480 ? 1.361 22.857 68.254 1.00 90.69 480 SER A CA 1
ATOM 3437 C C . SER A 1 480 ? 2.274 24.049 67.963 1.00 90.69 480 SER A C 1
ATOM 3439 O O . SER A 1 480 ? 2.504 24.386 66.800 1.00 90.69 480 SER A O 1
ATOM 3441 N N . LEU A 1 481 ? 2.824 24.647 69.019 1.00 91.12 481 LEU A N 1
ATOM 3442 C CA . LEU A 1 481 ? 3.795 25.738 68.965 1.00 91.12 481 LEU A CA 1
ATOM 3443 C C . LEU A 1 481 ? 4.923 25.472 69.960 1.00 91.12 481 LEU A C 1
ATOM 3445 O O . LEU A 1 481 ? 4.663 25.227 71.135 1.00 91.12 481 LEU A O 1
ATOM 3449 N N . ASN A 1 482 ? 6.176 25.563 69.527 1.00 87.62 482 ASN A N 1
ATOM 3450 C CA . ASN A 1 482 ? 7.308 25.485 70.447 1.00 87.62 482 ASN A CA 1
ATOM 3451 C C . ASN A 1 482 ? 7.733 26.887 70.904 1.00 87.62 482 ASN A C 1
ATOM 3453 O O . ASN A 1 482 ? 7.852 27.778 70.072 1.00 87.62 482 ASN A O 1
ATOM 3457 N N . VAL A 1 483 ? 7.982 27.096 72.197 1.00 86.50 483 VAL A N 1
ATOM 3458 C CA . VAL A 1 483 ? 8.405 28.393 72.745 1.00 86.50 483 VAL A CA 1
ATOM 3459 C C . VAL A 1 483 ? 9.783 28.273 73.395 1.00 86.50 483 VAL A C 1
ATOM 3461 O O . VAL A 1 483 ? 9.996 27.422 74.257 1.00 86.50 483 VAL A O 1
ATOM 3464 N N . THR A 1 484 ? 10.736 29.115 72.999 1.00 78.19 484 THR A N 1
ATOM 3465 C CA . THR A 1 484 ? 12.136 29.100 73.458 1.00 78.19 484 THR A CA 1
ATOM 3466 C C . THR A 1 484 ? 12.565 30.469 74.012 1.00 78.19 484 THR A C 1
ATOM 3468 O O . THR A 1 484 ? 11.790 31.423 74.038 1.00 78.19 484 THR A O 1
ATOM 3471 N N . ALA A 1 485 ? 13.785 30.594 74.537 1.00 66.94 485 ALA A N 1
ATOM 3472 C CA . ALA A 1 485 ? 14.354 31.902 74.885 1.00 66.94 485 ALA A CA 1
ATOM 3473 C C . ALA A 1 485 ? 15.012 32.545 73.637 1.00 66.94 485 ALA A C 1
ATOM 3475 O O . ALA A 1 485 ? 15.599 31.797 72.855 1.00 66.94 485 ALA A O 1
ATOM 3476 N N . PRO A 1 486 ? 14.957 33.881 73.433 1.00 57.62 486 PRO A N 1
ATOM 3477 C CA . PRO A 1 486 ? 15.571 34.526 72.264 1.00 57.62 486 PRO A CA 1
ATOM 3478 C C . PRO A 1 486 ? 17.114 34.446 72.268 1.00 57.62 486 PRO A C 1
ATOM 3480 O O . PRO A 1 486 ? 17.711 34.726 73.312 1.00 57.62 486 PRO A O 1
ATOM 3483 N N . PRO A 1 487 ? 17.779 34.148 71.131 1.00 56.34 487 PRO A N 1
ATOM 3484 C CA . PRO A 1 487 ? 19.215 34.361 70.926 1.00 56.34 487 PRO A CA 1
ATOM 3485 C C . PRO A 1 487 ? 19.529 35.828 70.566 1.00 56.34 487 PRO A C 1
ATOM 3487 O O . PRO A 1 487 ? 18.696 36.522 69.988 1.00 56.34 487 PRO A O 1
ATOM 3490 N N . ALA A 1 488 ? 20.735 36.316 70.878 1.00 56.53 488 ALA A N 1
ATOM 3491 C CA . ALA A 1 488 ? 21.210 37.640 70.449 1.00 56.53 488 ALA A CA 1
ATOM 3492 C C . ALA A 1 488 ? 21.811 37.578 69.026 1.00 56.53 488 ALA A C 1
ATOM 3494 O O . ALA A 1 488 ? 22.587 36.666 68.754 1.00 56.53 488 ALA A O 1
ATOM 3495 N N . ALA A 1 489 ? 21.482 38.530 68.139 1.00 58.59 489 ALA A N 1
ATOM 3496 C CA . ALA A 1 489 ? 22.019 38.591 66.770 1.00 58.59 489 ALA A CA 1
ATOM 3497 C C . ALA A 1 489 ? 23.457 39.145 66.747 1.00 58.59 489 ALA A C 1
ATOM 3499 O O . ALA A 1 489 ? 23.724 40.202 67.324 1.00 58.59 489 ALA A O 1
ATOM 3500 N N . THR A 1 490 ? 24.380 38.428 66.098 1.00 64.44 490 THR A N 1
ATOM 3501 C CA . THR A 1 490 ? 25.825 38.731 66.096 1.00 64.44 490 THR A CA 1
ATOM 3502 C C . THR A 1 490 ? 26.524 38.480 64.750 1.00 64.44 490 THR A C 1
ATOM 3504 O O . THR A 1 490 ? 27.748 38.459 64.748 1.00 64.44 490 THR A O 1
ATOM 3507 N N . HIS A 1 491 ? 25.810 38.273 63.635 1.00 74.38 491 HIS A N 1
ATOM 3508 C CA . HIS A 1 491 ? 26.358 37.828 62.332 1.00 74.38 491 HIS A CA 1
ATOM 3509 C C . HIS A 1 491 ? 25.914 38.747 61.171 1.00 74.38 491 HIS A C 1
ATOM 3511 O O . HIS A 1 491 ? 24.868 39.374 61.294 1.00 74.38 491 HIS A O 1
ATOM 3517 N N . ASP A 1 492 ? 26.694 38.875 60.090 1.00 82.75 492 ASP A N 1
ATOM 3518 C CA . ASP A 1 492 ? 26.368 39.668 58.877 1.00 82.75 492 ASP A CA 1
ATOM 3519 C C . ASP A 1 492 ? 26.898 38.960 57.618 1.00 82.75 492 ASP A C 1
ATOM 3521 O O . ASP A 1 492 ? 28.098 39.027 57.331 1.00 82.75 492 ASP A O 1
ATOM 3525 N N . ILE A 1 493 ? 26.030 38.247 56.894 1.00 86.00 493 ILE A N 1
ATOM 3526 C CA . ILE A 1 493 ? 26.389 37.417 55.742 1.00 86.00 493 ILE A CA 1
ATOM 3527 C C . ILE A 1 493 ? 26.305 38.259 54.474 1.00 86.00 493 ILE A C 1
ATOM 3529 O O . ILE A 1 493 ? 25.273 38.803 54.111 1.00 86.00 493 ILE A O 1
ATOM 3533 N N . ARG A 1 494 ? 27.398 38.330 53.722 1.00 85.12 494 ARG A N 1
ATOM 3534 C CA . ARG A 1 494 ? 27.438 39.128 52.494 1.00 85.12 494 ARG A CA 1
ATOM 3535 C C . ARG A 1 494 ? 28.354 38.546 51.440 1.00 85.12 494 ARG A C 1
ATOM 3537 O O . ARG A 1 494 ? 29.159 37.652 51.710 1.00 85.12 494 ARG A O 1
ATOM 3544 N N . GLU A 1 495 ? 28.244 39.081 50.228 1.00 86.19 495 GLU A N 1
ATOM 3545 C CA . GLU A 1 495 ? 29.168 38.760 49.140 1.00 86.19 495 GLU A CA 1
ATOM 3546 C C . GLU A 1 495 ? 30.625 38.995 49.584 1.00 86.19 495 GLU A C 1
ATOM 3548 O O . GLU A 1 495 ? 30.976 40.038 50.154 1.00 86.19 495 GLU A O 1
ATOM 3553 N N . TYR A 1 496 ? 31.477 38.004 49.315 1.00 85.31 496 TYR A N 1
ATOM 3554 C CA . TYR A 1 496 ? 32.915 38.075 49.540 1.00 85.31 496 TYR A CA 1
ATOM 3555 C C . TYR A 1 496 ? 33.650 37.975 48.213 1.00 85.31 496 TYR A C 1
ATOM 3557 O O . TYR A 1 496 ? 33.381 37.079 47.419 1.00 85.31 496 TYR A O 1
ATOM 3565 N N . ILE A 1 497 ? 34.618 38.865 48.010 1.00 84.88 497 ILE A N 1
ATOM 3566 C CA . ILE A 1 497 ? 35.493 38.868 46.840 1.00 84.88 497 ILE A CA 1
ATOM 3567 C C . ILE A 1 497 ? 36.854 38.323 47.293 1.00 84.88 497 ILE A C 1
ATOM 3569 O O . ILE A 1 497 ? 37.571 39.031 48.010 1.00 84.88 497 ILE A O 1
ATOM 3573 N N . PRO A 1 498 ? 37.210 37.070 46.951 1.00 78.94 498 PRO A N 1
ATOM 3574 C CA . PRO A 1 498 ? 38.546 36.547 47.204 1.00 78.94 498 PRO A CA 1
ATOM 3575 C C . PRO A 1 498 ? 39.623 37.401 46.526 1.00 78.94 498 PRO A C 1
ATOM 3577 O O . PRO A 1 498 ? 39.394 38.007 45.479 1.00 78.94 498 PRO A O 1
ATOM 3580 N N . GLU A 1 499 ? 40.818 37.447 47.116 1.00 76.38 499 GLU A N 1
ATOM 3581 C CA . GLU A 1 499 ? 41.944 38.179 46.532 1.00 76.38 499 GLU A CA 1
ATOM 3582 C C . GLU A 1 499 ? 42.257 37.634 45.127 1.00 76.38 499 GLU A C 1
ATOM 3584 O O . GLU A 1 499 ? 42.465 36.436 44.951 1.00 76.38 499 GLU A O 1
ATOM 3589 N N . GLY A 1 500 ? 42.240 38.517 44.123 1.00 72.69 500 GLY A N 1
ATOM 3590 C CA . GLY A 1 500 ? 42.448 38.168 42.714 1.00 72.69 500 GLY A CA 1
ATOM 3591 C C . GLY A 1 500 ? 41.176 37.930 41.890 1.00 72.69 500 GLY A C 1
ATOM 3592 O O . GLY A 1 500 ? 41.290 37.787 40.675 1.00 72.69 500 GLY A O 1
ATOM 3593 N N . TRP A 1 501 ? 39.983 37.910 42.494 1.00 79.25 501 TRP A N 1
ATOM 3594 C CA . TRP A 1 501 ? 38.716 37.789 41.759 1.00 79.25 501 TRP A CA 1
ATOM 3595 C C . TRP A 1 501 ? 38.202 39.154 41.287 1.00 79.25 501 TRP A C 1
ATOM 3597 O O . TRP A 1 501 ? 38.321 40.149 42.002 1.00 79.25 501 TRP A O 1
ATOM 3607 N N . GLU A 1 502 ? 37.594 39.198 40.097 1.00 77.81 502 GLU A N 1
ATOM 3608 C CA . GLU A 1 502 ? 37.022 40.433 39.533 1.00 77.81 502 GLU A CA 1
ATOM 3609 C C . GLU A 1 502 ? 35.706 40.849 40.219 1.00 77.81 502 GLU A C 1
ATOM 3611 O O . GLU A 1 502 ? 35.392 42.035 40.313 1.00 77.81 502 GLU A O 1
ATOM 3616 N N . SER A 1 503 ? 34.953 39.882 40.751 1.00 81.75 503 SER A N 1
ATOM 3617 C CA . SER A 1 503 ? 33.734 40.082 41.547 1.00 81.75 503 SER A CA 1
ATOM 3618 C C . SER A 1 503 ? 33.487 38.877 42.465 1.00 81.75 503 SER A C 1
ATOM 3620 O O . SER A 1 503 ? 34.170 37.862 42.345 1.00 81.75 503 SER A O 1
ATOM 3622 N N . GLY A 1 504 ? 32.543 38.960 43.407 1.00 81.31 504 GLY A N 1
ATOM 3623 C CA . GLY A 1 504 ? 32.215 37.837 44.296 1.00 81.31 504 GLY A CA 1
ATOM 3624 C C . GLY A 1 504 ? 31.325 36.782 43.632 1.00 81.31 504 GLY A C 1
ATOM 3625 O O . GLY A 1 504 ? 31.115 35.723 44.219 1.00 81.31 504 GLY A O 1
ATOM 3626 N N . LEU A 1 505 ? 30.871 37.025 42.395 1.00 89.75 505 LEU A N 1
ATOM 3627 C CA . LEU A 1 505 ? 30.260 36.059 41.480 1.00 89.75 505 LEU A CA 1
ATOM 3628 C C . LEU A 1 505 ? 30.931 36.141 40.096 1.00 89.75 505 LEU A C 1
ATOM 3630 O O . LEU A 1 505 ? 30.645 37.042 39.305 1.00 89.75 505 LEU A O 1
ATOM 3634 N N . VAL A 1 506 ? 31.784 35.168 39.783 1.00 89.00 506 VAL A N 1
ATOM 3635 C CA . VAL A 1 506 ? 32.544 35.073 38.527 1.00 89.00 506 VAL A CA 1
ATOM 3636 C C . VAL A 1 506 ? 31.946 33.994 37.624 1.00 89.00 506 VAL A C 1
ATOM 3638 O O . VAL A 1 506 ? 31.624 32.898 38.089 1.00 89.00 506 VAL A O 1
ATOM 3641 N N . ILE A 1 507 ? 31.803 34.311 36.333 1.00 89.06 507 ILE A N 1
ATOM 3642 C CA . ILE A 1 507 ? 31.246 33.426 35.302 1.00 89.06 507 ILE A CA 1
ATOM 3643 C C . ILE A 1 507 ? 32.259 33.307 34.162 1.00 89.06 507 ILE A C 1
ATOM 3645 O O . ILE A 1 507 ? 32.732 34.333 33.671 1.00 89.06 507 ILE A O 1
ATOM 3649 N N . ALA A 1 508 ? 32.580 32.076 33.756 1.00 85.75 508 ALA A N 1
ATOM 3650 C CA . ALA A 1 508 ? 33.618 31.802 32.763 1.00 85.75 508 ALA A CA 1
ATOM 3651 C C . ALA A 1 508 ? 33.273 30.628 31.831 1.00 85.75 508 ALA A C 1
ATOM 3653 O O . ALA A 1 508 ? 32.572 29.708 32.243 1.00 85.75 508 ALA A O 1
ATOM 3654 N N . HIS A 1 509 ? 33.833 30.608 30.618 1.00 83.06 509 HIS A N 1
ATOM 3655 C CA . HIS A 1 509 ? 33.774 29.487 29.665 1.00 83.06 509 HIS A CA 1
ATOM 3656 C C . HIS A 1 509 ? 34.800 28.376 29.962 1.00 83.06 509 HIS A C 1
ATOM 3658 O O . HIS A 1 509 ? 34.815 27.327 29.319 1.00 83.06 509 HIS A O 1
ATOM 3664 N N . LYS A 1 510 ? 35.714 28.594 30.916 1.00 77.88 510 LYS A N 1
ATOM 3665 C CA . LYS A 1 510 ? 36.761 27.628 31.282 1.00 77.88 510 LYS A CA 1
ATOM 3666 C C . LYS A 1 510 ? 37.107 27.676 32.765 1.00 77.88 510 LYS A C 1
ATOM 3668 O O . LYS A 1 510 ? 36.948 28.699 33.423 1.00 77.88 510 LYS A O 1
ATOM 3673 N N . LYS A 1 511 ? 37.657 26.568 33.268 1.00 75.62 511 LYS A N 1
ATOM 3674 C CA . LYS A 1 511 ? 38.164 26.457 34.645 1.00 75.62 511 LYS A CA 1
ATOM 3675 C C . LYS A 1 511 ? 39.394 27.338 34.873 1.00 75.62 511 LYS A C 1
ATOM 3677 O O . LYS A 1 511 ? 40.222 27.500 33.973 1.00 75.62 511 LYS A O 1
ATOM 3682 N N . GLY A 1 512 ? 39.557 27.834 36.098 1.00 65.00 512 GLY A N 1
ATOM 3683 C CA . GLY A 1 512 ? 40.779 28.525 36.519 1.00 65.00 512 GLY A CA 1
ATOM 3684 C C . GLY A 1 512 ? 42.004 27.597 36.549 1.00 65.00 512 GLY A C 1
ATOM 3685 O O . GLY A 1 512 ? 41.891 26.391 36.768 1.00 65.00 512 GLY A O 1
ATOM 3686 N N . ASN A 1 513 ? 43.203 28.149 36.333 1.00 57.16 513 ASN A N 1
ATOM 3687 C CA . ASN A 1 513 ? 44.446 27.371 36.271 1.00 57.16 513 ASN A CA 1
ATOM 3688 C C . ASN A 1 513 ? 44.939 27.013 37.697 1.00 57.16 513 ASN A C 1
ATOM 3690 O O . ASN A 1 513 ? 45.142 27.905 38.518 1.00 57.16 513 ASN A O 1
ATOM 3694 N N . TRP A 1 514 ? 45.152 25.723 38.004 1.00 51.03 514 TRP A N 1
ATOM 3695 C CA . TRP A 1 514 ? 45.364 25.182 39.373 1.00 51.03 514 TRP A CA 1
ATOM 3696 C C . TRP A 1 514 ? 46.748 25.486 39.999 1.00 51.03 514 TRP A C 1
ATOM 3698 O O . TRP A 1 514 ? 47.133 24.891 41.004 1.00 51.03 514 TRP A O 1
ATOM 3708 N N . GLU A 1 515 ? 47.550 26.387 39.428 1.00 50.84 515 GLU A N 1
ATOM 3709 C CA . GLU A 1 515 ? 48.947 26.570 39.860 1.00 50.84 515 GLU A CA 1
ATOM 3710 C C . GLU A 1 515 ? 49.102 27.267 41.231 1.00 50.84 515 GLU A C 1
ATOM 3712 O O . GLU A 1 515 ? 50.161 27.162 41.849 1.00 50.84 515 GLU A O 1
ATOM 3717 N N . SER A 1 516 ? 48.050 27.900 41.768 1.00 54.06 516 SER A N 1
ATOM 3718 C CA . SER A 1 516 ? 47.949 28.307 43.180 1.00 54.06 516 SER A CA 1
ATOM 3719 C C . SER A 1 516 ? 46.494 28.612 43.572 1.00 54.06 516 SER A C 1
ATOM 3721 O O . SER A 1 516 ? 45.689 29.005 42.731 1.00 54.06 516 SER A O 1
ATOM 3723 N N . ALA A 1 517 ? 46.152 28.485 44.862 1.00 48.84 517 ALA A N 1
ATOM 3724 C CA . ALA A 1 517 ? 44.808 28.785 45.385 1.00 48.84 517 ALA A CA 1
ATOM 3725 C C . ALA A 1 517 ? 44.357 30.249 45.162 1.00 48.84 517 ALA A C 1
ATOM 3727 O O . ALA A 1 517 ? 43.175 30.547 45.285 1.00 48.84 517 ALA A O 1
ATOM 3728 N N . GLU A 1 518 ? 45.287 31.142 44.810 1.00 52.34 518 GLU A N 1
ATOM 3729 C CA . GLU A 1 518 ? 45.065 32.573 44.544 1.00 52.34 518 GLU A CA 1
ATOM 3730 C C . GLU A 1 518 ? 44.681 32.873 43.077 1.00 52.34 518 GLU A C 1
ATOM 3732 O O . GLU A 1 518 ? 44.377 34.012 42.745 1.00 52.34 518 GLU A O 1
ATOM 3737 N N . LYS A 1 519 ? 44.697 31.874 42.176 1.00 54.50 519 LYS A N 1
ATOM 3738 C CA . LYS A 1 519 ? 44.370 32.036 40.738 1.00 54.50 519 LYS A CA 1
ATOM 3739 C C . LYS A 1 519 ? 43.162 31.218 40.264 1.00 54.50 519 LYS A C 1
ATOM 3741 O O . LYS A 1 519 ? 42.894 31.108 39.068 1.00 54.50 519 LYS A O 1
ATOM 3746 N N . MET A 1 520 ? 42.442 30.609 41.198 1.00 56.88 520 MET A N 1
ATOM 3747 C CA . MET A 1 520 ? 41.285 29.762 40.918 1.00 56.88 520 MET A CA 1
ATOM 3748 C C . MET A 1 520 ? 40.019 30.621 40.826 1.00 56.88 520 MET A C 1
ATOM 3750 O O . MET A 1 520 ? 39.752 31.367 41.761 1.00 56.88 520 MET A O 1
ATOM 3754 N N . GLY A 1 521 ? 39.250 30.523 39.735 1.00 58.78 521 GLY A N 1
ATOM 3755 C CA . GLY A 1 521 ? 38.003 31.284 39.545 1.00 58.78 521 GLY A CA 1
ATOM 3756 C C . GLY A 1 521 ? 38.173 32.782 39.245 1.00 58.78 521 GLY A C 1
ATOM 3757 O O . GLY A 1 521 ? 37.244 33.545 39.469 1.00 58.78 521 GLY A O 1
ATOM 3758 N N . THR A 1 522 ? 39.346 33.223 38.770 1.00 63.81 522 THR A N 1
ATOM 3759 C CA . THR A 1 522 ? 39.678 34.654 38.589 1.00 63.81 522 THR A CA 1
ATOM 3760 C C . THR A 1 522 ? 39.327 35.240 37.221 1.00 63.81 522 THR A C 1
ATOM 3762 O O . THR A 1 522 ? 39.490 36.439 37.031 1.00 63.81 522 THR A O 1
ATOM 3765 N N . TYR A 1 523 ? 38.931 34.420 36.245 1.00 67.50 523 TYR A N 1
ATOM 3766 C CA . TYR A 1 523 ? 38.653 34.884 34.884 1.00 67.50 523 TYR A CA 1
ATOM 3767 C C . TYR A 1 523 ? 37.162 35.107 34.711 1.00 67.50 523 TYR A C 1
ATOM 3769 O O . TYR A 1 523 ? 36.389 34.168 34.856 1.00 67.50 523 TYR A O 1
ATOM 3777 N N . GLU A 1 524 ? 36.771 36.333 34.394 1.00 76.06 524 GLU A N 1
ATOM 3778 C CA . GLU A 1 524 ? 35.408 36.657 34.004 1.00 76.06 524 GLU A CA 1
ATOM 3779 C C . GLU A 1 524 ? 35.343 36.846 32.490 1.00 76.06 524 GLU A C 1
ATOM 3781 O O . GLU A 1 524 ? 36.108 37.625 31.917 1.00 76.06 524 GLU A O 1
ATOM 3786 N N . ASP A 1 525 ? 34.427 36.138 31.834 1.00 73.19 525 ASP A N 1
ATOM 3787 C CA . ASP A 1 525 ? 34.240 36.290 30.397 1.00 73.19 525 ASP A CA 1
ATOM 3788 C C . ASP A 1 525 ? 33.158 37.312 30.075 1.00 73.19 525 ASP A C 1
ATOM 3790 O O . ASP A 1 525 ? 32.057 37.300 30.623 1.00 73.19 525 ASP A O 1
ATOM 3794 N N . THR A 1 526 ? 33.477 38.192 29.129 1.00 64.06 526 THR A N 1
ATOM 3795 C CA . THR A 1 526 ? 32.537 39.206 28.632 1.00 64.06 526 THR A CA 1
ATOM 3796 C C . THR A 1 526 ? 31.628 38.677 27.522 1.00 64.06 526 THR A C 1
ATOM 3798 O O . THR A 1 526 ? 30.570 39.257 27.287 1.00 64.06 526 THR A O 1
ATOM 3801 N N . VAL A 1 527 ? 32.007 37.570 26.872 1.00 69.38 527 VAL A N 1
ATOM 3802 C CA . VAL A 1 527 ? 31.228 36.864 25.845 1.00 69.38 527 VAL A CA 1
ATOM 3803 C C . VAL A 1 527 ? 31.445 35.361 26.021 1.00 69.38 527 VAL A C 1
ATOM 3805 O O . VAL A 1 527 ? 32.585 34.914 26.126 1.00 69.38 527 VAL A O 1
ATOM 3808 N N . ILE A 1 528 ? 30.354 34.596 26.060 1.00 81.75 528 ILE A N 1
ATOM 3809 C CA . ILE A 1 528 ? 30.337 33.125 26.122 1.00 81.75 528 ILE A CA 1
ATOM 3810 C C . ILE A 1 528 ? 29.523 32.642 24.916 1.00 81.75 528 ILE A C 1
ATOM 3812 O O . ILE A 1 528 ? 28.568 33.311 24.526 1.00 81.75 528 ILE A O 1
ATOM 3816 N N . THR A 1 529 ? 29.869 31.516 24.298 1.00 82.00 529 THR A N 1
ATOM 3817 C CA . THR A 1 529 ? 29.096 30.960 23.175 1.00 82.00 529 THR A CA 1
ATOM 3818 C C . THR A 1 529 ? 28.211 29.795 23.610 1.00 82.00 529 THR A C 1
ATOM 3820 O O . THR A 1 529 ? 28.415 29.190 24.660 1.00 82.00 529 THR A O 1
ATOM 3823 N N . ASN A 1 530 ? 27.215 29.438 22.796 1.00 82.12 530 ASN A N 1
ATOM 3824 C CA . ASN A 1 530 ? 26.324 28.304 23.077 1.00 82.12 530 ASN A CA 1
ATOM 3825 C C . ASN A 1 530 ? 27.015 26.926 23.041 1.00 82.12 530 ASN A C 1
ATOM 3827 O O . ASN A 1 530 ? 26.366 25.919 23.330 1.00 82.12 530 ASN A O 1
ATOM 3831 N N . GLU A 1 531 ? 28.292 26.870 22.656 1.00 77.62 531 GLU A N 1
ATOM 3832 C CA . GLU A 1 531 ? 29.103 25.654 22.696 1.00 77.62 531 GLU A CA 1
ATOM 3833 C C . GLU A 1 531 ? 29.998 25.554 23.934 1.00 77.62 531 GLU A C 1
ATOM 3835 O O . GLU A 1 531 ? 30.504 24.467 24.222 1.00 77.62 531 GLU A O 1
ATOM 3840 N N . ASP A 1 532 ? 30.139 26.640 24.692 1.00 81.31 532 ASP A N 1
ATOM 3841 C CA . ASP A 1 532 ? 30.983 26.699 25.876 1.00 81.31 532 ASP A CA 1
ATOM 3842 C C . ASP A 1 532 ? 30.272 26.142 27.120 1.00 81.31 532 ASP A C 1
ATOM 3844 O O . ASP A 1 532 ? 29.086 26.393 27.359 1.00 81.31 532 ASP A O 1
ATOM 3848 N N . ASP A 1 533 ? 31.017 25.411 27.954 1.00 85.50 533 ASP A N 1
ATOM 3849 C CA . ASP A 1 533 ? 30.579 25.073 29.310 1.00 85.50 533 ASP A CA 1
ATOM 3850 C C . ASP A 1 533 ? 30.694 26.310 30.210 1.00 85.50 533 ASP A C 1
ATOM 3852 O O . ASP A 1 533 ? 31.724 26.981 30.245 1.00 85.50 533 ASP A O 1
ATOM 3856 N N . VAL A 1 534 ? 29.656 26.581 30.997 1.00 88.50 534 VAL A N 1
ATOM 3857 C CA . VAL A 1 534 ? 29.613 27.709 31.928 1.00 88.50 534 VAL A CA 1
ATOM 3858 C C . VAL A 1 534 ? 30.065 27.263 33.314 1.00 88.50 534 VAL A C 1
ATOM 3860 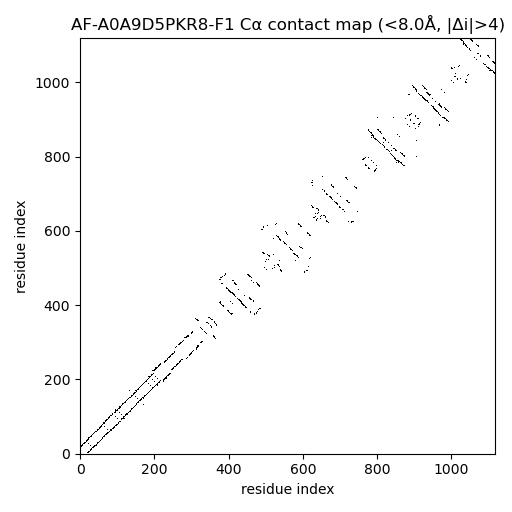O O . VAL A 1 534 ? 29.411 26.458 33.986 1.00 88.50 534 VAL A O 1
ATOM 3863 N N . PHE A 1 535 ? 31.174 27.837 33.767 1.00 89.00 535 PHE A N 1
ATOM 3864 C CA . PHE A 1 535 ? 31.734 27.657 35.099 1.00 89.00 535 PHE A CA 1
ATOM 3865 C C . PHE A 1 535 ? 31.369 28.843 35.988 1.00 89.00 535 PHE A C 1
ATOM 3867 O O . PHE A 1 535 ? 31.598 30.000 35.638 1.00 89.00 535 PHE A O 1
ATOM 3874 N N . ILE A 1 536 ? 30.800 28.542 37.156 1.00 89.81 536 ILE A N 1
ATOM 3875 C CA . ILE A 1 536 ? 30.329 29.534 38.124 1.00 89.81 536 ILE A CA 1
ATOM 3876 C C . ILE A 1 536 ? 31.172 29.431 39.390 1.00 89.81 536 ILE A C 1
ATOM 3878 O O . ILE A 1 536 ? 31.256 28.370 40.014 1.00 89.81 536 ILE A O 1
ATOM 3882 N N . SER A 1 537 ? 31.758 30.554 39.788 1.00 88.44 537 SER A N 1
ATOM 3883 C CA . SER A 1 537 ? 32.522 30.682 41.024 1.00 88.44 537 SER A CA 1
ATOM 3884 C C . SER A 1 537 ? 31.915 31.789 41.881 1.00 88.44 537 SER A C 1
ATOM 3886 O O . SER A 1 537 ? 31.580 32.852 41.364 1.00 88.44 537 SER A O 1
ATOM 3888 N N . PHE A 1 538 ? 31.746 31.565 43.186 1.00 89.44 538 PHE A N 1
ATOM 3889 C CA . PHE A 1 538 ? 31.230 32.599 44.090 1.00 89.44 538 PHE A CA 1
ATOM 3890 C C . PHE A 1 538 ? 31.879 32.563 45.475 1.00 89.44 538 PHE A C 1
ATOM 3892 O O . PHE A 1 538 ? 32.281 31.497 45.948 1.00 89.44 538 PHE A O 1
ATOM 3899 N N . GLY A 1 539 ? 31.939 33.722 46.135 1.00 86.06 539 GLY A N 1
ATOM 3900 C CA . GLY A 1 539 ? 32.441 33.897 47.496 1.00 86.06 539 GLY A CA 1
ATOM 3901 C C . GLY A 1 539 ? 31.399 34.509 48.438 1.00 86.06 539 GLY A C 1
ATOM 3902 O O . GLY A 1 539 ? 30.665 35.422 48.075 1.00 86.06 539 GLY A O 1
ATOM 3903 N N . VAL A 1 540 ? 31.358 34.022 49.677 1.00 86.44 540 VAL A N 1
ATOM 3904 C CA . VAL A 1 540 ? 30.502 34.527 50.761 1.00 86.44 540 VAL A CA 1
ATOM 3905 C C . VAL A 1 540 ? 31.309 34.688 52.048 1.00 86.44 540 VAL A C 1
ATOM 3907 O O . VAL A 1 540 ? 32.187 33.870 52.337 1.00 86.44 540 VAL A O 1
ATOM 3910 N N . THR A 1 541 ? 31.023 35.737 52.817 1.00 81.19 541 THR A N 1
ATOM 3911 C CA . THR A 1 541 ? 31.615 35.984 54.138 1.00 81.19 541 THR A CA 1
ATOM 3912 C C . THR A 1 541 ? 30.539 36.211 55.182 1.00 81.19 541 THR A C 1
ATOM 3914 O O . THR A 1 541 ? 29.459 36.684 54.847 1.00 81.19 541 THR A O 1
ATOM 3917 N N . ASP A 1 542 ? 30.861 35.916 56.436 1.00 79.56 542 ASP A N 1
ATOM 3918 C CA . ASP A 1 542 ? 30.170 36.456 57.604 1.00 79.56 542 ASP A CA 1
ATOM 3919 C C . ASP A 1 542 ? 31.144 37.365 58.372 1.00 79.56 542 ASP A C 1
ATOM 3921 O O . ASP A 1 542 ? 32.187 36.920 58.855 1.00 79.56 542 ASP A O 1
ATOM 3925 N N . ASP A 1 543 ? 30.848 38.664 58.407 1.00 67.81 543 ASP A N 1
ATOM 3926 C CA . ASP A 1 543 ? 31.810 39.732 58.717 1.00 67.81 543 ASP A CA 1
ATOM 3927 C C . ASP A 1 543 ? 32.146 39.891 60.215 1.00 67.81 543 ASP A C 1
ATOM 3929 O O . ASP A 1 543 ? 32.921 40.777 60.595 1.00 67.81 543 ASP A O 1
ATOM 3933 N N . THR A 1 544 ? 31.583 39.062 61.102 1.00 64.31 544 THR A N 1
ATOM 3934 C CA . THR A 1 544 ? 31.760 39.220 62.552 1.00 64.31 544 THR A CA 1
ATOM 3935 C C . THR A 1 544 ? 32.792 38.254 63.134 1.00 64.31 544 THR A C 1
ATOM 3937 O O . THR A 1 544 ? 32.800 37.063 62.848 1.00 64.31 544 THR A O 1
ATOM 3940 N N . ALA A 1 545 ? 33.667 38.778 64.005 1.00 53.53 545 ALA A N 1
ATOM 3941 C CA . ALA A 1 545 ? 34.794 38.084 64.648 1.00 53.53 545 ALA A CA 1
ATOM 3942 C C . ALA A 1 545 ? 34.390 37.006 65.688 1.00 53.53 545 ALA A C 1
ATOM 3944 O O . ALA A 1 545 ? 35.056 36.837 66.717 1.00 53.53 545 ALA A O 1
ATOM 3945 N N . ALA A 1 546 ? 33.272 36.313 65.469 1.00 55.22 546 ALA A N 1
ATOM 3946 C CA . ALA A 1 546 ? 32.776 35.230 66.301 1.00 55.22 546 ALA A CA 1
ATOM 3947 C C . ALA A 1 546 ? 33.451 33.905 65.907 1.00 55.22 546 ALA A C 1
ATOM 3949 O O . ALA A 1 546 ? 33.600 33.569 64.741 1.00 55.22 546 ALA A O 1
ATOM 3950 N N . SER A 1 547 ? 33.862 33.113 66.897 1.00 53.56 547 SER A N 1
ATOM 3951 C CA . SER A 1 547 ? 34.676 31.903 66.709 1.00 53.56 547 SER A CA 1
ATOM 3952 C C . SER A 1 547 ? 33.952 30.707 66.060 1.00 53.56 547 SER A C 1
ATOM 3954 O O . SER A 1 547 ? 34.577 29.660 65.880 1.00 53.56 547 SER A O 1
ATOM 3956 N N . ALA A 1 548 ? 32.675 30.845 65.688 1.00 60.44 548 ALA A N 1
ATOM 3957 C CA . ALA A 1 548 ? 31.922 29.875 64.893 1.00 60.44 548 ALA A CA 1
ATOM 3958 C C . ALA A 1 548 ? 30.750 30.559 64.162 1.00 60.44 548 ALA A C 1
ATOM 3960 O O . ALA A 1 548 ? 29.947 31.238 64.800 1.00 60.44 548 ALA A O 1
ATOM 3961 N N . HIS A 1 549 ? 30.638 30.342 62.849 1.00 63.59 549 HIS A N 1
ATOM 3962 C CA . HIS A 1 549 ? 29.531 30.840 62.025 1.00 63.59 549 HIS A CA 1
ATOM 3963 C C . HIS A 1 549 ? 28.377 29.823 61.963 1.00 63.59 549 HIS A C 1
ATOM 3965 O O . HIS A 1 549 ? 28.646 28.620 61.835 1.00 63.59 549 HIS A O 1
ATOM 3971 N N . PRO A 1 550 ? 27.105 30.259 62.037 1.00 69.75 550 PRO A N 1
ATOM 3972 C CA . PRO A 1 550 ? 25.956 29.375 61.865 1.00 69.75 550 PRO A CA 1
ATOM 3973 C C . PRO A 1 550 ? 25.896 28.805 60.439 1.00 69.75 550 PRO A C 1
ATOM 3975 O O . PRO A 1 550 ? 26.368 29.412 59.479 1.00 69.75 550 PRO A O 1
ATOM 3978 N N . THR A 1 551 ? 25.321 27.610 60.294 1.00 76.19 551 THR A N 1
ATOM 3979 C CA . THR A 1 551 ? 25.109 26.993 58.979 1.00 76.19 551 THR A CA 1
ATOM 3980 C C . THR A 1 551 ? 23.970 27.704 58.247 1.00 76.19 551 THR A C 1
ATOM 3982 O O . THR A 1 551 ? 22.856 27.748 58.765 1.00 76.19 551 THR A O 1
ATOM 3985 N N . PHE A 1 552 ? 24.231 28.197 57.042 1.00 81.62 552 PHE A N 1
ATOM 3986 C CA . PHE A 1 552 ? 23.288 28.878 56.153 1.00 81.62 552 PHE A CA 1
ATOM 3987 C C . PHE A 1 552 ? 23.420 28.323 54.734 1.00 81.62 552 PHE A C 1
ATOM 3989 O O . PHE A 1 552 ? 24.432 27.710 54.391 1.00 81.62 552 PHE A O 1
ATOM 3996 N N . GLN A 1 553 ? 22.418 28.533 53.883 1.00 86.62 553 GLN A N 1
ATOM 3997 C CA . GLN A 1 553 ? 22.416 27.980 52.529 1.00 86.62 553 GLN A CA 1
ATOM 3998 C C . GLN A 1 553 ? 22.595 29.066 51.462 1.00 86.62 553 GLN A C 1
ATOM 4000 O O . GLN A 1 553 ? 21.848 30.039 51.434 1.00 86.62 553 GLN A O 1
ATOM 4005 N N . SER A 1 554 ? 23.548 28.874 50.544 1.00 89.12 554 SER A N 1
ATOM 4006 C CA . SER A 1 554 ? 23.709 29.714 49.348 1.00 89.12 554 SER A CA 1
ATOM 4007 C C . SER A 1 554 ? 23.059 29.044 48.139 1.00 89.12 554 SER A C 1
ATOM 4009 O O . SER A 1 554 ? 23.505 27.969 47.743 1.00 89.12 554 SER A O 1
ATOM 4011 N N . ALA A 1 555 ? 22.024 29.653 47.562 1.00 91.31 555 ALA A N 1
ATOM 4012 C CA . ALA A 1 555 ? 21.263 29.106 46.438 1.00 91.31 555 ALA A CA 1
ATOM 4013 C C . ALA A 1 555 ? 21.572 29.828 45.117 1.00 91.31 555 ALA A C 1
ATOM 4015 O O . ALA A 1 555 ? 21.603 31.060 45.073 1.00 91.31 555 ALA A O 1
ATOM 4016 N N . LEU A 1 556 ? 21.757 29.044 44.051 1.00 93.75 556 LEU A N 1
ATOM 4017 C CA . LEU A 1 556 ? 21.970 29.499 42.676 1.00 93.75 556 LEU A CA 1
ATOM 4018 C C . LEU A 1 556 ? 20.662 29.471 41.888 1.00 93.75 556 LEU A C 1
ATOM 4020 O O . LEU A 1 556 ? 19.967 28.452 41.852 1.00 93.75 556 LEU A O 1
ATOM 4024 N N . TYR A 1 557 ? 20.393 30.565 41.185 1.00 92.50 557 TYR A N 1
ATOM 4025 C CA . TYR A 1 557 ? 19.303 30.698 40.232 1.00 92.50 557 TYR A CA 1
ATOM 4026 C C . TYR A 1 557 ? 19.848 31.140 38.875 1.00 92.50 557 TYR A C 1
ATOM 4028 O O . TYR A 1 557 ? 20.649 32.073 38.809 1.00 92.50 557 TYR A O 1
ATOM 4036 N N . ILE A 1 558 ? 19.380 30.515 37.797 1.00 92.62 558 ILE A N 1
ATOM 4037 C CA . ILE A 1 558 ? 19.657 30.937 36.417 1.00 92.62 558 ILE A CA 1
ATOM 4038 C C . ILE A 1 558 ? 18.318 31.235 35.746 1.00 92.62 558 ILE A C 1
ATOM 4040 O O . ILE A 1 558 ? 17.391 30.432 35.820 1.00 92.62 558 ILE A O 1
ATOM 4044 N N . ASP A 1 559 ? 18.184 32.437 35.191 1.00 91.06 559 ASP A N 1
ATOM 4045 C CA . ASP A 1 559 ? 16.945 33.000 34.632 1.00 91.06 559 ASP A CA 1
ATOM 4046 C C . ASP A 1 559 ? 15.742 32.913 35.581 1.00 91.06 559 ASP A C 1
ATOM 4048 O O . ASP A 1 559 ? 14.597 32.706 35.182 1.00 91.06 559 ASP A O 1
ATOM 4052 N N . GLY A 1 560 ? 16.011 33.059 36.881 1.00 87.44 560 GLY A N 1
ATOM 4053 C CA . GLY A 1 560 ? 15.007 32.960 37.942 1.00 87.44 560 GLY A CA 1
ATOM 4054 C C . GLY A 1 560 ? 14.624 31.528 38.336 1.00 87.44 560 GLY A C 1
ATOM 4055 O O . GLY A 1 560 ? 13.844 31.358 39.272 1.00 87.44 560 GLY A O 1
ATOM 4056 N N . VAL A 1 561 ? 15.184 30.501 37.690 1.00 90.06 561 VAL A N 1
ATOM 4057 C CA . VAL A 1 561 ? 14.954 29.087 38.019 1.00 90.06 561 VAL A CA 1
ATOM 4058 C C . VAL A 1 561 ? 16.007 28.601 39.012 1.00 90.06 561 VAL A C 1
ATOM 4060 O O . VAL A 1 561 ? 17.200 28.796 38.797 1.00 90.06 561 VAL A O 1
ATOM 4063 N N . TYR A 1 562 ? 15.574 27.955 40.098 1.00 91.62 562 TYR A N 1
ATOM 4064 C CA . TYR A 1 562 ? 16.469 27.330 41.077 1.00 91.62 562 TYR A CA 1
ATOM 4065 C C . TYR A 1 562 ? 17.290 26.207 40.426 1.00 91.62 562 TYR A C 1
ATOM 4067 O O . TYR A 1 562 ? 16.718 25.293 39.833 1.00 91.62 562 TYR A O 1
ATOM 4075 N N . VAL A 1 563 ? 18.617 26.263 40.565 1.00 92.19 563 VAL A N 1
ATOM 4076 C CA . VAL A 1 563 ? 19.546 25.262 40.015 1.00 92.19 563 VAL A CA 1
ATOM 4077 C C . VAL A 1 563 ? 20.020 24.309 41.104 1.00 92.19 563 VAL A C 1
ATOM 4079 O O . VAL A 1 563 ? 19.830 23.099 41.012 1.00 92.19 563 VAL A O 1
ATOM 4082 N N . THR A 1 564 ? 20.667 24.851 42.133 1.00 92.56 564 THR A N 1
ATOM 4083 C CA . THR A 1 564 ? 21.256 24.079 43.230 1.00 92.56 564 THR A CA 1
ATOM 4084 C C . THR A 1 564 ? 21.551 24.994 44.414 1.00 92.56 564 THR A C 1
ATOM 4086 O O . THR A 1 564 ? 21.431 26.217 44.315 1.00 92.56 564 THR A O 1
ATOM 4089 N N . ALA A 1 565 ? 21.954 24.414 45.540 1.00 90.19 565 ALA A N 1
ATOM 4090 C CA . ALA A 1 565 ? 22.387 25.171 46.698 1.00 90.19 565 ALA A CA 1
ATOM 4091 C C . ALA A 1 565 ? 23.483 24.457 47.495 1.00 90.19 565 ALA A C 1
ATOM 4093 O O . ALA A 1 565 ? 23.553 23.228 47.537 1.00 90.19 565 ALA A O 1
ATOM 4094 N N . TRP A 1 566 ? 24.309 25.247 48.178 1.00 88.38 566 TRP A N 1
ATOM 4095 C CA . TRP A 1 566 ? 25.403 24.771 49.019 1.00 88.38 566 TRP A CA 1
ATOM 4096 C C . TRP A 1 566 ? 25.176 25.186 50.462 1.00 88.38 566 TRP A C 1
ATOM 4098 O O . TRP A 1 566 ? 24.915 26.353 50.753 1.00 88.38 566 TRP A O 1
ATOM 4108 N N . ASN A 1 567 ? 25.326 24.228 51.370 1.00 83.56 567 ASN A N 1
ATOM 4109 C CA . ASN A 1 567 ? 25.297 24.510 52.796 1.00 83.56 567 ASN A CA 1
ATOM 4110 C C . ASN A 1 567 ? 26.657 25.055 53.233 1.00 83.56 567 ASN A C 1
ATOM 4112 O O . ASN A 1 567 ? 27.708 24.505 52.882 1.00 83.56 567 ASN A O 1
ATOM 4116 N N . SER A 1 568 ? 26.644 26.117 54.033 1.00 74.56 568 SER A N 1
ATOM 4117 C CA . SER A 1 568 ? 27.794 26.470 54.842 1.00 74.56 568 SER A CA 1
ATOM 4118 C C . SER A 1 568 ? 27.927 25.427 55.963 1.00 74.56 568 SER A C 1
ATOM 4120 O O . SER A 1 568 ? 26.954 25.005 56.582 1.00 74.56 568 SER A O 1
ATOM 4122 N N . GLU A 1 569 ? 29.138 24.923 56.165 1.00 67.31 569 GLU A N 1
ATOM 4123 C CA . GLU A 1 569 ? 29.501 24.079 57.301 1.00 67.31 569 GLU A CA 1
ATOM 4124 C C . GLU A 1 569 ? 30.069 24.993 58.386 1.00 67.31 569 GLU A C 1
ATOM 4126 O O . GLU A 1 569 ? 30.831 25.916 58.079 1.00 67.31 569 GLU A O 1
ATOM 4131 N N . SER A 1 570 ? 29.750 24.705 59.646 1.00 60.53 570 SER A N 1
ATOM 4132 C CA . SER A 1 570 ? 30.301 25.416 60.802 1.00 60.53 570 SER A CA 1
ATOM 4133 C C . SER A 1 570 ? 31.832 25.296 60.819 1.00 60.53 570 SER A C 1
ATOM 4135 O O . SER A 1 570 ? 32.371 24.226 61.105 1.00 60.53 570 SER A O 1
ATOM 4137 N N . SER A 1 571 ? 32.548 26.389 60.534 1.00 55.03 571 SER A N 1
ATOM 4138 C CA . SER A 1 571 ? 34.017 26.445 60.556 1.00 55.03 571 SER A CA 1
ATOM 4139 C C . SER A 1 571 ? 34.521 27.773 61.136 1.00 55.03 571 SER A C 1
ATOM 4141 O O . SER A 1 571 ? 33.773 28.742 61.198 1.00 55.03 571 SER A O 1
ATOM 4143 N N . THR A 1 572 ? 35.795 27.834 61.536 1.00 50.97 572 THR A N 1
ATOM 4144 C CA . THR A 1 572 ? 36.450 29.041 62.086 1.00 50.97 572 THR A CA 1
ATOM 4145 C C . THR A 1 572 ? 36.922 30.039 61.018 1.00 50.97 572 THR A C 1
ATOM 4147 O O . THR A 1 572 ? 37.625 30.999 61.340 1.00 50.97 572 THR A O 1
ATOM 4150 N N . LYS A 1 573 ? 36.610 29.803 59.737 1.00 58.25 573 LYS A N 1
ATOM 4151 C CA . LYS A 1 573 ? 36.964 30.699 58.630 1.00 58.25 573 LYS A CA 1
ATOM 4152 C C . LYS A 1 573 ? 35.737 31.504 58.201 1.00 58.25 573 LYS A C 1
ATOM 4154 O O . LYS A 1 573 ? 34.751 30.911 57.777 1.00 58.25 573 LYS A O 1
ATOM 4159 N N . HIS A 1 574 ? 35.867 32.828 58.273 1.00 61.22 574 HIS A N 1
ATOM 4160 C CA . HIS A 1 574 ? 34.838 33.818 57.932 1.00 61.22 574 HIS A CA 1
ATOM 4161 C C . HIS A 1 574 ? 34.431 33.784 56.454 1.00 61.22 574 HIS A C 1
ATOM 4163 O O . HIS A 1 574 ? 33.278 34.037 56.134 1.00 61.22 574 HIS A O 1
ATOM 4169 N N . ASN A 1 575 ? 35.345 33.375 55.566 1.00 69.12 575 ASN A N 1
ATOM 4170 C CA . ASN A 1 575 ? 35.145 33.406 54.119 1.00 69.12 575 ASN A CA 1
ATOM 4171 C C . ASN A 1 575 ? 35.033 31.986 53.554 1.00 69.12 575 ASN A C 1
ATOM 4173 O O . ASN A 1 575 ? 35.870 31.122 53.844 1.00 69.12 575 ASN A O 1
ATOM 4177 N N . ARG A 1 576 ? 34.048 31.759 52.686 1.00 72.38 576 ARG A N 1
ATOM 4178 C CA . ARG A 1 576 ? 33.852 30.517 51.932 1.00 72.38 576 ARG A CA 1
ATOM 4179 C C . ARG A 1 576 ? 33.693 30.838 50.455 1.00 72.38 576 ARG A C 1
ATOM 4181 O O . ARG A 1 576 ? 33.060 31.822 50.103 1.00 72.38 576 ARG A O 1
ATOM 4188 N N . PHE A 1 577 ? 34.219 29.974 49.598 1.00 76.44 577 PHE A N 1
ATOM 4189 C CA . PHE A 1 577 ? 34.037 30.088 48.160 1.00 76.44 577 PHE A CA 1
ATOM 4190 C C . PHE A 1 577 ? 33.767 28.722 47.530 1.00 76.44 577 PHE A C 1
ATOM 4192 O O . PHE A 1 577 ? 34.250 27.692 48.007 1.00 76.44 577 PHE A O 1
ATOM 4199 N N . VAL A 1 578 ? 32.977 28.727 46.463 1.00 81.56 578 VAL A N 1
ATOM 4200 C CA . VAL A 1 578 ? 32.837 27.620 45.514 1.00 81.56 578 VAL A CA 1
ATOM 4201 C C . VAL A 1 578 ? 33.544 28.059 44.241 1.00 81.56 578 VAL A C 1
ATOM 4203 O O . VAL A 1 578 ? 33.320 29.174 43.777 1.00 81.56 578 VAL A O 1
ATOM 4206 N N . VAL A 1 579 ? 34.407 27.202 43.698 1.00 82.00 579 VAL A N 1
ATOM 4207 C CA . VAL A 1 579 ? 35.151 27.482 42.462 1.00 82.00 579 VAL A CA 1
ATOM 4208 C C . VAL A 1 579 ? 34.705 26.515 41.376 1.00 82.00 579 VAL A C 1
ATOM 4210 O O . VAL A 1 579 ? 34.574 25.318 41.638 1.00 82.00 579 VAL A O 1
ATOM 4213 N N . ASP A 1 580 ? 34.532 27.039 40.167 1.00 82.94 580 ASP A N 1
ATOM 4214 C CA . ASP A 1 580 ? 34.373 26.294 38.921 1.00 82.94 580 ASP A CA 1
ATOM 4215 C C . ASP A 1 580 ? 33.232 25.261 38.961 1.00 82.94 580 ASP A C 1
ATOM 4217 O O . ASP A 1 580 ? 33.371 24.135 38.468 1.00 82.94 580 ASP A O 1
ATOM 4221 N N . TYR A 1 581 ? 32.082 25.627 39.544 1.00 88.88 581 TYR A N 1
ATOM 4222 C CA . TYR A 1 581 ? 30.881 24.803 39.433 1.00 88.88 581 TYR A CA 1
ATOM 4223 C C . TYR A 1 581 ? 30.453 24.745 37.965 1.00 88.88 581 TYR A C 1
ATOM 4225 O O . TYR A 1 581 ? 30.036 25.756 37.403 1.00 88.88 581 TYR A O 1
ATOM 4233 N N . ASN A 1 582 ? 30.579 23.568 37.348 1.00 90.06 582 ASN A N 1
ATOM 4234 C CA . ASN A 1 582 ? 30.180 23.367 35.960 1.00 90.06 582 ASN A CA 1
ATOM 4235 C C . ASN A 1 582 ? 28.655 23.247 35.876 1.00 90.06 582 ASN A C 1
ATOM 4237 O O . ASN A 1 582 ? 28.094 22.230 36.292 1.00 90.06 582 ASN A O 1
ATOM 4241 N N . TYR A 1 583 ? 28.003 24.278 35.343 1.00 89.69 583 TYR A N 1
ATOM 4242 C CA . TYR A 1 583 ? 26.580 24.234 35.021 1.00 89.69 583 TYR A CA 1
ATOM 4243 C C . TYR A 1 583 ? 26.310 23.450 33.723 1.00 89.69 583 TYR A C 1
ATOM 4245 O O . TYR A 1 583 ? 25.264 22.814 33.593 1.00 89.69 583 TYR A O 1
ATOM 4253 N N . GLY A 1 584 ? 27.267 23.456 32.793 1.00 88.38 584 GLY A N 1
ATOM 4254 C CA . GLY A 1 584 ? 27.119 22.987 31.418 1.00 88.38 584 GLY A CA 1
ATOM 4255 C C . GLY A 1 584 ? 26.821 24.141 30.462 1.00 88.38 584 GLY A C 1
ATOM 4256 O O . GLY A 1 584 ? 27.161 25.291 30.737 1.00 88.38 584 GLY A O 1
ATOM 4257 N N . LYS A 1 585 ? 26.167 23.845 29.339 1.00 87.69 585 LYS A N 1
ATOM 4258 C CA . LYS A 1 585 ? 25.913 24.814 28.263 1.00 87.69 585 LYS A CA 1
ATOM 4259 C C . LYS A 1 585 ? 24.631 25.620 28.480 1.00 87.69 585 LYS A C 1
ATOM 4261 O O . LYS A 1 585 ? 23.629 25.092 28.965 1.00 87.69 585 LYS A O 1
ATOM 4266 N N . LEU A 1 586 ? 24.642 26.877 28.040 1.00 87.69 586 LEU A N 1
ATOM 4267 C CA . LEU A 1 586 ? 23.461 27.742 27.966 1.00 87.69 586 LEU A CA 1
ATOM 4268 C C . LEU A 1 586 ? 23.037 27.974 26.510 1.00 87.69 586 LEU A C 1
ATOM 4270 O O . LEU A 1 586 ? 23.841 27.903 25.583 1.00 87.69 586 LEU A O 1
ATOM 4274 N N . SER A 1 587 ? 21.746 28.229 26.303 1.00 86.12 587 SER A N 1
ATOM 4275 C CA . SER A 1 587 ? 21.203 28.577 24.986 1.00 86.12 587 SER A CA 1
ATOM 4276 C C . SER A 1 587 ? 21.674 29.958 24.523 1.00 86.12 587 SER A C 1
ATOM 4278 O O . SER A 1 587 ? 22.029 30.790 25.341 1.00 86.12 587 SER A O 1
ATOM 4280 N N . VAL A 1 588 ? 21.607 30.248 23.221 1.00 81.69 588 VAL A N 1
ATOM 4281 C CA . VAL A 1 588 ? 21.864 31.607 22.710 1.00 81.69 588 VAL A CA 1
ATOM 4282 C C . VAL A 1 588 ? 20.843 32.591 23.292 1.00 81.69 588 VAL A C 1
ATOM 4284 O O . VAL A 1 588 ? 19.635 32.377 23.167 1.00 81.69 588 VAL A O 1
ATOM 4287 N N . GLY A 1 589 ? 21.314 33.688 23.882 1.00 82.25 589 GLY A N 1
ATOM 4288 C CA . GLY A 1 589 ? 20.474 34.715 24.490 1.00 82.25 589 GLY A CA 1
ATOM 4289 C C . GLY A 1 589 ? 21.113 35.392 25.702 1.00 82.25 589 GLY A C 1
ATOM 4290 O O . GLY A 1 589 ? 22.237 35.103 26.098 1.00 82.25 589 GLY A O 1
ATOM 4291 N N . THR A 1 590 ? 20.390 36.339 26.298 1.00 88.19 590 THR A N 1
ATOM 4292 C CA . THR A 1 590 ? 20.807 36.998 27.543 1.00 88.19 590 THR A CA 1
ATOM 4293 C C . THR A 1 590 ? 20.334 36.182 28.741 1.00 88.19 590 THR A C 1
ATOM 4295 O O . THR A 1 590 ? 19.132 35.968 28.888 1.00 88.19 590 THR A O 1
ATOM 4298 N N . HIS A 1 591 ? 21.264 35.790 29.610 1.00 90.31 591 HIS A N 1
ATOM 4299 C CA . HIS A 1 591 ? 21.002 34.973 30.793 1.00 90.31 591 HIS A CA 1
ATOM 4300 C C . HIS A 1 591 ? 21.322 35.735 32.082 1.00 90.31 591 HIS A C 1
ATOM 4302 O O . HIS A 1 591 ? 22.314 36.460 32.155 1.00 90.31 591 HIS A O 1
ATOM 4308 N N . THR A 1 592 ? 20.489 35.572 33.112 1.00 93.00 592 THR A N 1
ATOM 4309 C CA . THR A 1 592 ? 20.666 36.203 34.433 1.00 93.00 592 THR A CA 1
ATOM 4310 C C . THR A 1 592 ? 21.013 35.159 35.487 1.00 93.00 592 THR A C 1
ATOM 4312 O O . THR A 1 592 ? 20.223 34.263 35.763 1.00 93.00 592 THR A O 1
ATOM 4315 N N . ILE A 1 593 ? 22.176 35.295 36.115 1.00 93.19 593 ILE A N 1
ATOM 4316 C CA . ILE A 1 593 ? 22.713 34.385 37.121 1.00 93.19 593 ILE A CA 1
ATOM 4317 C C . ILE A 1 593 ? 22.641 35.097 38.472 1.00 93.19 593 ILE A C 1
ATOM 4319 O O . ILE A 1 593 ? 23.220 36.167 38.652 1.00 93.19 593 ILE A O 1
ATOM 4323 N N . LYS A 1 594 ? 21.918 34.521 39.431 1.00 93.31 594 LYS A N 1
ATOM 4324 C CA . LYS A 1 594 ? 21.685 35.101 40.757 1.00 93.31 594 LYS A CA 1
ATOM 4325 C C . LYS A 1 594 ? 22.109 34.131 41.853 1.00 93.31 594 LYS A C 1
ATOM 4327 O O . LYS A 1 594 ? 21.644 32.994 41.883 1.00 93.31 594 LYS A O 1
ATOM 4332 N N . MET A 1 595 ? 22.917 34.615 42.790 1.00 91.75 595 MET A N 1
ATOM 4333 C CA . MET A 1 595 ? 23.243 33.930 44.039 1.00 91.75 595 MET A CA 1
ATOM 4334 C C . MET A 1 595 ? 22.542 34.611 45.214 1.00 91.75 595 MET A C 1
ATOM 4336 O O . MET A 1 595 ? 22.559 35.835 45.341 1.00 91.75 595 MET A O 1
ATOM 4340 N N . VAL A 1 596 ? 21.920 33.803 46.072 1.00 90.94 596 VAL A N 1
ATOM 4341 C CA . VAL A 1 596 ? 21.281 34.236 47.323 1.00 90.94 596 VAL A CA 1
ATOM 4342 C C . VAL A 1 596 ? 21.946 33.491 48.475 1.00 90.94 596 VAL A C 1
ATOM 4344 O O . VAL A 1 596 ? 21.758 32.281 48.613 1.00 90.94 596 VAL A O 1
ATOM 4347 N N . HIS A 1 597 ? 22.741 34.196 49.270 1.00 87.50 597 HIS A N 1
ATOM 4348 C CA . HIS A 1 597 ? 23.294 33.724 50.536 1.00 87.50 597 HIS A CA 1
ATOM 4349 C C . HIS A 1 597 ? 22.229 33.823 51.637 1.00 87.50 597 HIS A C 1
ATOM 4351 O O . HIS A 1 597 ? 21.283 34.590 51.505 1.00 87.50 597 HIS A O 1
ATOM 4357 N N . ASP A 1 598 ? 22.320 32.938 52.632 1.00 82.44 598 ASP A N 1
ATOM 4358 C CA . ASP A 1 598 ? 21.228 32.589 53.558 1.00 82.44 598 ASP A CA 1
ATOM 4359 C C . ASP A 1 598 ? 19.824 32.568 52.925 1.00 82.44 598 ASP A C 1
ATOM 4361 O O . ASP A 1 598 ? 18.850 33.126 53.420 1.00 82.44 598 ASP A O 1
ATOM 4365 N N . SER A 1 599 ? 19.690 31.842 51.818 1.00 82.62 599 SER A N 1
ATOM 4366 C CA . SER A 1 599 ? 18.414 31.663 51.110 1.00 82.62 599 SER A CA 1
ATOM 4367 C C . SER A 1 599 ? 17.273 31.076 51.960 1.00 82.62 599 SER A C 1
ATOM 4369 O O . SER A 1 599 ? 16.119 31.098 51.532 1.00 82.62 599 SER A O 1
ATOM 4371 N N . THR A 1 600 ? 17.577 30.558 53.153 1.00 79.25 600 THR A N 1
ATOM 4372 C CA . THR A 1 600 ? 16.614 30.033 54.130 1.00 79.25 600 THR A CA 1
ATOM 4373 C C . THR A 1 600 ? 16.230 31.033 55.223 1.00 79.25 600 THR A C 1
ATOM 4375 O O . THR A 1 600 ? 15.300 30.746 55.978 1.00 79.25 600 THR A O 1
ATOM 4378 N N . ASN A 1 601 ? 16.913 32.181 55.302 1.00 75.81 601 ASN A N 1
ATOM 4379 C CA . ASN A 1 601 ? 16.706 33.239 56.293 1.00 75.81 601 ASN A CA 1
ATOM 4380 C C . ASN A 1 601 ? 16.773 32.713 57.743 1.00 75.81 601 ASN A C 1
ATOM 4382 O O . ASN A 1 601 ? 15.949 33.070 58.593 1.00 75.81 601 ASN A O 1
ATOM 4386 N N . LEU A 1 602 ? 17.677 31.755 57.988 1.00 73.38 602 LEU A N 1
ATOM 4387 C CA . LEU A 1 602 ? 17.812 31.048 59.269 1.00 73.38 602 LEU A CA 1
ATOM 4388 C C . LEU A 1 602 ? 18.819 31.720 60.202 1.00 73.38 602 LEU A C 1
ATOM 4390 O O . LEU A 1 602 ? 18.784 31.475 61.412 1.00 73.38 602 LEU A O 1
ATOM 4394 N N . VAL A 1 603 ? 19.715 32.540 59.662 1.00 76.06 603 VAL A N 1
ATOM 4395 C CA . VAL A 1 603 ? 20.674 33.326 60.425 1.00 76.06 603 VAL A CA 1
ATOM 4396 C C . VAL A 1 603 ? 20.104 34.727 60.561 1.00 76.06 603 VAL A C 1
ATOM 4398 O O . VAL A 1 603 ? 19.782 35.364 59.577 1.00 76.06 603 VAL A O 1
ATOM 4401 N N . SER A 1 604 ? 19.943 35.214 61.792 1.00 74.19 604 SER A N 1
ATOM 4402 C CA . SER A 1 604 ? 19.572 36.618 61.990 1.00 74.19 604 SER A CA 1
ATOM 4403 C C . SER A 1 604 ? 20.788 37.502 61.747 1.00 74.19 604 SER A C 1
ATOM 4405 O O . SER A 1 604 ? 21.761 37.427 62.509 1.00 74.19 604 SER A O 1
ATOM 4407 N N . GLU A 1 605 ? 20.708 38.332 60.714 1.00 76.50 605 GLU A N 1
ATOM 4408 C CA . GLU A 1 605 ? 21.822 39.139 60.233 1.00 76.50 605 GLU A CA 1
ATOM 4409 C C . GLU A 1 605 ? 21.747 40.595 60.723 1.00 76.50 605 GLU A C 1
ATOM 4411 O O . GLU A 1 605 ? 20.684 41.115 61.075 1.00 76.50 605 GLU A O 1
ATOM 4416 N N . ILE A 1 606 ? 22.887 41.290 60.757 1.00 79.25 606 ILE A N 1
ATOM 4417 C CA . ILE A 1 606 ? 22.927 42.739 61.004 1.00 79.25 606 ILE A CA 1
ATOM 4418 C C . ILE A 1 606 ? 22.317 43.486 59.809 1.00 79.25 606 ILE A C 1
ATOM 4420 O O . ILE A 1 606 ? 21.640 44.502 60.010 1.00 79.25 606 ILE A O 1
ATOM 4424 N N . ASN A 1 607 ? 22.525 42.996 58.582 1.00 75.88 607 ASN A N 1
ATOM 4425 C CA . ASN A 1 607 ? 21.958 43.564 57.367 1.00 75.88 607 ASN A CA 1
ATOM 4426 C C . ASN A 1 607 ? 21.428 42.491 56.404 1.00 75.88 607 ASN A C 1
ATOM 4428 O O . ASN A 1 607 ? 22.131 42.016 55.533 1.00 75.88 607 ASN A O 1
ATOM 4432 N N . GLU A 1 608 ? 20.124 42.243 56.446 1.00 79.56 608 GLU A N 1
ATOM 4433 C CA . GLU A 1 608 ? 19.441 41.246 55.602 1.00 79.56 608 GLU A CA 1
ATOM 4434 C C . GLU A 1 608 ? 19.440 41.539 54.079 1.00 79.56 608 GLU A C 1
ATOM 4436 O O . GLU A 1 608 ? 18.837 40.801 53.305 1.00 79.56 608 GLU A O 1
ATOM 4441 N N . ASN A 1 609 ? 20.031 42.646 53.608 1.00 79.12 609 ASN A N 1
ATOM 4442 C CA . ASN A 1 609 ? 19.931 43.077 52.203 1.00 79.12 609 ASN A CA 1
ATOM 4443 C C . ASN A 1 609 ? 21.243 42.984 51.407 1.00 79.12 609 ASN A C 1
ATOM 4445 O O . ASN A 1 609 ? 21.257 43.360 50.233 1.00 79.12 609 ASN A O 1
ATOM 4449 N N . ASN A 1 610 ? 22.351 42.548 52.010 1.00 80.00 610 ASN A N 1
ATOM 4450 C CA . ASN A 1 610 ? 23.669 42.462 51.356 1.00 80.00 610 ASN A CA 1
ATOM 4451 C C . ASN A 1 610 ? 24.103 41.011 51.045 1.00 80.00 610 ASN A C 1
ATOM 4453 O O . ASN A 1 610 ? 25.235 40.789 50.606 1.00 80.00 610 ASN A O 1
ATOM 4457 N N . ASN A 1 611 ? 23.190 40.048 51.194 1.00 84.81 611 ASN A N 1
ATOM 4458 C CA . ASN A 1 611 ? 23.401 38.618 50.971 1.00 84.81 611 ASN A CA 1
ATOM 4459 C C . ASN A 1 611 ? 22.960 38.136 49.566 1.00 84.81 611 ASN A C 1
ATOM 4461 O O . ASN A 1 611 ? 22.963 36.938 49.292 1.00 84.81 611 ASN A O 1
ATOM 4465 N N . VAL A 1 612 ? 22.630 39.038 48.629 1.00 89.19 612 VAL A N 1
ATOM 4466 C CA . VAL A 1 612 ? 22.220 38.699 47.249 1.00 89.19 612 VAL A CA 1
ATOM 4467 C C . VAL A 1 612 ? 23.130 39.352 46.210 1.00 89.19 612 VAL A C 1
ATOM 4469 O O . VAL A 1 612 ? 23.256 40.573 46.183 1.00 89.19 612 VAL A O 1
ATOM 4472 N N . VAL A 1 613 ? 23.661 38.557 45.275 1.00 89.44 613 VAL A N 1
ATOM 4473 C CA . VAL A 1 613 ? 24.404 39.038 44.095 1.00 89.44 613 VAL A CA 1
ATOM 4474 C C . VAL A 1 613 ? 23.756 38.532 42.803 1.00 89.44 613 VAL A C 1
ATOM 4476 O O . VAL A 1 613 ? 23.240 37.418 42.733 1.00 89.44 613 VAL A O 1
ATOM 4479 N N . THR A 1 614 ? 23.700 39.369 41.766 1.00 90.75 614 THR A N 1
ATOM 4480 C CA . THR A 1 614 ? 23.115 39.030 40.456 1.00 90.75 614 THR A CA 1
ATOM 4481 C C . THR A 1 614 ? 23.986 39.559 39.328 1.00 90.75 614 THR A C 1
ATOM 4483 O O . THR A 1 614 ? 24.510 40.667 39.418 1.00 90.75 614 THR A O 1
ATOM 4486 N N . LYS A 1 615 ? 24.102 38.779 38.254 1.00 89.50 615 LYS A N 1
ATOM 4487 C CA . LYS A 1 615 ? 24.917 39.077 37.081 1.00 89.50 615 LYS A CA 1
ATOM 4488 C C . LYS A 1 615 ? 24.214 38.664 35.796 1.00 89.50 615 LYS A C 1
ATOM 4490 O O . LYS A 1 615 ? 23.496 37.672 35.782 1.00 89.50 615 LYS A O 1
ATOM 4495 N N . THR A 1 616 ? 24.439 39.402 34.717 1.00 89.19 616 THR A N 1
ATOM 4496 C CA . THR A 1 616 ? 23.891 39.087 33.395 1.00 89.19 616 THR A CA 1
ATOM 4497 C C . THR A 1 616 ? 25.032 38.762 32.443 1.00 89.19 616 THR A C 1
ATOM 4499 O O . THR A 1 616 ? 25.994 39.523 32.375 1.00 89.19 616 THR A O 1
ATOM 4502 N N . ILE A 1 617 ? 24.906 37.669 31.695 1.00 87.38 617 ILE A N 1
ATOM 4503 C CA . ILE A 1 617 ? 25.809 37.314 30.595 1.00 87.38 617 ILE A CA 1
ATOM 4504 C C . ILE A 1 617 ? 25.029 37.259 29.281 1.00 87.38 617 ILE A C 1
ATOM 4506 O O . ILE A 1 617 ? 23.814 37.045 29.272 1.00 87.38 617 ILE A O 1
ATOM 4510 N N . VAL A 1 618 ? 25.727 37.439 28.163 1.00 83.25 618 VAL A N 1
ATOM 4511 C CA . VAL A 1 618 ? 25.179 37.192 26.827 1.00 83.25 618 VAL A CA 1
ATOM 4512 C C . VAL A 1 618 ? 25.854 35.948 26.274 1.00 83.25 618 VAL A C 1
ATOM 4514 O O . VAL A 1 618 ? 27.079 35.898 26.181 1.00 83.25 618 VAL A O 1
ATOM 4517 N N . VAL A 1 619 ? 25.037 34.953 25.942 1.00 82.31 619 VAL A N 1
ATOM 4518 C CA . VAL A 1 619 ? 25.466 33.748 25.246 1.00 82.31 619 VAL A CA 1
ATOM 4519 C C . VAL A 1 619 ? 25.205 33.953 23.763 1.00 82.31 619 VAL A C 1
ATOM 4521 O O . VAL A 1 619 ? 24.057 34.082 23.333 1.00 82.31 619 VAL A O 1
ATOM 4524 N N . GLU A 1 620 ? 26.267 34.030 22.979 1.00 79.19 620 GLU A N 1
ATOM 4525 C CA . GLU A 1 620 ? 26.190 34.245 21.537 1.00 79.19 620 GLU A CA 1
ATOM 4526 C C . GLU A 1 620 ? 26.182 32.912 20.777 1.00 79.19 620 GLU A C 1
ATOM 4528 O O . GLU A 1 620 ? 26.576 31.867 21.300 1.00 79.19 620 GLU A O 1
ATOM 4533 N N . ARG A 1 621 ? 25.698 32.924 19.528 1.00 72.06 621 ARG A N 1
ATOM 4534 C CA . ARG A 1 621 ? 25.838 31.753 18.654 1.00 72.06 621 ARG A CA 1
ATOM 4535 C C . ARG A 1 621 ? 27.307 31.631 18.258 1.00 72.06 621 ARG A C 1
ATOM 4537 O O . ARG A 1 621 ? 27.851 32.598 17.733 1.00 72.06 621 ARG A O 1
ATOM 4544 N N . ALA A 1 622 ? 27.915 30.463 18.447 1.00 64.44 622 ALA A N 1
ATOM 4545 C CA . ALA A 1 622 ? 29.217 30.171 17.857 1.00 64.44 622 ALA A CA 1
ATOM 4546 C C . ALA A 1 622 ? 29.117 30.322 16.323 1.00 64.44 622 ALA A C 1
ATOM 4548 O O . ALA A 1 622 ? 28.228 29.744 15.693 1.00 64.44 622 ALA A O 1
ATOM 4549 N N . VAL A 1 623 ? 29.965 31.164 15.731 1.00 68.25 623 VAL A N 1
ATOM 4550 C CA . VAL A 1 623 ? 30.028 31.394 14.279 1.00 68.25 623 VAL A CA 1
ATOM 4551 C C . VAL A 1 623 ? 31.396 30.969 13.764 1.00 68.25 623 VAL A C 1
ATOM 4553 O O . VAL A 1 623 ? 32.413 31.327 14.356 1.00 68.25 623 VAL A O 1
ATOM 4556 N N . HIS A 1 624 ? 31.394 30.199 12.681 1.00 77.50 624 HIS A N 1
ATOM 4557 C CA . HIS A 1 624 ? 32.590 29.723 11.984 1.00 77.50 624 HIS A CA 1
ATOM 4558 C C . HIS A 1 624 ? 32.988 30.704 10.868 1.00 77.50 624 HIS A C 1
ATOM 4560 O O . HIS A 1 624 ? 32.182 31.548 10.495 1.00 77.50 624 HIS A O 1
ATOM 4566 N N . ASP A 1 625 ? 34.201 30.647 10.321 1.00 81.81 625 ASP A N 1
ATOM 4567 C CA . ASP A 1 625 ? 34.567 31.429 9.121 1.00 81.81 625 ASP A CA 1
ATOM 4568 C C . ASP A 1 625 ? 35.349 30.544 8.154 1.00 81.81 625 ASP A C 1
ATOM 4570 O O . ASP A 1 625 ? 36.573 30.428 8.261 1.00 81.81 625 ASP A O 1
ATOM 4574 N N . ILE A 1 626 ? 34.646 29.869 7.241 1.00 85.62 626 ILE A N 1
ATOM 4575 C CA . ILE A 1 626 ? 35.246 28.864 6.370 1.00 85.62 626 ILE A CA 1
ATOM 4576 C C . ILE A 1 626 ? 35.729 29.522 5.081 1.00 85.62 626 ILE A C 1
ATOM 4578 O O . ILE A 1 626 ? 34.967 29.846 4.169 1.00 85.62 626 ILE A O 1
ATOM 4582 N N . LYS A 1 627 ? 37.048 29.614 4.927 1.00 85.12 627 LYS A N 1
ATOM 4583 C CA . LYS A 1 627 ? 37.672 30.240 3.758 1.00 85.12 627 LYS A CA 1
ATOM 4584 C C . LYS A 1 627 ? 38.695 29.325 3.080 1.00 85.12 627 LYS A C 1
ATOM 4586 O O . LYS A 1 627 ? 39.266 28.445 3.717 1.00 85.12 627 LYS A O 1
ATOM 4591 N N . PRO A 1 628 ? 38.952 29.491 1.770 1.00 87.81 628 PRO A N 1
ATOM 4592 C CA . PRO A 1 628 ? 39.970 28.723 1.064 1.00 87.81 628 PRO A CA 1
ATOM 4593 C C . PRO A 1 628 ? 41.339 28.871 1.729 1.00 87.81 628 PRO A C 1
ATOM 4595 O O . PRO A 1 628 ? 41.824 29.988 1.901 1.00 87.81 628 PRO A O 1
ATOM 4598 N N . TYR A 1 629 ? 41.985 27.745 2.020 1.00 88.06 629 TYR A N 1
ATOM 4599 C CA . TYR A 1 629 ? 43.259 27.690 2.732 1.00 88.06 629 TYR A CA 1
ATOM 4600 C C . TYR A 1 629 ? 44.281 26.877 1.954 1.00 88.06 629 TYR A C 1
ATOM 4602 O O . TYR A 1 629 ? 43.947 25.885 1.312 1.00 88.06 629 TYR A O 1
ATOM 4610 N N . ALA A 1 630 ? 45.537 27.308 1.985 1.00 87.25 630 ALA A N 1
ATOM 4611 C CA . ALA A 1 630 ? 46.646 26.594 1.373 1.00 87.25 630 ALA A CA 1
ATOM 4612 C C . ALA A 1 630 ? 47.618 26.163 2.482 1.00 87.25 630 ALA A C 1
ATOM 4614 O O . ALA A 1 630 ? 48.375 27.009 2.957 1.00 87.25 630 ALA A O 1
ATOM 4615 N N . PRO A 1 631 ? 47.616 24.879 2.886 1.00 85.69 631 PRO A N 1
ATOM 4616 C CA . PRO A 1 631 ? 48.584 24.357 3.846 1.00 85.69 631 PRO A CA 1
ATOM 4617 C C . PRO A 1 631 ? 50.027 24.540 3.363 1.00 85.69 631 PRO A C 1
ATOM 4619 O O . PRO A 1 631 ? 50.282 24.517 2.157 1.00 85.69 631 PRO A O 1
ATOM 4622 N N . ASP A 1 632 ? 50.985 24.627 4.289 1.00 82.94 632 ASP A N 1
ATOM 4623 C CA . ASP A 1 632 ? 52.398 24.929 3.983 1.00 82.94 632 ASP A CA 1
ATOM 4624 C C . ASP A 1 632 ? 53.039 23.983 2.943 1.00 82.94 632 ASP A C 1
ATOM 4626 O O . ASP A 1 632 ? 53.893 24.394 2.153 1.00 82.94 632 ASP A O 1
ATOM 4630 N N . ASP A 1 633 ? 52.613 22.716 2.901 1.00 83.75 633 ASP A N 1
ATOM 4631 C CA . ASP A 1 633 ? 53.128 21.704 1.967 1.00 83.75 633 ASP A CA 1
ATOM 4632 C C . ASP A 1 633 ? 52.347 21.601 0.644 1.00 83.75 633 ASP A C 1
ATOM 4634 O O . ASP A 1 633 ? 52.709 20.809 -0.240 1.00 83.75 633 ASP A O 1
ATOM 4638 N N . TRP A 1 634 ? 51.292 22.401 0.484 1.00 90.06 634 TRP A N 1
ATOM 4639 C CA . TRP A 1 634 ? 50.439 22.421 -0.697 1.00 90.06 634 TRP A CA 1
ATOM 4640 C C . TRP A 1 634 ? 50.856 23.523 -1.671 1.00 90.06 634 TRP A C 1
ATOM 4642 O O . TRP A 1 634 ? 51.340 24.586 -1.299 1.00 90.06 634 TRP A O 1
ATOM 4652 N N . SER A 1 635 ? 50.670 23.284 -2.972 1.00 87.38 635 SER A N 1
ATOM 4653 C CA . SER A 1 635 ? 50.997 24.308 -3.985 1.00 87.38 635 SER A CA 1
ATOM 4654 C C . SER A 1 635 ? 49.978 25.450 -4.053 1.00 87.38 635 SER A C 1
ATOM 4656 O O . SER A 1 635 ? 50.292 26.527 -4.563 1.00 87.38 635 SER A O 1
ATOM 4658 N N . ASN A 1 636 ? 48.745 25.204 -3.610 1.00 86.81 636 ASN A N 1
ATOM 4659 C CA . ASN A 1 636 ? 47.647 26.163 -3.633 1.00 86.81 636 ASN A CA 1
ATOM 4660 C C . ASN A 1 636 ? 46.478 25.659 -2.766 1.00 86.81 636 ASN A C 1
ATOM 4662 O O . ASN A 1 636 ? 46.496 24.511 -2.332 1.00 86.81 636 ASN A O 1
ATOM 4666 N N . SER A 1 637 ? 45.436 26.472 -2.582 1.00 85.81 637 SER A N 1
ATOM 4667 C CA . SER A 1 637 ? 44.197 26.058 -1.905 1.00 85.81 637 SER A CA 1
ATOM 4668 C C . SER A 1 637 ? 43.317 25.152 -2.770 1.00 85.81 637 SER A C 1
ATOM 4670 O O . SER A 1 637 ? 42.584 24.324 -2.246 1.00 85.81 637 SER A O 1
ATOM 4672 N N . ILE A 1 638 ? 43.446 25.235 -4.100 1.00 91.25 638 ILE A N 1
ATOM 4673 C CA . ILE A 1 638 ? 42.999 24.194 -5.039 1.00 91.25 638 ILE A CA 1
ATOM 4674 C C . ILE A 1 638 ? 44.229 23.652 -5.745 1.00 91.25 638 ILE A C 1
ATOM 4676 O O . ILE A 1 638 ? 44.781 24.366 -6.569 1.00 91.25 638 ILE A O 1
ATOM 4680 N N . VAL A 1 639 ? 44.636 22.414 -5.506 1.00 92.81 639 VAL A N 1
ATOM 4681 C CA . VAL A 1 639 ? 45.770 21.760 -6.170 1.00 92.81 639 VAL A CA 1
ATOM 4682 C C . VAL A 1 639 ? 45.288 20.869 -7.308 1.00 92.81 639 VAL A C 1
ATOM 4684 O O . VAL A 1 639 ? 44.389 20.051 -7.131 1.00 92.81 639 VAL A O 1
ATOM 4687 N N . ILE A 1 640 ? 45.931 20.984 -8.468 1.00 92.50 640 ILE A N 1
ATOM 4688 C CA . ILE A 1 640 ? 45.587 20.255 -9.690 1.00 92.50 640 ILE A CA 1
ATOM 4689 C C . ILE A 1 640 ? 46.785 19.416 -10.115 1.00 92.50 640 ILE A C 1
ATOM 4691 O O . ILE A 1 640 ? 47.872 19.938 -10.368 1.00 92.50 640 ILE A O 1
ATOM 4695 N N . ASN A 1 641 ? 46.598 18.101 -10.191 1.00 91.50 641 ASN A N 1
ATOM 4696 C CA . ASN A 1 641 ? 47.706 17.176 -10.385 1.00 91.50 641 ASN A CA 1
ATOM 4697 C C . ASN A 1 641 ? 47.315 15.912 -11.174 1.00 91.50 641 ASN A C 1
ATOM 4699 O O . ASN A 1 641 ? 46.137 15.660 -11.416 1.00 91.50 641 ASN A O 1
ATOM 4703 N N . ASN A 1 642 ? 48.306 15.114 -11.584 1.00 89.56 642 ASN A N 1
ATOM 4704 C CA . ASN A 1 642 ? 48.103 13.887 -12.364 1.00 89.56 642 ASN A CA 1
ATOM 4705 C C . ASN A 1 642 ? 48.263 12.569 -11.585 1.00 89.56 642 ASN A C 1
ATOM 4707 O O . ASN A 1 642 ? 48.211 11.493 -12.186 1.00 89.56 642 ASN A O 1
ATOM 4711 N N . ASN A 1 643 ? 48.491 12.625 -10.272 1.00 86.06 643 ASN A N 1
ATOM 4712 C CA . ASN A 1 643 ? 48.938 11.469 -9.486 1.00 86.06 643 ASN A CA 1
ATOM 4713 C C . ASN A 1 643 ? 48.347 11.378 -8.066 1.00 86.06 643 ASN A C 1
ATOM 4715 O O . ASN A 1 643 ? 48.807 10.562 -7.273 1.00 86.06 643 ASN A O 1
ATOM 4719 N N . GLY A 1 644 ? 47.362 12.211 -7.740 1.00 81.62 644 GLY A N 1
ATOM 4720 C CA . GLY A 1 644 ? 46.755 12.345 -6.417 1.00 81.62 644 GLY A CA 1
ATOM 4721 C C . GLY A 1 644 ? 47.546 13.178 -5.396 1.00 81.62 644 GLY A C 1
ATOM 4722 O O . GLY A 1 644 ? 47.102 13.291 -4.261 1.00 81.62 644 GLY A O 1
ATOM 4723 N N . SER A 1 645 ? 48.699 13.766 -5.738 1.00 87.00 645 SER A N 1
ATOM 4724 C CA . SER A 1 645 ? 49.539 14.476 -4.753 1.00 87.00 645 SER A CA 1
ATOM 4725 C C . SER A 1 645 ? 49.007 15.858 -4.338 1.00 87.00 645 SER A C 1
ATOM 4727 O O . SER A 1 645 ? 48.216 16.487 -5.036 1.00 87.00 645 SER A O 1
ATOM 4729 N N . TYR A 1 646 ? 49.497 16.384 -3.214 1.00 88.75 646 TYR A N 1
ATOM 4730 C CA . TYR A 1 646 ? 49.160 17.728 -2.722 1.00 88.75 646 TYR A CA 1
ATOM 4731 C C . TYR A 1 646 ? 49.963 18.862 -3.387 1.00 88.75 646 TYR A C 1
ATOM 4733 O O . TYR A 1 646 ? 49.937 20.005 -2.937 1.00 88.75 646 TYR A O 1
ATOM 4741 N N . LYS A 1 647 ? 50.668 18.577 -4.492 1.00 89.81 647 LYS A N 1
ATOM 4742 C CA . LYS A 1 647 ? 51.407 19.581 -5.268 1.00 89.81 647 LYS A CA 1
ATOM 4743 C C . LYS A 1 647 ? 50.933 19.629 -6.710 1.00 89.81 647 LYS A C 1
ATOM 4745 O O . LYS A 1 647 ? 50.596 18.601 -7.295 1.00 89.81 647 LYS A O 1
ATOM 4750 N N . ASP A 1 648 ? 50.925 20.829 -7.282 1.00 89.56 648 ASP A N 1
ATOM 4751 C CA . ASP A 1 648 ? 50.509 21.001 -8.668 1.00 89.56 648 ASP A CA 1
ATOM 4752 C C . ASP A 1 648 ? 51.447 20.240 -9.603 1.00 89.56 648 ASP A C 1
ATOM 4754 O O . ASP A 1 648 ? 52.671 20.268 -9.456 1.00 89.56 648 ASP A O 1
ATOM 4758 N N . SER A 1 649 ? 50.874 19.592 -10.611 1.00 88.62 649 SER A N 1
ATOM 4759 C CA . SER A 1 649 ? 51.646 19.025 -11.713 1.00 88.62 649 SER A CA 1
ATOM 4760 C C . SER A 1 649 ? 50.996 19.365 -13.039 1.00 88.62 649 SER A C 1
ATOM 4762 O O . SER A 1 649 ? 49.787 19.567 -13.142 1.00 88.62 649 SER A O 1
ATOM 4764 N N . SER A 1 650 ? 51.817 19.451 -14.083 1.00 85.50 650 SER A N 1
ATOM 4765 C CA . SER A 1 650 ? 51.305 19.618 -15.437 1.00 85.50 650 SER A CA 1
ATOM 4766 C C . SER A 1 650 ? 50.453 18.404 -15.805 1.00 85.50 650 SER A C 1
ATOM 4768 O O . SER A 1 650 ? 50.979 17.293 -15.891 1.00 85.50 650 SER A O 1
ATOM 4770 N N . VAL A 1 651 ? 49.167 18.629 -16.053 1.00 86.31 651 VAL A N 1
ATOM 4771 C CA . VAL A 1 651 ? 48.229 17.605 -16.513 1.00 86.31 651 VAL A CA 1
ATOM 4772 C C . VAL A 1 651 ? 48.113 17.658 -18.032 1.00 86.31 651 VAL A C 1
ATOM 4774 O O . VAL A 1 651 ? 48.016 18.727 -18.641 1.00 86.31 651 VAL A O 1
ATOM 4777 N N . ASN A 1 652 ? 48.139 16.493 -18.665 1.00 86.94 652 ASN A N 1
ATOM 4778 C CA . ASN A 1 652 ? 47.895 16.363 -20.096 1.00 86.94 652 ASN A CA 1
ATOM 4779 C C . ASN A 1 652 ? 46.736 15.403 -20.383 1.00 86.94 652 ASN A C 1
ATOM 4781 O O . ASN A 1 652 ? 46.271 14.694 -19.500 1.00 86.94 652 ASN A O 1
ATOM 4785 N N . THR A 1 653 ? 46.281 15.322 -21.631 1.00 83.81 653 THR A N 1
ATOM 4786 C CA . THR A 1 653 ? 45.110 14.502 -22.004 1.00 83.81 653 THR A CA 1
ATOM 4787 C C . THR A 1 653 ? 45.256 12.988 -21.750 1.00 83.81 653 THR A C 1
ATOM 4789 O O . THR A 1 653 ? 44.295 12.240 -21.937 1.00 83.81 653 THR A O 1
ATOM 4792 N N . LYS A 1 654 ? 46.448 12.480 -21.397 1.00 82.19 654 LYS A N 1
ATOM 4793 C CA . LYS A 1 654 ? 46.642 11.081 -20.964 1.00 82.19 654 LYS A CA 1
ATOM 4794 C C . LYS A 1 654 ? 46.505 10.901 -19.458 1.00 82.19 654 LYS A C 1
ATOM 4796 O O . LYS A 1 654 ? 46.235 9.771 -19.035 1.00 82.19 654 LYS A O 1
ATOM 4801 N N . ASP A 1 655 ? 46.680 11.975 -18.707 1.00 86.38 655 ASP A N 1
ATOM 4802 C CA . ASP A 1 655 ? 46.661 12.000 -17.259 1.00 86.38 655 ASP A CA 1
ATOM 4803 C C . ASP A 1 655 ? 45.214 12.054 -16.763 1.00 86.38 655 ASP A C 1
ATOM 4805 O O . ASP A 1 655 ? 44.363 12.718 -17.358 1.00 86.38 655 ASP A O 1
ATOM 4809 N N . ASN A 1 656 ? 44.927 11.351 -15.670 1.00 89.31 656 ASN A N 1
ATOM 4810 C CA . ASN A 1 656 ? 43.730 11.657 -14.895 1.00 89.31 656 ASN A CA 1
ATOM 4811 C C . ASN A 1 656 ? 43.989 12.962 -14.144 1.00 89.31 656 ASN A C 1
ATOM 4813 O O . ASN A 1 656 ? 45.054 13.116 -13.552 1.00 89.31 656 ASN A O 1
ATOM 4817 N N . VAL A 1 657 ? 43.033 13.882 -14.172 1.00 90.94 657 VAL A N 1
ATOM 4818 C CA . VAL A 1 657 ? 43.114 15.131 -13.422 1.00 90.94 657 VAL A CA 1
ATOM 4819 C C . VAL A 1 657 ? 42.556 14.882 -12.031 1.00 90.94 657 VAL A C 1
ATOM 4821 O O . VAL A 1 657 ? 41.367 14.609 -11.870 1.00 90.94 657 VAL A O 1
ATOM 4824 N N . TYR A 1 658 ? 43.425 14.980 -11.037 1.00 91.50 658 TYR A N 1
ATOM 4825 C CA . TYR A 1 658 ? 43.055 14.938 -9.634 1.00 91.50 658 TYR A CA 1
ATOM 4826 C C . TYR A 1 658 ? 43.029 16.355 -9.073 1.00 91.50 658 TYR A C 1
ATOM 4828 O O . TYR A 1 658 ? 43.926 17.158 -9.346 1.00 91.50 658 TYR A O 1
ATOM 4836 N N . VAL A 1 659 ? 42.000 16.643 -8.283 1.00 90.81 659 VAL A N 1
ATOM 4837 C CA . VAL A 1 659 ? 41.849 17.901 -7.558 1.00 90.81 659 VAL A CA 1
ATOM 4838 C C . VAL A 1 659 ? 41.909 17.616 -6.067 1.00 90.81 659 VAL A C 1
ATOM 4840 O O . VAL A 1 659 ? 41.146 16.801 -5.553 1.00 90.81 659 VAL A O 1
ATOM 4843 N N . ASN A 1 660 ? 42.825 18.298 -5.392 1.00 88.31 660 ASN A N 1
ATOM 4844 C CA . ASN A 1 660 ? 42.864 18.395 -3.942 1.00 88.31 660 ASN A CA 1
ATOM 4845 C C . ASN A 1 660 ? 42.489 19.820 -3.555 1.00 88.31 660 ASN A C 1
ATOM 4847 O O . ASN A 1 660 ? 42.848 20.766 -4.254 1.00 88.31 660 ASN A O 1
ATOM 4851 N N . VAL A 1 661 ? 41.762 19.992 -2.464 1.00 87.38 661 VAL A N 1
ATOM 4852 C CA . VAL A 1 661 ? 41.340 21.313 -1.999 1.00 87.38 661 VAL A CA 1
ATOM 4853 C C . VAL A 1 661 ? 41.394 21.372 -0.487 1.00 87.38 661 VAL A C 1
ATOM 4855 O O . VAL A 1 661 ? 41.067 20.387 0.173 1.00 87.38 661 VAL A O 1
ATOM 4858 N N . ALA A 1 662 ? 41.793 22.530 0.030 1.00 86.88 662 ALA A N 1
ATOM 4859 C CA . ALA A 1 662 ? 41.784 22.818 1.447 1.00 86.88 662 ALA A CA 1
ATOM 4860 C C . ALA A 1 662 ? 41.045 24.130 1.764 1.00 86.88 662 ALA A C 1
ATOM 4862 O O . ALA A 1 662 ? 41.070 25.099 0.998 1.00 86.88 662 ALA A O 1
ATOM 4863 N N . PHE A 1 663 ? 40.372 24.131 2.907 1.00 87.19 663 PHE A N 1
ATOM 4864 C CA . PHE A 1 663 ? 39.691 25.273 3.514 1.00 87.19 663 PHE A CA 1
ATOM 4865 C C . PHE A 1 663 ? 40.111 25.354 4.980 1.00 87.19 663 PHE A C 1
ATOM 4867 O O . PHE A 1 663 ? 40.374 24.318 5.575 1.00 87.19 663 PHE A O 1
ATOM 4874 N N . GLU A 1 664 ? 40.178 26.539 5.565 1.00 86.50 664 GLU A N 1
ATOM 4875 C CA . GLU A 1 664 ? 40.367 26.724 7.005 1.00 86.50 664 GLU A CA 1
ATOM 4876 C C . GLU A 1 664 ? 39.110 27.325 7.610 1.00 86.50 664 GLU A C 1
ATOM 4878 O O . GLU A 1 664 ? 38.439 28.121 6.956 1.00 86.50 664 GLU A O 1
ATOM 4883 N N . ASP A 1 665 ? 38.803 26.921 8.835 1.00 82.88 665 ASP A N 1
ATOM 4884 C CA . ASP A 1 665 ? 37.916 27.669 9.709 1.00 82.88 665 ASP A CA 1
ATOM 4885 C C . ASP A 1 665 ? 38.780 28.646 10.510 1.00 82.88 665 ASP A C 1
ATOM 4887 O O . ASP A 1 665 ? 39.511 28.263 11.424 1.00 82.88 665 ASP A O 1
ATOM 4891 N N . ASP A 1 666 ? 38.730 29.915 10.114 1.00 75.50 666 ASP A N 1
ATOM 4892 C CA . ASP A 1 666 ? 39.495 31.012 10.720 1.00 75.50 666 ASP A CA 1
ATOM 4893 C C . ASP A 1 666 ? 38.815 31.578 11.977 1.00 75.50 666 ASP A C 1
ATOM 4895 O O . ASP A 1 666 ? 39.174 32.650 12.469 1.00 75.50 666 ASP A O 1
ATOM 4899 N N . SER A 1 667 ? 37.802 30.881 12.496 1.00 71.44 667 SER A N 1
ATOM 4900 C CA . SER A 1 667 ? 37.162 31.228 13.757 1.00 71.44 667 SER A CA 1
ATOM 4901 C C . SER A 1 667 ? 37.877 30.604 14.960 1.00 71.44 667 SER A C 1
ATOM 4903 O O . SER A 1 667 ? 38.649 29.651 14.862 1.00 71.44 667 SER A O 1
ATOM 4905 N N . ASN A 1 668 ? 37.576 31.141 16.142 1.00 60.62 668 ASN A N 1
ATOM 4906 C CA . ASN A 1 668 ? 37.934 30.520 17.419 1.00 60.62 668 ASN A CA 1
ATOM 4907 C C . ASN A 1 668 ? 36.809 29.596 17.942 1.00 60.62 668 ASN A C 1
ATOM 4909 O O . ASN A 1 668 ? 36.796 29.285 19.133 1.00 60.62 668 ASN A O 1
ATOM 4913 N N . ALA A 1 669 ? 35.834 29.222 17.100 1.00 63.88 669 ALA A N 1
ATOM 4914 C CA . ALA A 1 669 ? 34.677 28.419 17.498 1.00 63.88 669 ALA A CA 1
ATOM 4915 C C . ALA A 1 669 ? 35.021 26.921 17.605 1.00 63.88 669 ALA A C 1
ATOM 4917 O O . ALA A 1 669 ? 35.943 26.419 16.962 1.00 63.88 669 ALA A O 1
ATOM 4918 N N . ALA A 1 670 ? 34.280 26.189 18.441 1.00 61.31 670 ALA A N 1
ATOM 4919 C CA . ALA A 1 670 ? 34.498 24.758 18.643 1.00 61.31 670 ALA A CA 1
ATOM 4920 C C . ALA A 1 670 ? 34.118 23.935 17.394 1.00 61.31 670 ALA A C 1
ATOM 4922 O O . ALA A 1 670 ? 33.030 24.102 16.861 1.00 61.31 670 ALA A O 1
ATOM 4923 N N . TYR A 1 671 ? 35.018 23.036 16.980 1.00 63.62 671 TYR A N 1
ATOM 4924 C CA . TYR A 1 671 ? 34.930 21.997 15.935 1.00 63.62 671 TYR A CA 1
ATOM 4925 C C . TYR A 1 671 ? 33.634 21.887 15.090 1.00 63.62 671 TYR A C 1
ATOM 4927 O O . TYR A 1 671 ? 32.570 21.504 15.583 1.00 63.62 671 TYR A O 1
ATOM 4935 N N . ILE A 1 672 ? 33.764 22.056 13.765 1.00 64.81 672 ILE A N 1
ATOM 4936 C CA . ILE A 1 672 ? 32.694 21.781 12.791 1.00 64.81 672 ILE A CA 1
ATOM 4937 C C . ILE A 1 672 ? 32.590 20.274 12.529 1.00 64.81 672 ILE A C 1
ATOM 4939 O O . ILE A 1 672 ? 33.539 19.648 12.054 1.00 64.81 672 ILE A O 1
ATOM 4943 N N . HIS A 1 673 ? 31.415 19.688 12.786 1.00 60.00 673 HIS A N 1
ATOM 4944 C CA . HIS A 1 673 ? 31.250 18.236 12.720 1.00 60.00 673 HIS A CA 1
ATOM 4945 C C . HIS A 1 673 ? 31.330 17.650 11.303 1.00 60.00 673 HIS A C 1
ATOM 4947 O O . HIS A 1 673 ? 32.086 16.699 11.115 1.00 60.00 673 HIS A O 1
ATOM 4953 N N . GLU A 1 674 ? 30.599 18.196 10.323 1.00 74.88 674 GLU A N 1
ATOM 4954 C CA . GLU A 1 674 ? 30.655 17.824 8.896 1.00 74.88 674 GLU A CA 1
ATOM 4955 C C . GLU A 1 674 ? 30.030 18.942 8.038 1.00 74.88 674 GLU A C 1
ATOM 4957 O O . GLU A 1 674 ? 29.019 19.516 8.436 1.00 74.88 674 GLU A O 1
ATOM 4962 N N . PHE A 1 675 ? 30.569 19.210 6.844 1.00 80.31 675 PHE A N 1
ATOM 4963 C CA . PHE A 1 675 ? 29.923 20.066 5.832 1.00 80.31 675 PHE A CA 1
ATOM 4964 C C . PHE A 1 675 ? 30.235 19.591 4.406 1.00 80.31 675 PHE A C 1
ATOM 4966 O O . PHE A 1 675 ? 31.115 18.754 4.194 1.00 80.31 675 PHE A O 1
ATOM 4973 N N . TYR A 1 676 ? 29.503 20.103 3.411 1.00 85.44 676 TYR A N 1
ATOM 4974 C CA . TYR A 1 676 ? 29.614 19.668 2.013 1.00 85.44 676 TYR A CA 1
ATOM 4975 C C . TYR A 1 676 ? 30.243 20.730 1.112 1.00 85.44 676 TYR A C 1
ATOM 4977 O O . TYR A 1 676 ? 29.813 21.884 1.107 1.00 85.44 676 TYR A O 1
ATOM 4985 N N . THR A 1 677 ? 31.168 20.297 0.253 1.00 87.38 677 THR A N 1
ATOM 4986 C CA . THR A 1 677 ? 31.734 21.127 -0.817 1.00 87.38 677 THR A CA 1
ATOM 4987 C C . THR A 1 677 ? 31.262 20.635 -2.178 1.00 87.38 677 THR A C 1
ATOM 4989 O O . THR A 1 677 ? 31.489 19.482 -2.553 1.00 87.38 677 THR A O 1
ATOM 4992 N N . ALA A 1 678 ? 30.618 21.518 -2.941 1.00 90.12 678 ALA A N 1
ATOM 4993 C CA . ALA A 1 678 ? 30.183 21.248 -4.307 1.00 90.12 678 ALA A CA 1
ATOM 4994 C C . ALA A 1 678 ? 31.268 21.613 -5.327 1.00 90.12 678 ALA A C 1
ATOM 4996 O O . ALA A 1 678 ? 31.933 22.647 -5.209 1.00 90.12 678 ALA A O 1
ATOM 4997 N N . VAL A 1 679 ? 31.407 20.777 -6.360 1.00 90.31 679 VAL A N 1
ATOM 4998 C CA . VAL A 1 679 ? 32.445 20.882 -7.389 1.00 90.31 679 VAL A CA 1
ATOM 4999 C C . VAL A 1 679 ? 31.839 21.143 -8.757 1.00 90.31 679 VAL A C 1
ATOM 5001 O O . VAL A 1 679 ? 31.011 20.375 -9.250 1.00 90.31 679 VAL A O 1
ATOM 5004 N N . TYR A 1 680 ? 32.308 22.206 -9.406 1.00 91.38 680 TYR A N 1
ATOM 5005 C CA . TYR A 1 680 ? 31.887 22.605 -10.741 1.00 91.38 680 TYR A CA 1
ATOM 5006 C C . TYR A 1 680 ? 33.083 22.635 -11.690 1.00 91.38 680 TYR A C 1
ATOM 5008 O O . TYR A 1 680 ? 34.027 23.390 -11.466 1.00 91.38 680 TYR A O 1
ATOM 5016 N N . LEU A 1 681 ? 33.022 21.864 -12.777 1.00 92.81 681 LEU A N 1
ATOM 5017 C CA . LEU A 1 681 ? 33.987 21.912 -13.877 1.00 92.81 681 LEU A CA 1
ATOM 5018 C C . LEU A 1 681 ? 33.364 22.673 -15.046 1.00 92.81 681 LEU A C 1
ATOM 5020 O O . LEU A 1 681 ? 32.273 22.332 -15.505 1.00 92.81 681 LEU A O 1
ATOM 5024 N N . ASP A 1 682 ? 34.046 23.719 -15.502 1.00 91.19 682 ASP A N 1
ATOM 5025 C CA . ASP A 1 682 ? 33.604 24.613 -16.576 1.00 91.19 682 ASP A CA 1
ATOM 5026 C C . ASP A 1 682 ? 32.168 25.135 -16.364 1.00 91.19 682 ASP A C 1
ATOM 5028 O O . ASP A 1 682 ? 31.369 25.249 -17.293 1.00 91.19 682 ASP A O 1
ATOM 5032 N N . GLY A 1 683 ? 31.827 25.427 -15.103 1.00 87.38 683 GLY A N 1
ATOM 5033 C CA . GLY A 1 683 ? 30.515 25.934 -14.688 1.00 87.38 683 GLY A CA 1
ATOM 5034 C C . GLY A 1 683 ? 29.413 24.876 -14.543 1.00 87.38 683 GLY A C 1
ATOM 5035 O O . GLY A 1 683 ? 28.285 25.228 -14.202 1.00 87.38 683 GLY A O 1
ATOM 5036 N N . LYS A 1 684 ? 29.703 23.586 -14.762 1.00 88.69 684 LYS A N 1
ATOM 5037 C CA . LYS A 1 684 ? 28.741 22.486 -14.589 1.00 88.69 684 LYS A CA 1
ATOM 5038 C C . LYS A 1 684 ? 29.044 21.689 -13.323 1.00 88.69 684 LYS A C 1
ATOM 5040 O O . LYS A 1 684 ? 30.184 21.292 -13.119 1.00 88.69 684 LYS A O 1
ATOM 5045 N N . TYR A 1 685 ? 28.018 21.411 -12.515 1.00 90.31 685 TYR A N 1
ATOM 5046 C CA . TYR A 1 685 ? 28.136 20.536 -11.344 1.00 90.31 685 TYR A CA 1
ATOM 5047 C C . TYR A 1 685 ? 28.631 19.147 -11.768 1.00 90.31 685 TYR A C 1
ATOM 5049 O O . TYR A 1 685 ? 28.065 18.537 -12.684 1.00 90.31 685 TYR A O 1
ATOM 5057 N N . VAL A 1 686 ? 29.694 18.679 -11.120 1.00 85.00 686 VAL A N 1
ATOM 5058 C CA . VAL A 1 686 ? 30.310 17.372 -11.370 1.00 85.00 686 VAL A CA 1
ATOM 5059 C C . VAL A 1 686 ? 30.064 16.435 -10.201 1.00 85.00 686 VAL A C 1
ATOM 5061 O O . VAL A 1 686 ? 29.653 15.301 -10.431 1.00 85.00 686 VAL A O 1
ATOM 5064 N N . ASP A 1 687 ? 30.318 16.904 -8.979 1.00 86.38 687 ASP A N 1
ATOM 5065 C CA . ASP A 1 687 ? 30.249 16.088 -7.769 1.00 86.38 687 ASP A CA 1
ATOM 5066 C C . ASP A 1 687 ? 30.142 16.966 -6.508 1.00 86.38 687 ASP A C 1
ATOM 5068 O O . ASP A 1 687 ? 30.285 18.191 -6.571 1.00 86.38 687 ASP A O 1
ATOM 5072 N N . SER A 1 688 ? 29.928 16.345 -5.353 1.00 86.44 688 SER A N 1
ATOM 5073 C CA . SER A 1 688 ? 30.070 16.968 -4.033 1.00 86.44 688 SER A CA 1
ATOM 5074 C C . SER A 1 688 ? 30.671 15.980 -3.047 1.00 86.44 688 SER A C 1
ATOM 5076 O O . SER A 1 688 ? 30.339 14.798 -3.091 1.00 86.44 688 SER A O 1
ATOM 5078 N N . TYR A 1 689 ? 31.492 16.455 -2.118 1.00 83.12 689 TYR A N 1
ATOM 5079 C CA . TYR A 1 689 ? 32.110 15.597 -1.110 1.00 83.12 689 TYR A CA 1
ATOM 5080 C C . TYR A 1 689 ? 31.952 16.179 0.296 1.00 83.12 689 TYR A C 1
ATOM 5082 O O . TYR A 1 689 ? 31.723 17.377 0.469 1.00 83.12 689 TYR A O 1
ATOM 5090 N N . VAL A 1 690 ? 32.047 15.295 1.292 1.00 79.31 690 VAL A N 1
ATOM 5091 C CA . VAL A 1 690 ? 31.974 15.647 2.713 1.00 79.31 690 VAL A CA 1
ATOM 5092 C C . VAL A 1 690 ? 33.363 16.050 3.189 1.00 79.31 690 VAL A C 1
ATOM 5094 O O . VAL A 1 690 ? 34.309 15.265 3.076 1.00 79.31 690 VAL A O 1
ATOM 5097 N N . CYS A 1 691 ? 33.472 17.250 3.740 1.00 73.06 691 CYS A N 1
ATOM 5098 C CA . CYS A 1 691 ? 34.624 17.701 4.503 1.00 73.06 691 CYS A CA 1
ATOM 5099 C C . CYS A 1 691 ? 34.443 17.247 5.956 1.00 73.06 691 CYS A C 1
ATOM 5101 O O . CYS A 1 691 ? 33.403 17.499 6.568 1.00 73.06 691 CYS A O 1
ATOM 5103 N N . ARG A 1 692 ? 35.445 16.549 6.493 1.00 66.06 692 ARG A N 1
ATOM 5104 C CA . ARG A 1 692 ? 35.513 16.112 7.894 1.00 66.06 692 ARG A CA 1
ATOM 5105 C C . ARG A 1 692 ? 36.874 16.524 8.435 1.00 66.06 692 ARG A C 1
ATOM 5107 O O . ARG A 1 692 ? 37.853 16.358 7.713 1.00 66.06 692 ARG A O 1
ATOM 5114 N N . SER A 1 693 ? 36.944 17.026 9.662 1.00 62.19 693 SER A N 1
ATOM 5115 C CA . SER A 1 693 ? 38.231 17.130 10.352 1.00 62.19 693 SER A CA 1
ATOM 5116 C C . SER A 1 693 ? 38.510 15.809 11.080 1.00 62.19 693 SER A C 1
ATOM 5118 O O . SER A 1 693 ? 37.605 15.148 11.588 1.00 62.19 693 SER A O 1
ATOM 5120 N N . ASP A 1 694 ? 39.755 15.342 11.028 1.00 52.78 694 ASP A N 1
ATOM 5121 C CA . ASP A 1 694 ? 40.191 14.067 11.601 1.00 52.78 694 ASP A CA 1
ATOM 5122 C C . ASP A 1 694 ? 40.855 14.232 12.982 1.00 52.78 694 ASP A C 1
ATOM 5124 O O . ASP A 1 694 ? 41.196 13.228 13.619 1.00 52.78 694 ASP A O 1
ATOM 5128 N N . LYS A 1 695 ? 40.998 15.474 13.481 1.00 53.91 695 LYS A N 1
ATOM 5129 C CA . LYS A 1 695 ? 41.596 15.799 14.787 1.00 53.91 695 LYS A CA 1
ATOM 5130 C C . LYS A 1 695 ? 40.986 17.041 15.432 1.00 53.91 695 LYS A C 1
ATOM 5132 O O . LYS A 1 695 ? 40.809 18.066 14.789 1.00 53.91 695 LYS A O 1
ATOM 5137 N N . GLU A 1 696 ? 40.824 16.992 16.754 1.00 53.94 696 GLU A N 1
ATOM 5138 C CA . GLU A 1 696 ? 40.309 18.094 17.591 1.00 53.94 696 GLU A CA 1
ATOM 5139 C C . GLU A 1 696 ? 41.190 19.371 17.615 1.00 53.94 696 GLU A C 1
ATOM 5141 O O . GLU A 1 696 ? 40.844 20.324 18.303 1.00 53.94 696 GLU A O 1
ATOM 5146 N N . SER A 1 697 ? 42.322 19.417 16.896 1.00 54.50 697 SER A N 1
ATOM 5147 C CA . SER A 1 697 ? 43.283 20.536 16.922 1.00 54.50 697 SER A CA 1
ATOM 5148 C C . SER A 1 697 ? 43.609 21.168 15.564 1.00 54.50 697 SER A C 1
ATOM 5150 O O . SER A 1 697 ? 44.397 22.112 15.535 1.00 54.50 697 SER A O 1
ATOM 5152 N N . ASP A 1 698 ? 43.083 20.642 14.454 1.00 61.81 698 ASP A N 1
ATOM 5153 C CA . ASP A 1 698 ? 43.395 21.151 13.113 1.00 61.81 698 ASP A CA 1
ATOM 5154 C C . ASP A 1 698 ? 42.238 22.046 12.623 1.00 61.81 698 ASP A C 1
ATOM 5156 O O . ASP A 1 698 ? 41.155 21.559 12.303 1.00 61.81 698 ASP A O 1
ATOM 5160 N N . ASN A 1 699 ? 42.473 23.365 12.557 1.00 71.81 699 ASN A N 1
ATOM 5161 C CA . ASN A 1 699 ? 41.504 24.380 12.098 1.00 71.81 699 ASN A CA 1
ATOM 5162 C C . ASN A 1 699 ? 41.339 24.415 10.564 1.00 71.81 699 ASN A C 1
ATOM 5164 O O . ASN A 1 699 ? 40.884 25.406 9.999 1.00 71.81 699 ASN A O 1
ATOM 5168 N N . TRP A 1 700 ? 41.735 23.359 9.852 1.00 80.81 700 TRP A N 1
ATOM 5169 C CA . TRP A 1 700 ? 41.601 23.289 8.402 1.00 80.81 700 TRP A CA 1
ATOM 5170 C C . TRP A 1 700 ? 41.191 21.898 7.924 1.00 80.81 700 TRP A C 1
ATOM 5172 O O . TRP A 1 700 ? 41.447 20.881 8.561 1.00 80.81 700 TRP A O 1
ATOM 5182 N N . PHE A 1 701 ? 40.521 21.877 6.779 1.00 82.06 701 PHE A N 1
ATOM 5183 C CA . PHE A 1 701 ? 39.821 20.747 6.192 1.00 82.06 701 PHE A CA 1
ATOM 5184 C C . PHE A 1 701 ? 40.332 20.520 4.780 1.00 82.06 701 PHE A C 1
ATOM 5186 O O . PHE A 1 701 ? 40.618 21.472 4.053 1.00 82.06 701 PHE A O 1
ATOM 5193 N N . HIS A 1 702 ? 40.361 19.264 4.350 1.00 83.75 702 HIS A N 1
ATOM 5194 C CA . HIS A 1 702 ? 40.598 18.914 2.958 1.00 83.75 702 HIS A CA 1
ATOM 5195 C C . HIS A 1 702 ? 39.738 17.725 2.529 1.00 83.75 702 HIS A C 1
ATOM 5197 O O . HIS A 1 702 ? 39.080 17.069 3.334 1.00 83.75 702 HIS A O 1
ATOM 5203 N N . ASN A 1 703 ? 39.717 17.435 1.232 1.00 78.25 703 ASN A N 1
ATOM 5204 C CA . ASN A 1 703 ? 39.102 16.216 0.722 1.00 78.25 703 ASN A CA 1
ATOM 5205 C C . ASN A 1 703 ? 39.879 14.971 1.200 1.00 78.25 703 ASN A C 1
ATOM 5207 O O . ASN A 1 703 ? 41.091 14.894 1.006 1.00 78.25 703 ASN A O 1
ATOM 5211 N N . ASN A 1 704 ? 39.183 13.984 1.778 1.00 72.25 704 ASN A N 1
ATOM 5212 C CA . ASN A 1 704 ? 39.796 12.753 2.311 1.00 72.25 704 ASN A CA 1
ATOM 5213 C C . ASN A 1 704 ? 40.583 11.951 1.259 1.00 72.25 704 ASN A C 1
ATOM 5215 O O . ASN A 1 704 ? 41.572 11.305 1.586 1.00 72.25 704 ASN A O 1
ATOM 5219 N N . GLU A 1 705 ? 40.138 11.990 0.001 1.00 81.56 705 GLU A N 1
ATOM 5220 C CA . GLU A 1 705 ? 40.797 11.363 -1.147 1.00 81.56 705 GLU A CA 1
ATOM 5221 C C . GLU A 1 705 ? 40.815 12.346 -2.328 1.00 81.56 705 GLU A C 1
ATOM 5223 O O . GLU A 1 705 ? 39.820 13.058 -2.526 1.00 81.56 705 GLU A O 1
ATOM 5228 N N . PRO A 1 706 ? 41.887 12.389 -3.145 1.00 84.88 706 PRO A N 1
ATOM 5229 C CA . PRO A 1 706 ? 41.966 13.244 -4.327 1.00 84.88 706 PRO A CA 1
ATOM 5230 C C . PRO A 1 706 ? 40.792 13.037 -5.282 1.00 84.88 706 PRO A C 1
ATOM 5232 O O . PRO A 1 706 ? 40.567 11.930 -5.781 1.00 84.88 706 PRO A O 1
ATOM 5235 N N . LEU A 1 707 ? 40.062 14.112 -5.589 1.00 87.62 707 LEU A N 1
ATOM 5236 C CA . LEU A 1 707 ? 38.907 14.032 -6.475 1.00 87.62 707 LEU A CA 1
ATOM 5237 C C . LEU A 1 707 ? 39.368 13.777 -7.909 1.00 87.62 707 LEU A C 1
ATOM 5239 O O . LEU A 1 707 ? 39.993 14.632 -8.533 1.00 87.62 707 LEU A O 1
ATOM 5243 N N . ASN A 1 708 ? 39.040 12.606 -8.447 1.00 90.25 708 ASN A N 1
ATOM 5244 C CA . ASN A 1 708 ? 39.403 12.223 -9.806 1.00 90.25 708 ASN A CA 1
ATOM 5245 C C . ASN A 1 708 ? 38.354 12.710 -10.813 1.00 90.25 708 ASN A C 1
ATOM 5247 O O . ASN A 1 708 ? 37.324 12.067 -11.007 1.00 90.25 708 ASN A O 1
ATOM 5251 N N . LEU A 1 709 ? 38.651 13.804 -11.512 1.00 87.06 709 LEU A N 1
ATOM 5252 C CA . LEU A 1 709 ? 37.807 14.341 -12.586 1.00 87.06 709 LEU A CA 1
ATOM 5253 C C . LEU A 1 709 ? 37.961 13.569 -13.908 1.00 87.06 709 LEU A C 1
ATOM 5255 O O . LEU A 1 709 ? 37.314 13.888 -14.907 1.00 87.06 709 LEU A O 1
ATOM 5259 N N . GLY A 1 710 ? 38.815 12.543 -13.931 1.00 87.69 710 GLY A N 1
ATOM 5260 C CA . GLY A 1 710 ? 39.113 11.749 -15.110 1.00 87.69 710 GLY A CA 1
ATOM 5261 C C . GLY A 1 710 ? 39.988 12.499 -16.111 1.00 87.69 710 GLY A C 1
ATOM 5262 O O . GLY A 1 710 ? 40.719 13.429 -15.775 1.00 87.69 710 GLY A O 1
ATOM 5263 N N . LYS A 1 711 ? 39.956 12.054 -17.368 1.00 89.44 711 LYS A N 1
ATOM 5264 C CA . LYS A 1 711 ? 40.750 12.655 -18.444 1.00 89.44 711 LYS A CA 1
ATOM 5265 C C . LYS A 1 711 ? 39.964 13.779 -19.085 1.00 89.44 711 LYS A C 1
ATOM 5267 O O . LYS A 1 711 ? 38.898 13.543 -19.652 1.00 89.44 711 LYS A O 1
ATOM 5272 N N . LEU A 1 712 ? 40.517 14.979 -19.022 1.00 88.00 712 LEU A N 1
ATOM 5273 C CA . LEU A 1 712 ? 39.897 16.171 -19.576 1.00 88.00 712 LEU A CA 1
ATOM 5274 C C . LEU A 1 712 ? 40.415 16.461 -20.990 1.00 88.00 712 LEU A C 1
ATOM 5276 O O . LEU A 1 712 ? 41.482 15.990 -21.401 1.00 88.00 712 LEU A O 1
ATOM 5280 N N . SER A 1 713 ? 39.619 17.199 -21.762 1.00 87.00 713 SER A N 1
ATOM 5281 C CA . SER A 1 713 ? 39.984 17.637 -23.111 1.00 87.00 713 SER A CA 1
ATOM 5282 C C . SER A 1 713 ? 41.172 18.598 -23.088 1.00 87.00 713 SER A C 1
ATOM 5284 O O . SER A 1 713 ? 41.465 19.210 -22.074 1.00 87.00 713 SER A O 1
ATOM 5286 N N . ILE A 1 714 ? 41.862 18.752 -24.219 1.00 84.88 714 ILE A N 1
ATOM 5287 C CA . ILE A 1 714 ? 42.902 19.777 -24.338 1.00 84.88 714 ILE A CA 1
ATOM 5288 C C . ILE A 1 714 ? 42.273 21.175 -24.272 1.00 84.88 714 ILE A C 1
ATOM 5290 O O . ILE A 1 714 ? 41.291 21.438 -24.968 1.00 84.88 714 ILE A O 1
ATOM 5294 N N . GLY A 1 715 ? 42.860 22.076 -23.487 1.00 83.94 715 GLY A N 1
ATOM 5295 C CA . GLY A 1 715 ? 42.386 23.455 -23.380 1.00 83.94 715 GLY A CA 1
ATOM 5296 C C . GLY A 1 715 ? 42.441 24.022 -21.968 1.00 83.94 715 GLY A C 1
ATOM 5297 O O . GLY A 1 715 ? 42.912 23.375 -21.033 1.00 83.94 715 GLY A O 1
ATOM 5298 N N . GLU A 1 716 ? 41.992 25.269 -21.842 1.00 90.50 716 GLU A N 1
ATOM 5299 C CA . GLU A 1 716 ? 41.781 25.919 -20.549 1.00 90.50 716 GLU A CA 1
ATOM 5300 C C . GLU A 1 716 ? 40.478 25.403 -19.935 1.00 90.50 716 GLU A C 1
ATOM 5302 O O . GLU A 1 716 ? 39.428 25.444 -20.573 1.00 90.50 716 GLU A O 1
ATOM 5307 N N . HIS A 1 717 ? 40.572 24.942 -18.695 1.00 91.56 717 HIS A N 1
ATOM 5308 C CA . HIS A 1 717 ? 39.469 24.485 -17.870 1.00 91.56 717 HIS A CA 1
ATOM 5309 C C . HIS A 1 717 ? 39.387 25.335 -16.602 1.00 91.56 717 HIS A C 1
ATOM 5311 O O . HIS A 1 717 ? 40.392 25.858 -16.109 1.00 91.56 717 HIS A O 1
ATOM 5317 N N . THR A 1 718 ? 38.183 25.477 -16.062 1.00 93.19 718 THR A N 1
ATOM 5318 C CA . THR A 1 718 ? 37.928 26.198 -14.812 1.00 93.19 718 THR A CA 1
ATOM 5319 C C . THR A 1 718 ? 37.307 25.254 -13.797 1.00 93.19 718 THR A C 1
ATOM 5321 O O . THR A 1 718 ? 36.308 24.606 -14.094 1.00 93.19 718 THR A O 1
ATOM 5324 N N . ILE A 1 719 ? 37.873 25.190 -12.594 1.00 93.06 719 ILE A N 1
ATOM 5325 C CA . ILE A 1 719 ? 37.277 24.488 -11.460 1.00 93.06 719 ILE A CA 1
ATOM 5326 C C . ILE A 1 719 ? 36.777 25.516 -10.446 1.00 93.06 719 ILE A C 1
ATOM 5328 O O . ILE A 1 719 ? 37.529 26.399 -10.031 1.00 93.06 719 ILE A O 1
ATOM 5332 N N . THR A 1 720 ? 35.507 25.414 -10.070 1.00 92.19 720 THR A N 1
ATOM 5333 C CA . THR A 1 720 ? 34.892 26.219 -9.012 1.00 92.19 720 THR A CA 1
ATOM 5334 C C . THR A 1 720 ? 34.446 25.293 -7.895 1.00 92.19 720 THR A C 1
ATOM 5336 O O . THR A 1 720 ? 33.752 24.306 -8.139 1.00 92.19 720 THR A O 1
ATOM 5339 N N . LEU A 1 721 ? 34.851 25.622 -6.676 1.00 89.12 721 LEU A N 1
ATOM 5340 C CA . LEU A 1 721 ? 34.490 24.907 -5.464 1.00 89.12 721 LEU A CA 1
ATOM 5341 C C . LEU A 1 721 ? 33.719 25.861 -4.564 1.00 89.12 721 LEU A C 1
ATOM 5343 O O . LEU A 1 721 ? 34.162 26.991 -4.344 1.00 89.12 721 LEU A O 1
ATOM 5347 N N . LYS A 1 722 ? 32.571 25.401 -4.073 1.00 89.69 722 LYS A N 1
ATOM 5348 C CA . LYS A 1 722 ? 31.751 26.128 -3.107 1.00 89.69 722 LYS A CA 1
ATOM 5349 C C . LYS A 1 722 ? 31.603 25.269 -1.861 1.00 89.69 722 LYS A C 1
ATOM 5351 O O . LYS A 1 722 ? 30.988 24.204 -1.945 1.00 89.69 722 LYS A O 1
ATOM 5356 N N . THR A 1 723 ? 32.205 25.714 -0.764 1.00 85.50 723 THR A N 1
ATOM 5357 C CA . THR A 1 723 ? 32.047 25.080 0.543 1.00 85.50 723 THR A CA 1
ATOM 5358 C C . THR A 1 723 ? 30.787 25.587 1.238 1.00 85.50 723 THR A C 1
ATOM 5360 O O . THR A 1 723 ? 30.198 26.571 0.793 1.00 85.50 723 THR A O 1
ATOM 5363 N N . ASP A 1 724 ? 30.326 24.823 2.225 1.00 79.88 724 ASP A N 1
ATOM 5364 C CA . ASP A 1 724 ? 29.006 24.942 2.846 1.00 79.88 724 ASP A CA 1
ATOM 5365 C C . ASP A 1 724 ? 27.865 25.066 1.817 1.00 79.88 724 ASP A C 1
ATOM 5367 O O . ASP A 1 724 ? 27.028 25.968 1.817 1.00 79.88 724 ASP A O 1
ATOM 5371 N N . TYR A 1 725 ? 27.853 24.142 0.852 1.00 84.81 725 TYR A N 1
ATOM 5372 C CA . TYR A 1 725 ? 26.940 24.203 -0.292 1.00 84.81 725 TYR A CA 1
ATOM 5373 C C . TYR A 1 725 ? 25.452 24.272 0.103 1.00 84.81 725 TYR A C 1
ATOM 5375 O O . TYR A 1 725 ? 24.659 24.892 -0.615 1.00 84.81 725 TYR A O 1
ATOM 5383 N N . TYR A 1 726 ? 25.087 23.648 1.225 1.00 81.81 726 TYR A N 1
ATOM 5384 C CA . TYR A 1 726 ? 23.723 23.614 1.755 1.00 81.81 726 TYR A CA 1
ATOM 5385 C C . TYR A 1 726 ? 23.412 24.745 2.748 1.00 81.81 726 TYR A C 1
ATOM 5387 O O . TYR A 1 726 ? 22.247 24.896 3.111 1.00 81.81 726 TYR A O 1
ATOM 5395 N N . ASN A 1 727 ? 24.396 25.591 3.084 1.00 75.31 727 ASN A N 1
ATOM 5396 C CA . ASN A 1 727 ? 24.280 26.663 4.075 1.00 75.31 727 ASN A CA 1
ATOM 5397 C C . ASN A 1 727 ? 23.964 26.129 5.489 1.00 75.31 727 ASN A C 1
ATOM 5399 O O . ASN A 1 727 ? 23.169 26.725 6.226 1.00 75.31 727 ASN A O 1
ATOM 5403 N N . ASP A 1 728 ? 24.523 24.964 5.820 1.00 75.00 728 ASP A N 1
ATOM 5404 C CA . ASP A 1 728 ? 24.288 24.246 7.073 1.00 75.00 728 ASP A CA 1
ATOM 5405 C C . ASP A 1 728 ? 25.197 24.763 8.202 1.00 75.00 728 ASP A C 1
ATOM 5407 O O . ASP A 1 728 ? 24.887 24.548 9.379 1.00 75.00 728 ASP A O 1
ATOM 5411 N N . VAL A 1 729 ? 26.293 25.463 7.873 1.00 76.19 729 VAL A N 1
ATOM 5412 C CA . VAL A 1 729 ? 27.218 26.051 8.846 1.00 76.19 729 VAL A CA 1
ATOM 5413 C C . VAL A 1 729 ? 26.998 27.558 8.938 1.00 76.19 729 VAL A C 1
ATOM 5415 O O . VAL A 1 729 ? 26.881 28.289 7.969 1.00 76.19 729 VAL A O 1
ATOM 5418 N N . ALA A 1 730 ? 26.907 28.041 10.168 1.00 74.44 730 ALA A N 1
ATOM 5419 C CA . ALA A 1 730 ? 26.742 29.447 10.476 1.00 74.44 730 ALA A CA 1
ATOM 5420 C C . ALA A 1 730 ? 28.054 30.225 10.298 1.00 74.44 730 ALA A C 1
ATOM 5422 O O . ALA A 1 730 ? 28.881 30.185 11.211 1.00 74.44 730 ALA A O 1
ATOM 5423 N N . GLU A 1 731 ? 28.223 30.969 9.201 1.00 76.38 731 GLU A N 1
ATOM 5424 C CA . GLU A 1 731 ? 29.485 31.670 8.934 1.00 76.38 731 GLU A CA 1
ATOM 5425 C C . GLU A 1 731 ? 29.477 33.165 9.330 1.00 76.38 731 GLU A C 1
ATOM 5427 O O . GLU A 1 731 ? 28.475 33.868 9.169 1.00 76.38 731 GLU A O 1
ATOM 5432 N N . SER A 1 732 ? 30.605 33.701 9.816 1.00 74.50 732 SER A N 1
ATOM 5433 C CA . SER A 1 732 ? 30.795 35.149 10.002 1.00 74.50 732 SER A CA 1
ATOM 5434 C C . SER A 1 732 ? 30.999 35.885 8.678 1.00 74.50 732 SER A C 1
ATOM 5436 O O . SER A 1 732 ? 30.761 37.094 8.607 1.00 74.50 732 SER A O 1
ATOM 5438 N N . ASN A 1 733 ? 31.409 35.176 7.621 1.00 76.81 733 ASN A N 1
ATOM 5439 C CA . ASN A 1 733 ? 31.552 35.720 6.277 1.00 76.81 733 ASN A CA 1
ATOM 5440 C C . ASN A 1 733 ? 31.116 34.728 5.186 1.00 76.81 733 ASN A C 1
ATOM 5442 O O . ASN A 1 733 ? 31.923 34.171 4.463 1.00 76.81 733 ASN A O 1
ATOM 5446 N N . GLU A 1 734 ? 29.813 34.651 4.944 1.00 79.69 734 GLU A N 1
ATOM 5447 C CA . GLU A 1 734 ? 29.175 33.820 3.901 1.00 79.69 734 GLU A CA 1
ATOM 5448 C C . GLU A 1 734 ? 29.653 34.065 2.447 1.00 79.69 734 GLU A C 1
ATOM 5450 O O . GLU A 1 734 ? 29.183 33.428 1.504 1.00 79.69 734 GLU A O 1
ATOM 5455 N N . SER A 1 735 ? 30.531 35.047 2.208 1.00 79.25 735 SER A N 1
ATOM 5456 C CA . SER A 1 735 ? 30.968 35.439 0.862 1.00 79.25 735 SER A CA 1
ATOM 5457 C C . SER A 1 735 ? 32.356 34.932 0.468 1.00 79.25 735 SER A C 1
ATOM 5459 O O . SER A 1 735 ? 32.725 35.044 -0.705 1.00 79.25 735 SER A O 1
ATOM 5461 N N . ASN A 1 736 ? 33.132 34.383 1.407 1.00 82.81 736 ASN A N 1
ATOM 5462 C CA . ASN A 1 736 ? 34.498 33.909 1.158 1.00 82.81 736 ASN A CA 1
ATOM 5463 C C . ASN A 1 736 ? 34.592 32.380 0.960 1.00 82.81 736 ASN A C 1
ATOM 5465 O O . ASN A 1 736 ? 35.653 31.900 0.571 1.00 82.81 736 ASN A O 1
ATOM 5469 N N . ASN A 1 737 ? 33.487 31.642 1.092 1.00 83.12 737 ASN A N 1
ATOM 5470 C CA . ASN A 1 737 ? 33.393 30.179 0.974 1.00 83.12 737 ASN A CA 1
ATOM 5471 C C . ASN A 1 737 ? 33.414 29.628 -0.476 1.00 83.12 737 ASN A C 1
ATOM 5473 O O . ASN A 1 737 ? 33.152 28.448 -0.732 1.00 83.12 737 ASN A O 1
ATOM 5477 N N . THR A 1 738 ? 33.738 30.462 -1.470 1.00 88.31 738 THR A N 1
ATOM 5478 C CA . THR A 1 738 ? 33.812 30.060 -2.885 1.00 88.31 738 THR A CA 1
ATOM 5479 C C . THR A 1 738 ? 35.171 30.398 -3.488 1.00 88.31 738 THR A C 1
ATOM 5481 O O . THR A 1 738 ? 35.607 31.547 -3.471 1.00 88.31 738 THR A O 1
ATOM 5484 N N . ILE A 1 739 ? 35.813 29.415 -4.125 1.00 90.44 739 ILE A N 1
ATOM 5485 C CA . ILE A 1 739 ? 37.074 29.603 -4.849 1.00 90.44 739 ILE A CA 1
ATOM 5486 C C . ILE A 1 739 ? 36.990 29.055 -6.270 1.00 90.44 739 ILE A C 1
ATOM 5488 O O . ILE A 1 739 ? 36.409 28.006 -6.535 1.00 90.44 739 ILE A O 1
ATOM 5492 N N . THR A 1 740 ? 37.575 29.791 -7.214 1.00 91.88 740 THR A N 1
ATOM 5493 C CA . THR A 1 740 ? 37.660 29.391 -8.619 1.00 91.88 740 THR A CA 1
ATOM 5494 C C . THR A 1 740 ? 39.101 29.439 -9.092 1.00 91.88 740 THR A C 1
ATOM 5496 O O . THR A 1 740 ? 39.774 30.459 -8.942 1.00 91.88 740 THR A O 1
ATOM 5499 N N . ARG A 1 741 ? 39.564 28.355 -9.718 1.00 92.25 741 ARG A N 1
ATOM 5500 C CA . ARG A 1 741 ? 40.904 28.253 -10.295 1.00 92.25 741 ARG A CA 1
ATOM 5501 C C . ARG A 1 741 ? 40.841 27.800 -11.749 1.00 92.25 741 ARG A C 1
ATOM 5503 O O . ARG A 1 741 ? 40.116 26.876 -12.103 1.00 92.25 741 ARG A O 1
ATOM 5510 N N . LYS A 1 742 ? 41.642 28.442 -12.597 1.00 92.44 742 LYS A N 1
ATOM 5511 C CA . LYS A 1 742 ? 41.860 28.024 -13.985 1.00 92.44 742 LYS A CA 1
ATOM 5512 C C . LYS A 1 742 ? 43.096 27.144 -14.099 1.00 92.44 742 LYS A C 1
ATOM 5514 O O . LYS A 1 742 ? 44.090 27.383 -13.413 1.00 92.44 742 LYS A O 1
ATOM 5519 N N . PHE A 1 743 ? 43.052 26.179 -15.006 1.00 91.19 743 PHE A N 1
ATOM 5520 C CA . PHE A 1 743 ? 44.195 25.350 -15.366 1.00 91.19 743 PHE A CA 1
ATOM 5521 C C . PHE A 1 743 ? 44.133 24.941 -16.829 1.00 91.19 743 PHE A C 1
ATOM 5523 O O . PHE A 1 743 ? 43.088 25.007 -17.466 1.00 91.19 743 PHE A O 1
ATOM 5530 N N . VAL A 1 744 ? 45.272 24.523 -17.370 1.00 86.31 744 VAL A N 1
ATOM 5531 C CA . VAL A 1 744 ? 45.372 24.097 -18.763 1.00 86.31 744 VAL A CA 1
ATOM 5532 C C . VAL A 1 744 ? 45.706 22.619 -18.801 1.00 86.31 744 VAL A C 1
ATOM 5534 O O . VAL A 1 744 ? 46.703 22.187 -18.224 1.00 86.31 744 VAL A O 1
ATOM 5537 N N . VAL A 1 745 ? 44.892 21.859 -19.524 1.00 87.81 745 VAL A N 1
ATOM 5538 C CA . VAL A 1 745 ? 45.191 20.473 -19.872 1.00 87.81 745 VAL A CA 1
ATOM 5539 C C . VAL A 1 745 ? 45.912 20.500 -21.208 1.00 87.81 745 VAL A C 1
ATOM 5541 O O . VAL A 1 745 ? 45.340 20.857 -22.240 1.00 87.81 745 VAL A O 1
ATOM 5544 N N . ALA A 1 746 ? 47.201 20.179 -21.184 1.00 79.44 746 ALA A N 1
ATOM 5545 C CA . ALA A 1 746 ? 48.048 20.236 -22.367 1.00 79.44 746 ALA A CA 1
ATOM 5546 C C . ALA A 1 746 ? 47.941 18.954 -23.212 1.00 79.44 746 ALA A C 1
ATOM 5548 O O . ALA A 1 746 ? 47.514 17.895 -22.747 1.00 79.44 746 ALA A O 1
ATOM 5549 N N . ALA A 1 747 ? 48.395 19.009 -24.466 1.00 70.62 747 ALA A N 1
ATOM 5550 C CA . ALA A 1 747 ? 48.798 17.783 -25.149 1.00 70.62 747 ALA A CA 1
ATOM 5551 C C . ALA A 1 747 ? 50.010 17.172 -24.407 1.00 70.62 747 ALA A C 1
ATOM 5553 O O . ALA A 1 747 ? 50.825 17.928 -23.871 1.00 70.62 747 ALA A O 1
ATOM 5554 N N . PRO A 1 748 ? 50.174 15.836 -24.372 1.00 65.12 748 PRO A N 1
ATOM 5555 C CA . PRO A 1 748 ? 51.356 15.221 -23.774 1.00 65.12 748 PRO A CA 1
ATOM 5556 C C . PRO A 1 748 ? 52.631 15.776 -24.434 1.00 65.12 748 PRO A C 1
ATOM 5558 O O . PRO A 1 748 ? 52.622 15.960 -25.656 1.00 65.12 748 PRO A O 1
ATOM 5561 N N . PRO A 1 749 ? 53.726 16.012 -23.687 1.00 44.84 749 PRO A N 1
ATOM 5562 C CA . PRO A 1 749 ? 54.962 16.525 -24.265 1.00 44.84 749 PRO A CA 1
ATOM 5563 C C . PRO A 1 749 ? 55.448 15.619 -25.401 1.00 44.84 749 PRO A C 1
ATOM 5565 O O . PRO A 1 749 ? 55.620 14.411 -25.216 1.00 44.84 749 PRO A O 1
ATOM 5568 N N . VAL A 1 750 ? 55.682 16.197 -26.581 1.00 46.75 750 VAL A N 1
ATOM 5569 C CA . VAL A 1 750 ? 56.377 15.500 -27.666 1.00 46.75 750 VAL A CA 1
ATOM 5570 C C . VAL A 1 750 ? 57.869 15.585 -27.366 1.00 46.75 750 VAL A C 1
ATOM 5572 O O . VAL A 1 750 ? 58.499 16.614 -27.595 1.00 46.75 750 VAL A O 1
ATOM 5575 N N . VAL A 1 751 ? 58.428 14.512 -26.807 1.00 31.12 751 VAL A N 1
ATOM 5576 C CA . VAL A 1 751 ? 59.878 14.373 -26.642 1.00 31.12 751 VAL A CA 1
ATOM 5577 C C . VAL A 1 751 ? 60.475 14.082 -28.019 1.00 31.12 751 VAL A C 1
ATOM 5579 O O . VAL A 1 751 ? 60.295 12.991 -28.555 1.00 31.12 751 VAL A O 1
ATOM 5582 N N . TYR A 1 752 ? 61.158 15.071 -28.595 1.00 30.69 752 TYR A N 1
ATOM 5583 C CA . TYR A 1 752 ? 62.086 14.872 -29.705 1.00 30.69 752 TYR A CA 1
ATOM 5584 C C . TYR A 1 752 ? 63.482 14.654 -29.118 1.00 30.69 752 TYR A C 1
ATOM 5586 O O . TYR A 1 752 ? 64.069 15.573 -28.552 1.00 30.69 752 TYR A O 1
ATOM 5594 N N . ASP A 1 753 ? 63.983 13.426 -29.237 1.00 29.69 753 ASP A N 1
ATOM 5595 C CA . ASP A 1 753 ? 65.386 13.076 -29.019 1.00 29.69 753 ASP A CA 1
ATOM 5596 C C . ASP A 1 753 ? 65.981 12.650 -30.370 1.00 29.69 753 ASP A C 1
ATOM 5598 O O . ASP A 1 753 ? 65.551 11.663 -30.973 1.00 29.69 753 ASP A O 1
ATOM 5602 N N . ASP A 1 754 ? 66.950 13.423 -30.857 1.00 33.84 754 ASP A N 1
ATOM 5603 C CA . ASP A 1 754 ? 67.621 13.264 -32.154 1.00 33.84 754 ASP A CA 1
ATOM 5604 C C . ASP A 1 754 ? 68.637 12.095 -32.192 1.00 33.84 754 ASP A C 1
ATOM 5606 O O . ASP A 1 754 ? 69.400 11.966 -33.152 1.00 33.84 754 ASP A O 1
ATOM 5610 N N . ALA A 1 755 ? 68.673 11.206 -31.189 1.00 32.47 755 ALA A N 1
ATOM 5611 C CA . ALA A 1 755 ? 69.733 10.195 -31.061 1.00 32.47 755 ALA A CA 1
ATOM 5612 C C . ALA A 1 755 ? 69.329 8.712 -31.219 1.00 32.47 755 ALA A C 1
ATOM 5614 O O . ALA A 1 755 ? 70.205 7.849 -31.124 1.00 32.47 755 ALA A O 1
ATOM 5615 N N . VAL A 1 756 ? 68.069 8.353 -31.507 1.00 34.44 756 VAL A N 1
ATOM 5616 C CA . VAL A 1 756 ? 67.656 6.925 -31.553 1.00 34.44 756 VAL A CA 1
ATOM 5617 C C . VAL A 1 756 ? 66.895 6.545 -32.828 1.00 34.44 756 VAL A C 1
ATOM 5619 O O . VAL A 1 756 ? 65.839 5.925 -32.793 1.00 34.44 756 VAL A O 1
ATOM 5622 N N . HIS A 1 757 ? 67.470 6.832 -33.996 1.00 44.12 757 HIS A N 1
ATOM 5623 C CA . HIS A 1 757 ? 67.121 6.099 -35.220 1.00 44.12 757 HIS A CA 1
ATOM 5624 C C . HIS A 1 757 ? 68.095 4.945 -35.448 1.00 44.12 757 HIS A C 1
ATOM 5626 O O . HIS A 1 757 ? 68.885 4.940 -36.388 1.00 44.12 757 HIS A O 1
ATOM 5632 N N . PHE A 1 758 ? 68.019 3.937 -34.578 1.00 40.19 758 PHE A N 1
ATOM 5633 C CA . PHE A 1 758 ? 68.530 2.608 -34.893 1.00 40.19 758 PHE A CA 1
ATOM 5634 C C . PHE A 1 758 ? 67.559 1.529 -34.407 1.00 40.19 758 PHE A C 1
ATOM 5636 O O . PHE A 1 758 ? 67.457 1.252 -33.215 1.00 40.19 758 PHE A O 1
ATOM 5643 N N . LYS A 1 759 ? 66.948 0.861 -35.396 1.00 45.75 759 LYS A N 1
ATOM 5644 C CA . LYS A 1 759 ? 66.218 -0.414 -35.333 1.00 45.75 759 LYS A CA 1
ATOM 5645 C C . LYS A 1 759 ? 64.815 -0.354 -34.735 1.00 45.75 759 LYS A C 1
ATOM 5647 O O . LYS A 1 759 ? 64.570 -0.926 -33.673 1.00 45.75 759 LYS A O 1
ATOM 5652 N N . ASN A 1 760 ? 63.850 0.148 -35.499 1.00 44.00 760 ASN A N 1
ATOM 5653 C CA . ASN A 1 760 ? 62.454 -0.190 -35.236 1.00 44.00 760 ASN A CA 1
ATOM 5654 C C . ASN A 1 760 ? 62.100 -1.577 -35.813 1.00 44.00 760 ASN A C 1
ATOM 5656 O O . ASN A 1 760 ? 61.216 -1.753 -36.645 1.00 44.00 760 ASN A O 1
ATOM 5660 N N . ASN A 1 761 ? 62.797 -2.600 -35.313 1.00 46.12 761 ASN A N 1
ATOM 5661 C CA . ASN A 1 761 ? 62.413 -4.001 -35.500 1.00 46.12 761 ASN A CA 1
ATOM 5662 C C . ASN A 1 761 ? 61.456 -4.469 -34.379 1.00 46.12 761 ASN A C 1
ATOM 5664 O O . ASN A 1 761 ? 61.283 -5.668 -34.152 1.00 46.12 761 ASN A O 1
ATOM 5668 N N . SER A 1 762 ? 60.867 -3.517 -33.649 1.00 45.03 762 SER A N 1
ATOM 5669 C CA . SER A 1 762 ? 59.978 -3.739 -32.515 1.00 45.03 762 SER A CA 1
ATOM 5670 C C . SER A 1 762 ? 58.577 -3.292 -32.905 1.00 45.03 762 SER A C 1
ATOM 5672 O O . SER A 1 762 ? 58.364 -2.149 -33.281 1.00 45.03 762 SER A O 1
ATOM 5674 N N . LEU A 1 763 ? 57.619 -4.213 -32.833 1.00 46.38 763 LEU A N 1
ATOM 5675 C CA . LEU A 1 763 ? 56.212 -3.988 -33.163 1.00 46.38 763 LEU A CA 1
ATOM 5676 C C . LEU A 1 763 ? 55.667 -2.776 -32.387 1.00 46.38 763 LEU A C 1
ATOM 5678 O O . LEU A 1 763 ? 55.361 -2.905 -31.201 1.00 46.38 763 LEU A O 1
ATOM 5682 N N . SER A 1 764 ? 55.534 -1.610 -33.025 1.00 49.19 764 SER A N 1
ATOM 5683 C CA . SER A 1 764 ? 54.884 -0.465 -32.387 1.00 49.19 764 SER A CA 1
ATOM 5684 C C . SER A 1 764 ? 53.369 -0.607 -32.552 1.00 49.19 764 SER A C 1
ATOM 5686 O O . SER A 1 764 ? 52.856 -0.778 -33.659 1.00 49.19 764 SER A O 1
ATOM 5688 N N . LYS A 1 765 ? 52.640 -0.627 -31.430 1.00 50.56 765 LYS A N 1
ATOM 5689 C CA . LYS A 1 765 ? 51.173 -0.670 -31.411 1.00 50.56 765 LYS A CA 1
ATOM 5690 C C . LYS A 1 765 ? 50.649 0.750 -31.553 1.00 50.56 765 LYS A C 1
ATOM 5692 O O . LYS A 1 765 ? 50.850 1.562 -30.652 1.00 50.56 765 LYS A O 1
ATOM 5697 N N . THR A 1 766 ? 49.955 1.048 -32.647 1.00 56.62 766 THR A N 1
ATOM 5698 C CA . THR A 1 766 ? 49.317 2.355 -32.837 1.00 56.62 766 THR A CA 1
ATOM 5699 C C . THR A 1 766 ? 47.811 2.191 -32.981 1.00 56.62 766 THR A C 1
ATOM 5701 O O . THR A 1 766 ? 47.331 1.472 -33.856 1.00 56.62 766 THR A O 1
ATOM 5704 N N . ALA A 1 767 ? 47.063 2.852 -32.097 1.00 58.81 767 ALA A N 1
ATOM 5705 C CA . ALA A 1 767 ? 45.611 2.947 -32.185 1.00 58.81 767 ALA A CA 1
ATOM 5706 C C . ALA A 1 767 ? 45.228 4.059 -33.175 1.00 58.81 767 ALA A C 1
ATOM 5708 O O . ALA A 1 767 ? 45.830 5.132 -33.159 1.00 58.81 767 ALA A O 1
ATOM 5709 N N . LEU A 1 768 ? 44.242 3.800 -34.037 1.00 68.00 768 LEU A N 1
ATOM 5710 C CA . LEU A 1 768 ? 43.660 4.826 -34.907 1.00 68.00 768 LEU A CA 1
ATOM 5711 C C . LEU A 1 768 ? 42.790 5.788 -34.080 1.00 68.00 768 LEU A C 1
ATOM 5713 O O . LEU A 1 768 ? 42.141 5.378 -33.117 1.00 68.00 768 LEU A O 1
ATOM 5717 N N . THR A 1 769 ? 42.735 7.056 -34.479 1.00 76.19 769 THR A N 1
ATOM 5718 C CA . THR A 1 769 ? 41.830 8.058 -33.909 1.00 76.19 769 THR A CA 1
ATOM 5719 C C . THR A 1 769 ? 40.423 7.823 -34.449 1.00 76.19 769 THR A C 1
ATOM 5721 O O . THR A 1 769 ? 40.193 7.958 -35.651 1.00 76.19 769 THR A O 1
ATOM 5724 N N . ASN A 1 770 ? 39.478 7.466 -33.580 1.00 72.44 770 ASN A N 1
ATOM 5725 C CA . ASN A 1 770 ? 38.079 7.267 -33.965 1.00 72.44 770 ASN A CA 1
ATOM 5726 C C . ASN A 1 770 ? 37.359 8.611 -34.169 1.00 72.44 770 ASN A C 1
ATOM 5728 O O . ASN A 1 770 ? 37.655 9.591 -33.486 1.00 72.44 770 ASN A O 1
ATOM 5732 N N . SER A 1 771 ? 36.387 8.651 -35.079 1.00 71.19 771 SER A N 1
ATOM 5733 C CA . SER A 1 771 ? 35.416 9.742 -35.172 1.00 71.19 771 SER A CA 1
ATOM 5734 C C . SER A 1 771 ? 34.475 9.740 -33.964 1.00 71.19 771 SER A C 1
ATOM 5736 O O . SER A 1 771 ? 34.279 8.714 -33.314 1.00 71.19 771 SER A O 1
ATOM 5738 N N . ALA A 1 772 ? 33.861 10.891 -33.678 1.00 59.84 772 ALA A N 1
ATOM 5739 C CA . ALA A 1 772 ? 32.952 11.062 -32.540 1.00 59.84 772 ALA A CA 1
ATOM 5740 C C . ALA A 1 772 ? 31.720 10.135 -32.582 1.00 59.84 772 ALA A C 1
ATOM 5742 O O . ALA A 1 772 ? 31.178 9.789 -31.539 1.00 59.84 772 ALA A O 1
ATOM 5743 N N . ASP A 1 773 ? 31.296 9.700 -33.773 1.00 60.75 773 ASP A N 1
ATOM 5744 C CA . ASP A 1 773 ? 30.208 8.731 -33.956 1.00 60.75 773 ASP A CA 1
ATOM 5745 C C . ASP A 1 773 ? 30.656 7.265 -33.797 1.00 60.75 773 ASP A C 1
ATOM 5747 O O . ASP A 1 773 ? 29.833 6.356 -33.902 1.00 60.75 773 ASP A O 1
ATOM 5751 N N . GLY A 1 774 ? 31.955 7.023 -33.586 1.00 67.94 774 GLY A N 1
ATOM 5752 C CA . GLY A 1 774 ? 32.543 5.695 -33.441 1.00 67.94 774 GLY A CA 1
ATOM 5753 C C . GLY A 1 774 ? 32.503 4.831 -34.705 1.00 67.94 774 GLY A C 1
ATOM 5754 O O . GLY A 1 774 ? 32.830 3.651 -34.617 1.00 67.94 774 GLY A O 1
ATOM 5755 N N . LYS A 1 775 ? 32.113 5.376 -35.870 1.00 72.44 775 LYS A N 1
ATOM 5756 C CA . LYS A 1 775 ? 31.922 4.614 -37.123 1.00 72.44 775 LYS A CA 1
ATOM 5757 C C . LYS A 1 775 ? 33.133 4.627 -38.044 1.00 72.44 775 LYS A C 1
ATOM 5759 O O . LYS A 1 775 ? 33.267 3.746 -38.892 1.00 72.44 775 LYS A O 1
ATOM 5764 N N . THR A 1 776 ? 34.025 5.599 -37.892 1.00 77.06 776 THR A N 1
ATOM 5765 C CA . THR A 1 776 ? 35.255 5.692 -38.681 1.00 77.06 776 THR A CA 1
ATOM 5766 C C . THR A 1 776 ? 36.462 5.863 -37.774 1.00 77.06 776 THR A C 1
ATOM 5768 O O . THR A 1 776 ? 36.344 6.323 -36.642 1.00 77.06 776 THR A O 1
ATOM 5771 N N . ALA A 1 777 ? 37.634 5.476 -38.256 1.00 80.88 777 ALA A N 1
ATOM 5772 C CA . ALA A 1 777 ? 38.895 5.685 -37.578 1.00 80.88 777 ALA A CA 1
ATOM 5773 C C . ALA A 1 777 ? 39.963 6.073 -38.591 1.00 80.88 777 ALA A C 1
ATOM 5775 O O . ALA A 1 777 ? 40.018 5.517 -39.685 1.00 80.88 777 ALA A O 1
ATOM 5776 N N . SER A 1 778 ? 40.823 7.018 -38.244 1.00 84.94 778 SER A N 1
ATOM 5777 C CA . SER A 1 778 ? 41.930 7.424 -39.102 1.00 84.94 778 SER A CA 1
ATOM 5778 C C . SER A 1 778 ? 43.216 7.554 -38.306 1.00 84.94 778 SER A C 1
ATOM 5780 O O . SER A 1 778 ? 43.203 7.835 -37.111 1.00 84.94 778 SER A O 1
ATOM 5782 N N . GLY A 1 779 ? 44.346 7.305 -38.946 1.00 81.00 779 GLY A N 1
ATOM 5783 C CA . GLY A 1 779 ? 45.645 7.392 -38.299 1.00 81.00 779 GLY A CA 1
ATOM 5784 C C . GLY A 1 779 ? 46.753 7.520 -39.322 1.00 81.00 779 GLY A C 1
ATOM 5785 O O . GLY A 1 779 ? 46.668 6.979 -40.425 1.00 81.00 779 GLY A O 1
ATOM 5786 N N . GLN A 1 780 ? 47.794 8.251 -38.950 1.00 83.19 780 GLN A N 1
ATOM 5787 C CA . GLN A 1 780 ? 48.980 8.440 -39.767 1.00 83.19 780 GLN A CA 1
ATOM 5788 C C . GLN A 1 780 ? 50.200 7.956 -38.984 1.00 83.19 780 GLN A C 1
ATOM 5790 O O . GLN A 1 780 ? 50.415 8.368 -37.849 1.00 83.19 780 GLN A O 1
ATOM 5795 N N . LEU A 1 781 ? 50.983 7.068 -39.594 1.00 81.25 781 LEU A N 1
ATOM 5796 C CA . LEU A 1 781 ? 52.201 6.498 -39.022 1.00 81.25 781 LEU A CA 1
ATOM 5797 C C . LEU A 1 781 ? 53.378 6.967 -39.856 1.00 81.25 781 LEU A C 1
ATOM 5799 O O . LEU A 1 781 ? 53.403 6.712 -41.055 1.00 81.25 781 LEU A O 1
ATOM 5803 N N . THR A 1 782 ? 54.346 7.644 -39.259 1.00 79.44 782 THR A N 1
ATOM 5804 C CA . THR A 1 782 ? 55.527 8.134 -39.977 1.00 79.44 782 THR A CA 1
ATOM 5805 C C . THR A 1 782 ? 56.757 7.314 -39.623 1.00 79.44 782 THR A C 1
ATOM 5807 O O . THR A 1 782 ? 56.897 6.884 -38.482 1.00 79.44 782 THR A O 1
ATOM 5810 N N . GLY A 1 783 ? 57.658 7.117 -40.579 1.00 77.50 783 GLY A N 1
ATOM 5811 C CA . GLY A 1 783 ? 58.904 6.385 -40.356 1.00 77.50 783 GLY A CA 1
ATOM 5812 C C . GLY A 1 783 ? 59.947 6.655 -41.435 1.00 77.50 783 GLY A C 1
ATOM 5813 O O . GLY A 1 783 ? 59.701 7.420 -42.375 1.00 77.50 783 GLY A O 1
ATOM 5814 N N . PHE A 1 784 ? 61.103 6.006 -41.301 1.00 82.50 784 PHE A N 1
ATOM 5815 C CA . PHE A 1 784 ? 62.202 6.052 -42.262 1.00 82.50 784 PHE A CA 1
ATOM 5816 C C . PHE A 1 784 ? 62.703 4.641 -42.554 1.00 82.50 784 PHE A C 1
ATOM 5818 O O . PHE A 1 784 ? 63.030 3.892 -41.647 1.00 82.50 784 PHE A O 1
ATOM 5825 N N . ILE A 1 785 ? 62.854 4.319 -43.837 1.00 81.25 785 ILE A N 1
ATOM 5826 C CA . ILE A 1 785 ? 63.477 3.073 -44.298 1.00 81.25 785 ILE A CA 1
ATOM 5827 C C . ILE A 1 785 ? 64.679 3.396 -45.180 1.00 81.25 785 ILE A C 1
ATOM 5829 O O . ILE A 1 785 ? 64.617 4.276 -46.043 1.00 81.25 785 ILE A O 1
ATOM 5833 N N . GLY A 1 786 ? 65.777 2.666 -45.003 1.00 79.19 786 GLY A N 1
ATOM 5834 C CA . GLY A 1 786 ? 67.030 2.936 -45.696 1.00 79.19 786 GLY A CA 1
ATOM 5835 C C . GLY A 1 786 ? 68.254 2.298 -45.044 1.00 79.19 786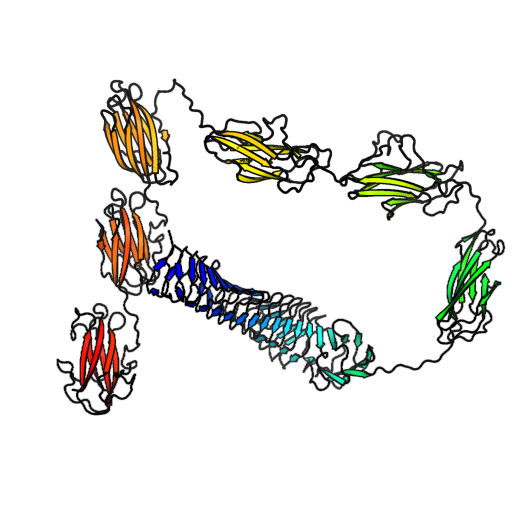 GLY A C 1
ATOM 5836 O O . GLY A 1 786 ? 68.185 1.249 -44.411 1.00 79.19 786 GLY A O 1
ATOM 5837 N N . LYS A 1 787 ? 69.428 2.903 -45.234 1.00 77.12 787 LYS A N 1
ATOM 5838 C CA . LYS A 1 787 ? 70.706 2.382 -44.728 1.00 77.12 787 LYS A CA 1
ATOM 5839 C C . LYS A 1 787 ? 70.663 2.195 -43.208 1.00 77.12 787 LYS A C 1
ATOM 5841 O O . LYS A 1 787 ? 70.541 3.170 -42.482 1.00 77.12 787 LYS A O 1
ATOM 5846 N N . GLY A 1 788 ? 70.832 0.959 -42.740 1.00 72.00 788 GLY A N 1
ATOM 5847 C CA . GLY A 1 788 ? 70.796 0.637 -41.306 1.00 72.00 788 GLY A CA 1
ATOM 5848 C C . GLY A 1 788 ? 69.395 0.396 -40.731 1.00 72.00 788 GLY A C 1
ATOM 5849 O O . GLY A 1 788 ? 69.310 -0.135 -39.627 1.00 72.00 788 GLY A O 1
ATOM 5850 N N . ASP A 1 789 ? 68.335 0.679 -41.498 1.00 74.00 789 ASP A N 1
ATOM 5851 C CA . ASP A 1 789 ? 66.941 0.408 -41.138 1.00 74.00 789 ASP A CA 1
ATOM 5852 C C . ASP A 1 789 ? 66.167 -0.172 -42.334 1.00 74.00 789 ASP A C 1
ATOM 5854 O O . ASP A 1 789 ? 65.634 0.528 -43.199 1.00 74.00 789 ASP A O 1
ATOM 5858 N N . ALA A 1 790 ? 66.222 -1.496 -42.474 1.00 80.56 790 ALA A N 1
ATOM 5859 C CA . ALA A 1 790 ? 65.729 -2.164 -43.671 1.00 80.56 790 ALA A CA 1
ATOM 5860 C C . ALA A 1 790 ? 64.197 -2.208 -43.747 1.00 80.56 790 ALA A C 1
ATOM 5862 O O . ALA A 1 790 ? 63.662 -2.228 -44.863 1.00 80.56 790 ALA A O 1
ATOM 5863 N N . GLU A 1 791 ? 63.526 -2.282 -42.597 1.00 84.81 791 GLU A N 1
ATOM 5864 C CA . GLU A 1 791 ? 62.106 -2.586 -42.470 1.00 84.81 791 GLU A CA 1
ATOM 5865 C C . GLU A 1 791 ? 61.537 -2.082 -41.143 1.00 84.81 791 GLU A C 1
ATOM 5867 O O . GLU A 1 791 ? 62.086 -2.389 -40.091 1.00 84.81 791 GLU A O 1
ATOM 5872 N N . ASP A 1 792 ? 60.386 -1.422 -41.220 1.00 82.75 792 ASP A N 1
ATOM 5873 C CA . ASP A 1 792 ? 59.564 -1.023 -40.081 1.00 82.75 792 ASP A CA 1
ATOM 5874 C C . ASP A 1 792 ? 58.313 -1.899 -39.987 1.00 82.75 792 ASP A C 1
ATOM 5876 O O . ASP A 1 792 ? 57.710 -2.213 -41.017 1.00 82.75 792 ASP A O 1
ATOM 5880 N N . TYR A 1 793 ? 57.867 -2.228 -38.768 1.00 81.19 793 TYR A N 1
ATOM 5881 C CA . TYR A 1 793 ? 56.602 -2.931 -38.516 1.00 81.19 793 TYR A CA 1
ATOM 5882 C C . TYR A 1 793 ? 55.661 -2.124 -37.621 1.00 81.19 793 TYR A C 1
ATOM 5884 O O . TYR A 1 793 ? 55.974 -1.828 -36.470 1.00 81.19 793 TYR A O 1
ATOM 5892 N N . PHE A 1 794 ? 54.448 -1.897 -38.116 1.00 82.94 794 PHE A N 1
ATOM 5893 C CA . PHE A 1 794 ? 53.358 -1.285 -37.368 1.00 82.94 794 PHE A CA 1
ATOM 5894 C C . PHE A 1 794 ? 52.290 -2.321 -37.042 1.00 82.94 794 PHE A C 1
ATOM 5896 O O . PHE A 1 794 ? 51.798 -3.011 -37.936 1.00 82.94 794 PHE A O 1
ATOM 5903 N N . HIS A 1 795 ? 51.913 -2.418 -35.770 1.00 84.50 795 HIS A N 1
ATOM 5904 C CA . HIS A 1 795 ? 50.757 -3.182 -35.313 1.00 84.50 795 HIS A CA 1
ATOM 5905 C C . HIS A 1 795 ? 49.545 -2.260 -35.257 1.00 84.50 795 HIS A C 1
ATOM 5907 O O . HIS A 1 795 ? 49.517 -1.300 -34.484 1.00 84.50 795 HIS A O 1
ATOM 5913 N N . VAL A 1 796 ? 48.552 -2.551 -36.089 1.00 82.56 796 VAL A N 1
ATOM 5914 C 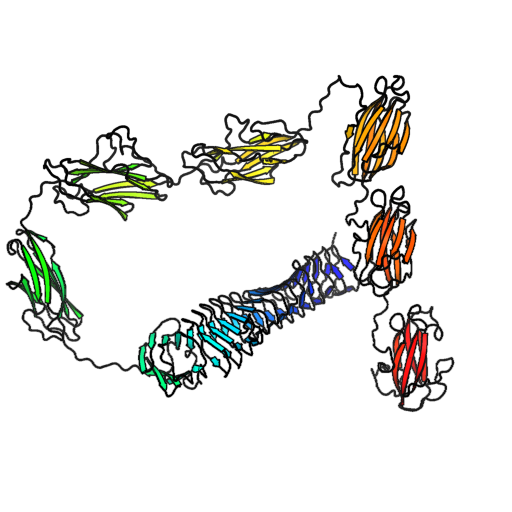CA . VAL A 1 796 ? 47.332 -1.762 -36.195 1.00 82.56 796 VAL A CA 1
ATOM 5915 C C . VAL A 1 796 ? 46.201 -2.548 -35.556 1.00 82.56 796 VAL A C 1
ATOM 5917 O O . VAL A 1 796 ? 45.851 -3.640 -36.005 1.00 82.56 796 VAL A O 1
ATOM 5920 N N . VAL A 1 797 ? 45.629 -1.962 -34.507 1.00 79.00 797 VAL A N 1
ATOM 5921 C CA . VAL A 1 797 ? 44.444 -2.488 -33.831 1.00 79.00 797 VAL A CA 1
ATOM 5922 C C . VAL A 1 797 ? 43.313 -1.482 -33.993 1.00 79.00 797 VAL A C 1
ATOM 5924 O O . VAL A 1 797 ? 43.479 -0.290 -33.737 1.00 79.00 797 VAL A O 1
ATOM 5927 N N . THR A 1 798 ? 42.166 -1.977 -34.431 1.00 75.56 798 THR A N 1
ATOM 5928 C CA . THR A 1 798 ? 40.923 -1.236 -34.634 1.00 75.56 798 THR A CA 1
ATOM 5929 C C . THR A 1 798 ? 39.814 -1.908 -33.816 1.00 75.56 798 THR A C 1
ATOM 5931 O O . THR A 1 798 ? 39.948 -3.069 -33.426 1.00 75.56 798 THR A O 1
ATOM 5934 N N . ASN A 1 799 ? 38.716 -1.202 -3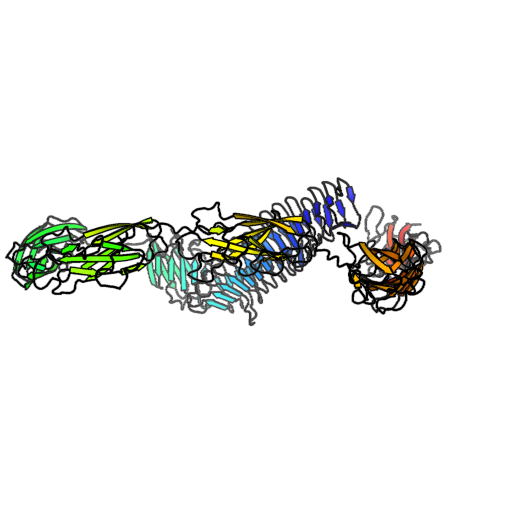3.536 1.00 75.38 799 ASN A N 1
ATOM 5935 C CA . ASN A 1 799 ? 37.638 -1.691 -32.658 1.00 75.38 799 ASN A CA 1
ATOM 5936 C C . ASN A 1 799 ? 36.843 -2.892 -33.212 1.00 75.38 799 ASN A C 1
ATOM 5938 O O . ASN A 1 799 ? 35.948 -3.403 -32.545 1.00 75.38 799 ASN A O 1
ATOM 5942 N N . GLY A 1 800 ? 37.152 -3.350 -34.422 1.00 76.25 800 GLY A N 1
ATOM 5943 C CA . GLY A 1 800 ? 36.513 -4.484 -35.072 1.00 76.25 800 GLY A CA 1
ATOM 5944 C C . GLY A 1 800 ? 36.886 -4.536 -36.552 1.00 76.25 800 GLY A C 1
ATOM 5945 O O . GLY A 1 800 ? 37.609 -3.665 -37.034 1.00 76.25 800 GLY A O 1
ATOM 5946 N N . PRO A 1 801 ? 36.419 -5.546 -37.299 1.00 80.56 801 PRO A N 1
ATOM 5947 C CA . PRO A 1 801 ? 36.597 -5.593 -38.744 1.00 80.56 801 PRO A CA 1
ATOM 5948 C C . PRO A 1 801 ? 36.107 -4.302 -39.405 1.00 80.56 801 PRO A C 1
ATOM 5950 O O . PRO A 1 801 ? 34.999 -3.826 -39.149 1.00 80.56 801 PRO A O 1
ATOM 5953 N N . ALA A 1 802 ? 36.943 -3.737 -40.269 1.00 83.81 802 ALA A N 1
ATOM 5954 C CA . ALA A 1 802 ? 36.677 -2.447 -40.884 1.00 83.81 802 ALA A CA 1
ATOM 5955 C C . ALA A 1 802 ? 37.052 -2.458 -42.363 1.00 83.81 802 ALA A C 1
ATOM 5957 O O . ALA A 1 802 ? 37.992 -3.138 -42.791 1.00 83.81 802 ALA A O 1
ATOM 5958 N N . GLN A 1 803 ? 36.319 -1.674 -43.146 1.00 86.75 803 GLN A N 1
ATOM 5959 C CA . GLN A 1 803 ? 36.712 -1.326 -44.497 1.00 86.75 803 GLN A CA 1
ATOM 5960 C C . GLN A 1 803 ? 37.859 -0.315 -44.415 1.00 86.75 803 GLN A C 1
ATOM 5962 O O . GLN A 1 803 ? 37.648 0.876 -44.192 1.00 86.75 803 GLN A O 1
ATOM 5967 N N . SER A 1 804 ? 39.081 -0.807 -44.592 1.00 85.94 804 SER A N 1
ATOM 5968 C CA . SER A 1 804 ? 40.310 -0.036 -44.459 1.00 85.94 804 SER A CA 1
ATOM 5969 C C . SER A 1 804 ? 40.853 0.382 -45.821 1.00 85.94 804 SER A C 1
ATOM 5971 O O . SER A 1 804 ? 41.028 -0.429 -46.734 1.00 85.94 804 SER A O 1
ATOM 5973 N N . THR A 1 805 ? 41.189 1.659 -45.938 1.00 89.88 805 THR A N 1
ATOM 5974 C CA . THR A 1 805 ? 42.015 2.213 -47.004 1.00 89.88 805 THR A CA 1
ATOM 5975 C C . THR A 1 805 ? 43.362 2.596 -46.414 1.00 89.88 805 THR A C 1
ATOM 5977 O O . THR A 1 805 ? 43.432 3.415 -45.503 1.00 89.88 805 THR A O 1
ATOM 5980 N N . ILE A 1 806 ? 44.431 1.995 -46.928 1.00 90.12 806 ILE A N 1
ATOM 5981 C CA . ILE A 1 806 ? 45.804 2.282 -46.516 1.00 90.12 806 ILE A CA 1
ATOM 5982 C C . ILE A 1 806 ? 46.513 2.930 -47.695 1.00 90.12 806 ILE A C 1
ATOM 5984 O O . ILE A 1 806 ? 46.524 2.371 -48.796 1.00 90.12 806 ILE A O 1
ATOM 5988 N N . SER A 1 807 ? 47.120 4.088 -47.474 1.00 89.62 807 SER A N 1
ATOM 5989 C CA . SER A 1 807 ? 47.960 4.778 -48.447 1.00 89.62 807 SER A CA 1
ATOM 5990 C C . SER A 1 807 ? 49.327 5.089 -47.860 1.00 89.62 807 SER A C 1
ATOM 5992 O O . SER A 1 807 ? 49.502 5.158 -46.648 1.00 89.62 807 SER A O 1
ATOM 5994 N N . LEU A 1 808 ? 50.315 5.242 -48.731 1.00 87.50 808 LEU A N 1
ATOM 5995 C CA . LEU A 1 808 ? 51.665 5.630 -48.362 1.00 87.50 808 LEU A CA 1
ATOM 5996 C C . LEU A 1 808 ? 51.970 6.986 -48.999 1.00 87.50 808 LEU A C 1
ATOM 5998 O O . LEU A 1 808 ? 51.787 7.155 -50.206 1.00 87.50 808 LEU A O 1
ATOM 6002 N N . SER A 1 809 ? 52.416 7.947 -48.199 1.00 85.19 809 SER A N 1
ATOM 6003 C CA . SER A 1 809 ? 52.828 9.287 -48.624 1.00 85.19 809 SER A CA 1
ATOM 6004 C C . SER A 1 809 ? 54.247 9.616 -48.147 1.00 85.19 809 SER A C 1
ATOM 6006 O O . SER A 1 809 ? 54.847 8.840 -47.413 1.00 85.19 809 SER A O 1
ATOM 6008 N N . GLY A 1 810 ? 54.815 10.742 -48.587 1.00 81.25 810 GLY A N 1
ATOM 6009 C CA . GLY A 1 810 ? 56.163 11.187 -48.196 1.00 81.25 810 GLY A CA 1
ATOM 6010 C C . GLY A 1 810 ? 57.333 10.439 -48.855 1.00 81.25 810 GLY A C 1
ATOM 6011 O O . GLY A 1 810 ? 58.482 10.753 -48.559 1.00 81.25 810 GLY A O 1
ATOM 6012 N N . LEU A 1 811 ? 57.067 9.493 -49.764 1.00 84.50 811 LEU A N 1
ATOM 6013 C CA . LEU A 1 811 ? 58.093 8.665 -50.401 1.00 84.50 811 LEU A CA 1
ATOM 6014 C C . LEU A 1 811 ? 58.899 9.434 -51.457 1.00 84.50 811 LEU A C 1
ATOM 6016 O O . LEU A 1 811 ? 58.353 9.858 -52.476 1.00 84.50 811 LEU A O 1
ATOM 6020 N N . THR A 1 812 ? 60.218 9.490 -51.284 1.00 80.75 812 THR A N 1
ATOM 6021 C CA . THR A 1 812 ? 61.177 10.013 -52.275 1.00 80.75 812 THR A CA 1
ATOM 6022 C C . THR A 1 812 ? 61.887 8.902 -53.060 1.00 80.75 812 THR A C 1
ATOM 6024 O O . THR A 1 812 ? 62.465 9.158 -54.115 1.00 80.75 812 THR A O 1
ATOM 6027 N N . CYS A 1 813 ? 61.817 7.651 -52.586 1.00 81.00 813 CYS A N 1
ATOM 6028 C CA . CYS A 1 813 ? 62.426 6.468 -53.205 1.00 81.00 813 CYS A CA 1
ATOM 6029 C C . CYS A 1 813 ? 61.469 5.260 -53.238 1.00 81.00 813 CYS A C 1
ATOM 6031 O O . CYS A 1 813 ? 60.323 5.323 -52.798 1.00 81.00 813 CYS A O 1
ATOM 6033 N N . LYS A 1 814 ? 61.927 4.130 -53.800 1.00 84.00 814 LYS A N 1
ATOM 6034 C CA . LYS A 1 814 ? 61.123 2.900 -53.887 1.00 84.00 814 LYS A CA 1
ATOM 6035 C C . LYS A 1 814 ? 61.017 2.195 -52.535 1.00 84.00 814 LYS A C 1
ATOM 6037 O O . LYS A 1 814 ? 62.041 1.898 -51.923 1.00 84.00 814 LYS A O 1
ATOM 6042 N N . ALA A 1 815 ? 59.803 1.799 -52.170 1.00 88.69 815 ALA A N 1
ATOM 6043 C CA . ALA A 1 815 ? 59.511 1.034 -50.961 1.00 88.69 815 ALA A CA 1
ATOM 6044 C C . ALA A 1 815 ? 58.562 -0.134 -51.254 1.00 88.69 815 ALA A C 1
ATOM 6046 O O . ALA A 1 815 ? 57.823 -0.131 -52.246 1.00 88.69 815 ALA A O 1
ATOM 6047 N N . LYS A 1 816 ? 58.582 -1.144 -50.387 1.00 90.44 816 LYS A N 1
ATOM 6048 C CA . LYS A 1 816 ? 57.592 -2.220 -50.354 1.00 90.44 816 LYS A CA 1
ATOM 6049 C C . LYS A 1 816 ? 56.743 -2.081 -49.104 1.00 90.44 816 LYS A C 1
ATOM 6051 O O . LYS A 1 816 ? 57.275 -1.753 -48.058 1.00 90.44 816 LYS A O 1
ATOM 6056 N N . VAL A 1 817 ? 55.453 -2.373 -49.210 1.00 90.75 817 VAL A N 1
ATOM 6057 C CA . VAL A 1 817 ? 54.573 -2.466 -48.043 1.00 90.75 817 VAL A CA 1
ATOM 6058 C C . VAL A 1 817 ? 53.930 -3.834 -48.003 1.00 90.75 817 VAL A C 1
ATOM 6060 O O . VAL A 1 817 ? 53.312 -4.247 -48.982 1.00 90.75 817 VAL A O 1
ATOM 6063 N N . THR A 1 818 ? 54.070 -4.545 -46.895 1.00 89.75 818 THR A N 1
ATOM 6064 C CA . THR A 1 818 ? 53.484 -5.867 -46.695 1.00 89.75 818 THR A CA 1
ATOM 6065 C C . THR A 1 818 ? 52.463 -5.825 -45.572 1.00 89.75 818 THR A C 1
ATOM 6067 O O . THR A 1 818 ? 52.778 -5.420 -44.463 1.00 89.75 818 THR A O 1
ATOM 6070 N N . LEU A 1 819 ? 51.242 -6.268 -45.859 1.00 91.06 819 LEU A N 1
ATOM 6071 C CA . LEU A 1 819 ? 50.205 -6.480 -44.857 1.00 91.06 819 LEU A CA 1
ATOM 6072 C C . LEU A 1 819 ? 50.274 -7.914 -44.340 1.00 91.06 819 LEU A C 1
ATOM 6074 O O . LEU A 1 819 ? 50.375 -8.851 -45.142 1.00 91.06 819 LEU A O 1
ATOM 6078 N N . TYR A 1 820 ? 50.161 -8.080 -43.028 1.00 85.56 820 TYR A N 1
ATOM 6079 C CA . TYR A 1 820 ? 50.042 -9.369 -42.354 1.00 85.56 820 TYR A CA 1
ATOM 6080 C C . TYR A 1 820 ? 48.788 -9.394 -41.480 1.00 85.56 820 TYR A C 1
ATOM 6082 O O . TYR A 1 820 ? 48.377 -8.354 -40.980 1.00 85.56 820 TYR A O 1
ATOM 6090 N N . ASP A 1 821 ? 48.185 -10.565 -41.290 1.00 84.75 821 ASP A N 1
ATOM 6091 C CA . ASP A 1 821 ? 47.111 -10.740 -40.305 1.00 84.75 821 ASP A CA 1
ATOM 6092 C C . ASP A 1 821 ? 47.661 -10.757 -38.864 1.00 84.75 821 ASP A C 1
ATOM 6094 O O . ASP A 1 821 ? 48.877 -10.722 -38.662 1.00 84.75 821 ASP A O 1
ATOM 6098 N N . ALA A 1 822 ? 46.779 -10.835 -37.861 1.00 82.62 822 ALA A N 1
ATOM 6099 C CA . ALA A 1 822 ? 47.146 -10.911 -36.440 1.00 82.62 822 ALA A CA 1
ATOM 6100 C C . ALA A 1 822 ? 48.135 -12.052 -36.106 1.00 82.62 822 ALA A C 1
ATOM 6102 O O . ALA A 1 822 ? 48.937 -11.940 -35.182 1.00 82.62 822 ALA A O 1
ATOM 6103 N N . ASN A 1 823 ? 48.144 -13.139 -36.890 1.00 82.62 823 ASN A N 1
ATOM 6104 C CA . ASN A 1 823 ? 49.072 -14.265 -36.725 1.00 82.62 823 ASN A CA 1
ATOM 6105 C C . ASN A 1 823 ? 50.380 -14.076 -37.512 1.00 82.62 823 ASN A C 1
ATOM 6107 O O . ASN A 1 823 ? 51.151 -15.023 -37.682 1.00 82.62 823 ASN A O 1
ATOM 6111 N N . LYS A 1 824 ? 50.628 -12.867 -38.028 1.00 79.06 824 LYS A N 1
ATOM 6112 C CA . LYS A 1 824 ? 51.771 -12.507 -38.879 1.00 79.06 824 LYS A CA 1
ATOM 6113 C C . LYS A 1 824 ? 51.837 -13.310 -40.180 1.00 79.06 824 LYS A C 1
ATOM 6115 O O . LYS A 1 824 ? 52.894 -13.409 -40.808 1.00 79.06 824 LYS A O 1
ATOM 6120 N N . LYS A 1 825 ? 50.718 -13.870 -40.644 1.00 84.62 825 LYS A N 1
ATOM 6121 C CA . LYS A 1 825 ? 50.650 -14.498 -41.963 1.00 84.62 825 LYS A CA 1
ATOM 6122 C C . LYS A 1 825 ? 50.436 -13.418 -43.012 1.00 84.62 825 LYS A C 1
ATOM 6124 O O . LYS A 1 825 ? 49.555 -12.569 -42.907 1.00 84.62 825 LYS A O 1
ATOM 6129 N N . LYS A 1 826 ? 51.264 -13.453 -44.055 1.00 89.31 826 LYS A N 1
ATOM 6130 C CA . LYS A 1 826 ? 51.252 -12.444 -45.115 1.00 89.31 826 LYS A CA 1
ATOM 6131 C C . LYS A 1 826 ? 49.906 -12.421 -45.844 1.00 89.31 826 LYS A C 1
ATOM 6133 O O . LYS A 1 826 ? 49.542 -13.405 -46.485 1.00 89.31 826 LYS A O 1
ATOM 6138 N N . ILE A 1 827 ? 49.236 -11.271 -45.817 1.00 86.69 827 ILE A N 1
ATOM 6139 C CA . ILE A 1 827 ? 48.028 -10.979 -46.595 1.00 86.69 827 ILE A CA 1
ATOM 6140 C C . ILE A 1 827 ? 48.437 -10.601 -48.020 1.00 86.69 827 ILE A C 1
ATOM 6142 O O . ILE A 1 827 ? 48.052 -11.273 -48.979 1.00 86.69 827 ILE A O 1
ATOM 6146 N N . LYS A 1 828 ? 49.241 -9.538 -48.184 1.00 89.50 828 LYS A N 1
ATOM 6147 C CA . LYS A 1 828 ? 49.674 -9.051 -49.506 1.00 89.50 828 LYS A CA 1
ATOM 6148 C C . LYS A 1 828 ? 50.869 -8.100 -49.416 1.00 89.50 828 LYS A C 1
ATOM 6150 O O . LYS A 1 828 ? 51.005 -7.386 -48.433 1.00 89.50 828 LYS A O 1
ATOM 6155 N N . THR A 1 829 ? 51.702 -8.062 -50.459 1.00 91.38 829 THR A N 1
ATOM 6156 C CA . THR A 1 829 ? 52.809 -7.098 -50.600 1.00 91.38 829 THR A CA 1
ATOM 6157 C C . THR A 1 829 ? 52.572 -6.180 -51.794 1.00 91.38 829 THR A C 1
ATOM 6159 O O . THR A 1 829 ? 52.192 -6.640 -52.872 1.00 91.38 829 THR A O 1
ATOM 6162 N N . TYR A 1 830 ? 52.869 -4.902 -51.611 1.00 90.00 830 TYR A N 1
ATOM 6163 C CA . TYR A 1 830 ? 52.775 -3.821 -52.581 1.00 90.00 830 TYR A CA 1
ATOM 6164 C C . TYR A 1 830 ? 54.162 -3.224 -52.814 1.00 90.00 830 TYR A C 1
ATOM 6166 O O . TYR A 1 830 ? 54.980 -3.188 -51.903 1.00 90.00 830 TYR A O 1
ATOM 6174 N N . SER A 1 831 ? 54.464 -2.791 -54.038 1.00 89.00 831 SER A N 1
ATOM 6175 C CA . SER A 1 831 ? 55.727 -2.116 -54.375 1.00 89.00 831 SER A CA 1
ATOM 6176 C C . SER A 1 831 ? 55.414 -0.753 -54.973 1.00 89.00 831 SER A C 1
ATOM 6178 O O . SER A 1 831 ? 54.690 -0.684 -55.964 1.00 89.00 831 SER A O 1
ATOM 6180 N N . LEU A 1 832 ? 55.964 0.311 -54.393 1.00 85.50 832 LEU A N 1
ATOM 6181 C CA . LEU A 1 832 ? 55.672 1.689 -54.776 1.00 85.50 832 LEU A CA 1
ATOM 6182 C C . LEU A 1 832 ? 56.926 2.414 -55.263 1.00 85.50 832 LEU A C 1
ATOM 6184 O O . LEU A 1 832 ? 58.042 2.146 -54.814 1.00 85.50 832 LEU A O 1
ATOM 6188 N N . LYS A 1 833 ? 56.725 3.342 -56.202 1.00 78.00 833 LYS A N 1
ATOM 6189 C CA . LYS A 1 833 ? 57.737 4.274 -56.724 1.00 78.00 833 LYS A CA 1
ATOM 6190 C C . LYS A 1 833 ? 57.247 5.721 -56.524 1.00 78.00 833 LYS A C 1
ATOM 6192 O O . LYS A 1 833 ? 57.150 6.462 -57.494 1.00 78.00 833 LYS A O 1
ATOM 6197 N N . GLY A 1 834 ? 56.851 6.064 -55.297 1.00 78.50 834 GLY A N 1
ATOM 6198 C CA . GLY A 1 834 ? 56.196 7.330 -54.935 1.00 78.50 834 GLY A CA 1
ATOM 6199 C C . GLY A 1 834 ? 54.921 7.110 -54.111 1.00 78.50 834 GLY A C 1
ATOM 6200 O O . GLY A 1 834 ? 54.604 5.972 -53.760 1.00 78.50 834 GLY A O 1
ATOM 6201 N N . ASN A 1 835 ? 54.200 8.190 -53.803 1.00 84.44 835 ASN A N 1
ATOM 6202 C CA . ASN A 1 835 ? 52.985 8.147 -52.981 1.00 84.44 835 ASN A CA 1
ATOM 6203 C C . ASN A 1 835 ? 51.845 7.383 -53.678 1.00 84.44 835 ASN A C 1
ATOM 6205 O O . ASN A 1 835 ? 51.703 7.448 -54.899 1.00 84.44 835 ASN A O 1
ATOM 6209 N N . GLY A 1 836 ? 50.993 6.702 -52.913 1.00 82.94 836 GLY A N 1
ATOM 6210 C CA . GLY A 1 836 ? 49.804 6.054 -53.464 1.00 82.94 836 GLY A CA 1
ATOM 6211 C C . GLY A 1 836 ? 49.014 5.215 -52.465 1.00 82.94 836 GLY A C 1
ATOM 6212 O O . GLY A 1 836 ? 49.522 4.804 -51.423 1.00 82.94 836 GLY A O 1
ATOM 6213 N N . THR A 1 837 ? 47.756 4.934 -52.803 1.00 87.38 837 THR A N 1
ATOM 6214 C CA . THR A 1 837 ? 46.907 3.989 -52.066 1.00 87.38 837 THR A CA 1
ATOM 6215 C C . THR A 1 837 ? 47.363 2.561 -52.336 1.00 87.38 837 THR A C 1
ATOM 6217 O O . THR A 1 837 ? 47.456 2.135 -53.486 1.00 87.38 837 THR A O 1
ATOM 6220 N N . ILE A 1 838 ? 47.651 1.816 -51.273 1.00 87.44 838 ILE A N 1
ATOM 6221 C CA . ILE A 1 838 ? 48.196 0.458 -51.345 1.00 87.44 838 ILE A CA 1
ATOM 6222 C C . ILE A 1 838 ? 47.152 -0.604 -51.029 1.00 87.44 838 ILE A C 1
ATOM 6224 O O . ILE A 1 838 ? 47.204 -1.688 -51.593 1.00 87.44 838 ILE A O 1
ATOM 6228 N N . TYR A 1 839 ? 46.165 -0.312 -50.189 1.00 90.62 839 TYR A N 1
ATOM 6229 C CA . TYR A 1 839 ? 45.097 -1.254 -49.874 1.00 90.62 839 TYR A CA 1
ATOM 6230 C C . TYR A 1 839 ? 43.762 -0.530 -49.799 1.00 90.62 839 TYR A C 1
ATOM 6232 O O . TYR A 1 839 ? 43.693 0.579 -49.283 1.00 90.62 839 TYR A O 1
ATOM 6240 N N . SER A 1 840 ? 42.715 -1.166 -50.313 1.00 86.56 840 SER A N 1
ATOM 6241 C CA . SER A 1 840 ? 41.328 -0.767 -50.099 1.00 86.56 840 SER A CA 1
ATOM 6242 C C . SER A 1 840 ? 40.494 -2.042 -50.037 1.00 86.56 840 SER A C 1
ATOM 6244 O O . SER A 1 840 ? 40.480 -2.824 -50.992 1.00 86.56 840 SER A O 1
ATOM 6246 N N . GLY A 1 841 ? 39.887 -2.306 -48.885 1.00 82.62 841 GLY A N 1
ATOM 6247 C CA . GLY A 1 841 ? 39.118 -3.523 -48.633 1.00 82.62 841 GLY A CA 1
ATOM 6248 C C . GLY A 1 841 ? 38.929 -3.778 -47.142 1.00 82.62 841 GLY A C 1
ATOM 6249 O O . GLY A 1 841 ? 39.356 -2.979 -46.316 1.00 82.62 841 GLY A O 1
ATOM 6250 N N . TYR A 1 842 ? 38.316 -4.902 -46.782 1.00 84.31 842 TYR A N 1
ATOM 6251 C CA . TYR A 1 842 ? 38.159 -5.266 -45.373 1.00 84.31 842 TYR A CA 1
ATOM 6252 C C . TYR A 1 842 ? 39.447 -5.853 -44.798 1.00 84.31 842 TYR A C 1
ATOM 6254 O O . TYR A 1 842 ? 40.099 -6.678 -45.443 1.00 84.31 842 TYR A O 1
ATOM 6262 N N . LEU A 1 843 ? 39.811 -5.419 -43.595 1.00 85.00 843 LEU A N 1
ATOM 6263 C CA . LEU A 1 843 ? 40.856 -6.028 -42.775 1.00 85.00 843 LEU A CA 1
ATOM 6264 C C . LEU A 1 843 ? 40.267 -6.446 -41.422 1.00 85.00 843 LEU A C 1
ATOM 6266 O O . LEU A 1 843 ? 39.281 -5.853 -40.974 1.00 85.00 843 LEU A O 1
ATOM 6270 N N . PRO A 1 844 ? 40.846 -7.472 -40.775 1.00 77.12 844 PRO A N 1
ATOM 6271 C CA . PRO A 1 844 ? 40.474 -7.831 -39.412 1.00 77.12 844 PRO A CA 1
ATOM 6272 C C . PRO A 1 844 ? 40.772 -6.680 -38.445 1.00 77.12 844 PRO A C 1
ATOM 6274 O O . PRO A 1 844 ? 41.582 -5.805 -38.743 1.00 77.12 844 PRO A O 1
ATOM 6277 N N . GLY A 1 845 ? 40.157 -6.720 -37.260 1.00 76.69 845 GLY A N 1
ATOM 6278 C CA . GLY A 1 845 ? 40.392 -5.728 -36.207 1.00 76.69 845 GLY A CA 1
ATOM 6279 C C . GLY A 1 845 ? 41.851 -5.640 -35.733 1.00 76.69 845 GLY A C 1
ATOM 6280 O O . GLY A 1 845 ? 42.229 -4.647 -35.129 1.00 76.69 845 GLY A O 1
ATOM 6281 N N . ASP A 1 846 ? 42.673 -6.645 -36.040 1.00 84.75 846 ASP A N 1
ATOM 6282 C CA . ASP A 1 846 ? 44.083 -6.753 -35.663 1.00 84.75 846 ASP A CA 1
ATOM 6283 C C . ASP A 1 846 ? 44.920 -7.213 -36.878 1.00 84.75 846 ASP A C 1
ATOM 6285 O O . ASP A 1 846 ? 44.682 -8.291 -37.441 1.00 84.75 846 ASP A O 1
ATOM 6289 N N . TYR A 1 847 ? 45.870 -6.380 -37.319 1.00 87.25 847 TYR A N 1
ATOM 6290 C CA . TYR A 1 847 ? 46.776 -6.667 -38.436 1.00 87.25 847 TYR A CA 1
ATOM 6291 C C . TYR A 1 847 ? 48.101 -5.897 -38.329 1.00 87.25 847 TYR A C 1
ATOM 6293 O O . TYR A 1 847 ? 48.232 -4.938 -37.572 1.00 87.25 847 TYR A O 1
ATOM 6301 N N . TYR A 1 848 ? 49.095 -6.281 -39.135 1.00 86.25 848 TYR A N 1
ATOM 6302 C CA . TYR A 1 848 ? 50.385 -5.586 -39.208 1.00 86.25 848 TYR A CA 1
ATOM 6303 C C . TYR A 1 848 ? 50.639 -4.981 -40.589 1.00 86.25 848 TYR A C 1
ATOM 6305 O O . TYR A 1 848 ? 50.310 -5.577 -41.617 1.00 86.25 848 TYR A O 1
ATOM 6313 N N . VAL A 1 849 ? 51.289 -3.819 -40.611 1.00 88.81 849 VAL A N 1
ATOM 6314 C CA . VAL A 1 849 ? 51.797 -3.151 -41.814 1.00 88.81 849 VAL A CA 1
ATOM 6315 C C . VAL A 1 849 ? 53.314 -3.084 -41.712 1.00 88.81 849 VAL A C 1
ATOM 6317 O O . VAL A 1 849 ? 53.833 -2.435 -40.814 1.00 88.81 849 VAL A O 1
ATOM 6320 N N . ALA A 1 850 ? 54.028 -3.734 -42.625 1.00 88.25 850 ALA A N 1
ATOM 6321 C CA . ALA A 1 850 ? 55.481 -3.644 -42.707 1.00 88.25 850 ALA A CA 1
ATOM 6322 C C . ALA A 1 850 ? 55.903 -2.792 -43.897 1.00 88.25 850 ALA A C 1
ATOM 6324 O O . ALA A 1 850 ? 55.466 -3.067 -45.016 1.00 88.25 850 ALA A O 1
ATOM 6325 N N . VAL A 1 851 ? 56.750 -1.791 -43.684 1.00 89.31 851 VAL A N 1
ATOM 6326 C CA . VAL A 1 851 ? 57.302 -0.945 -44.747 1.00 89.31 851 VAL A CA 1
ATOM 6327 C C . VAL A 1 851 ? 58.783 -1.276 -44.892 1.00 89.31 851 VAL A C 1
ATOM 6329 O O . VAL A 1 851 ? 59.545 -1.132 -43.951 1.00 89.31 851 VAL A O 1
ATOM 6332 N N . THR A 1 852 ? 59.201 -1.745 -46.067 1.00 88.56 852 THR A N 1
ATOM 6333 C CA . THR A 1 852 ? 60.558 -2.238 -46.340 1.00 88.56 852 THR A CA 1
ATOM 6334 C C . THR A 1 852 ? 61.228 -1.393 -47.421 1.00 88.56 852 THR A C 1
ATOM 6336 O O . THR A 1 852 ? 60.665 -1.187 -48.505 1.00 88.56 852 THR A O 1
ATOM 6339 N N . SER A 1 853 ? 62.475 -0.979 -47.202 1.00 88.00 853 SER A N 1
ATOM 6340 C CA . SER A 1 853 ? 63.311 -0.408 -48.270 1.00 88.00 853 SER A CA 1
ATOM 6341 C C . SER A 1 853 ? 63.507 -1.419 -49.407 1.00 88.00 853 SER A C 1
ATOM 6343 O O . SER A 1 853 ? 63.680 -2.624 -49.193 1.00 88.00 853 SER A O 1
ATOM 6345 N N . ALA A 1 854 ? 63.466 -0.957 -50.661 1.00 84.94 854 ALA A N 1
ATOM 6346 C CA . ALA A 1 854 ? 63.479 -1.865 -51.812 1.00 84.94 854 ALA A CA 1
ATOM 6347 C C . ALA A 1 854 ? 64.782 -2.683 -51.951 1.00 84.94 854 ALA A C 1
ATOM 6349 O O . ALA A 1 854 ? 64.774 -3.746 -52.576 1.00 84.94 854 ALA A O 1
ATOM 6350 N N . ASP A 1 855 ? 65.882 -2.210 -51.366 1.00 85.31 855 ASP A N 1
ATOM 6351 C CA . ASP A 1 855 ? 67.190 -2.865 -51.312 1.00 85.31 855 ASP A CA 1
ATOM 6352 C C . ASP A 1 855 ? 67.482 -3.552 -49.967 1.00 85.31 855 ASP A C 1
ATOM 6354 O O . ASP A 1 855 ? 68.585 -4.077 -49.797 1.00 85.31 855 ASP A O 1
ATOM 6358 N N . LYS A 1 856 ? 66.501 -3.608 -49.053 1.00 83.44 856 LYS A N 1
ATOM 6359 C CA . LYS A 1 856 ? 66.608 -4.222 -47.719 1.00 83.44 856 LYS A CA 1
ATOM 6360 C C . LYS A 1 856 ? 67.719 -3.606 -46.860 1.00 83.44 856 LYS A C 1
ATOM 6362 O O . LYS A 1 856 ? 68.540 -4.317 -46.286 1.00 83.44 856 LYS A O 1
ATOM 6367 N N . GLY A 1 857 ? 67.758 -2.281 -46.811 1.00 77.75 857 GLY A N 1
ATOM 6368 C CA . GLY A 1 857 ? 68.591 -1.509 -45.894 1.00 77.75 857 GLY A CA 1
ATOM 6369 C C . GLY A 1 857 ? 70.046 -1.337 -46.319 1.00 77.75 857 GLY A C 1
ATOM 6370 O O . GLY A 1 857 ? 70.894 -0.965 -45.509 1.00 77.75 857 GLY A O 1
ATOM 6371 N N . LYS A 1 858 ? 70.355 -1.591 -47.598 1.00 79.56 858 LYS A N 1
ATOM 6372 C CA . LYS A 1 858 ? 71.702 -1.414 -48.171 1.00 79.56 858 LYS A CA 1
ATOM 6373 C C . LYS A 1 858 ? 72.038 0.051 -48.487 1.00 79.56 858 LYS A C 1
ATOM 6375 O O . LYS A 1 858 ? 73.184 0.350 -48.813 1.00 79.56 858 LYS A O 1
ATOM 6380 N N . GLY A 1 859 ? 71.073 0.961 -48.346 1.00 75.44 859 GLY A N 1
ATOM 6381 C CA . GLY A 1 859 ? 71.265 2.409 -48.409 1.00 75.44 859 GLY A CA 1
ATOM 6382 C C . GLY A 1 859 ? 71.079 3.064 -49.776 1.00 75.44 859 GLY A C 1
ATOM 6383 O O . GLY A 1 859 ? 71.312 4.263 -49.900 1.00 75.44 859 GLY A O 1
ATOM 6384 N N . LYS A 1 860 ? 70.661 2.308 -50.798 1.00 81.00 860 LYS A N 1
ATOM 6385 C CA . LYS A 1 860 ? 70.317 2.821 -52.133 1.00 81.00 860 LYS A CA 1
ATOM 6386 C C . LYS A 1 860 ? 68.940 3.487 -52.161 1.00 81.00 860 LYS A C 1
ATOM 6388 O O . LYS A 1 860 ? 68.712 4.363 -52.990 1.00 81.00 860 LYS A O 1
ATOM 6393 N N . TYR A 1 861 ? 68.021 3.053 -51.302 1.00 81.62 861 TYR A N 1
ATOM 6394 C CA . TYR A 1 861 ? 66.658 3.579 -51.232 1.00 81.62 861 TYR A CA 1
ATOM 6395 C C . TYR A 1 861 ? 66.351 4.040 -49.808 1.00 81.62 861 TYR A C 1
ATOM 6397 O O . TYR A 1 861 ? 65.758 3.300 -49.029 1.00 81.62 861 TYR A O 1
ATOM 6405 N N . ASN A 1 862 ? 66.782 5.265 -49.500 1.00 81.56 862 ASN A N 1
ATOM 6406 C CA . ASN A 1 862 ? 66.544 5.943 -48.228 1.00 81.56 862 ASN A CA 1
ATOM 6407 C C . ASN A 1 862 ? 65.360 6.888 -48.389 1.00 81.56 862 ASN A C 1
ATOM 6409 O O . ASN A 1 862 ? 65.379 7.740 -49.278 1.00 81.56 862 ASN A O 1
ATOM 6413 N N . THR A 1 863 ? 64.330 6.743 -47.566 1.00 83.19 863 THR A N 1
ATOM 6414 C CA . THR A 1 863 ? 63.146 7.593 -47.665 1.00 83.19 863 THR A CA 1
ATOM 6415 C C . THR A 1 863 ? 62.401 7.653 -46.347 1.00 83.19 863 THR A C 1
ATOM 6417 O O . THR A 1 863 ? 62.183 6.630 -45.699 1.00 83.19 863 THR A O 1
ATOM 6420 N N . ASN A 1 864 ? 61.947 8.857 -46.005 1.00 84.31 864 ASN A N 1
ATOM 6421 C CA . ASN A 1 864 ? 60.861 9.026 -45.051 1.00 84.31 864 ASN A CA 1
ATOM 6422 C C . ASN A 1 864 ? 59.553 8.577 -45.706 1.00 84.31 864 ASN A C 1
ATOM 6424 O O . ASN A 1 864 ? 59.448 8.523 -46.937 1.00 84.31 864 ASN A O 1
ATOM 6428 N N . TYR A 1 865 ? 58.561 8.242 -44.899 1.00 85.56 865 TYR A N 1
ATOM 6429 C CA . TYR A 1 865 ? 57.224 7.940 -45.381 1.00 85.56 865 TYR A CA 1
ATOM 6430 C C . TYR A 1 865 ? 56.180 8.189 -44.291 1.00 85.56 865 TYR A C 1
ATOM 6432 O O . TYR A 1 865 ? 56.495 8.282 -43.105 1.00 85.56 865 TYR A O 1
ATOM 6440 N N . SER A 1 866 ? 54.919 8.258 -44.708 1.00 86.56 866 SER A N 1
ATOM 6441 C CA . SER A 1 866 ? 53.750 8.259 -43.834 1.00 86.56 866 SER A CA 1
ATOM 6442 C C . SER A 1 866 ? 52.738 7.233 -44.338 1.00 86.56 866 SER A C 1
ATOM 6444 O O . SER A 1 866 ? 52.254 7.342 -45.464 1.00 86.56 866 SER A O 1
ATOM 6446 N N . VAL A 1 867 ? 52.423 6.222 -43.536 1.00 87.75 867 VAL A N 1
ATOM 6447 C CA . VAL A 1 867 ? 51.309 5.300 -43.763 1.00 87.75 867 VAL A CA 1
ATOM 6448 C C . VAL A 1 867 ? 50.044 5.980 -43.253 1.00 87.75 867 VAL A C 1
ATOM 6450 O O . VAL A 1 867 ? 49.899 6.178 -42.052 1.00 87.75 867 VAL A O 1
ATOM 6453 N N . ASN A 1 868 ? 49.123 6.326 -44.144 1.00 88.06 868 ASN A N 1
ATOM 6454 C CA . ASN A 1 868 ? 47.807 6.836 -43.772 1.00 88.06 868 ASN A CA 1
ATOM 6455 C C . ASN A 1 868 ? 46.808 5.686 -43.810 1.00 88.06 868 ASN A C 1
ATOM 6457 O O . ASN A 1 868 ? 46.718 4.967 -44.806 1.00 88.06 868 ASN A O 1
ATOM 6461 N N . ILE A 1 869 ? 46.053 5.524 -42.736 1.00 89.25 869 ILE A N 1
ATOM 6462 C CA . ILE A 1 869 ? 45.054 4.478 -42.570 1.00 89.25 869 ILE A CA 1
ATOM 6463 C C . ILE A 1 869 ? 43.728 5.169 -42.304 1.00 89.25 869 ILE A C 1
ATOM 6465 O O . ILE A 1 869 ? 43.626 5.941 -41.360 1.00 89.25 869 ILE A O 1
ATOM 6469 N N . ASN A 1 870 ? 42.724 4.866 -43.119 1.00 88.62 870 ASN A N 1
ATOM 6470 C CA . ASN A 1 870 ? 41.337 5.255 -42.901 1.00 88.62 870 ASN A CA 1
ATOM 6471 C C . ASN A 1 870 ? 40.497 3.984 -42.852 1.00 88.62 870 ASN A C 1
ATOM 6473 O O . ASN A 1 870 ? 40.456 3.244 -43.830 1.00 88.62 870 ASN A O 1
ATOM 6477 N N . ALA A 1 871 ? 39.846 3.725 -41.733 1.00 85.31 871 ALA A N 1
ATOM 6478 C CA . ALA A 1 871 ? 38.996 2.578 -41.486 1.00 85.31 871 ALA A CA 1
ATOM 6479 C C . ALA A 1 871 ? 37.550 3.049 -41.296 1.00 85.31 871 ALA A C 1
ATOM 6481 O O . ALA A 1 871 ? 37.291 3.995 -40.560 1.00 85.31 871 ALA A O 1
ATOM 6482 N N . VAL A 1 872 ? 36.605 2.389 -41.955 1.00 85.62 872 VAL A N 1
ATOM 6483 C CA . VAL A 1 872 ? 35.169 2.536 -41.691 1.00 85.62 872 VAL A CA 1
ATOM 6484 C C . VAL A 1 872 ? 34.709 1.226 -41.077 1.00 85.62 872 VAL A C 1
ATOM 6486 O O . VAL A 1 872 ? 34.803 0.181 -41.725 1.00 85.62 872 VAL A O 1
ATOM 6489 N N . TYR A 1 873 ? 34.292 1.256 -39.815 1.00 82.62 873 TYR A N 1
ATOM 6490 C CA . TYR A 1 873 ? 33.877 0.053 -39.106 1.00 82.62 873 TYR A CA 1
ATOM 6491 C C . TYR A 1 873 ? 32.681 -0.589 -39.804 1.00 82.62 873 TYR A C 1
ATOM 6493 O O . TYR A 1 873 ? 31.815 0.104 -40.347 1.00 82.62 873 TYR A O 1
ATOM 6501 N N . ALA A 1 874 ? 32.644 -1.924 -39.806 1.00 71.50 874 ALA A N 1
ATOM 6502 C CA . ALA A 1 874 ? 31.418 -2.621 -40.164 1.00 71.50 874 ALA A CA 1
ATOM 6503 C C . ALA A 1 874 ? 30.271 -2.109 -39.268 1.00 71.50 874 ALA A C 1
ATOM 6505 O O . ALA A 1 874 ? 30.523 -1.803 -38.097 1.00 71.50 874 ALA A O 1
ATOM 6506 N N . PRO A 1 875 ? 29.035 -1.986 -39.787 1.00 69.69 875 PRO A N 1
ATOM 6507 C CA . PRO A 1 875 ? 27.878 -1.713 -38.944 1.00 69.69 875 PRO A CA 1
ATOM 6508 C C . PRO A 1 875 ? 27.841 -2.789 -37.857 1.00 69.69 875 PRO A C 1
ATOM 6510 O O . PRO A 1 875 ? 27.719 -3.967 -38.177 1.00 69.69 875 PRO A O 1
ATOM 6513 N N . GLY A 1 876 ? 28.071 -2.408 -36.600 1.00 58.81 876 GLY A N 1
ATOM 6514 C CA . GLY A 1 876 ? 28.087 -3.368 -35.502 1.00 58.81 876 GLY A CA 1
ATOM 6515 C C . GLY A 1 876 ? 26.713 -4.012 -35.365 1.00 58.81 876 GLY A C 1
ATOM 6516 O O . GLY A 1 876 ? 25.710 -3.296 -35.352 1.00 58.81 876 GLY A O 1
ATOM 6517 N N . ASP A 1 877 ? 26.670 -5.339 -35.269 1.00 55.41 877 ASP A N 1
ATOM 6518 C CA . ASP A 1 877 ? 25.434 -6.050 -34.971 1.00 55.41 877 ASP A CA 1
ATOM 6519 C C . ASP A 1 877 ? 24.986 -5.713 -33.541 1.00 55.41 877 ASP A C 1
ATOM 6521 O O . ASP A 1 877 ? 25.646 -6.040 -32.550 1.00 55.41 877 ASP A O 1
ATOM 6525 N N . ALA A 1 878 ? 23.870 -4.994 -33.437 1.00 49.84 878 ALA A N 1
ATOM 6526 C CA . ALA A 1 878 ? 23.276 -4.611 -32.164 1.00 49.84 878 ALA A CA 1
ATOM 6527 C C . ALA A 1 878 ? 22.574 -5.793 -31.467 1.00 49.84 878 ALA A C 1
ATOM 6529 O O . ALA A 1 878 ? 22.327 -5.714 -30.263 1.00 49.84 878 ALA A O 1
ATOM 6530 N N . ALA A 1 879 ? 22.246 -6.871 -32.194 1.00 55.72 879 ALA A N 1
ATOM 6531 C CA . ALA A 1 879 ? 21.415 -7.969 -31.701 1.00 55.72 879 ALA A CA 1
ATOM 6532 C C . ALA A 1 879 ? 22.204 -9.219 -31.263 1.00 55.72 879 ALA A C 1
ATOM 6534 O O . ALA A 1 879 ? 21.638 -10.056 -30.559 1.00 55.72 879 ALA A O 1
ATOM 6535 N N . LYS A 1 880 ? 23.494 -9.332 -31.619 1.00 68.12 880 LYS A N 1
ATOM 6536 C CA . LYS A 1 880 ? 24.355 -10.513 -31.402 1.00 68.12 880 LYS A CA 1
ATOM 6537 C C . LYS A 1 880 ? 23.709 -11.810 -31.892 1.00 68.12 880 LYS A C 1
ATOM 6539 O O . LYS A 1 880 ? 23.736 -12.810 -31.178 1.00 68.12 880 LYS A O 1
ATOM 6544 N N . ASN A 1 881 ? 23.110 -11.828 -33.075 1.00 79.12 881 ASN A N 1
ATOM 6545 C CA . ASN A 1 881 ? 22.256 -12.939 -33.501 1.00 79.12 881 ASN A CA 1
ATOM 6546 C C . ASN A 1 881 ? 22.999 -14.069 -34.233 1.00 79.12 881 ASN A C 1
ATOM 6548 O O . ASN A 1 881 ? 22.478 -14.664 -35.173 1.00 79.12 881 ASN A O 1
ATOM 6552 N N . ASN A 1 882 ? 24.186 -14.440 -33.751 1.00 84.62 882 ASN A N 1
ATOM 6553 C CA . ASN A 1 882 ? 25.188 -15.182 -34.530 1.00 84.62 882 ASN A CA 1
ATOM 6554 C C . ASN A 1 882 ? 25.035 -16.712 -34.487 1.00 84.62 882 ASN A C 1
ATOM 6556 O O . ASN A 1 882 ? 25.823 -17.465 -35.076 1.00 84.62 882 ASN A O 1
ATOM 6560 N N . SER A 1 883 ? 24.022 -17.204 -33.776 1.00 86.12 883 SER A N 1
ATOM 6561 C CA . SER A 1 883 ? 23.721 -18.625 -33.637 1.00 86.12 883 SER A CA 1
ATOM 6562 C C . SER A 1 883 ? 22.224 -18.868 -33.457 1.00 86.12 883 SER A C 1
ATOM 6564 O O . SER A 1 883 ? 21.465 -17.964 -33.128 1.00 86.12 883 SER A O 1
ATOM 6566 N N . PHE A 1 884 ? 21.774 -20.119 -33.603 1.00 83.12 884 PHE A N 1
ATOM 6567 C CA . PHE A 1 884 ? 20.374 -20.477 -33.334 1.00 83.12 884 PHE A CA 1
ATOM 6568 C C . PHE A 1 884 ? 19.926 -20.170 -31.894 1.00 83.12 884 PHE A C 1
ATOM 6570 O O . PHE A 1 884 ? 18.750 -19.886 -31.679 1.00 83.12 884 PHE A O 1
ATOM 6577 N N . ASN A 1 885 ? 20.845 -20.228 -30.922 1.00 80.69 885 ASN A N 1
ATOM 6578 C CA . ASN A 1 885 ? 20.556 -19.929 -29.515 1.00 80.69 885 ASN A CA 1
ATOM 6579 C C . ASN A 1 885 ? 20.488 -18.424 -29.245 1.00 80.69 885 ASN A C 1
ATOM 6581 O O . ASN A 1 885 ? 19.795 -17.999 -28.327 1.00 80.69 885 ASN A O 1
ATOM 6585 N N . GLU A 1 886 ? 21.199 -17.641 -30.048 1.00 78.88 886 GLU A N 1
ATOM 6586 C CA . GLU A 1 886 ? 21.229 -16.182 -29.971 1.00 78.88 886 GLU A CA 1
ATOM 6587 C C . GLU A 1 886 ? 20.292 -15.546 -31.007 1.00 78.88 886 GLU A C 1
ATOM 6589 O O . GLU A 1 886 ? 20.288 -14.334 -31.183 1.00 78.88 886 GLU A O 1
ATOM 6594 N N . ALA A 1 887 ? 19.491 -16.358 -31.706 1.00 77.62 887 ALA A N 1
ATOM 6595 C CA . ALA A 1 887 ? 18.649 -15.898 -32.795 1.00 77.62 887 ALA A CA 1
ATOM 6596 C C . ALA A 1 887 ? 17.712 -14.782 -32.319 1.00 77.62 887 ALA A C 1
ATOM 6598 O O . ALA A 1 887 ? 16.908 -14.979 -31.401 1.00 77.62 887 ALA A O 1
ATOM 6599 N N . ALA A 1 888 ? 17.785 -13.627 -32.978 1.00 71.69 888 ALA A N 1
ATOM 6600 C CA . ALA A 1 888 ? 16.949 -12.486 -32.650 1.00 71.69 888 ALA A CA 1
ATOM 6601 C C . ALA A 1 888 ? 15.473 -12.854 -32.861 1.00 71.69 888 ALA A C 1
ATOM 6603 O O . ALA A 1 888 ? 15.095 -13.430 -33.887 1.00 71.69 888 ALA A O 1
ATOM 6604 N N . ALA A 1 889 ? 14.626 -12.544 -31.880 1.00 66.31 889 ALA A N 1
ATOM 6605 C CA . ALA A 1 889 ? 13.190 -12.745 -32.009 1.00 66.31 889 ALA A CA 1
ATOM 6606 C C . ALA A 1 889 ? 12.642 -11.738 -33.029 1.00 66.31 889 ALA A C 1
ATOM 6608 O O . ALA A 1 889 ? 12.676 -10.535 -32.784 1.00 66.31 889 ALA A O 1
ATOM 6609 N N . SER A 1 890 ? 12.161 -12.217 -34.178 1.00 56.06 890 SER A N 1
ATOM 6610 C CA . SER A 1 890 ? 11.739 -11.335 -35.277 1.00 56.06 890 SER A CA 1
ATOM 6611 C C . SER A 1 890 ? 10.239 -11.122 -35.381 1.00 56.06 890 SER A C 1
ATOM 6613 O O . SER A 1 890 ? 9.848 -10.129 -35.979 1.00 56.06 890 SER A O 1
ATOM 6615 N N . ALA A 1 891 ? 9.411 -12.012 -34.822 1.00 50.19 891 ALA A N 1
ATOM 6616 C CA . ALA A 1 891 ? 7.986 -11.782 -34.559 1.00 50.19 891 ALA A CA 1
ATOM 6617 C C . ALA A 1 891 ? 7.327 -13.012 -33.917 1.00 50.19 891 ALA A C 1
ATOM 6619 O O . ALA A 1 891 ? 7.692 -14.159 -34.199 1.00 50.19 891 ALA A O 1
ATOM 6620 N N . SER A 1 892 ? 6.272 -12.748 -33.145 1.00 51.03 892 SER A N 1
ATOM 6621 C CA . SER A 1 892 ? 5.168 -13.671 -32.887 1.00 51.03 892 SER A CA 1
ATOM 6622 C C . SER A 1 892 ? 3.970 -13.236 -33.744 1.00 51.03 892 SER A C 1
ATOM 6624 O O . SER A 1 892 ? 3.429 -12.162 -33.493 1.00 51.03 892 SER A O 1
ATOM 6626 N N . LYS A 1 893 ? 3.560 -14.075 -34.716 1.00 52.28 893 LYS A N 1
ATOM 6627 C CA . LYS A 1 893 ? 2.479 -13.861 -35.719 1.00 52.28 893 LYS A CA 1
ATOM 6628 C C . LYS A 1 893 ? 2.864 -12.961 -36.921 1.00 52.28 893 LYS A C 1
ATOM 6630 O O . LYS A 1 893 ? 3.319 -11.837 -36.761 1.00 52.28 893 LYS A O 1
ATOM 6635 N N . LEU A 1 894 ? 2.680 -13.465 -38.147 1.00 56.03 894 LEU A N 1
ATOM 6636 C CA . LEU A 1 894 ? 3.249 -12.937 -39.406 1.00 56.03 894 LEU A CA 1
ATOM 6637 C C . LEU A 1 894 ? 2.265 -12.090 -40.251 1.00 56.03 894 LEU A C 1
ATOM 6639 O O . LEU A 1 894 ? 2.414 -11.981 -41.463 1.00 56.03 894 LEU A O 1
ATOM 6643 N N . ALA A 1 895 ? 1.272 -11.462 -39.614 1.00 48.03 895 ALA A N 1
ATOM 6644 C CA . ALA A 1 895 ? 0.133 -10.840 -40.302 1.00 48.03 895 ALA A CA 1
ATOM 6645 C C . ALA A 1 895 ? 0.427 -9.508 -41.035 1.00 48.03 895 ALA A C 1
ATOM 6647 O O . ALA A 1 895 ? -0.387 -9.046 -41.833 1.00 48.03 895 ALA A O 1
ATOM 6648 N N . THR A 1 896 ? 1.593 -8.903 -40.807 1.00 50.41 896 THR A N 1
ATOM 6649 C CA . THR A 1 896 ? 2.073 -7.701 -41.507 1.00 50.41 896 THR A CA 1
ATOM 6650 C C . THR A 1 896 ? 3.514 -7.930 -41.959 1.00 50.41 896 THR A C 1
ATOM 6652 O O . THR A 1 896 ? 4.229 -8.728 -41.354 1.00 50.41 896 THR A O 1
ATOM 6655 N N . ALA A 1 897 ? 3.951 -7.269 -43.039 1.00 50.81 897 ALA A N 1
ATOM 6656 C CA . ALA A 1 897 ? 5.286 -7.460 -43.607 1.00 50.81 897 ALA A CA 1
ATOM 6657 C C . ALA A 1 897 ? 6.383 -7.220 -42.551 1.00 50.81 897 ALA A C 1
ATOM 6659 O O . ALA A 1 897 ? 6.677 -6.082 -42.198 1.00 50.81 897 ALA A O 1
ATOM 6660 N N . ASN A 1 898 ? 6.992 -8.297 -42.052 1.00 65.44 898 ASN A N 1
ATOM 6661 C CA . ASN A 1 898 ? 8.020 -8.213 -41.020 1.00 65.44 898 ASN A CA 1
ATOM 6662 C C . ASN A 1 898 ? 9.353 -7.889 -41.675 1.00 65.44 898 ASN A C 1
ATOM 6664 O O . ASN A 1 898 ? 9.868 -8.705 -42.444 1.00 65.44 898 ASN A O 1
ATOM 6668 N N . THR A 1 899 ? 9.898 -6.709 -41.388 1.00 73.50 899 THR A N 1
ATOM 6669 C CA . THR A 1 899 ? 11.202 -6.290 -41.895 1.00 73.50 899 THR A CA 1
ATOM 6670 C C . THR A 1 899 ? 12.269 -6.452 -40.829 1.00 73.50 899 THR A C 1
ATOM 6672 O O . THR A 1 899 ? 12.179 -5.833 -39.774 1.00 73.50 899 THR A O 1
ATOM 6675 N N . PHE A 1 900 ? 13.299 -7.234 -41.118 1.00 83.38 900 PHE A N 1
ATOM 6676 C CA . PHE A 1 900 ? 14.513 -7.291 -40.313 1.00 83.38 900 PHE A CA 1
ATOM 6677 C C . PHE A 1 900 ? 15.711 -6.963 -41.188 1.00 83.38 900 PHE A C 1
ATOM 6679 O O . PHE A 1 900 ? 15.733 -7.271 -42.378 1.00 83.38 900 PHE A O 1
ATOM 6686 N N . SER A 1 901 ? 16.701 -6.305 -40.612 1.00 85.50 901 SER A N 1
ATOM 6687 C CA . SER A 1 901 ? 17.914 -5.913 -41.308 1.00 85.50 901 SER A CA 1
ATOM 6688 C C . SER A 1 901 ? 19.127 -6.308 -40.492 1.00 85.50 901 SER A C 1
ATOM 6690 O O . SER A 1 901 ? 19.036 -6.552 -39.288 1.00 85.50 901 SER A O 1
ATOM 6692 N N . GLY A 1 902 ? 20.250 -6.415 -41.180 1.00 85.00 902 GLY A N 1
ATOM 6693 C CA . GLY A 1 902 ? 21.501 -6.829 -40.579 1.00 85.00 902 GLY A CA 1
ATOM 6694 C C . GLY A 1 902 ? 22.651 -6.670 -41.554 1.00 85.00 902 GLY A C 1
ATOM 6695 O O . GLY A 1 902 ? 22.494 -6.180 -42.685 1.00 85.00 902 GLY A O 1
ATOM 6696 N N . TRP A 1 903 ? 23.821 -7.091 -41.101 1.00 87.81 903 TRP A N 1
ATOM 6697 C CA . TRP A 1 903 ? 25.036 -7.090 -41.891 1.00 87.81 903 TRP A CA 1
ATOM 6698 C C . TRP A 1 903 ? 25.760 -8.409 -41.681 1.00 87.81 903 TRP A C 1
ATOM 6700 O O . TRP A 1 903 ? 26.064 -8.771 -40.560 1.00 87.81 903 TRP A O 1
ATOM 6710 N N . VAL A 1 904 ? 26.109 -9.084 -42.776 1.00 87.50 904 VAL A N 1
ATOM 6711 C CA . VAL A 1 904 ? 26.933 -10.298 -42.732 1.00 87.50 904 VAL A CA 1
ATOM 6712 C C . VAL A 1 904 ? 28.233 -10.082 -43.488 1.00 87.50 904 VAL A C 1
ATOM 6714 O O . VAL A 1 904 ? 28.257 -9.598 -44.625 1.00 87.50 904 VAL A O 1
ATOM 6717 N N . GLY A 1 905 ? 29.345 -10.491 -42.896 1.00 85.62 905 GLY A N 1
ATOM 6718 C CA . GLY A 1 905 ? 30.677 -10.291 -43.431 1.00 85.62 905 GLY A CA 1
ATOM 6719 C C . GLY A 1 905 ? 31.793 -10.765 -42.502 1.00 85.62 905 GLY A C 1
ATOM 6720 O O . GLY A 1 905 ? 31.726 -11.815 -41.872 1.00 85.62 905 GLY A O 1
ATOM 6721 N N . MET A 1 906 ? 32.914 -10.046 -42.515 1.00 82.06 906 MET A N 1
ATOM 6722 C CA . MET A 1 906 ? 34.090 -10.416 -41.729 1.00 82.06 906 MET A CA 1
ATOM 6723 C C . MET A 1 906 ? 33.821 -10.156 -40.249 1.00 82.06 906 MET A C 1
ATOM 6725 O O . MET A 1 906 ? 33.475 -9.039 -39.894 1.00 82.06 906 MET A O 1
ATOM 6729 N N . GLY A 1 907 ? 34.001 -11.174 -39.407 1.00 76.56 907 GLY A N 1
ATOM 6730 C CA . GLY A 1 907 ? 33.701 -11.110 -37.971 1.00 76.56 907 GLY A CA 1
ATOM 6731 C C . GLY A 1 907 ? 32.240 -11.369 -37.610 1.00 76.56 907 GLY A C 1
ATOM 6732 O O . GLY A 1 907 ? 31.981 -11.663 -36.450 1.00 76.56 907 GLY A O 1
ATOM 6733 N N . ASP A 1 908 ? 31.342 -11.365 -38.596 1.00 82.44 908 ASP A N 1
ATOM 6734 C CA . ASP A 1 908 ? 29.934 -11.703 -38.420 1.00 82.44 908 ASP A CA 1
ATOM 6735 C C . ASP A 1 908 ? 29.420 -12.522 -39.609 1.00 82.44 908 ASP A C 1
ATOM 6737 O O . ASP A 1 908 ? 29.068 -12.003 -40.666 1.00 82.44 908 ASP A O 1
ATOM 6741 N N . ILE A 1 909 ? 29.533 -13.845 -39.519 1.00 88.06 909 ILE A N 1
ATOM 6742 C CA . ILE A 1 909 ? 29.389 -14.703 -40.703 1.00 88.06 909 ILE A CA 1
ATOM 6743 C C . ILE A 1 909 ? 27.939 -15.074 -41.013 1.00 88.06 909 ILE A C 1
ATOM 6745 O O . ILE A 1 909 ? 27.680 -15.528 -42.138 1.00 88.06 909 ILE A O 1
ATOM 6749 N N . ALA A 1 910 ? 27.039 -14.950 -40.036 1.00 89.56 910 ALA A N 1
ATOM 6750 C CA . ALA A 1 910 ? 25.658 -15.375 -40.156 1.00 89.56 910 ALA A CA 1
ATOM 6751 C C . ALA A 1 910 ? 24.768 -14.802 -39.054 1.00 89.56 910 ALA A C 1
ATOM 6753 O O . ALA A 1 910 ? 25.084 -14.973 -37.883 1.00 89.56 910 ALA A O 1
ATOM 6754 N N . ASP A 1 911 ? 23.588 -14.350 -39.461 1.00 90.50 911 ASP A N 1
ATOM 6755 C CA . ASP A 1 911 ? 22.572 -13.762 -38.598 1.00 90.50 911 ASP A CA 1
ATOM 6756 C C . ASP A 1 911 ? 21.362 -14.700 -38.577 1.00 90.50 911 ASP A C 1
ATOM 6758 O O . ASP A 1 911 ? 20.869 -15.136 -39.628 1.00 90.50 911 ASP A O 1
ATOM 6762 N N . TYR A 1 912 ? 20.877 -15.030 -37.386 1.00 91.19 912 TYR A N 1
ATOM 6763 C CA . TYR A 1 912 ? 19.774 -15.955 -37.162 1.00 91.19 912 TYR A CA 1
ATOM 6764 C C . TYR A 1 912 ? 18.572 -15.222 -36.581 1.00 91.19 912 TYR A C 1
ATOM 6766 O O . TYR A 1 912 ? 18.667 -14.450 -35.631 1.00 91.19 912 TYR A O 1
ATOM 6774 N N . TYR A 1 913 ? 17.402 -15.529 -37.121 1.00 89.69 913 TYR A N 1
ATOM 6775 C CA . TYR A 1 913 ? 16.142 -14.920 -36.729 1.00 89.69 913 TYR A CA 1
ATOM 6776 C C . TYR A 1 913 ? 15.123 -16.000 -36.413 1.00 89.69 913 TYR A C 1
ATOM 6778 O O . TYR A 1 913 ? 14.969 -16.947 -37.189 1.00 89.69 913 TYR A O 1
ATOM 6786 N N . LYS A 1 914 ? 14.430 -15.869 -35.281 1.00 87.50 914 LYS A N 1
ATOM 6787 C CA . LYS A 1 914 ? 13.407 -16.815 -34.830 1.00 87.50 914 LYS A CA 1
ATOM 6788 C C . LYS A 1 914 ? 12.013 -16.227 -35.017 1.00 87.50 914 LYS A C 1
ATOM 6790 O O . LYS A 1 914 ? 11.728 -15.120 -34.561 1.00 87.50 914 LYS A O 1
ATOM 6795 N N . PHE A 1 915 ? 11.139 -17.017 -35.629 1.00 84.12 915 PHE A N 1
ATOM 6796 C CA . PHE A 1 915 ? 9.725 -16.722 -35.824 1.00 84.12 915 PHE A CA 1
ATOM 6797 C C . PHE A 1 915 ? 8.904 -17.720 -35.015 1.00 84.12 915 PHE A C 1
ATOM 6799 O O . PHE A 1 915 ? 9.135 -18.927 -35.117 1.00 84.12 915 PHE A O 1
ATOM 6806 N N . THR A 1 916 ? 7.970 -17.228 -34.200 1.00 77.38 916 THR A N 1
ATOM 6807 C CA . THR A 1 916 ? 7.112 -18.066 -33.350 1.00 77.38 916 THR A CA 1
ATOM 6808 C C . THR A 1 916 ? 5.631 -17.877 -33.668 1.00 77.38 916 THR A C 1
ATOM 6810 O O . THR A 1 916 ? 5.220 -16.847 -34.208 1.00 77.38 916 THR A O 1
ATOM 6813 N N . ASN A 1 917 ? 4.810 -18.876 -33.330 1.00 66.25 917 ASN A N 1
ATOM 6814 C CA . ASN A 1 917 ? 3.343 -18.823 -33.464 1.00 66.25 917 ASN A CA 1
ATOM 6815 C C . ASN A 1 917 ? 2.841 -18.588 -34.906 1.00 66.25 917 ASN A C 1
ATOM 6817 O O . ASN A 1 917 ? 1.912 -17.814 -35.139 1.00 66.25 917 ASN A O 1
ATOM 6821 N N . VAL A 1 918 ? 3.464 -19.247 -35.885 1.00 66.25 918 VAL A N 1
ATOM 6822 C CA . VAL A 1 918 ? 3.128 -19.098 -37.312 1.00 66.25 918 VAL A CA 1
ATOM 6823 C C . VAL A 1 918 ? 2.048 -20.102 -37.714 1.00 66.25 918 VAL A C 1
ATOM 6825 O O . VAL A 1 918 ? 2.253 -21.316 -37.631 1.00 66.25 918 VAL A O 1
ATOM 6828 N N . SER A 1 919 ? 0.896 -19.593 -38.159 1.00 58.94 919 SER A N 1
ATOM 6829 C CA . SER A 1 919 ? -0.318 -20.370 -38.446 1.00 58.94 919 SER A CA 1
ATOM 6830 C C . SER A 1 919 ? -0.366 -20.879 -39.894 1.00 58.94 919 SER A C 1
ATOM 6832 O O . SER A 1 919 ? -1.250 -20.520 -40.663 1.00 58.94 919 SER A O 1
ATOM 6834 N N . GLY A 1 920 ? 0.603 -21.713 -40.284 1.00 58.28 920 GLY A N 1
ATOM 6835 C CA . GLY A 1 920 ? 0.553 -22.474 -41.544 1.00 58.28 920 GLY A CA 1
ATOM 6836 C C . GLY A 1 920 ? 0.553 -21.659 -42.848 1.00 58.28 920 GLY A C 1
ATOM 6837 O O . GLY A 1 920 ? 0.082 -22.163 -43.861 1.00 58.28 920 GLY A O 1
ATOM 6838 N N . GLU A 1 921 ? 1.068 -20.430 -42.842 1.00 70.81 921 GLU A N 1
ATOM 6839 C CA . GLU A 1 921 ? 1.008 -19.468 -43.955 1.00 70.81 921 GLU A CA 1
ATOM 6840 C C . GLU A 1 921 ? 1.991 -19.791 -45.107 1.00 70.81 921 GLU A C 1
ATOM 6842 O O . GLU A 1 921 ? 2.994 -20.496 -44.936 1.00 70.81 921 GLU A O 1
ATOM 6847 N N . LYS A 1 922 ? 1.736 -19.237 -46.304 1.00 75.88 922 LYS A N 1
ATOM 6848 C CA . LYS A 1 922 ? 2.710 -19.228 -47.413 1.00 75.88 922 LYS A CA 1
ATOM 6849 C C . LYS A 1 922 ? 3.613 -18.003 -47.297 1.00 75.88 922 LYS A C 1
ATOM 6851 O O . LYS A 1 922 ? 3.140 -16.873 -47.371 1.00 75.88 922 LYS A O 1
ATOM 6856 N N . LEU A 1 923 ? 4.917 -18.231 -47.171 1.00 81.50 923 LEU A N 1
ATOM 6857 C CA . LEU A 1 923 ? 5.910 -17.177 -46.976 1.00 81.50 923 LEU A CA 1
ATOM 6858 C C . LEU A 1 923 ? 6.614 -16.798 -48.283 1.00 81.50 923 LEU A C 1
ATOM 6860 O O . LEU A 1 923 ? 6.945 -17.661 -49.098 1.00 81.50 923 LEU A O 1
ATOM 6864 N N . SER A 1 924 ? 6.895 -15.509 -48.454 1.00 86.56 924 SER A N 1
ATOM 6865 C CA . SER A 1 924 ? 7.760 -14.956 -49.500 1.00 86.56 924 SER A CA 1
ATOM 6866 C C . SER A 1 924 ? 8.725 -13.939 -48.891 1.00 86.56 924 SER A C 1
ATOM 6868 O O . SER A 1 924 ? 8.322 -13.115 -48.077 1.00 86.56 924 SER A O 1
ATOM 6870 N N . PHE A 1 925 ? 9.998 -13.972 -49.290 1.00 91.19 925 PHE A N 1
ATOM 6871 C CA . PHE A 1 925 ? 11.052 -13.149 -48.691 1.00 91.19 925 PHE A CA 1
ATOM 6872 C C . PHE A 1 925 ? 11.548 -12.114 -49.699 1.00 91.19 925 PHE A C 1
ATOM 6874 O O . PHE A 1 925 ? 12.218 -12.463 -50.670 1.00 91.19 925 PHE A O 1
ATOM 6881 N N . THR A 1 926 ? 11.242 -10.841 -49.480 1.00 92.88 926 THR A N 1
ATOM 6882 C CA . THR A 1 926 ? 11.810 -9.733 -50.257 1.00 92.88 926 THR A CA 1
ATOM 6883 C C . THR A 1 926 ? 13.094 -9.274 -49.590 1.00 92.88 926 THR A C 1
ATOM 6885 O O . THR A 1 926 ? 13.073 -8.910 -48.424 1.00 92.88 926 THR A O 1
ATOM 6888 N N . VAL A 1 927 ? 14.210 -9.307 -50.315 1.00 93.00 927 VAL A N 1
ATOM 6889 C CA . VAL A 1 927 ? 15.536 -8.954 -49.795 1.00 93.00 927 VAL A CA 1
ATOM 6890 C C . VAL A 1 927 ? 16.069 -7.744 -50.552 1.00 93.00 927 VAL A C 1
ATOM 6892 O O . VAL A 1 927 ? 16.115 -7.772 -51.783 1.00 93.00 927 VAL A O 1
ATOM 6895 N N . THR A 1 928 ? 16.459 -6.692 -49.835 1.00 91.56 928 THR A N 1
ATOM 6896 C CA . THR A 1 928 ? 16.958 -5.422 -50.387 1.00 91.56 928 THR A CA 1
ATOM 6897 C C . THR A 1 928 ? 18.235 -4.950 -49.687 1.00 91.56 928 THR A C 1
ATOM 6899 O O . THR A 1 928 ? 18.591 -5.462 -48.628 1.00 91.56 928 THR A O 1
ATOM 6902 N N . GLY A 1 929 ? 18.949 -3.977 -50.261 1.00 87.69 929 GLY A N 1
ATOM 6903 C CA . GLY A 1 929 ? 20.195 -3.445 -49.688 1.00 87.69 929 GLY A CA 1
ATOM 6904 C C . GLY A 1 929 ? 21.408 -4.366 -49.857 1.00 87.69 929 GLY A C 1
ATOM 6905 O O . GLY A 1 929 ? 22.407 -4.195 -49.159 1.00 87.69 929 GLY A O 1
ATOM 6906 N N . VAL A 1 930 ? 21.332 -5.335 -50.776 1.00 90.19 930 VAL A N 1
ATOM 6907 C CA . VAL A 1 930 ? 22.353 -6.367 -50.977 1.00 90.19 930 VAL A CA 1
ATOM 6908 C C . VAL A 1 930 ? 23.562 -5.786 -51.714 1.00 90.19 930 VAL A C 1
ATOM 6910 O O . VAL A 1 930 ? 23.525 -5.570 -52.925 1.00 90.19 930 VAL A O 1
ATOM 6913 N N . THR A 1 931 ? 24.667 -5.576 -50.995 1.00 84.56 931 THR A N 1
ATOM 6914 C CA . THR A 1 931 ? 25.932 -5.050 -51.542 1.00 84.56 931 THR A CA 1
ATOM 6915 C C . THR A 1 931 ? 26.954 -6.138 -51.888 1.00 84.56 931 THR A C 1
ATOM 6917 O O . THR A 1 931 ? 27.910 -5.870 -52.616 1.00 84.56 931 THR A O 1
ATOM 6920 N N . ALA A 1 932 ? 26.765 -7.374 -51.411 1.00 89.62 932 ALA A N 1
ATOM 6921 C CA . ALA A 1 932 ? 27.573 -8.538 -51.782 1.00 89.62 932 ALA A CA 1
ATOM 6922 C C . ALA A 1 932 ? 26.758 -9.840 -51.717 1.00 89.62 932 ALA A C 1
ATOM 6924 O O . ALA A 1 932 ? 25.627 -9.873 -51.240 1.00 89.62 932 ALA A O 1
ATOM 6925 N N . LYS A 1 933 ? 27.316 -10.953 -52.206 1.00 92.25 933 LYS A N 1
ATOM 6926 C CA . LYS A 1 933 ? 26.577 -12.217 -52.294 1.00 92.25 933 LYS A CA 1
ATOM 6927 C C . LYS A 1 933 ? 26.316 -12.811 -50.901 1.00 92.25 933 LYS A C 1
ATOM 6929 O O . LYS A 1 933 ? 27.254 -13.226 -50.218 1.00 92.25 933 LYS A O 1
ATOM 6934 N N . LEU A 1 934 ? 25.051 -13.006 -50.542 1.00 92.56 934 LEU A N 1
ATOM 6935 C CA . LEU A 1 934 ? 24.620 -13.653 -49.293 1.00 92.56 934 LEU A CA 1
ATOM 6936 C C . LEU A 1 934 ? 23.767 -14.903 -49.559 1.00 92.56 934 LEU A C 1
ATOM 6938 O O . LEU A 1 934 ? 23.371 -15.179 -50.696 1.00 92.56 934 LEU A O 1
ATOM 6942 N N . LYS A 1 935 ? 23.526 -15.710 -48.529 1.00 95.50 935 LYS A N 1
ATOM 6943 C CA . LYS A 1 935 ? 22.722 -16.932 -48.598 1.00 95.50 935 LYS A CA 1
ATOM 6944 C C . LYS A 1 935 ? 21.614 -16.872 -47.554 1.00 95.50 935 LYS A C 1
ATOM 6946 O O . LYS A 1 935 ? 21.896 -16.744 -46.375 1.00 95.50 935 LYS A O 1
ATOM 6951 N N . LEU A 1 936 ? 20.372 -17.012 -48.004 1.00 95.56 936 LEU A N 1
ATOM 6952 C CA . LEU A 1 936 ? 19.187 -17.060 -47.154 1.00 95.56 936 LEU A CA 1
ATOM 6953 C C . LEU A 1 936 ? 18.755 -18.517 -46.981 1.00 95.56 936 LEU A C 1
ATOM 6955 O O . LEU A 1 936 ? 18.572 -19.226 -47.975 1.00 95.56 936 LEU A O 1
ATOM 6959 N N . THR A 1 937 ? 18.589 -18.972 -45.743 1.00 95.25 937 THR A N 1
ATOM 6960 C CA . THR A 1 937 ? 18.161 -20.338 -45.415 1.00 95.25 937 THR A CA 1
ATOM 6961 C C . THR A 1 937 ? 17.019 -20.316 -44.406 1.00 95.25 937 THR A C 1
ATOM 6963 O O . THR A 1 937 ? 17.117 -19.633 -43.399 1.00 95.25 937 THR A O 1
ATOM 6966 N N . VAL A 1 938 ? 15.969 -21.100 -44.642 1.00 93.31 938 VAL A N 1
ATOM 6967 C CA . VAL A 1 938 ? 14.853 -21.305 -43.705 1.00 93.31 938 VAL A CA 1
ATOM 6968 C C . VAL A 1 938 ? 14.974 -22.693 -43.076 1.00 93.31 938 VAL A C 1
ATOM 6970 O O . VAL A 1 938 ? 15.192 -23.675 -43.795 1.00 93.31 938 VAL A O 1
ATOM 6973 N N . TYR A 1 939 ? 14.829 -22.778 -41.756 1.00 92.44 939 TYR A N 1
ATOM 6974 C CA . TYR A 1 939 ? 14.849 -23.999 -40.947 1.00 92.44 939 TYR A CA 1
ATOM 6975 C C . TYR A 1 939 ? 13.534 -24.153 -40.180 1.00 92.44 939 TYR A C 1
ATOM 6977 O O . TYR A 1 939 ? 12.956 -23.156 -39.770 1.00 92.44 939 TYR A O 1
ATOM 6985 N N . ASP A 1 940 ? 13.073 -25.384 -39.966 1.00 87.88 940 ASP A N 1
ATOM 6986 C CA . ASP A 1 940 ? 11.894 -25.666 -39.140 1.00 87.88 940 ASP A CA 1
ATOM 6987 C C . ASP A 1 940 ? 12.207 -25.596 -37.629 1.00 87.88 940 ASP A C 1
ATOM 6989 O O . ASP A 1 940 ? 13.353 -25.370 -37.224 1.00 87.88 940 ASP A O 1
ATOM 6993 N N . ARG A 1 941 ? 11.196 -25.828 -36.777 1.00 86.44 941 ARG A N 1
ATOM 6994 C CA . ARG A 1 941 ? 11.340 -25.830 -35.308 1.00 86.44 941 ARG A CA 1
ATOM 6995 C C . ARG A 1 941 ? 12.375 -26.816 -34.760 1.00 86.44 941 ARG A C 1
ATOM 6997 O O . ARG A 1 941 ? 12.816 -26.655 -33.628 1.00 86.44 941 ARG A O 1
ATOM 7004 N N . ASN A 1 942 ? 12.733 -27.841 -35.533 1.00 85.62 942 ASN A N 1
ATOM 7005 C CA . ASN A 1 942 ? 13.710 -28.864 -35.162 1.00 85.62 942 ASN A CA 1
ATOM 7006 C C . ASN A 1 942 ? 15.095 -28.567 -35.760 1.00 85.62 942 ASN A C 1
ATOM 7008 O O . ASN A 1 942 ? 15.948 -29.453 -35.810 1.00 85.62 942 ASN A O 1
ATOM 7012 N N . LEU A 1 943 ? 15.311 -27.338 -36.246 1.00 86.31 943 LEU A N 1
ATOM 7013 C CA . LEU A 1 943 ? 16.538 -26.884 -36.904 1.00 86.31 943 LEU A CA 1
ATOM 7014 C C . LEU A 1 943 ? 16.869 -27.672 -38.180 1.00 86.31 943 LEU A C 1
ATOM 7016 O O . LEU A 1 943 ? 18.013 -27.686 -38.647 1.00 86.31 943 LEU A O 1
ATOM 7020 N N . LYS A 1 944 ? 15.871 -28.311 -38.803 1.00 88.94 944 LYS A N 1
ATOM 7021 C CA . LYS A 1 944 ? 16.047 -28.982 -40.088 1.00 88.94 944 LYS A CA 1
ATOM 7022 C C . LYS A 1 944 ? 15.829 -27.982 -41.214 1.00 88.94 944 LYS A C 1
ATOM 7024 O O . LYS A 1 944 ? 14.841 -27.256 -41.260 1.00 88.94 944 LYS A O 1
ATOM 7029 N N . LYS A 1 945 ? 16.763 -27.959 -42.164 1.00 93.38 945 LYS A N 1
ATOM 7030 C CA . LYS A 1 945 ? 16.705 -27.065 -43.324 1.00 93.38 945 LYS A CA 1
ATOM 7031 C C . LYS A 1 945 ? 15.466 -27.354 -44.174 1.00 93.38 945 LYS A C 1
ATOM 7033 O O . LYS A 1 945 ? 15.338 -28.452 -44.714 1.00 93.38 945 LYS A O 1
ATOM 7038 N N . VAL A 1 946 ? 14.625 -26.340 -44.348 1.00 90.00 946 VAL A N 1
ATOM 7039 C CA . VAL A 1 946 ? 13.449 -26.363 -45.225 1.00 90.00 946 VAL A CA 1
ATOM 7040 C C . VAL A 1 946 ? 13.863 -25.995 -46.648 1.00 90.00 946 VAL A C 1
ATOM 7042 O O . VAL A 1 946 ? 13.649 -26.765 -47.583 1.00 90.00 946 VAL A O 1
ATOM 7045 N N . LYS A 1 947 ? 14.490 -24.824 -46.833 1.00 93.88 947 LYS A N 1
ATOM 7046 C CA . LYS A 1 947 ? 14.938 -24.347 -48.153 1.00 93.88 947 LYS A CA 1
ATOM 7047 C C . LYS A 1 947 ? 16.045 -23.302 -48.028 1.00 93.88 947 LYS A C 1
ATOM 7049 O O . LYS A 1 947 ? 16.136 -22.615 -47.020 1.00 93.88 947 LYS A O 1
ATOM 7054 N N . SER A 1 948 ? 16.883 -23.165 -49.055 1.00 95.00 948 SER A N 1
ATOM 7055 C CA . SER A 1 948 ? 17.922 -22.126 -49.109 1.00 95.00 948 SER A CA 1
ATOM 7056 C C . SER A 1 948 ? 18.104 -21.557 -50.510 1.00 95.00 948 SER A C 1
ATOM 7058 O O . SER A 1 948 ? 17.897 -22.273 -51.490 1.00 95.00 948 SER A O 1
ATOM 7060 N N . VAL A 1 949 ? 18.569 -20.313 -50.609 1.00 95.44 949 VAL A N 1
ATOM 7061 C CA . VAL A 1 949 ? 18.848 -19.617 -51.872 1.00 95.44 949 VAL A CA 1
ATOM 7062 C C . VAL A 1 949 ? 20.063 -18.690 -51.739 1.00 95.44 949 VAL A C 1
ATOM 7064 O O . VAL A 1 949 ? 20.306 -18.122 -50.679 1.00 95.44 949 VAL A O 1
ATOM 7067 N N . SER A 1 950 ? 20.846 -18.534 -52.811 1.00 95.44 950 SER A N 1
ATOM 7068 C CA . SER A 1 950 ? 21.895 -17.506 -52.892 1.00 95.44 950 SER A CA 1
ATOM 7069 C C . SER A 1 950 ? 21.347 -16.224 -53.508 1.00 95.44 950 SER A C 1
ATOM 7071 O O . SER A 1 950 ? 20.785 -16.259 -54.602 1.00 95.44 950 SER A O 1
ATOM 7073 N N . ILE A 1 951 ? 21.600 -15.099 -52.854 1.00 94.81 951 ILE A N 1
ATOM 7074 C CA . ILE A 1 951 ? 21.125 -13.772 -53.234 1.00 94.81 951 ILE A CA 1
ATOM 7075 C C . ILE A 1 951 ? 22.323 -12.955 -53.721 1.00 94.81 951 ILE A C 1
ATOM 7077 O O . ILE A 1 951 ? 23.372 -12.921 -53.080 1.00 94.81 951 ILE A O 1
ATOM 7081 N N . LYS A 1 952 ? 22.194 -12.369 -54.914 1.00 91.88 952 LYS A N 1
ATOM 7082 C CA . LYS A 1 952 ? 23.261 -11.595 -55.584 1.00 91.88 952 LYS A CA 1
ATOM 7083 C C . LYS A 1 952 ? 22.921 -10.113 -55.747 1.00 91.88 952 LYS A C 1
ATOM 7085 O O . LYS A 1 952 ? 23.813 -9.334 -56.052 1.00 91.88 952 LYS A O 1
ATOM 7090 N N . LYS A 1 953 ? 21.638 -9.776 -55.657 1.00 92.31 953 LYS A N 1
ATOM 7091 C CA . LYS A 1 953 ? 21.062 -8.443 -55.819 1.00 92.31 953 LYS A CA 1
ATOM 7092 C C . LYS A 1 953 ? 19.683 -8.435 -55.168 1.00 92.31 953 LYS A C 1
ATOM 7094 O O . LYS A 1 953 ? 19.158 -9.508 -54.865 1.00 92.31 953 LYS A O 1
ATOM 7099 N N . ASP A 1 954 ? 19.109 -7.254 -55.032 1.00 94.31 954 ASP A N 1
ATOM 7100 C CA . ASP A 1 954 ? 17.772 -7.058 -54.486 1.00 94.31 954 ASP A CA 1
ATOM 7101 C C . ASP A 1 954 ? 16.700 -7.814 -55.296 1.00 94.31 954 ASP A C 1
ATOM 7103 O O . ASP A 1 954 ? 16.778 -7.915 -56.528 1.00 94.31 954 ASP A O 1
ATOM 7107 N N . GLY A 1 955 ? 15.702 -8.368 -54.604 1.00 92.62 955 GLY A N 1
ATOM 7108 C CA . GLY A 1 955 ? 14.596 -9.104 -55.218 1.00 92.62 955 GLY A CA 1
ATOM 7109 C C . GLY A 1 955 ? 13.797 -9.965 -54.237 1.00 92.62 955 GLY A C 1
ATOM 7110 O O . GLY A 1 955 ? 14.111 -10.045 -53.052 1.00 92.62 955 GLY A O 1
ATOM 7111 N N . THR A 1 956 ? 12.762 -10.638 -54.744 1.00 90.81 956 THR A N 1
ATOM 7112 C CA . THR A 1 956 ? 11.928 -11.564 -53.962 1.00 90.81 956 THR A CA 1
ATOM 7113 C C . THR A 1 956 ? 12.351 -13.012 -54.194 1.00 90.81 956 THR A C 1
ATOM 7115 O O . THR A 1 956 ? 12.524 -13.465 -55.326 1.00 90.81 956 THR A O 1
ATOM 7118 N N . TYR A 1 957 ? 12.507 -13.750 -53.102 1.00 92.56 957 TYR A N 1
ATOM 7119 C CA . TYR A 1 957 ? 13.039 -15.100 -53.057 1.00 92.56 957 TYR A CA 1
ATOM 7120 C C . TYR A 1 957 ? 12.191 -16.008 -52.164 1.00 92.56 957 TYR A C 1
ATOM 7122 O O . TYR A 1 957 ? 11.390 -15.545 -51.357 1.00 92.56 957 TYR A O 1
ATOM 7130 N N . LEU A 1 958 ? 12.392 -17.325 -52.314 1.00 91.00 958 LEU A N 1
ATOM 7131 C CA . LEU A 1 958 ? 11.695 -18.361 -51.540 1.00 91.00 958 LEU A CA 1
ATOM 7132 C C . LEU A 1 958 ? 10.170 -18.131 -51.488 1.00 91.00 958 LEU A C 1
ATOM 7134 O O . LEU A 1 958 ? 9.579 -18.202 -50.420 1.00 91.00 958 LEU A O 1
ATOM 7138 N N . THR A 1 959 ? 9.552 -17.835 -52.636 1.00 85.44 959 THR A N 1
ATOM 7139 C CA . THR A 1 959 ? 8.120 -17.524 -52.725 1.00 85.44 959 THR A CA 1
ATOM 7140 C C . THR A 1 959 ? 7.243 -18.745 -52.469 1.00 85.44 959 THR A C 1
ATOM 7142 O O . THR A 1 959 ? 7.610 -19.874 -52.820 1.00 85.44 959 THR A O 1
ATOM 7145 N N . ASN A 1 960 ? 6.065 -18.505 -51.887 1.00 76.94 960 ASN A N 1
ATOM 7146 C CA . ASN A 1 960 ? 5.069 -19.526 -51.550 1.00 76.94 960 ASN A CA 1
ATOM 7147 C C . ASN A 1 960 ? 5.632 -20.684 -50.702 1.00 76.94 960 ASN A C 1
ATOM 7149 O O . ASN A 1 960 ? 5.231 -21.840 -50.871 1.00 76.94 960 ASN A O 1
ATOM 7153 N N . LEU A 1 961 ? 6.600 -20.399 -49.826 1.00 83.56 961 LEU A N 1
ATOM 7154 C CA . LEU A 1 961 ? 7.214 -21.395 -48.957 1.00 83.56 961 LEU A CA 1
ATOM 7155 C C . LEU A 1 961 ? 6.283 -21.706 -47.784 1.00 83.56 961 LEU A C 1
ATOM 7157 O O . LEU A 1 961 ? 6.039 -20.847 -46.945 1.00 83.56 961 LEU A O 1
ATOM 7161 N N . LEU A 1 962 ? 5.790 -22.941 -47.720 1.00 76.31 962 LEU A N 1
ATOM 7162 C CA . LEU A 1 962 ? 4.942 -23.393 -46.621 1.00 76.31 962 LEU A CA 1
ATOM 7163 C C . LEU A 1 962 ? 5.794 -23.748 -45.400 1.00 76.31 962 LEU A C 1
ATOM 7165 O O . LEU A 1 962 ? 6.681 -24.603 -45.490 1.00 76.31 962 LEU A O 1
ATOM 7169 N N . VAL A 1 963 ? 5.492 -23.125 -44.264 1.00 74.62 963 VAL A N 1
ATOM 7170 C CA . VAL A 1 963 ? 6.129 -23.405 -42.973 1.00 74.62 963 VAL A CA 1
ATOM 7171 C C . VAL A 1 963 ? 5.041 -23.489 -41.901 1.00 74.62 963 VAL A C 1
ATOM 7173 O O . VAL A 1 963 ? 4.091 -22.714 -41.926 1.00 74.62 963 VAL A O 1
ATOM 7176 N N . ASN A 1 964 ? 5.137 -24.464 -40.992 1.00 70.44 964 ASN A N 1
ATOM 7177 C CA . ASN A 1 964 ? 4.128 -24.702 -39.957 1.00 70.44 964 ASN A CA 1
ATOM 7178 C C . ASN A 1 964 ? 4.763 -24.625 -38.563 1.00 70.44 964 ASN A C 1
ATOM 7180 O O . ASN A 1 964 ? 5.689 -25.387 -38.269 1.00 70.44 964 ASN A O 1
ATOM 7184 N N . GLY A 1 965 ? 4.242 -23.733 -37.718 1.00 73.19 965 GLY A N 1
ATOM 7185 C CA . GLY A 1 965 ? 4.781 -23.454 -36.393 1.00 73.19 965 GLY A CA 1
ATOM 7186 C C . GLY A 1 965 ? 6.099 -22.683 -36.435 1.00 73.19 965 GLY A C 1
ATOM 7187 O O . GLY A 1 965 ? 6.449 -22.062 -37.439 1.00 73.19 965 GLY A O 1
ATOM 7188 N N . ASP A 1 966 ? 6.818 -22.710 -35.314 1.00 84.81 966 ASP A N 1
ATOM 7189 C CA . ASP A 1 966 ? 8.067 -21.968 -35.148 1.00 84.81 966 ASP A CA 1
ATOM 7190 C C . ASP A 1 966 ? 9.109 -22.335 -36.216 1.00 84.81 966 ASP A C 1
ATOM 7192 O O . ASP A 1 966 ? 9.293 -23.506 -36.564 1.00 84.81 966 ASP A O 1
ATOM 7196 N N . PHE A 1 967 ? 9.830 -21.335 -36.715 1.00 88.44 967 PHE A N 1
ATOM 7197 C CA . PHE A 1 967 ? 10.877 -21.527 -37.712 1.00 88.44 967 PHE A CA 1
ATOM 7198 C C . PHE A 1 967 ? 12.008 -20.514 -37.544 1.00 88.44 967 PHE A C 1
ATOM 7200 O O . PHE A 1 967 ? 11.865 -19.501 -36.859 1.00 88.44 967 PHE A O 1
ATOM 7207 N N . PHE A 1 968 ? 13.143 -20.794 -38.179 1.00 91.19 968 PHE A N 1
ATOM 7208 C CA . PHE A 1 968 ? 14.312 -19.923 -38.156 1.00 91.19 968 PHE A CA 1
ATOM 7209 C C . PHE A 1 968 ? 14.713 -19.499 -39.563 1.00 91.19 968 PHE A C 1
ATOM 7211 O O . PHE A 1 968 ? 14.626 -20.280 -40.512 1.00 91.19 968 PHE A O 1
ATOM 7218 N N . VAL A 1 969 ? 15.211 -18.277 -39.689 1.00 92.31 969 VAL A N 1
ATOM 7219 C CA . VAL A 1 969 ? 15.819 -17.755 -40.911 1.00 92.31 969 VAL A CA 1
ATOM 7220 C C . VAL A 1 969 ? 17.274 -17.445 -40.615 1.00 92.31 969 VAL A C 1
ATOM 7222 O O . VAL A 1 969 ? 17.560 -16.721 -39.673 1.00 92.31 969 VAL A O 1
ATOM 7225 N N . ALA A 1 970 ? 18.182 -17.995 -41.413 1.00 93.75 970 ALA A N 1
ATOM 7226 C CA . ALA A 1 970 ? 19.597 -17.669 -41.366 1.00 93.75 970 ALA A CA 1
ATOM 7227 C C . ALA A 1 970 ? 19.987 -16.889 -42.620 1.00 93.75 970 ALA A C 1
ATOM 7229 O O . ALA A 1 970 ? 19.732 -17.341 -43.746 1.00 93.75 970 ALA A O 1
ATOM 7230 N N . VAL A 1 971 ? 20.630 -15.750 -42.416 1.00 93.50 971 VAL A N 1
ATOM 7231 C CA . VAL A 1 971 ? 21.267 -14.954 -43.459 1.00 93.50 971 VAL A CA 1
ATOM 7232 C C . VAL A 1 971 ? 22.760 -15.133 -43.287 1.00 93.50 971 VAL A C 1
ATOM 7234 O O . VAL A 1 971 ? 23.284 -14.861 -42.226 1.00 93.50 971 VAL A O 1
ATOM 7237 N N . GLU A 1 972 ? 23.455 -15.641 -44.296 1.00 93.56 972 GLU A N 1
ATOM 7238 C CA . GLU A 1 972 ? 24.875 -15.982 -44.182 1.00 93.56 972 GLU A CA 1
ATOM 7239 C C . GLU A 1 972 ? 25.684 -15.251 -45.255 1.00 93.56 972 GLU A C 1
ATOM 7241 O O . GLU A 1 972 ? 25.288 -15.197 -46.428 1.00 93.56 972 GLU A O 1
ATOM 7246 N N . SER A 1 973 ? 26.879 -14.776 -44.902 1.00 91.56 973 SER A N 1
ATOM 7247 C CA . SER A 1 973 ? 27.866 -14.384 -45.908 1.00 91.56 973 SER A CA 1
ATOM 7248 C C . SER A 1 973 ? 28.221 -15.608 -46.763 1.00 91.56 973 SER A C 1
ATOM 7250 O O . SER A 1 973 ? 28.604 -16.663 -46.249 1.00 91.56 973 SER A O 1
ATOM 7252 N N . SER A 1 974 ? 28.116 -15.495 -48.095 1.00 88.69 974 SER A N 1
ATOM 7253 C CA . SER A 1 974 ? 28.236 -16.667 -48.984 1.00 88.69 974 SER A CA 1
ATOM 7254 C C . SER A 1 974 ? 29.595 -17.369 -48.931 1.00 88.69 974 SER A C 1
ATOM 7256 O O . SER A 1 974 ? 29.701 -18.513 -49.376 1.00 88.69 974 SER A O 1
ATOM 7258 N N . ASP A 1 975 ? 30.637 -16.698 -48.442 1.00 88.56 975 ASP A N 1
ATOM 7259 C CA . ASP A 1 975 ? 31.985 -17.250 -48.309 1.00 88.56 975 ASP A CA 1
ATOM 7260 C C . ASP A 1 975 ? 32.472 -17.349 -46.856 1.00 88.56 975 ASP A C 1
ATOM 7262 O O . ASP A 1 975 ? 33.670 -17.547 -46.628 1.00 88.56 975 ASP A O 1
ATOM 7266 N N . LYS A 1 976 ? 31.533 -17.294 -45.898 1.00 85.00 976 LYS A N 1
ATOM 7267 C CA . LYS A 1 976 ? 31.783 -17.325 -44.451 1.00 85.00 976 LYS A CA 1
ATOM 7268 C C . LYS A 1 976 ? 32.664 -16.159 -43.990 1.00 85.00 976 LYS A C 1
ATOM 7270 O O . LYS A 1 976 ? 33.658 -16.365 -43.297 1.00 85.00 976 LYS A O 1
ATOM 7275 N N . GLY A 1 977 ? 32.319 -14.950 -44.434 1.00 79.75 977 GLY A N 1
ATOM 7276 C CA . GLY A 1 977 ? 32.919 -13.703 -43.962 1.00 79.75 977 GLY A CA 1
ATOM 7277 C C . GLY A 1 977 ? 34.294 -13.373 -44.536 1.00 79.75 977 GLY A C 1
ATOM 7278 O O . GLY A 1 977 ? 35.038 -12.605 -43.931 1.00 79.75 977 GLY A O 1
ATOM 7279 N N . LYS A 1 978 ? 34.672 -13.942 -45.689 1.00 79.81 978 LYS A N 1
ATOM 7280 C CA . LYS A 1 978 ? 36.010 -13.726 -46.268 1.00 79.81 978 LYS A CA 1
ATOM 7281 C C . LYS A 1 978 ? 36.074 -12.474 -47.137 1.00 79.81 978 LYS A C 1
ATOM 7283 O O . LYS A 1 978 ? 36.907 -11.612 -46.889 1.00 79.81 978 LYS A O 1
ATOM 7288 N N . LYS A 1 979 ? 35.264 -12.415 -48.194 1.00 81.56 979 LYS A N 1
ATOM 7289 C CA . LYS A 1 979 ? 35.229 -11.322 -49.182 1.00 81.56 979 LYS A CA 1
ATOM 7290 C C . LYS A 1 979 ? 33.812 -10.830 -49.468 1.00 81.56 979 LYS A C 1
ATOM 7292 O O . LYS A 1 979 ? 33.661 -9.814 -50.141 1.00 81.56 979 LYS A O 1
ATOM 7297 N N . GLN A 1 980 ? 32.783 -11.572 -49.058 1.00 87.38 980 GLN A N 1
ATOM 7298 C CA . GLN A 1 980 ? 31.393 -11.173 -49.253 1.00 87.38 980 GLN A CA 1
ATOM 7299 C C . GLN A 1 980 ? 30.892 -10.481 -47.985 1.00 87.38 980 GLN A C 1
ATOM 7301 O O . GLN A 1 980 ? 30.688 -11.134 -46.961 1.00 87.38 980 GLN A O 1
ATOM 7306 N N . HIS A 1 981 ? 30.716 -9.164 -48.073 1.00 87.31 981 HIS A N 1
ATOM 7307 C CA . HIS A 1 981 ? 30.269 -8.301 -46.981 1.00 87.31 981 HIS A CA 1
ATOM 7308 C C . HIS A 1 981 ? 29.032 -7.543 -47.448 1.00 87.31 981 HIS A C 1
ATOM 7310 O O . HIS A 1 981 ? 29.114 -6.760 -48.399 1.00 87.31 981 HIS A O 1
ATOM 7316 N N . SER A 1 982 ? 27.882 -7.824 -46.849 1.00 88.06 982 SER A N 1
ATOM 7317 C CA . SER A 1 982 ? 26.615 -7.285 -47.322 1.00 88.06 982 SER A CA 1
ATOM 7318 C C . SER A 1 982 ? 25.766 -6.780 -46.180 1.00 88.06 982 SER A C 1
ATOM 7320 O O . SER A 1 982 ? 25.501 -7.525 -45.242 1.00 88.06 982 SER A O 1
ATOM 7322 N N . ASN A 1 983 ? 25.254 -5.561 -46.339 1.00 87.12 983 ASN A N 1
ATOM 7323 C CA . ASN A 1 983 ? 24.007 -5.194 -45.684 1.00 87.12 983 ASN A CA 1
ATOM 7324 C C . ASN A 1 983 ? 22.864 -6.004 -46.302 1.00 87.12 983 ASN A C 1
ATOM 7326 O O . ASN A 1 983 ? 22.968 -6.494 -47.436 1.00 87.12 983 ASN A O 1
ATOM 7330 N N . TYR A 1 984 ? 21.771 -6.130 -45.569 1.00 89.88 984 TYR A N 1
ATOM 7331 C CA . TYR A 1 984 ? 20.512 -6.595 -46.117 1.00 89.88 984 TYR A CA 1
ATOM 7332 C C . TYR A 1 984 ? 19.346 -6.066 -45.289 1.00 89.88 984 TYR A C 1
ATOM 7334 O O . TYR A 1 984 ? 19.463 -5.807 -44.095 1.00 89.88 984 TYR A O 1
ATOM 7342 N N . ASN A 1 985 ? 18.197 -5.965 -45.936 1.00 88.94 985 ASN A N 1
ATOM 7343 C CA . ASN A 1 985 ? 16.897 -5.838 -45.307 1.00 88.94 985 ASN A CA 1
ATOM 7344 C C . ASN A 1 985 ? 16.034 -6.955 -45.886 1.00 88.94 985 ASN A C 1
ATOM 7346 O O . ASN A 1 985 ? 15.992 -7.135 -47.102 1.00 88.94 985 ASN A O 1
ATOM 7350 N N . ILE A 1 986 ? 15.370 -7.730 -45.042 1.00 89.62 986 ILE A N 1
ATOM 7351 C CA . ILE A 1 986 ? 14.480 -8.813 -45.435 1.00 89.62 986 ILE A CA 1
ATOM 7352 C C . ILE A 1 986 ? 13.089 -8.477 -44.940 1.00 89.62 986 ILE A C 1
ATOM 7354 O O . ILE A 1 986 ? 12.871 -8.344 -43.744 1.00 89.62 986 ILE A O 1
ATOM 7358 N N . SER A 1 987 ? 12.147 -8.373 -45.867 1.00 86.44 987 SER A N 1
ATOM 7359 C CA . SER A 1 987 ? 10.718 -8.304 -45.596 1.00 86.44 987 SER A CA 1
ATOM 7360 C C . SER A 1 987 ? 10.095 -9.674 -45.836 1.00 86.44 987 SER A C 1
ATOM 7362 O O . SER A 1 987 ? 10.177 -10.204 -46.947 1.00 86.44 987 SER A O 1
ATOM 7364 N N . VAL A 1 988 ? 9.459 -10.250 -44.820 1.00 85.94 988 VAL A N 1
ATOM 7365 C CA . VAL A 1 988 ? 8.705 -11.501 -44.958 1.00 85.94 988 VAL A CA 1
ATOM 7366 C C . VAL A 1 988 ? 7.244 -11.162 -45.193 1.00 85.94 988 VAL A C 1
ATOM 7368 O O . VAL A 1 988 ? 6.591 -10.582 -44.328 1.00 85.94 988 VAL A O 1
ATOM 7371 N N . LYS A 1 989 ? 6.732 -11.527 -46.366 1.00 78.38 989 LYS A N 1
ATOM 7372 C CA . LYS A 1 989 ? 5.303 -11.504 -46.667 1.00 78.38 989 LYS A CA 1
ATOM 7373 C C . LYS A 1 989 ? 4.726 -12.875 -46.341 1.00 78.38 989 LYS A C 1
ATOM 7375 O O . LYS A 1 989 ? 5.180 -13.865 -46.918 1.00 78.38 989 LYS A O 1
ATOM 7380 N N . ALA A 1 990 ? 3.737 -12.919 -45.460 1.00 74.06 990 ALA A N 1
ATOM 7381 C CA . ALA A 1 990 ? 2.877 -14.078 -45.303 1.00 74.06 990 ALA A CA 1
ATOM 7382 C C . ALA A 1 990 ? 1.546 -13.819 -46.004 1.00 74.06 990 ALA A C 1
ATOM 7384 O O . ALA A 1 990 ? 0.916 -12.783 -45.795 1.00 74.06 990 ALA A O 1
ATOM 7385 N N . ASP A 1 991 ? 1.132 -14.755 -46.849 1.00 68.12 991 ASP A N 1
ATOM 7386 C CA . ASP A 1 991 ? -0.237 -14.788 -47.344 1.00 68.12 991 ASP A CA 1
ATOM 7387 C C . ASP A 1 991 ? -1.072 -15.558 -46.304 1.00 68.12 991 ASP A C 1
ATOM 7389 O O . ASP A 1 991 ? -0.922 -16.776 -46.152 1.00 68.12 991 ASP A O 1
ATOM 7393 N N . ILE A 1 992 ? -1.867 -14.809 -45.530 1.00 60.28 992 ILE A N 1
ATOM 7394 C CA . ILE A 1 992 ? -2.710 -15.308 -44.435 1.00 60.28 992 ILE A CA 1
ATOM 7395 C C . ILE A 1 992 ? -3.943 -15.990 -45.033 1.00 60.28 992 ILE A C 1
ATOM 7397 O O . ILE A 1 992 ? -4.596 -15.433 -45.915 1.00 60.28 992 ILE A O 1
ATOM 7401 N N . PHE A 1 993 ? -4.272 -17.185 -44.547 1.00 60.38 993 PHE A N 1
ATOM 7402 C CA . PHE A 1 993 ? -5.542 -17.834 -44.870 1.00 60.38 993 PHE A CA 1
ATOM 7403 C C . PHE A 1 993 ? -6.688 -17.141 -44.110 1.0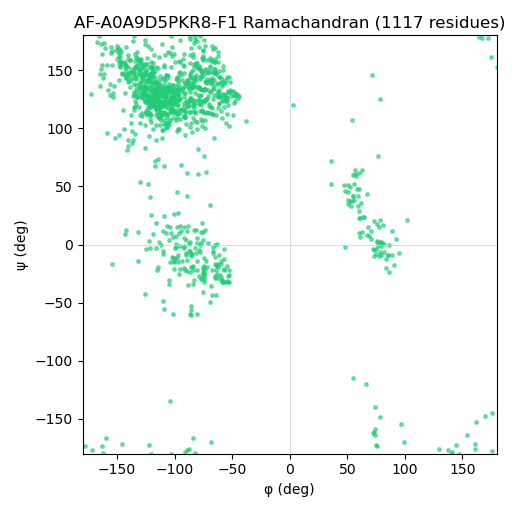0 60.38 993 PHE A C 1
ATOM 7405 O O . PHE A 1 993 ? -6.481 -16.778 -42.948 1.00 60.38 993 PHE A O 1
ATOM 7412 N N . PRO A 1 994 ? -7.874 -16.936 -44.715 1.00 62.56 994 PRO A N 1
ATOM 7413 C CA . PRO A 1 994 ? -9.035 -16.447 -43.978 1.00 62.56 994 PRO A CA 1
ATOM 7414 C C . PRO A 1 994 ? -9.285 -17.331 -42.751 1.00 62.56 994 PRO A C 1
ATOM 7416 O O . PRO A 1 994 ? -9.034 -18.535 -42.775 1.00 62.56 994 PRO A O 1
ATOM 7419 N N . VAL A 1 995 ? -9.719 -16.725 -41.650 1.00 58.94 995 VAL A N 1
ATOM 7420 C CA . VAL A 1 995 ? -10.169 -17.492 -40.484 1.00 58.94 995 VAL A CA 1
ATOM 7421 C C . VAL A 1 995 ? -11.573 -17.993 -40.807 1.00 58.94 995 VAL A C 1
ATOM 7423 O O . VAL A 1 995 ? -12.381 -17.200 -41.286 1.00 58.94 995 VAL A O 1
ATOM 7426 N N . GLU A 1 996 ? -11.851 -19.274 -40.555 1.00 61.56 996 GLU A N 1
ATOM 7427 C CA . GLU A 1 996 ? -13.181 -19.875 -40.731 1.00 61.56 996 GLU A CA 1
ATOM 7428 C C . GLU A 1 996 ? -14.231 -18.993 -40.035 1.00 61.56 996 GLU A C 1
ATOM 7430 O O . GLU A 1 996 ? -14.213 -18.818 -38.813 1.00 61.56 996 GLU A O 1
ATOM 7435 N N . ALA A 1 997 ? -15.090 -18.353 -40.831 1.00 59.25 997 ALA A N 1
ATOM 7436 C CA . ALA A 1 997 ? -16.083 -17.401 -40.340 1.00 59.25 997 ALA A CA 1
ATOM 7437 C C . ALA A 1 997 ? -17.377 -18.106 -39.908 1.00 59.25 997 ALA A C 1
ATOM 7439 O O . ALA A 1 997 ? -18.124 -17.575 -39.082 1.00 59.25 997 ALA A O 1
ATOM 7440 N N . LYS A 1 998 ? -17.641 -19.300 -40.453 1.00 69.69 998 LYS A N 1
ATOM 7441 C CA . LYS A 1 998 ? -18.827 -20.110 -40.183 1.00 69.69 998 LYS A CA 1
ATOM 7442 C C . LYS A 1 998 ? -18.386 -21.550 -39.940 1.00 69.69 998 LYS A C 1
ATOM 7444 O O . LYS A 1 998 ? -17.798 -22.163 -40.811 1.00 69.69 998 LYS A O 1
ATOM 7449 N N . PHE A 1 999 ? -18.703 -22.099 -38.767 1.00 78.25 999 PHE A N 1
ATOM 7450 C CA . PHE A 1 999 ? -18.463 -23.514 -38.474 1.00 78.25 999 PHE A CA 1
ATOM 7451 C C . PHE A 1 999 ? -19.485 -24.379 -39.211 1.00 78.25 999 PHE A C 1
ATOM 7453 O O . PHE A 1 999 ? -20.444 -24.829 -38.596 1.00 78.25 999 PHE A O 1
ATOM 7460 N N . ASN A 1 1000 ? -19.336 -24.573 -40.520 1.00 85.44 1000 ASN A N 1
ATOM 7461 C CA . ASN A 1 1000 ? -20.245 -25.374 -41.349 1.00 85.44 1000 ASN A CA 1
ATOM 7462 C C . ASN A 1 1000 ? -19.533 -26.544 -42.044 1.00 85.44 1000 ASN A C 1
ATOM 7464 O O . ASN A 1 1000 ? -20.030 -27.081 -43.032 1.00 85.44 1000 ASN A O 1
ATOM 7468 N N . ASN A 1 1001 ? -18.428 -26.999 -41.454 1.00 86.75 1001 ASN A N 1
ATOM 7469 C CA . ASN A 1 1001 ? -17.520 -27.997 -42.010 1.00 86.75 1001 ASN A CA 1
ATOM 7470 C C . ASN A 1 1001 ? -18.085 -29.431 -42.175 1.00 86.75 1001 ASN A C 1
ATOM 7472 O O . ASN A 1 1001 ? -17.450 -30.328 -42.742 1.00 86.75 1001 ASN A O 1
ATOM 7476 N N . ASP A 1 1002 ? -19.295 -29.682 -41.669 1.00 89.81 1002 ASP A N 1
ATOM 7477 C CA . ASP A 1 1002 ? -20.017 -30.939 -41.838 1.00 89.81 1002 ASP A CA 1
ATOM 7478 C C . ASP A 1 1002 ? -21.546 -30.740 -41.821 1.00 89.81 1002 ASP A C 1
ATOM 7480 O O . ASP A 1 1002 ? -22.069 -29.706 -41.411 1.00 89.81 1002 ASP A O 1
ATOM 7484 N N . ARG A 1 1003 ? -22.297 -31.773 -42.233 1.00 86.69 1003 ARG A N 1
ATOM 7485 C CA . ARG A 1 1003 ? -23.771 -31.717 -42.324 1.00 86.69 1003 ARG A CA 1
ATOM 7486 C C . ARG A 1 1003 ? -24.493 -31.427 -41.007 1.00 86.69 1003 ARG A C 1
ATOM 7488 O O . ARG A 1 1003 ? -25.618 -30.936 -41.057 1.00 86.69 1003 ARG A O 1
ATOM 7495 N N . SER A 1 1004 ? -23.921 -31.790 -39.859 1.00 85.12 1004 SER A N 1
ATOM 7496 C CA . SER A 1 1004 ? -24.535 -31.519 -38.551 1.00 85.12 1004 SER A CA 1
ATOM 7497 C C . SER A 1 1004 ? -24.400 -30.054 -38.140 1.00 85.12 1004 SER A C 1
ATOM 7499 O O . SER A 1 1004 ? -25.235 -29.565 -37.384 1.00 85.12 1004 SER A O 1
ATOM 7501 N N . HIS A 1 1005 ? -23.430 -29.353 -38.728 1.00 86.50 1005 HIS A N 1
ATOM 7502 C CA . HIS A 1 1005 ? -23.188 -27.929 -38.540 1.00 86.50 1005 HIS A CA 1
ATOM 7503 C C . HIS A 1 1005 ? -23.605 -27.077 -39.755 1.00 86.50 1005 HIS A C 1
ATOM 7505 O O . HIS A 1 1005 ? -23.222 -25.916 -39.867 1.00 86.50 1005 HIS A O 1
ATOM 7511 N N . ALA A 1 1006 ? -24.403 -27.632 -40.673 1.00 86.31 1006 ALA A N 1
ATOM 7512 C CA . ALA A 1 1006 ? -24.790 -26.933 -41.892 1.00 86.31 1006 ALA A CA 1
ATOM 7513 C C . ALA A 1 1006 ? -25.522 -25.611 -41.597 1.00 86.31 1006 ALA A C 1
ATOM 7515 O O . ALA A 1 1006 ? -26.505 -25.587 -40.851 1.00 86.31 1006 ALA A O 1
ATOM 7516 N N . SER A 1 1007 ? -25.072 -24.527 -42.228 1.00 85.25 1007 SER A N 1
ATOM 7517 C CA . SER A 1 1007 ? -25.684 -23.201 -42.092 1.00 85.25 1007 SER A CA 1
ATOM 7518 C C . SER A 1 1007 ? -26.997 -23.110 -42.876 1.00 85.25 1007 SER A C 1
ATOM 7520 O O . SER A 1 1007 ? -27.127 -23.701 -43.943 1.00 85.25 1007 SER A O 1
ATOM 7522 N N . ASN A 1 1008 ? -27.987 -22.369 -42.381 1.00 78.69 1008 ASN A N 1
ATOM 7523 C CA . ASN A 1 1008 ? -29.234 -22.150 -43.125 1.00 78.69 1008 ASN A CA 1
ATOM 7524 C C . ASN A 1 1008 ? -29.024 -21.153 -44.280 1.00 78.69 1008 ASN A C 1
ATOM 7526 O O . ASN A 1 1008 ? -28.197 -20.248 -44.164 1.00 78.69 1008 ASN A O 1
ATOM 7530 N N . LEU A 1 1009 ? -29.795 -21.286 -45.367 1.00 72.94 1009 LEU A N 1
ATOM 7531 C CA . LEU A 1 1009 ? -29.775 -20.322 -46.476 1.00 72.94 1009 LEU A CA 1
ATOM 7532 C C . LEU A 1 1009 ? -30.294 -18.935 -46.059 1.00 72.94 1009 LEU A C 1
ATOM 7534 O O . LEU A 1 1009 ? -31.281 -18.812 -45.327 1.00 72.94 1009 LEU A O 1
ATOM 7538 N N . ALA A 1 1010 ? -29.659 -17.888 -46.587 1.00 63.31 1010 ALA A N 1
ATOM 7539 C CA . ALA A 1 1010 ? -30.164 -16.520 -46.545 1.00 63.31 1010 ALA A CA 1
ATOM 7540 C C . ALA A 1 1010 ? -30.891 -16.200 -47.863 1.00 63.31 1010 ALA A C 1
ATOM 7542 O O . ALA A 1 1010 ? -30.331 -16.385 -48.942 1.00 63.31 1010 ALA A O 1
ATOM 7543 N N . GLN A 1 1011 ? -32.141 -15.737 -47.783 1.00 63.72 1011 GLN A N 1
ATOM 7544 C CA . GLN A 1 1011 ? -32.911 -15.310 -48.958 1.00 63.72 1011 GLN A CA 1
ATOM 7545 C C . GLN A 1 1011 ? -32.675 -13.826 -49.253 1.00 63.72 1011 GLN A C 1
ATOM 7547 O O . GLN A 1 1011 ? -32.639 -13.000 -48.331 1.00 63.72 1011 GLN A O 1
ATOM 7552 N N . SER A 1 1012 ? -32.589 -13.468 -50.538 1.00 56.16 1012 SER A N 1
ATOM 7553 C CA . SER A 1 1012 ? -32.474 -12.072 -50.968 1.00 56.16 1012 SER A CA 1
ATOM 7554 C C . SER A 1 1012 ? -33.690 -11.256 -50.503 1.00 56.16 1012 SER A C 1
ATOM 7556 O O . SER A 1 1012 ? -34.825 -11.521 -50.891 1.00 56.16 1012 SER A O 1
ATOM 7558 N N . GLY A 1 1013 ? -33.465 -10.280 -49.616 1.00 56.28 1013 GLY A N 1
ATOM 7559 C CA . GLY A 1 1013 ? -34.499 -9.372 -49.097 1.00 56.28 1013 GLY A CA 1
ATOM 7560 C C . GLY A 1 1013 ? -35.317 -9.859 -47.888 1.00 56.28 1013 GLY A C 1
ATOM 7561 O O . GLY A 1 1013 ? -36.015 -9.037 -47.301 1.00 56.28 1013 GLY A O 1
ATOM 7562 N N . ASN A 1 1014 ? -35.196 -11.128 -47.465 1.00 52.53 1014 ASN A N 1
ATOM 7563 C CA . ASN A 1 1014 ? -36.000 -11.718 -46.372 1.00 52.53 1014 ASN A CA 1
ATOM 7564 C C . ASN A 1 1014 ? -35.191 -12.292 -45.186 1.00 52.53 1014 ASN A C 1
ATOM 7566 O O . ASN A 1 1014 ? -35.775 -12.807 -44.233 1.00 52.53 1014 ASN A O 1
ATOM 7570 N N . GLY A 1 1015 ? -33.859 -12.174 -45.189 1.00 60.91 1015 GLY A N 1
ATOM 7571 C CA . GLY A 1 1015 ? -33.009 -12.676 -44.100 1.00 60.91 1015 GLY A CA 1
ATOM 7572 C C . GLY A 1 1015 ? -32.864 -14.206 -44.092 1.00 60.91 1015 GLY A C 1
ATOM 7573 O O . GLY A 1 1015 ? -33.109 -14.871 -45.096 1.00 60.91 1015 GLY A O 1
ATOM 7574 N N . VAL A 1 1016 ? -32.403 -14.775 -42.972 1.00 58.03 1016 VAL A N 1
ATOM 7575 C CA . VAL A 1 1016 ? -32.197 -16.231 -42.817 1.00 58.03 1016 VAL A CA 1
ATOM 7576 C C . VAL A 1 1016 ? -33.547 -16.918 -42.602 1.00 58.03 1016 VAL A C 1
ATOM 7578 O O . VAL A 1 1016 ? -34.229 -16.634 -41.617 1.00 58.03 1016 VAL A O 1
ATOM 7581 N N . VAL A 1 1017 ? -33.925 -17.839 -43.494 1.00 56.31 1017 VAL A N 1
ATOM 7582 C CA . VAL A 1 1017 ? -35.248 -18.491 -43.479 1.00 56.31 1017 VAL A CA 1
ATOM 7583 C C . VAL A 1 1017 ? -35.088 -20.014 -43.457 1.00 56.31 1017 VAL A C 1
ATOM 7585 O O . VAL A 1 1017 ? -34.268 -20.567 -44.182 1.00 56.31 1017 VAL A O 1
ATOM 7588 N N . ASN A 1 1018 ? -35.877 -20.713 -42.633 1.00 56.81 1018 ASN A N 1
ATOM 7589 C CA . ASN A 1 1018 ? -35.832 -22.183 -42.534 1.00 56.81 1018 ASN A CA 1
ATOM 7590 C C . ASN A 1 1018 ? -36.604 -22.890 -43.665 1.00 56.81 1018 ASN A C 1
ATOM 7592 O O . ASN A 1 1018 ? -36.329 -24.049 -43.955 1.00 56.81 1018 ASN A O 1
ATOM 7596 N N . THR A 1 1019 ? -37.556 -22.205 -44.303 1.00 58.75 1019 THR A N 1
ATOM 7597 C CA . THR A 1 1019 ? -38.397 -22.729 -45.386 1.00 58.75 1019 THR A CA 1
ATOM 7598 C C . THR A 1 1019 ? -38.142 -21.922 -46.647 1.00 58.75 1019 THR A C 1
ATOM 7600 O O . THR A 1 1019 ? -38.307 -20.702 -46.628 1.00 58.75 1019 THR A O 1
ATOM 7603 N N . TRP A 1 1020 ? -37.741 -22.586 -47.729 1.00 62.41 1020 TRP A N 1
ATOM 7604 C CA . TRP A 1 1020 ? -37.501 -21.938 -49.013 1.00 62.41 1020 TRP A CA 1
ATOM 7605 C C . TRP A 1 1020 ? -38.782 -21.965 -49.857 1.00 62.41 1020 TRP A C 1
ATOM 7607 O O . TRP A 1 1020 ? -39.321 -23.032 -50.168 1.00 62.41 1020 TRP A O 1
ATOM 7617 N N . ASP A 1 1021 ? -39.314 -20.777 -50.144 1.00 60.66 1021 ASP A N 1
ATOM 7618 C CA . ASP A 1 1021 ? -40.559 -20.511 -50.884 1.00 60.66 1021 ASP A CA 1
ATOM 7619 C C . ASP A 1 1021 ? -40.322 -20.244 -52.378 1.00 60.66 1021 ASP A C 1
ATOM 7621 O O . ASP A 1 1021 ? -41.277 -20.062 -53.134 1.00 60.66 1021 ASP A O 1
ATOM 7625 N N . GLY A 1 1022 ? -39.056 -20.269 -52.795 1.00 62.34 1022 GLY A N 1
ATOM 7626 C CA . GLY A 1 1022 ? -38.643 -20.171 -54.182 1.00 62.34 1022 GLY A CA 1
ATOM 7627 C C . GLY A 1 1022 ? -38.120 -18.810 -54.640 1.00 62.34 1022 GLY A C 1
ATOM 7628 O O . GLY A 1 1022 ? -38.108 -18.521 -55.832 1.00 62.34 1022 GLY A O 1
ATOM 7629 N N . VAL A 1 1023 ? -37.677 -17.967 -53.711 1.00 63.72 1023 VAL A N 1
ATOM 7630 C CA . VAL A 1 1023 ? -36.924 -16.745 -54.027 1.00 63.72 1023 VAL A CA 1
ATOM 7631 C C . VAL A 1 1023 ? -35.428 -17.059 -54.117 1.00 63.72 1023 VAL A C 1
ATOM 7633 O O . VAL A 1 1023 ? -34.905 -17.716 -53.220 1.00 63.72 1023 VAL A O 1
ATOM 7636 N N . ASP A 1 1024 ? -34.734 -16.574 -55.150 1.00 71.88 1024 ASP A N 1
ATOM 7637 C CA . ASP A 1 1024 ? -33.289 -16.776 -55.344 1.00 71.88 1024 ASP A CA 1
ATOM 7638 C C . ASP A 1 1024 ? -32.483 -16.534 -54.050 1.00 71.88 1024 ASP A C 1
ATOM 7640 O O . ASP A 1 1024 ? -32.646 -15.520 -53.355 1.00 71.88 1024 ASP A O 1
ATOM 7644 N N . ALA A 1 1025 ? -31.626 -17.497 -53.710 1.00 74.38 1025 ALA A N 1
ATOM 7645 C CA . ALA A 1 1025 ? -30.774 -17.459 -52.527 1.00 74.38 1025 ALA A CA 1
ATOM 7646 C C . ALA A 1 1025 ? -29.309 -17.350 -52.943 1.00 74.38 1025 ALA A C 1
ATOM 7648 O O . ALA A 1 1025 ? -28.872 -18.030 -53.866 1.00 74.38 1025 ALA A O 1
ATOM 7649 N N . GLN A 1 1026 ? -28.553 -16.520 -52.232 1.00 81.12 1026 GLN A N 1
ATOM 7650 C CA . GLN A 1 1026 ? -27.142 -16.281 -52.507 1.00 81.12 1026 GLN A CA 1
ATOM 7651 C C . GLN A 1 1026 ? -26.321 -16.583 -51.257 1.00 81.12 1026 GLN A C 1
ATOM 7653 O O . GLN A 1 1026 ? -26.690 -16.178 -50.151 1.00 81.12 1026 GLN A O 1
ATOM 7658 N N . ILE A 1 1027 ? -25.222 -17.314 -51.432 1.00 84.75 1027 ILE A N 1
ATOM 7659 C CA . ILE A 1 1027 ? -24.318 -17.702 -50.353 1.00 84.75 1027 ILE A CA 1
ATOM 7660 C C . ILE A 1 1027 ? -22.901 -17.304 -50.721 1.00 84.75 1027 ILE A C 1
ATOM 7662 O O . ILE A 1 1027 ? -22.390 -17.728 -51.749 1.00 84.75 1027 ILE A O 1
ATOM 7666 N N . ASP A 1 1028 ? -22.237 -16.581 -49.837 1.00 85.81 1028 ASP A N 1
ATOM 7667 C CA . ASP A 1 1028 ? -20.808 -16.330 -49.894 1.00 85.81 1028 ASP A CA 1
ATOM 7668 C C . ASP A 1 1028 ? -20.079 -17.069 -48.759 1.00 85.81 1028 ASP A C 1
ATOM 7670 O O . ASP A 1 1028 ? -20.498 -17.044 -47.593 1.00 85.81 1028 ASP A O 1
ATOM 7674 N N . ASP A 1 1029 ? -18.998 -17.766 -49.106 1.00 87.81 1029 ASP A N 1
ATOM 7675 C CA . ASP A 1 1029 ? -18.063 -18.370 -48.148 1.00 87.81 1029 ASP A CA 1
ATOM 7676 C C . ASP A 1 1029 ? -16.706 -18.656 -48.811 1.00 87.81 1029 ASP A C 1
ATOM 7678 O O . ASP A 1 1029 ? -16.424 -18.156 -49.902 1.00 87.81 1029 ASP A O 1
ATOM 7682 N N . TRP A 1 1030 ? -15.833 -19.438 -48.175 1.00 89.56 1030 TRP A N 1
ATOM 7683 C CA . TRP A 1 1030 ? -14.549 -19.822 -48.755 1.00 89.56 1030 TRP A CA 1
ATOM 7684 C C . TRP A 1 1030 ? -14.171 -21.268 -48.430 1.00 89.56 1030 TRP A C 1
ATOM 7686 O O . TRP A 1 1030 ? -14.464 -21.772 -47.364 1.00 89.56 1030 TRP A O 1
ATOM 7696 N N . VAL A 1 1031 ? -13.432 -21.919 -49.335 1.00 86.88 1031 VAL A N 1
ATOM 7697 C CA . VAL A 1 1031 ? -12.818 -23.234 -49.079 1.00 86.88 1031 VAL A CA 1
ATOM 7698 C C . VAL A 1 1031 ? -11.309 -23.176 -49.288 1.00 86.88 1031 VAL A C 1
ATOM 7700 O O . VAL A 1 1031 ? -10.809 -22.560 -50.237 1.00 86.88 1031 VAL A O 1
ATOM 7703 N N . GLY A 1 1032 ? -10.543 -23.852 -48.435 1.00 82.19 1032 GLY A N 1
ATOM 7704 C CA . GLY A 1 1032 ? -9.086 -23.847 -48.473 1.00 82.19 1032 GLY A CA 1
ATOM 7705 C C . GLY A 1 1032 ? -8.423 -24.493 -47.258 1.00 82.19 1032 GLY A C 1
ATOM 7706 O O . GLY A 1 1032 ? -8.894 -25.486 -46.717 1.00 82.19 1032 GLY A O 1
ATOM 7707 N N . PHE A 1 1033 ? -7.248 -23.994 -46.872 1.00 73.62 1033 PHE A N 1
ATOM 7708 C CA . PHE A 1 1033 ? -6.436 -24.613 -45.824 1.00 73.62 1033 PHE A CA 1
ATOM 7709 C C . PHE A 1 1033 ? -7.102 -24.474 -44.452 1.00 73.62 1033 PHE A C 1
ATOM 7711 O O . PHE A 1 1033 ? -7.254 -23.363 -43.959 1.00 73.62 1033 PHE A O 1
ATOM 7718 N N . GLY A 1 1034 ? -7.434 -25.605 -43.827 1.00 74.88 1034 GLY A N 1
ATOM 7719 C CA . GLY A 1 1034 ? -8.163 -25.631 -42.557 1.00 74.88 1034 GLY A CA 1
ATOM 7720 C C . GLY A 1 1034 ? -9.684 -25.634 -42.713 1.00 74.88 1034 GLY A C 1
ATOM 7721 O O . GLY A 1 1034 ? -10.347 -25.910 -41.725 1.00 74.88 1034 GLY A O 1
ATOM 7722 N N . ASP A 1 1035 ? -10.199 -25.429 -43.932 1.00 82.00 1035 ASP A N 1
ATOM 7723 C CA . ASP A 1 1035 ? -11.631 -25.319 -44.220 1.00 82.00 1035 ASP A CA 1
ATOM 7724 C C . ASP A 1 1035 ? -11.978 -26.027 -45.538 1.00 82.00 1035 ASP A C 1
ATOM 7726 O O . ASP A 1 1035 ? -11.869 -25.489 -46.643 1.00 82.00 1035 ASP A O 1
ATOM 7730 N N . LYS A 1 1036 ? -12.213 -27.337 -45.461 1.00 89.31 1036 LYS A N 1
ATOM 7731 C CA . LYS A 1 1036 ? -12.196 -28.194 -46.656 1.00 89.31 1036 LYS A CA 1
ATOM 7732 C C . LYS A 1 1036 ? -13.529 -28.192 -47.404 1.00 89.31 1036 LYS A C 1
ATOM 7734 O O . LYS A 1 1036 ? -13.533 -28.393 -48.628 1.00 89.31 1036 LYS A O 1
ATOM 7739 N N . SER A 1 1037 ? -14.625 -28.074 -46.668 1.00 91.69 1037 SER A N 1
ATOM 7740 C CA . SER A 1 1037 ? -15.975 -28.294 -47.167 1.00 91.69 1037 SER A CA 1
ATOM 7741 C C . SER A 1 1037 ? -16.973 -27.487 -46.354 1.00 91.69 1037 SER A C 1
ATOM 7743 O O . SER A 1 1037 ? -17.100 -27.757 -45.175 1.00 91.69 1037 SER A O 1
ATOM 7745 N N . ASP A 1 1038 ? -17.805 -26.689 -47.003 1.00 92.06 1038 ASP A N 1
ATOM 7746 C CA . ASP A 1 1038 ? -18.884 -25.948 -46.354 1.00 92.06 1038 ASP A CA 1
ATOM 7747 C C . ASP A 1 1038 ? -20.227 -26.594 -46.652 1.00 92.06 1038 ASP A C 1
ATOM 7749 O O . ASP A 1 1038 ? -20.515 -26.943 -47.802 1.00 92.06 1038 ASP A O 1
ATOM 7753 N N . TYR A 1 1039 ? -21.076 -26.730 -45.637 1.00 93.06 1039 TYR A N 1
ATOM 7754 C CA . TYR A 1 1039 ? -22.416 -27.290 -45.766 1.00 93.06 1039 TYR A CA 1
ATOM 7755 C C . TYR A 1 1039 ? -23.501 -26.245 -45.500 1.00 93.06 1039 TYR A C 1
ATOM 7757 O O . TYR A 1 1039 ? -23.513 -25.576 -44.467 1.00 93.06 1039 TYR A O 1
ATOM 7765 N N . PHE A 1 1040 ? -24.498 -26.190 -46.383 1.00 90.31 1040 PHE A N 1
ATOM 7766 C CA . PHE A 1 1040 ? -25.687 -25.352 -46.219 1.00 90.31 1040 PHE A CA 1
ATOM 7767 C C . PHE A 1 1040 ? -26.962 -26.178 -46.313 1.00 90.31 1040 PHE A C 1
ATOM 7769 O O . PHE A 1 1040 ? -27.047 -27.105 -47.117 1.00 90.31 1040 PHE A O 1
ATOM 7776 N N . ALA A 1 1041 ? -27.955 -25.855 -45.490 1.00 89.12 1041 ALA A N 1
ATOM 7777 C CA . ALA A 1 1041 ? -29.221 -26.561 -45.394 1.00 89.12 1041 ALA A CA 1
ATOM 7778 C C . ALA A 1 1041 ? -30.394 -25.694 -45.863 1.00 89.12 1041 ALA A C 1
ATOM 7780 O O . ALA A 1 1041 ? -30.473 -24.506 -45.551 1.00 89.12 1041 ALA A O 1
ATOM 7781 N N . PHE A 1 1042 ? -31.341 -26.324 -46.558 1.00 85.38 1042 PHE A N 1
ATOM 7782 C CA . PHE A 1 1042 ? -32.603 -25.703 -46.957 1.00 85.38 1042 PHE A CA 1
ATOM 7783 C C . PHE A 1 1042 ? -33.746 -26.707 -47.013 1.00 85.38 1042 PHE A C 1
ATOM 7785 O O . PHE A 1 1042 ? -33.526 -27.910 -47.167 1.00 85.38 1042 PHE A O 1
ATOM 7792 N N . GLU A 1 1043 ? -34.974 -26.213 -46.882 1.00 87.25 1043 GLU A N 1
ATOM 7793 C CA . GLU A 1 1043 ? -36.186 -27.023 -46.957 1.00 87.25 1043 GLU A CA 1
ATOM 7794 C C . GLU A 1 1043 ? -37.067 -26.574 -48.122 1.00 87.25 1043 GLU A C 1
ATOM 7796 O O . GLU A 1 1043 ? -37.518 -25.431 -48.170 1.00 87.25 1043 GLU A O 1
ATOM 7801 N N . MET A 1 1044 ? -37.306 -27.492 -49.058 1.00 84.44 1044 MET A N 1
ATOM 7802 C CA . MET A 1 1044 ? -38.195 -27.293 -50.200 1.00 84.44 1044 MET A CA 1
ATOM 7803 C C . MET A 1 1044 ? -39.648 -27.322 -49.729 1.00 84.44 1044 MET A C 1
ATOM 7805 O O . MET A 1 1044 ? -40.081 -28.328 -49.164 1.00 84.44 1044 MET A O 1
ATOM 7809 N N . THR A 1 1045 ? -40.415 -26.270 -50.017 1.00 81.56 1045 THR A N 1
ATOM 7810 C CA . THR A 1 1045 ? -41.860 -26.202 -49.712 1.00 81.56 1045 THR A CA 1
ATOM 7811 C C . THR A 1 1045 ? -42.750 -26.652 -50.876 1.00 81.56 1045 THR A C 1
ATOM 7813 O O . THR A 1 1045 ? -43.926 -26.965 -50.680 1.00 81.56 1045 THR A O 1
ATOM 7816 N N . LYS A 1 1046 ? -42.182 -26.762 -52.081 1.00 83.31 1046 LYS A N 1
ATOM 7817 C CA . LYS A 1 1046 ? -42.836 -27.253 -53.300 1.00 83.31 1046 LYS A CA 1
ATOM 7818 C C . LYS A 1 1046 ? -41.840 -28.045 -54.152 1.00 83.31 1046 LYS A C 1
ATOM 7820 O O . LYS A 1 1046 ? -40.634 -27.896 -53.987 1.00 83.31 1046 LYS A O 1
ATOM 7825 N N . ALA A 1 1047 ? -42.343 -28.930 -55.016 1.00 86.88 1047 ALA A N 1
ATOM 7826 C CA . ALA A 1 1047 ? -41.498 -29.765 -55.863 1.00 86.88 1047 ALA A CA 1
ATOM 7827 C C . ALA A 1 1047 ? -41.072 -29.047 -57.149 1.00 86.88 1047 ALA A C 1
ATOM 7829 O O . ALA A 1 1047 ? -41.914 -28.839 -58.021 1.00 86.88 1047 ALA A O 1
ATOM 7830 N N . GLU A 1 1048 ? -39.791 -28.678 -57.253 1.00 88.56 1048 GLU A N 1
ATOM 7831 C CA . GLU A 1 1048 ? -39.246 -27.870 -58.358 1.00 88.56 1048 GLU A CA 1
ATOM 7832 C C . GLU A 1 1048 ? -37.784 -28.232 -58.672 1.00 88.56 1048 GLU A C 1
ATOM 7834 O O . GLU A 1 1048 ? -37.102 -28.892 -57.877 1.00 88.56 1048 GLU A O 1
ATOM 7839 N N . LYS A 1 1049 ? -37.307 -27.838 -59.860 1.00 89.88 1049 LYS A N 1
ATOM 7840 C CA . LYS A 1 1049 ? -35.896 -27.966 -60.243 1.00 89.88 1049 LYS A CA 1
ATOM 7841 C C . LYS A 1 1049 ? -35.097 -26.778 -59.753 1.00 89.88 1049 LYS A C 1
ATOM 7843 O O . LYS A 1 1049 ? -35.510 -25.639 -59.921 1.00 89.88 1049 LYS A O 1
ATOM 7848 N N . ILE A 1 1050 ? -33.940 -27.093 -59.194 1.00 89.38 1050 ILE A N 1
ATOM 7849 C CA . ILE A 1 1050 ? -33.019 -26.130 -58.608 1.00 89.38 1050 ILE A CA 1
ATOM 7850 C C . ILE A 1 1050 ? -31.729 -26.089 -59.417 1.00 89.38 1050 ILE A C 1
ATOM 7852 O O . ILE A 1 1050 ? -31.198 -27.156 -59.768 1.00 89.38 1050 ILE A O 1
ATOM 7856 N N . ASP A 1 1051 ? -31.252 -24.879 -59.686 1.00 90.69 1051 ASP A N 1
ATOM 7857 C CA . ASP A 1 1051 ? -29.962 -24.592 -60.299 1.00 90.69 1051 ASP A CA 1
ATOM 7858 C C . ASP A 1 1051 ? -28.962 -24.065 -59.265 1.00 90.69 1051 ASP A C 1
ATOM 7860 O O . ASP A 1 1051 ? -29.341 -23.379 -58.317 1.00 90.69 1051 ASP A O 1
ATOM 7864 N N . PHE A 1 1052 ? -27.692 -24.432 -59.435 1.00 91.81 1052 PHE A N 1
ATOM 7865 C CA . PHE A 1 1052 ? -26.601 -24.058 -58.534 1.00 91.81 1052 PHE A CA 1
ATOM 7866 C C . PHE A 1 1052 ? -25.497 -23.388 -59.347 1.00 91.81 1052 PHE A C 1
ATOM 7868 O O . PHE A 1 1052 ? -24.712 -24.079 -59.997 1.00 91.81 1052 PHE A O 1
ATOM 7875 N N . ASN A 1 1053 ? -25.399 -22.064 -59.291 1.00 90.69 1053 ASN A N 1
ATOM 7876 C CA . ASN A 1 1053 ? -24.350 -21.321 -59.980 1.00 90.69 1053 ASN A CA 1
ATOM 7877 C C . ASN A 1 1053 ? -23.218 -20.986 -59.003 1.00 90.69 1053 ASN A C 1
ATOM 7879 O O . ASN A 1 1053 ? -23.400 -20.179 -58.100 1.00 90.69 1053 ASN A O 1
ATOM 7883 N N . LEU A 1 1054 ? -22.061 -21.637 -59.165 1.00 91.69 1054 LEU A N 1
ATOM 7884 C CA . LEU A 1 1054 ? -20.883 -21.405 -58.326 1.00 91.69 1054 LEU A CA 1
ATOM 7885 C C . LEU A 1 1054 ? -19.873 -20.521 -59.057 1.00 91.69 1054 LEU A C 1
ATOM 7887 O O . LEU A 1 1054 ? -19.253 -20.959 -60.031 1.00 91.69 1054 LEU A O 1
ATOM 7891 N N . GLU A 1 1055 ? -19.637 -19.337 -58.515 1.00 91.44 1055 GLU A N 1
ATOM 7892 C CA . GLU A 1 1055 ? -18.593 -18.406 -58.927 1.00 91.44 1055 GLU A CA 1
ATOM 7893 C C . GLU A 1 1055 ? -17.448 -18.431 -57.911 1.00 91.44 1055 GLU A C 1
ATOM 7895 O O . GLU A 1 1055 ? -17.671 -18.528 -56.708 1.00 91.44 1055 GLU A O 1
ATOM 7900 N N . LEU A 1 1056 ? -16.202 -18.417 -58.388 1.00 91.00 1056 LEU A N 1
ATOM 7901 C CA . LEU A 1 1056 ? -15.008 -18.451 -57.539 1.00 91.00 1056 LEU A CA 1
ATOM 79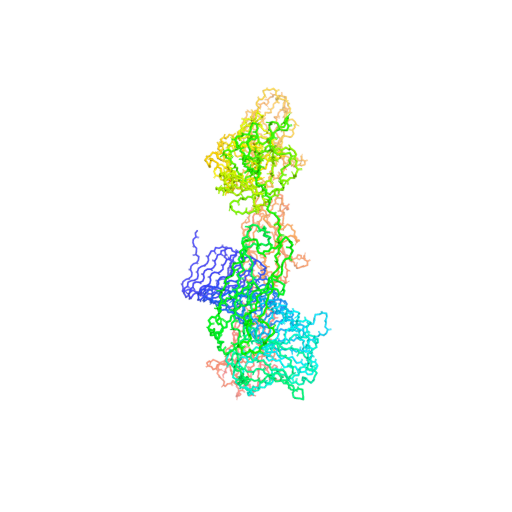02 C C . LEU A 1 1056 ? -14.314 -17.094 -57.590 1.00 91.00 1056 LEU A C 1
ATOM 7904 O O . LEU A 1 1056 ? -14.105 -16.571 -58.679 1.00 91.00 1056 LEU A O 1
ATOM 7908 N N . ASP A 1 1057 ? -13.870 -16.593 -56.439 1.00 86.56 1057 ASP A N 1
ATOM 7909 C CA . ASP A 1 1057 ? -13.100 -15.345 -56.357 1.00 86.56 1057 ASP A CA 1
ATOM 7910 C C . ASP A 1 1057 ? -11.732 -15.444 -57.062 1.00 86.56 1057 ASP A C 1
ATOM 7912 O O . ASP A 1 1057 ? -11.179 -14.436 -57.502 1.00 86.56 1057 ASP A O 1
ATOM 7916 N N . ASP A 1 1058 ? -11.150 -16.651 -57.161 1.00 81.31 1058 ASP A N 1
ATOM 7917 C CA . ASP A 1 1058 ? -9.921 -16.897 -57.926 1.00 81.31 1058 ASP A CA 1
ATOM 7918 C C . ASP A 1 1058 ? -10.238 -17.446 -59.326 1.00 81.31 1058 ASP A C 1
ATOM 7920 O O . ASP A 1 1058 ? -10.404 -18.657 -59.522 1.00 81.31 1058 ASP A O 1
ATOM 7924 N N . ASP A 1 1059 ? -10.205 -16.553 -60.320 1.00 79.81 1059 ASP A N 1
ATOM 7925 C CA . ASP A 1 1059 ? -10.390 -16.846 -61.750 1.00 79.81 1059 ASP A CA 1
ATOM 7926 C C . ASP A 1 1059 ? -9.436 -17.928 -62.303 1.00 79.81 1059 ASP A C 1
ATOM 7928 O O . ASP A 1 1059 ? -9.674 -18.516 -63.365 1.00 79.81 1059 ASP A O 1
ATOM 7932 N N . ASN A 1 1060 ? -8.324 -18.218 -61.613 1.00 82.19 1060 ASN A N 1
ATOM 7933 C CA . ASN A 1 1060 ? -7.382 -19.260 -62.031 1.00 82.19 1060 ASN A CA 1
ATOM 7934 C C . ASN A 1 1060 ? -7.841 -20.670 -61.633 1.00 82.19 1060 ASN A C 1
ATOM 7936 O O . ASN A 1 1060 ? -7.288 -21.671 -62.120 1.00 82.19 1060 ASN A O 1
ATOM 7940 N N . LEU A 1 1061 ? -8.828 -20.779 -60.744 1.00 86.06 1061 LEU A N 1
ATOM 7941 C CA . LEU A 1 1061 ? -9.399 -22.040 -60.300 1.00 86.06 1061 LEU A CA 1
ATOM 7942 C C . LEU A 1 1061 ? -10.606 -22.418 -61.159 1.00 86.06 1061 LEU A C 1
ATOM 7944 O O . LEU A 1 1061 ? -11.336 -21.591 -61.684 1.00 86.06 1061 LEU A O 1
ATOM 7948 N N . LYS A 1 1062 ? -10.799 -23.727 -61.353 1.00 87.69 1062 LYS A N 1
ATOM 7949 C CA . LYS A 1 1062 ? -11.880 -24.255 -62.198 1.00 87.69 1062 LYS A CA 1
ATOM 7950 C C . LYS A 1 1062 ? -12.886 -25.036 -61.368 1.00 87.69 1062 LYS A C 1
ATOM 7952 O O . LYS A 1 1062 ? -12.506 -26.043 -60.754 1.00 87.69 1062 LYS A O 1
ATOM 7957 N N . VAL A 1 1063 ? -14.154 -24.633 -61.432 1.00 88.00 1063 VAL A N 1
ATOM 7958 C CA . VAL A 1 1063 ? -15.297 -25.369 -60.870 1.00 88.00 1063 VAL A CA 1
ATOM 7959 C C . VAL A 1 1063 ? -15.341 -26.793 -61.438 1.00 88.00 1063 VAL A C 1
ATOM 7961 O O . VAL A 1 1063 ? -15.005 -27.048 -62.596 1.00 88.00 1063 VAL A O 1
ATOM 7964 N N . GLY A 1 1064 ? -15.640 -27.767 -60.582 1.00 82.19 1064 GLY A N 1
ATOM 7965 C CA . GLY A 1 1064 ? -15.622 -29.196 -60.896 1.00 82.19 1064 GLY A CA 1
ATOM 7966 C C . GLY A 1 1064 ? -14.239 -29.855 -60.793 1.00 82.19 1064 GLY A C 1
ATOM 7967 O O . GLY A 1 1064 ? -14.162 -31.075 -60.617 1.00 82.19 1064 GLY A O 1
ATOM 7968 N N . LYS A 1 1065 ? -13.138 -29.086 -60.850 1.00 84.56 1065 LYS A N 1
ATOM 7969 C CA . LYS A 1 1065 ? -11.763 -29.603 -60.698 1.00 84.56 1065 LYS A CA 1
ATOM 7970 C C . LYS A 1 1065 ? -11.125 -29.183 -59.378 1.00 84.56 1065 LYS A C 1
ATOM 7972 O O . LYS A 1 1065 ? -10.661 -30.058 -58.654 1.00 84.56 1065 LYS A O 1
ATOM 7977 N N . ALA A 1 1066 ? -11.075 -27.880 -59.104 1.00 87.94 1066 ALA A N 1
ATOM 7978 C CA . ALA A 1 1066 ? -10.474 -27.312 -57.900 1.00 87.94 1066 ALA A CA 1
ATOM 7979 C C . ALA A 1 1066 ? -11.482 -27.288 -56.746 1.00 87.94 1066 ALA A C 1
ATOM 7981 O O . ALA A 1 1066 ? -11.200 -27.896 -55.715 1.00 87.94 1066 ALA A O 1
ATOM 7982 N N . VAL A 1 1067 ? -12.659 -26.698 -56.985 1.00 92.31 1067 VAL A N 1
ATOM 7983 C CA . VAL A 1 1067 ? -13.796 -26.598 -56.053 1.00 92.31 1067 VAL A CA 1
ATOM 7984 C C . VAL A 1 1067 ? -15.032 -27.264 -56.671 1.00 92.31 1067 VAL A C 1
ATOM 7986 O O . VAL A 1 1067 ? -15.168 -27.277 -57.898 1.00 92.31 1067 VAL A O 1
ATOM 7989 N N . LYS A 1 1068 ? -15.893 -27.891 -55.864 1.00 92.38 1068 LYS A N 1
ATOM 7990 C CA . LYS A 1 1068 ? -17.042 -28.692 -56.324 1.00 92.38 1068 LYS A CA 1
ATOM 7991 C C . LYS A 1 1068 ? -18.288 -28.451 -55.477 1.00 92.38 1068 LYS A C 1
ATOM 7993 O O . LYS A 1 1068 ? -18.169 -28.406 -54.259 1.00 92.38 1068 LYS A O 1
ATOM 7998 N N . VAL A 1 1069 ? -19.456 -28.465 -56.125 1.00 93.75 1069 VAL A N 1
ATOM 7999 C CA . VAL A 1 1069 ? -20.778 -28.504 -55.478 1.00 93.75 1069 VAL A CA 1
ATOM 8000 C C . VAL A 1 1069 ? -21.302 -29.943 -55.426 1.00 93.75 1069 VAL A C 1
ATOM 8002 O O . VAL A 1 1069 ? -21.238 -30.671 -56.421 1.00 93.75 1069 VAL A O 1
ATOM 8005 N N . THR A 1 1070 ? -21.825 -30.373 -54.277 1.00 94.19 1070 THR A N 1
ATOM 8006 C CA . THR A 1 1070 ? -22.523 -31.659 -54.115 1.00 94.19 1070 THR A CA 1
ATOM 8007 C C . THR A 1 1070 ? -23.828 -31.477 -53.344 1.00 94.19 1070 THR A C 1
ATOM 8009 O O . THR A 1 1070 ? -23.821 -30.963 -52.236 1.00 94.19 1070 THR A O 1
ATOM 8012 N N . LEU A 1 1071 ? -24.944 -31.973 -53.884 1.00 94.75 1071 LEU A N 1
ATOM 8013 C CA . LEU A 1 1071 ? -26.249 -31.941 -53.217 1.00 94.75 1071 LEU A CA 1
ATOM 8014 C C . LEU A 1 1071 ? -26.553 -33.270 -52.509 1.00 94.75 1071 LEU A C 1
ATOM 8016 O O . LEU A 1 1071 ? -26.341 -34.349 -53.072 1.00 94.75 1071 LEU A O 1
ATOM 8020 N N . TYR A 1 1072 ? -27.113 -33.203 -51.304 1.00 94.56 1072 TYR A N 1
ATOM 8021 C CA . TYR A 1 1072 ? -27.553 -34.336 -50.493 1.00 94.56 1072 TYR A CA 1
ATOM 8022 C C . TYR A 1 1072 ? -29.012 -34.165 -50.053 1.00 94.56 1072 TYR A C 1
ATOM 8024 O O . TYR A 1 1072 ? -29.459 -33.061 -49.757 1.00 94.56 1072 TYR A O 1
ATOM 8032 N N . ASN A 1 1073 ? -29.755 -35.268 -49.963 1.00 92.50 1073 ASN A N 1
ATOM 8033 C CA . ASN A 1 1073 ? -31.077 -35.280 -49.327 1.00 92.50 1073 ASN A CA 1
ATOM 8034 C C . ASN A 1 1073 ? -30.976 -35.407 -47.792 1.00 92.50 1073 ASN A C 1
ATOM 8036 O O . ASN A 1 1073 ? -29.889 -35.635 -47.258 1.00 92.50 1073 ASN A O 1
ATOM 8040 N N . ALA A 1 1074 ? -32.110 -35.340 -47.085 1.00 89.75 1074 ALA A N 1
ATOM 8041 C CA . ALA A 1 1074 ? -32.178 -35.478 -45.624 1.00 89.75 1074 ALA A CA 1
ATOM 8042 C C . ALA A 1 1074 ? -31.518 -36.757 -45.062 1.00 89.75 1074 ALA A C 1
ATOM 8044 O O . ALA A 1 1074 ? -30.950 -36.734 -43.975 1.00 89.75 1074 ALA A O 1
ATOM 8045 N N . ALA A 1 1075 ? -31.541 -37.867 -45.810 1.00 90.19 1075 ALA A N 1
ATOM 8046 C CA . ALA A 1 1075 ? -30.888 -39.125 -45.429 1.00 90.19 1075 ALA A CA 1
ATOM 8047 C C . ALA A 1 1075 ? -29.371 -39.142 -45.721 1.00 90.19 1075 ALA A C 1
ATOM 8049 O O . ALA A 1 1075 ? -28.703 -40.158 -45.532 1.00 90.19 1075 ALA A O 1
ATOM 8050 N N . GLY A 1 1076 ? -28.821 -38.042 -46.237 1.00 88.50 1076 GLY A N 1
ATOM 8051 C CA . GLY A 1 1076 ? -27.411 -37.896 -46.564 1.00 88.50 1076 GLY A CA 1
ATOM 8052 C C . GLY A 1 1076 ? -26.973 -38.579 -47.863 1.00 88.50 1076 GLY A C 1
ATOM 8053 O O . GLY A 1 1076 ? -25.770 -38.760 -48.080 1.00 88.50 1076 GLY A O 1
ATOM 8054 N N . LYS A 1 1077 ? -27.913 -38.963 -48.733 1.00 93.31 1077 LYS A N 1
ATOM 8055 C CA . LYS A 1 1077 ? -27.631 -39.560 -50.045 1.00 93.31 1077 LYS A CA 1
ATOM 8056 C C . LYS A 1 1077 ? -27.453 -38.467 -51.097 1.00 93.31 1077 LYS A C 1
ATOM 8058 O O . LYS A 1 1077 ? -28.254 -37.538 -51.158 1.00 93.31 1077 LYS A O 1
ATOM 8063 N N . LYS A 1 1078 ? -26.434 -38.613 -51.953 1.00 94.50 1078 LYS A N 1
ATOM 8064 C CA . LYS A 1 1078 ? -26.165 -37.676 -53.054 1.00 94.50 1078 LYS A CA 1
ATOM 8065 C C . LYS A 1 1078 ? -27.330 -37.623 -54.041 1.00 94.50 1078 LYS A C 1
ATOM 8067 O O . LYS A 1 1078 ? -27.813 -38.665 -54.494 1.00 94.50 1078 LYS A O 1
ATOM 8072 N N . VAL A 1 1079 ? -27.724 -36.412 -54.399 1.00 94.12 1079 VAL A N 1
ATOM 8073 C CA . VAL A 1 1079 ? -28.692 -36.110 -55.451 1.00 94.12 1079 VAL A CA 1
ATOM 8074 C C . VAL A 1 1079 ? -27.917 -35.747 -56.715 1.00 94.12 1079 VAL A C 1
ATOM 8076 O O . VAL A 1 1079 ? -26.900 -35.059 -56.662 1.00 94.12 1079 VAL A O 1
ATOM 8079 N N . ALA A 1 1080 ? -28.344 -36.277 -57.860 1.00 92.00 1080 ALA A N 1
ATOM 8080 C CA . ALA A 1 1080 ? -27.610 -36.104 -59.106 1.00 92.00 1080 ALA A CA 1
ATOM 8081 C C . ALA A 1 1080 ? -27.868 -34.721 -59.721 1.00 92.00 1080 ALA A C 1
ATOM 8083 O O . ALA A 1 1080 ? -29.001 -34.418 -60.103 1.00 92.00 1080 ALA A O 1
ATOM 8084 N N . LEU A 1 1081 ? -26.794 -33.953 -59.891 1.00 92.19 1081 LEU A N 1
ATOM 8085 C CA . LEU A 1 1081 ? -26.758 -32.741 -60.706 1.00 92.19 1081 LEU A CA 1
ATOM 8086 C C . LEU A 1 1081 ? -26.298 -33.082 -62.133 1.00 92.19 1081 LEU A C 1
ATOM 8088 O O . LEU A 1 1081 ? -25.646 -34.112 -62.366 1.00 92.19 1081 LEU A O 1
ATOM 8092 N N . ASP A 1 1082 ? -26.691 -32.276 -63.110 1.00 90.06 1082 ASP A N 1
ATOM 8093 C CA . ASP A 1 1082 ? -26.170 -32.354 -64.471 1.00 90.06 1082 ASP A CA 1
ATOM 8094 C C . ASP A 1 1082 ? -24.845 -31.579 -64.628 1.00 90.06 1082 ASP A C 1
ATOM 8096 O O . ASP A 1 1082 ? -24.161 -31.280 -63.651 1.00 90.06 1082 ASP A O 1
ATOM 8100 N N . LYS A 1 1083 ? -24.411 -31.345 -65.874 1.00 85.25 1083 LYS A N 1
ATOM 8101 C CA . LYS A 1 1083 ? -23.137 -30.659 -66.153 1.00 85.25 1083 LYS A CA 1
ATOM 8102 C C . LYS A 1 1083 ? -23.195 -29.149 -65.915 1.00 85.25 1083 LYS A C 1
ATOM 8104 O O . LYS A 1 1083 ? -22.131 -28.550 -65.808 1.00 85.25 1083 LYS A O 1
ATOM 8109 N N . LEU A 1 1084 ? -24.394 -28.574 -65.879 1.00 85.31 1084 LEU A N 1
ATOM 8110 C CA . LEU A 1 1084 ? -24.642 -27.172 -65.559 1.00 85.31 1084 LEU A CA 1
ATOM 8111 C C . LEU A 1 1084 ? -24.901 -26.983 -64.059 1.00 85.31 1084 LEU A C 1
ATOM 8113 O O . LEU A 1 1084 ? -25.168 -25.876 -63.638 1.00 85.31 1084 LEU A O 1
ATOM 8117 N N . MET A 1 1085 ? -24.754 -28.053 -63.261 1.00 90.44 1085 MET A N 1
ATOM 8118 C CA . MET A 1 1085 ? -25.035 -28.090 -61.823 1.00 90.44 1085 MET A CA 1
ATOM 8119 C C . MET A 1 1085 ? -26.524 -27.958 -61.477 1.00 90.44 1085 MET A C 1
ATOM 8121 O O . MET A 1 1085 ? -26.870 -27.874 -60.305 1.00 90.44 1085 MET A O 1
ATOM 8125 N N . THR A 1 1086 ? -27.412 -28.135 -62.454 1.00 91.69 1086 THR A N 1
ATOM 8126 C CA . THR A 1 1086 ? -28.858 -28.179 -62.246 1.00 91.69 1086 THR A CA 1
ATOM 8127 C C . THR A 1 1086 ? -29.316 -29.568 -61.796 1.00 91.69 1086 THR A C 1
ATOM 8129 O O . THR A 1 1086 ? -28.807 -30.611 -62.231 1.00 91.69 1086 THR A O 1
ATOM 8132 N N . THR A 1 1087 ? -30.318 -29.627 -60.923 1.00 92.81 1087 THR A N 1
ATOM 8133 C CA . THR A 1 1087 ? -30.948 -30.892 -60.516 1.00 92.81 1087 THR A CA 1
ATOM 8134 C C . THR A 1 1087 ? -31.594 -31.613 -61.708 1.00 92.81 1087 THR A C 1
ATOM 8136 O O . THR A 1 1087 ? -32.393 -31.066 -62.467 1.00 92.81 1087 THR A O 1
ATOM 8139 N N . LYS A 1 1088 ? -31.274 -32.905 -61.890 1.00 90.25 1088 LYS A N 1
ATOM 8140 C CA . LYS A 1 1088 ? -31.779 -33.687 -63.042 1.00 90.25 1088 LYS A CA 1
ATOM 8141 C C . LYS A 1 1088 ? -33.290 -33.941 -63.016 1.00 90.25 1088 LYS A C 1
ATOM 8143 O O . LYS A 1 1088 ? -33.872 -34.281 -64.046 1.00 90.25 1088 LYS A O 1
ATOM 8148 N N . LYS A 1 1089 ? -33.900 -33.855 -61.837 1.00 89.06 1089 LYS A N 1
ATOM 8149 C CA . LYS A 1 1089 ? -35.327 -34.048 -61.564 1.00 89.06 1089 LYS A CA 1
ATOM 8150 C C . LYS A 1 1089 ? -35.741 -33.058 -60.486 1.00 89.06 1089 LYS A C 1
ATOM 8152 O O . LYS A 1 1089 ? -34.896 -32.692 -59.673 1.00 89.06 1089 LYS A O 1
ATOM 8157 N N . ASP A 1 1090 ? -37.025 -32.739 -60.454 1.00 89.75 1090 ASP A N 1
ATOM 8158 C CA . ASP A 1 1090 ? -37.636 -31.911 -59.420 1.00 89.75 1090 ASP A CA 1
ATOM 8159 C C . ASP A 1 1090 ? -37.322 -32.491 -58.034 1.00 89.75 1090 ASP A C 1
ATOM 8161 O O . ASP A 1 1090 ? -37.458 -33.702 -57.795 1.00 89.75 1090 ASP A O 1
ATOM 8165 N N . LEU A 1 1091 ? -36.868 -31.634 -57.123 1.00 90.00 1091 LEU A N 1
ATOM 8166 C CA . LEU A 1 1091 ? -36.649 -32.001 -55.733 1.00 90.00 1091 LEU A CA 1
ATOM 8167 C C . LEU A 1 1091 ? -38.004 -32.094 -55.043 1.00 90.00 1091 LEU A C 1
ATOM 8169 O O . LEU A 1 1091 ? -38.755 -31.133 -55.038 1.00 90.00 1091 LEU A O 1
ATOM 8173 N N . ALA A 1 1092 ? -38.329 -33.236 -54.440 1.00 89.12 1092 ALA A N 1
ATOM 8174 C CA . ALA A 1 1092 ? -39.545 -33.355 -53.638 1.00 89.12 1092 ALA A CA 1
ATOM 8175 C C . ALA A 1 1092 ? -39.479 -32.452 -52.392 1.00 89.12 1092 ALA A C 1
ATOM 8177 O O . ALA A 1 1092 ? -38.385 -32.149 -51.914 1.00 89.12 1092 ALA A O 1
ATOM 8178 N N . ILE A 1 1093 ? -40.644 -32.101 -51.840 1.00 88.88 1093 ILE A N 1
ATOM 8179 C CA . ILE A 1 1093 ? -40.785 -31.347 -50.582 1.00 88.88 1093 ILE A CA 1
ATOM 8180 C C . ILE A 1 1093 ? -39.963 -32.017 -49.470 1.00 88.88 1093 ILE A C 1
ATOM 8182 O O . ILE A 1 1093 ? -40.035 -33.236 -49.290 1.00 88.88 1093 ILE A O 1
ATOM 8186 N N . GLY A 1 1094 ? -39.190 -31.222 -48.729 1.00 87.88 1094 GLY A N 1
ATOM 8187 C CA . GLY A 1 1094 ? -38.358 -31.689 -47.620 1.00 87.88 1094 GLY A CA 1
ATOM 8188 C C . GLY A 1 1094 ? -36.960 -31.069 -47.579 1.00 87.88 1094 GLY A C 1
ATOM 8189 O O . GLY A 1 1094 ? -36.616 -30.199 -48.377 1.00 87.88 1094 GLY A O 1
ATOM 8190 N N . LYS A 1 1095 ? -36.149 -31.520 -46.615 1.00 89.25 1095 LYS A N 1
ATOM 8191 C CA . LYS A 1 1095 ? -34.831 -30.948 -46.302 1.00 89.25 1095 LYS A CA 1
ATOM 8192 C C . LYS A 1 1095 ? -33.701 -31.492 -47.188 1.00 89.25 1095 LYS A C 1
ATOM 8194 O O . LYS A 1 1095 ? -33.579 -32.706 -47.387 1.00 89.25 1095 LYS A O 1
ATOM 8199 N N . TYR A 1 1096 ? -32.827 -30.595 -47.634 1.00 91.31 1096 TYR A N 1
ATOM 8200 C CA . TYR A 1 1096 ? -31.634 -30.867 -48.435 1.00 91.31 1096 TYR A CA 1
ATOM 8201 C C . TYR A 1 1096 ? -30.411 -30.140 -47.873 1.00 91.31 1096 TYR A C 1
ATOM 8203 O O . TYR A 1 1096 ? -30.534 -29.189 -47.101 1.00 91.31 1096 TYR A O 1
ATOM 8211 N N . PHE A 1 1097 ? -29.230 -30.621 -48.264 1.00 92.81 1097 PHE A N 1
ATOM 8212 C CA . PHE A 1 1097 ? -27.942 -30.045 -47.895 1.00 92.81 1097 PHE A CA 1
ATOM 8213 C C . PHE A 1 1097 ? -27.060 -29.899 -49.131 1.00 92.81 1097 PHE A C 1
ATOM 8215 O O . PHE A 1 1097 ? -26.841 -30.886 -49.836 1.00 92.81 1097 PHE A O 1
ATOM 8222 N N . VAL A 1 1098 ? -26.526 -28.712 -49.380 1.00 93.06 1098 VAL A N 1
ATOM 8223 C CA . VAL A 1 1098 ? -25.521 -28.468 -50.417 1.00 93.06 1098 VAL A CA 1
ATOM 8224 C C . VAL A 1 1098 ? -24.141 -28.347 -49.771 1.00 93.06 1098 VAL A C 1
ATOM 8226 O O . VAL A 1 1098 ? -23.994 -27.699 -48.744 1.00 93.06 1098 VAL A O 1
ATOM 8229 N N . GLU A 1 1099 ? -23.152 -29.030 -50.344 1.00 95.00 1099 GLU A N 1
ATOM 8230 C CA . GLU A 1 1099 ? -21.740 -28.979 -49.957 1.00 95.00 1099 GLU A CA 1
ATOM 8231 C C . GLU A 1 1099 ? -20.941 -28.256 -51.041 1.00 95.00 1099 GLU A C 1
ATOM 8233 O O . GLU A 1 1099 ? -20.974 -28.690 -52.198 1.00 95.00 1099 GLU A O 1
ATOM 8238 N N . VAL A 1 1100 ? -20.165 -27.242 -50.669 1.00 94.31 1100 VAL A N 1
ATOM 8239 C CA . VAL A 1 1100 ? -19.106 -26.669 -51.510 1.00 94.31 1100 VAL A CA 1
ATOM 8240 C C . VAL A 1 1100 ? -17.766 -27.130 -50.946 1.00 94.31 1100 VAL A C 1
ATOM 8242 O O . VAL A 1 1100 ? -17.521 -26.981 -49.763 1.00 94.31 1100 VAL A O 1
ATOM 8245 N N . SER A 1 1101 ? -16.903 -27.762 -51.747 1.00 94.06 1101 SER A N 1
ATOM 8246 C CA . SER A 1 1101 ? -15.670 -28.388 -51.230 1.00 94.06 1101 SER A CA 1
ATOM 8247 C C . SER A 1 1101 ? -14.461 -28.231 -52.141 1.00 94.06 1101 SER A C 1
ATOM 8249 O O . SER A 1 1101 ? -14.576 -28.281 -53.371 1.00 94.06 1101 SER A O 1
ATOM 8251 N N . THR A 1 1102 ? -13.271 -28.123 -51.544 1.00 91.88 1102 THR A N 1
ATOM 8252 C CA . THR A 1 1102 ? -11.995 -28.115 -52.272 1.00 91.88 1102 THR A CA 1
ATOM 8253 C C . THR A 1 1102 ? -11.409 -29.520 -52.435 1.00 91.88 1102 THR A C 1
ATOM 8255 O O . THR A 1 1102 ? -11.389 -30.360 -51.535 1.00 91.88 1102 THR A O 1
ATOM 8258 N N . SER A 1 1103 ? -10.869 -29.799 -53.622 1.00 90.31 1103 SER A N 1
ATOM 8259 C CA . SER A 1 1103 ? -10.205 -31.074 -53.934 1.00 90.31 1103 SER A CA 1
ATOM 8260 C C . SER A 1 1103 ? -8.842 -31.243 -53.251 1.00 90.31 1103 SER A C 1
ATOM 8262 O O . SER A 1 1103 ? -8.343 -32.367 -53.154 1.00 90.31 1103 SER A O 1
ATOM 8264 N N . ASN A 1 1104 ? -8.222 -30.144 -52.809 1.00 84.94 1104 ASN A N 1
ATOM 8265 C CA . ASN A 1 1104 ? -6.967 -30.146 -52.064 1.00 84.94 1104 ASN A CA 1
ATOM 8266 C C . ASN A 1 1104 ? -6.822 -28.839 -51.273 1.00 84.94 1104 ASN A C 1
ATOM 8268 O O . ASN A 1 1104 ? -6.304 -27.849 -51.793 1.00 84.94 1104 ASN A O 1
ATOM 8272 N N . GLU A 1 1105 ? -7.207 -28.889 -50.002 1.00 79.62 1105 GLU A N 1
ATOM 8273 C CA . GLU A 1 1105 ? -7.130 -27.791 -49.024 1.00 79.62 1105 GLU A CA 1
ATOM 8274 C C . GLU A 1 1105 ? -5.733 -27.156 -48.902 1.00 79.62 1105 GLU A C 1
ATOM 8276 O O . GLU A 1 1105 ? -5.598 -25.979 -48.596 1.00 79.62 1105 GLU A O 1
ATOM 8281 N N . LYS A 1 1106 ? -4.658 -27.894 -49.212 1.00 71.88 1106 LYS A N 1
ATOM 8282 C CA . LYS A 1 1106 ? -3.277 -27.383 -49.129 1.00 71.88 1106 LYS A CA 1
ATOM 8283 C C . LYS A 1 1106 ? -2.833 -26.634 -50.383 1.00 71.88 1106 LYS A C 1
ATOM 8285 O O . LYS A 1 1106 ? -1.729 -26.087 -50.419 1.00 71.88 1106 LYS A O 1
ATOM 8290 N N . LYS A 1 1107 ? -3.643 -26.662 -51.444 1.00 73.94 1107 LYS A N 1
ATOM 8291 C CA . LYS A 1 1107 ? -3.280 -26.139 -52.765 1.00 73.94 1107 LYS A CA 1
ATOM 8292 C C . LYS A 1 1107 ? -4.282 -25.129 -53.308 1.00 73.94 1107 LYS A C 1
ATOM 8294 O O . LYS A 1 1107 ? -3.837 -24.150 -53.902 1.00 73.94 1107 LYS A O 1
ATOM 8299 N N . TYR A 1 1108 ? -5.574 -25.393 -53.151 1.00 83.75 1108 TYR A N 1
ATOM 8300 C CA . TYR A 1 1108 ? -6.653 -24.607 -53.738 1.00 83.75 1108 TYR A CA 1
ATOM 8301 C C . TYR A 1 1108 ? -7.412 -23.892 -52.624 1.00 83.75 1108 TYR A C 1
ATOM 8303 O O . TYR A 1 1108 ? -8.066 -24.556 -51.820 1.00 83.75 1108 TYR A O 1
ATOM 8311 N N . LEU A 1 1109 ? -7.263 -22.568 -52.600 1.00 83.25 1109 LEU A N 1
ATOM 8312 C CA . LEU A 1 1109 ? -7.940 -21.628 -51.714 1.00 83.25 1109 LEU A CA 1
ATOM 8313 C C . LEU A 1 1109 ? -8.764 -20.698 -52.598 1.00 83.25 1109 LEU A C 1
ATOM 8315 O O . LEU A 1 1109 ? -8.197 -20.119 -53.522 1.00 83.25 1109 LEU A O 1
ATOM 8319 N N . SER A 1 1110 ? -10.050 -20.553 -52.311 1.00 85.25 1110 SER A N 1
ATOM 8320 C CA . SER A 1 1110 ? -10.912 -19.583 -52.983 1.00 85.25 1110 SER A CA 1
ATOM 8321 C C . SER A 1 1110 ? -12.042 -19.183 -52.056 1.00 85.25 1110 SER A C 1
ATOM 8323 O O . SER A 1 1110 ? -12.668 -20.069 -51.473 1.00 85.25 1110 SER A O 1
ATOM 8325 N N . GLY A 1 1111 ? -12.343 -17.888 -51.993 1.00 87.06 1111 GLY A N 1
ATOM 8326 C CA . GLY A 1 1111 ? -13.715 -17.473 -51.728 1.00 87.06 1111 GLY A CA 1
ATOM 8327 C C . GLY A 1 1111 ? -14.609 -17.883 -52.896 1.00 87.06 1111 GLY A C 1
ATOM 8328 O O . GLY A 1 1111 ? -14.120 -18.157 -54.004 1.00 87.06 1111 GLY A O 1
ATOM 8329 N N . TYR A 1 1112 ? -15.898 -18.016 -52.642 1.00 90.50 1112 TYR A N 1
ATOM 8330 C CA . TYR A 1 1112 ? -16.881 -18.327 -53.658 1.00 90.50 1112 TYR A CA 1
ATOM 8331 C C . TYR A 1 1112 ? -18.214 -17.667 -53.350 1.00 90.50 1112 TYR A C 1
ATOM 8333 O O . TYR A 1 1112 ? -18.546 -17.375 -52.201 1.00 90.50 1112 TYR A O 1
ATOM 8341 N N . ASN A 1 1113 ? -18.998 -17.520 -54.406 1.00 89.94 1113 ASN A N 1
ATOM 8342 C CA . ASN A 1 1113 ? -20.390 -17.150 -54.343 1.00 89.94 1113 ASN A CA 1
ATOM 8343 C C . ASN A 1 1113 ? -21.221 -18.260 -54.999 1.00 89.94 1113 ASN A C 1
ATOM 8345 O O . ASN A 1 1113 ? -20.912 -18.703 -56.105 1.00 89.94 1113 ASN A O 1
ATOM 8349 N N . LEU A 1 1114 ? -22.214 -18.776 -54.285 1.00 90.50 1114 LEU A N 1
ATOM 8350 C CA . LEU A 1 1114 ? -23.134 -19.797 -54.756 1.00 90.50 1114 LEU A CA 1
ATOM 8351 C C . LEU A 1 1114 ? -24.540 -19.205 -54.828 1.00 90.50 1114 LEU A C 1
ATOM 8353 O O . LEU A 1 1114 ? -25.185 -19.010 -53.794 1.00 90.50 1114 LEU A O 1
ATOM 8357 N N . ASP A 1 1115 ? -25.032 -19.014 -56.047 1.00 87.69 1115 ASP A N 1
ATOM 8358 C CA . ASP A 1 1115 ? -26.433 -18.692 -56.290 1.00 87.69 1115 ASP A CA 1
ATOM 8359 C C . ASP A 1 1115 ? -27.249 -19.980 -56.426 1.00 87.69 1115 ASP A C 1
ATOM 8361 O O . ASP A 1 1115 ? -26.854 -20.936 -57.104 1.00 87.69 1115 ASP A O 1
ATOM 8365 N N . ILE A 1 1116 ? -28.408 -19.995 -55.777 1.00 87.31 1116 ILE A N 1
ATOM 8366 C CA . ILE A 1 1116 ? -29.378 -21.083 -55.804 1.00 87.31 1116 ILE A CA 1
ATOM 8367 C C . ILE A 1 1116 ? -30.702 -20.513 -56.298 1.00 87.31 1116 ILE A C 1
ATOM 8369 O O . ILE A 1 1116 ? -31.333 -19.705 -55.612 1.00 87.31 1116 ILE A O 1
ATOM 8373 N N . THR A 1 1117 ? -31.131 -20.956 -57.475 1.00 85.00 1117 THR A N 1
ATOM 8374 C CA . THR A 1 1117 ? -32.318 -20.430 -58.161 1.00 85.00 1117 THR A CA 1
ATOM 8375 C C . THR A 1 1117 ? -33.254 -21.559 -58.584 1.00 85.00 1117 THR A C 1
ATOM 8377 O O . THR A 1 1117 ? -32.859 -22.728 -58.666 1.00 85.00 1117 THR A O 1
ATOM 8380 N N . ILE A 1 1118 ? -34.523 -21.231 -58.826 1.00 82.38 1118 ILE A N 1
ATOM 8381 C CA . ILE A 1 1118 ? -35.478 -22.168 -59.435 1.00 82.38 1118 ILE A CA 1
ATOM 8382 C C . ILE A 1 1118 ? -35.417 -22.049 -60.954 1.00 82.38 1118 ILE A C 1
ATOM 8384 O O . ILE A 1 1118 ? -35.292 -20.953 -61.499 1.00 82.38 1118 ILE A O 1
ATOM 8388 N N . CYS A 1 1119 ? -35.519 -23.194 -61.629 1.00 73.81 1119 CYS A N 1
ATOM 8389 C CA . CYS A 1 1119 ? -35.562 -23.282 -63.089 1.00 73.81 1119 CYS A CA 1
ATOM 8390 C C . CYS A 1 1119 ? -36.928 -22.966 -63.701 1.00 73.81 1119 CYS A C 1
ATOM 8392 O O . CYS A 1 1119 ? -37.954 -23.423 -63.141 1.00 73.81 1119 CYS A O 1
#

pLDDT: mean 84.66, std 12.79, range [29.69, 98.81]